Protein 4IRL (pdb70)

Nearest PDB structures (foldseek):
  4irl-assembly3_C  TM=1.002E+00  e=2.727E-83  Escherichia coli K-12
  3o3u-assembly1_N  TM=9.995E-01  e=7.050E-66  Escherichia coli
  4egc-assembly1_A  TM=9.463E-01  e=5.461E-66  Escherichia coli
  6gfj-assembly1_C  TM=8.872E-01  e=1.975E-67  Methanosarcina mazei
  8g3s-assembly1_A  TM=8.328E-01  e=1.369E-65  Serratia sp. FS14

B-factor: mean 21.64, std 10.5, range [7.1, 80.35]

InterPro domains:
  IPR001315 CARD domain [PF00619] (874-956)
  IPR001315 CARD domain [PS50209] (87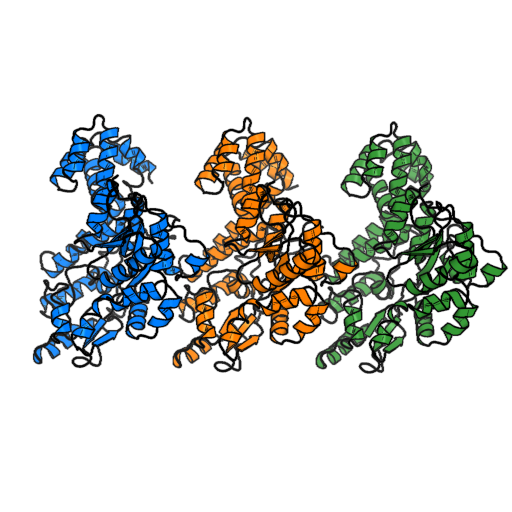4-958)
  IPR003191 Guanylate-binding protein/Atlastin, C-terminal [PF02841] (279-541)
  IPR011029 Death-like domain superfamily [G3DSA:1.10.533.10] (874-961)
  IPR011029 Death-like domain superfamily [SSF47986] (873-955)
  IPR015894 Guanylate-binding protein, N-terminal [PF02263] (21-276)
  IPR025307 FIIND domain [PF13553] (603-731)
  IPR025307 FIIND domain [PF23679] (735-853)
  IPR025307 FIIND domain [PS51830] (588-868)
  IPR027417 P-loop containing nucleoside triphosphate hydrolase [G3DSA:3.40.50.300] (1-278)
  IPR027417 P-loop containing nucleoside triphosphate hydrolase [SSF52540] (9-276)
  IPR030386 GB1/RHD3-type guanine nucleotide-binding (G) domain [PS51715] (36-273)
  IPR033516 CARD8/ASC/NALP1, CARD domain [cd08330] (874-955)
  IPR036543 Guanylate-binding protein, C-terminal domain superfamily [SSF48340] (279-536)
  IPR037684 Guanylate-binding protein, C-terminal [cd16269] (284-571)

CATH classification: 1.10.533.10

Foldseek 3Di:
DQEDPQAFEEEDAPLFLQVLLLVLQVVLCVVPVHHYHYDHDPPCLLVLLLALLVLHDGQKYKDFLLSQQLCVLLVWFDFDDDDPVLVVQFDPVQQVSQADPRTRFWAFWAKKWKWKKFFCVLPVDDAQAPVCQVVVQVVVVVVQAAAEAEALLFVLQLQLLLPQQPADQFDDDPNGTDLLHHRLQDPSNLVSLVSVLVCCVVPSYPLHGHHVNRLVCVLQVRYGIYMDIQSSVVSSVVSPGRMDTAFDHHYPPGGRAGAMTGTTMTGTSSDPHNVVVVCSVRPRCLDLSNVVSRCVSGNRAQTRRPVNSVVVVVPNNNVRRVVNNVSHHHRHNHLLSVLLRVLVSQLSSCCNVVVDPNNGSSVRSVVRSSLLSVQLVLCSVCVVVCLVDQQCLLVLLVVCVVVVLFDPVLSVLLVPDDHSSRSSVSVSSSDSSRTSVSSSSSSVVSCVPPVVVVVVSVVVVD/DQEDPQEFEEEDAPLFLQVLLLVLQVVLCVVPVHHYHYDYDPPVLLVLLLALLVLHDGQKYKDWLQSQQLCVLLVWFDFDDDDPVLVVQFDPVQQVSQADPRTRFWAFWAKKWKWKKFFCVLPVPAAQAPVCQVVVQVVVVVVQAAAEAEALQFVLQQQLLLPFQPADQFDDDDHDTDLLHGRLQDPSNLVSLVSVLVCCVVPNYPLPGHHVNRLVCVLQVRYGIYMDIQSSVVSSVVSPGPMDTAFHHHYPNGGRARAMTTTTMTGTSSDPCNVSVCCSVRPRCLDLSNVVSRCVSGNRAQTRRPVNSVVVVVDVNNVRRVVNNVSHHHRHNHLLVVLLRVLSSQLSSCCNVVVDPNNVSSVRSSVRSSLLSVQLVLCSVCVVVCLVDQQCLLVLLVVCVVVVLADPVLSVVLVPDDHSSSSSVSVSSSDSSRTSNSSSSSSVVSCVVPVPVVVVSCVVVVD/DAEDPQAFEEEDAPLFLQVLLLVLQVVLCVVPVHHYHYDHDPPVLLVLLQALLVLHDGQKYKDFLQSQQLLVLLVWFDFDDDDPVLVVQFDPVQQVSQAHPNTRFWAFWFKKWKWKKFFCVLPVPAAQAPVCQVVVQVVVVVVQAAAEAEALQFVLQQQLQLPFQPADQFDDDDNGTDLLHHRLQDPSNLVSLVSVLVCCVSPSYPLVGHHVNRLVCVLCPRYGIYMDMQSSVVSSVVSPGPMDTAADHHYPPGGRARAMTTITMTGTSSDPCNVSVCCSVRPRCLDLSNVVSRCVSGNRAQTRRVVNSVVVVVDVNSVRRVVNNVSHHHRHNHLLSVQLRVLVSQLSSCCNVVVDPNNVSSVRSRVRSSLLSVQLVLCSVCVVVCLVDQQCLLVLLVVCVVVVLADPVLSVVLVPDDHSSSSSVSVSSSVSSRTSVSSSSSSVVSCVPPVVVVVVSVVVVD

Secondary structure (DSSP, 8-state):
--S-TTEEEEE--TTS-HHHHHHHHHHHHHHHS-EEEEE--TTHHHHHHHHHTTT-S-SEEEEEGGGHHHHHHTT-BPPB---HHHHTTB-HHHHHHTEETTEE-SEEEEEE--EEEEETTT-SS--SBGGGHHHHHHHHHHTT-EEE----SSHHHHHHHHHHTT-EEEEEETTEEEEEEEESSSHHHHHHHHHHHHHHHTTSS-TT--HHHHHHHHHTTSEEEEEE-GGGHHHHHHHT--EEEEPPPBBTTBPP-PEEEEEEEEEBTT-TTHHHHHHHIIIIISSHHHHHHHHHHS--SEESBHHHHHHHTTSHHHHHHHHHHHHSEEPP-STTHHHHHHHHHHHHHHHHHTSS-HHHHHHHHHHHHHHHHHHHHHHHHTHHHHHHH-S-HHHHHHHHHHTT-S-HHHHHHHHH--SHHHHHHHHHHHHHHHHHHHHHHHHHHHHHH-HHHHHHHHHHH-/--S-TTEEEEE--TTS-HHHHHHHHHHHHHHHS-EEEEE--TTHHHHHHHHHTTT-S-SEEEEEGGGHHHHHHTT-BPPB---HHHHTTB-HHHHHHTEETTEE-SEEEEEE--EEEEETTT-SS--SBGGGHHHHHHHHHTTT-EEE----SSHHHHHHHHHHTT-EEEEEETTEEEEEEEESSSHHHHHHHHHHHHHHHTTSS-TT--HHHHHHHHHTTSEEEEEE-GGGHHHHHHHT--EEEEPPPEETTEE--PEEEEEEEEEBTT-S-HHHHHHHIIIIISSHHHHHHHHHHS---EESBHHHHHHHTTSHHHHHHHHHHHHSEEPP-STTHHHHHHHHHHHHHHHHHTSS-HHHHHHHHHHHHHHHHHHHHHHHHTHHHHHHH---HHHHHHHHHHTT-S-HHHHHHHHH-SSHHHHHHHHHHHHHHHHHHHHHHHHHHHHHH-HHHHHHHHHHHH-/--SPTTSEEEE--TTS-HHHHHHHHHHHHHHHS--EEEE--TTHHHHHHHHHTTT-S-SEEEEEGGGHHHHHHTT-BPPB---HHHHTTB-HHHHHHTEETTEE-SEEEEEE--EEEEETTT-SS--SBGGGHHHHHHHHHTTT-EEE----SSHHHHHHHHHHTT-EEEEEETTEEEEEEEESSSHHHHHHHHHHHHHHHTTSS-TT--HHHHHHHHHTTSEEEEEE-GGGHHHHHHHT--EEEEPPPEETTEE---EEEEEEEEEBTT-TTHHHHHHHIIIIISSHHHHHHHHHHS--SEESBHHHHHHHTTSHHHHHHHHHHHHSEEPP-STTHHHHHHHHHHHHHHHHHTSS-HHHHHHHHHHHHHHHHHHHHHHHHTHHHHHHH-S-HHHHHHHHHHTT-S-HHHHHHHHH-SSHHHHHHHHHHHHHHHHHHHHHHHHHHHHHH-HHHHHHHHHHT-

Solvent-accessible surface area: 56233 Å² total; per-residue (Å²): 222,145,12,114,127,37,37,0,32,0,27,3,38,36,47,25,0,62,91,3,2,27,113,8,0,115,92,1,59,155,71,54,64,28,105,5,37,26,74,79,33,112,141,0,29,48,76,0,8,90,46,9,6,45,18,46,23,1,1,0,0,2,57,17,0,13,39,0,0,18,4,26,53,4,55,4,22,12,59,2,94,16,61,26,59,11,56,97,104,2,46,29,60,0,3,65,8,0,91,30,114,68,80,19,10,0,1,0,3,0,2,10,1,0,2,1,0,21,10,78,106,54,13,89,125,25,8,134,43,3,80,78,2,40,73,28,2,154,105,5,97,94,137,66,62,14,0,3,33,2,9,3,40,83,6,37,14,1,4,4,2,0,3,6,51,32,3,59,2,9,77,92,44,106,48,120,58,41,29,159,41,11,1,0,46,49,84,7,0,66,26,0,0,55,36,0,7,59,3,24,149,95,166,29,12,92,31,106,5,47,64,71,77,4,36,51,7,0,25,154,13,87,0,0,0,5,4,10,0,1,17,5,4,25,65,4,88,121,35,92,22,72,33,8,17,30,24,3,0,36,3,118,65,83,42,2,52,0,13,6,1,0,4,0,0,0,0,0,40,42,3,60,11,60,117,66,0,45,78,0,0,32,69,38,2,3,38,55,122,4,0,70,24,5,26,160,42,49,19,6,0,5,1,0,5,19,55,18,12,68,129,22,50,156,40,101,56,8,56,7,0,44,75,1,11,123,82,9,88,63,8,3,16,28,16,6,0,17,7,0,35,95,13,1,93,75,2,2,36,24,3,8,56,63,156,60,95,16,81,45,1,1,44,40,4,33,64,85,1,32,144,15,0,26,6,0,66,7,0,15,53,12,58,40,28,0,36,111,87,3,71,22,0,46,52,0,0,62,39,0,50,97,66,216,63,12,64,100,123,13,53,42,85,0,93,168,19,110,71,65,94,154,23,0,123,25,0,2,59,2,0,1,13,29,17,5,45,10,4,16,21,0,38,105,9,0,56,110,62,27,62,187,20,0,104,71,0,55,79,129,76,130,214,145,12,116,126,39,34,0,30,0,17,2,40,37,50,24,0,60,94,2,2,36,107,8,0,128,97,0,49,153,73,58,63,28,114,14,35,27,72,78,29,58,127,0,30,54,84,0,7,103,38,8,5,59,21,42,23,0,0,0,0,2,55,18,0,12,40,0,0,18,4,24,56,8,54,4,23,12,71,2,95,18,57,41,68,14,59,78,112,1,47,33,70,0,4,68,7,0,91,28,116,69,82,17,10,0,1,0,2,0,3,12,1,1,2,1,0,21,10,81,108,54,15,86,125,27,10,134,39,4,80,85,1,41,76,24,2,159,101,2,93,93,121,66,64,16,0,1,39,2,10,3,26,81,5,40,16,1,6,5,2,1,3,6,35,32,2,61,1,8,98,99,60,87,35,148,54,59,28,160,48,9,1,1,44,45,86,4,0,62,24,0,0,57,36,0,4,62,3,20,140,94,158,32,17,74,29,28,9,16,65,44,34,4,35,28,6,0,23,87,14,64,0,0,0,5,5,9,1,0,19,5,4,27,67,5,89,123,37,92,23,73,34,11,17,30,21,4,1,35,9,117,64,67,51,2,49,0,12,6,1,0,4,0,0,0,0,1,40,42,3,60,11,59,116,68,0,45,77,0,0,32,71,32,2,3,38,55,123,4,0,74,23,4,27,166,42,50,18,5,0,4,2,0,4,28,60,16,14,69,96,21,55,154,42,105,60,6,57,8,0,50,67,1,13,141,80,12,87,68,8,4,16,25,17,7,1,14,6,0,37,89,13,0,93,76,2,3,35,29,3,11,49,56,102,59,92,17,81,44,1,1,44,40,5,35,66,81,1,29,148,18,0,36,4,0,55,7,0,16,53,13,56,41,31,0,36,108,84,3,72,23,0,51,49,0,0,62,38,0,53,97,74,156,54,12,87,109,136,13,51,49,83,0,88,167,18,117,68,62,95,152,23,0,122,25,0,2,61,3,0,1,18,27,16,8,40,13,4,14,23,0,36,106,9,0,55,111,63,26,64,190,21,0,104,68,0,53,67,118,72,94,186,222,142,12,100,128,38,57,0,24,0,18,3,39,41,52,25,0,60,89,2,1,36,102,7,0,128,120,1,46,150,82,58,63,29,122,14,39,27,71,79,39,68,143,0,29,52,82,0,8,93,32,8,6,54,22,40,24,1,1,0,0,3,56,18,1,14,38,0,0,17,4,24,52,8,52,4,22,11,88,2,97,14,69,78,73,9,65,98,99,2,58,92,89,0,8,82,7,0,95,29,122,68,114,14,11,0,1,0,2,0,2,12,1,1,2,0,0,24,10,90,109,49,15,90,125,26,8,133,43,4,78,78,3,42,73,28,2,160,107,2,94,95,120,64,62,16,0,2,40,2,9,2,42,81,5,37,16,1,6,5,2,1,2,6,33,34,3,60,3,10,98,127,49,104,64,136,55,55,30,159,47,11,1,1,45,47,86,4,0,63,25,0,0,57,35,0,5,57,4,23,149,95,169,33,18,90,30,27,7,19,63,36,31,4,36,35,5,0,24,98,15,76,0,0,0,5,4,9,0,0,18,5,4,23,64,5,85,124,35,94,23,74,34,9,19,28,26,5,1,37,8,111,69,69,50,2,54,1,11,6,1,0,5,0,0,0,0,1,39,41,2,61,11,59,117,69,0,47,79,0,0,32,71,47,2,3,36,57,130,4,0,79,24,5,25,167,43,48,19,5,0,5,2,0,6,67,59,19,14,105,97,26,54,151,38,105,59,7,57,8,0,47,76,1,12,146,82,8,87,64,8,4,17,28,18,10,0,14,6,0,35,90,14,1,94,71,2,2,27,26,4,10,51,54,87,56,94,22,84,44,1,1,40,39,4,31,67,74,1,27,132,16,0,34,3,1,53,7,0,20,53,15,61,40,38,0,35,110,82,3,74,22,0,47,54,0,0,60,37,0,50,98,75,172,61,12,76,97,121,12,52,44,92,0,87,168,20,113,67,63,94,154,22,0,124,25,0,2,59,4,0,1,17,29,16,6,38,13,4,14,21,0,33,102,11,0,55,114,65,26,63,185,19,0,101,63,0,58,78,138,77,131

Sequence (1387 aa):
MKIEEGKLVIWINGDKGYNGLAEVGKKKFEKDTGIKVTVEHPDKLEEKFPQVAATGDGPDIIFWAHDRFGGYAQSGLLAEITPAAAFQDKLYPFTWDAVRYNGKLIIAYPIAVEALSLIYNKDLLPNPPKTWEEIPALDKELKAKGKSALMFNLQEPYFTTWPLIAADGGYAFKYAAGKYDIKDVGVDNAGAKAGLTFLVDLIKNKHMNADTDYSSIIAEAAFNKGETAMTIINGPWAWSSNIDTSAVNYGVTVLPTFKGQPSKPFVGVLSAGINAASPNKELAKEFLENYLLTDEGLEAVNKDKKPLGAVALKSYEEELAKDPRIAATMENAQKGEIIMPNIPQMSAFWYAVRRTAVINAASGRQTVDDAALAAAQTNNAARAAAASEEFVDALLRGDLIQKKVSSVMAIADSLMSERMITDELYSEVHYADTNQRKMRLLFRALDSGGASSVKAEFYRLLMENEPRLVHELESRHSMKIEEGKKLVIWINGDKGYNGLAEVGKKFEKDTGIKVTVEHPDKLEEKFPQVAATGDGPDIIIFWAHDRFGGYAQSGLLAEITPAAAFQDKLYPFTWDAVRYNGKLIAYPIAVEALSLIYNKDLLPNPPKTWEEEIPALDKELKAKGKSALMFNLQEPYFTWPLIAADGGYAFKYAAGKYDIKDVGVDNAGAKAGLTFLVDLIKNKHMNADTDYSIAEAAFNKGETAMTINGPWAWSSNIDTSAVNYGVTVLPTFKGQQPSKPFVGVLSAGINAASPNKELAKEFLENYLLTDEGLEAVNKDKPLGAVALKSYEEELAKDPRIAATMENAQKGEIMPNIPQMSAFWYAVRTAVINAASGRQTVDDAALAAAQTNAARAAAASEFVDALLRGDLIQKVSSVMAIADSLMSERMITDELYSEVHYADTNQRKMRLLFRALDSGGASVKAEFYRLLMENEPRLVHELESRHSEMKIEEGKLVIWINGDKGYNGLAEVGKKKFEKDTGIKVTVEHPDKLEEKFPQVAATGDGPDIIFWAHDRFGGYAQSGLLAEITPAAAFQDKLYPFTWDAVRYNGKLIAYPIAVEALSLIYNKDLLPNPPKTWEEIPALDKELKAKGKSALMFNLQEPYFTWPLIAADGGYAFKYAAGKYDIKDVGVDNAGAKAGLTFLVDLIKNKHMNADDTDYSSIAEAAFNKGETAMTINGPWAWSSNIDTSAVNYGVTVLPTFKGQPSKPFVGVLSAGINAASPNKELAKEFLENYLLTDEGLEAVNKDKKPLGAVALKSYEEELAKDPRIAATMENAQKGEIMPNIPQMSAFWYAVRTAVINAASGRQTVDAALAAAQTNAARAAAASEFVDALRGDLIQKVSSVMAIADSLMSERMITDELYSEVHYADTNQRKMRLLFRALDSGGASVKAEFYRLLMENEPRRLVHELESRHS

Radius of gyration: 40.74 Å; Cα contacts (8 Å, |Δi|>4): 2891; chains: 3; bounding box: 67×131×57 Å

Organism: Danio rerio (NCBI:txid7955)

Structure (mmCIF, N/CA/C/O backbone):
data_4IRL
#
_entry.id   4IRL
#
_cell.length_a   65.749
_cell.length_b   124.750
_cell.length_c   178.044
_cell.angle_alpha   90.00
_cell.angle_beta   90.00
_cell.angle_gamma   90.00
#
_symmetry.space_group_name_H-M   'P 21 21 21'
#
loop_
_entity.id
_entity.type
_entity.pdbx_description
1 polymer 'Maltose-binding periplasmic protein, Novel protein similar to vertebrate guanylate bindi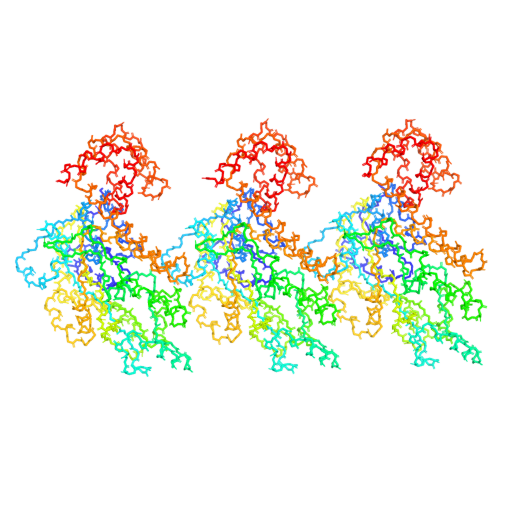ng protein family'
2 branched alpha-D-glucopyranose-(1-4)-alpha-D-glucopyranose-(1-4)-alpha-D-glucopyranose-(1-4)-alpha-D-glucopyranose
3 non-polymer 'MALONATE ION'
4 non-polymer 1,2-ETHANEDIOL
5 non-polymer 'ACETATE ION'
6 non-polymer 'SODIUM ION'
7 non-polymer DI(HYDROXYETHYL)ETHER
8 water water
#
loop_
_atom_site.group_PDB
_atom_site.id
_atom_site.type_symbol
_atom_site.label_atom_id
_atom_site.label_alt_id
_atom_site.label_comp_id
_atom_site.label_asym_id
_atom_site.label_entity_id
_atom_site.label_seq_id
_atom_site.pdbx_PDB_ins_code
_atom_site.Cartn_x
_atom_site.Cartn_y
_atom_site.Cartn_z
_atom_site.occupancy
_atom_site.B_iso_or_equiv
_atom_site.auth_seq_id
_atom_site.auth_comp_id
_atom_site.auth_asym_id
_atom_site.auth_atom_id
_atom_site.pdbx_PDB_model_num
ATOM 1 N N . MET A 1 1 ? -42.673 39.460 -10.233 1.00 39.26 1 MET A N 1
ATOM 2 C CA . MET A 1 1 ? -42.912 38.800 -8.952 1.00 36.15 1 MET A CA 1
ATOM 3 C C . MET A 1 1 ? -42.375 39.657 -7.807 1.00 38.20 1 MET A C 1
ATOM 4 O O . MET A 1 1 ? -41.427 40.423 -7.990 1.00 42.69 1 MET A O 1
ATOM 9 N N . LYS A 1 2 ? -42.978 39.528 -6.625 1.00 29.80 2 LYS A N 1
ATOM 10 C CA . LYS A 1 2 ? -42.593 40.348 -5.468 1.00 26.18 2 LYS A CA 1
ATOM 11 C C . LYS A 1 2 ? -41.133 40.184 -5.045 1.00 28.32 2 LYS A C 1
ATOM 12 O O . LYS A 1 2 ? -40.408 41.162 -4.858 1.00 34.43 2 LYS A O 1
ATOM 18 N N . ILE A 1 3 ? -40.702 38.945 -4.877 1.00 27.74 3 ILE A N 1
ATOM 19 C CA . ILE A 1 3 ? -39.315 38.687 -4.546 1.00 25.23 3 ILE A CA 1
ATOM 20 C C . ILE A 1 3 ? -38.640 38.057 -5.768 1.00 19.30 3 ILE A C 1
ATOM 21 O O . ILE A 1 3 ? -39.226 37.219 -6.431 1.00 25.49 3 ILE A O 1
ATOM 26 N N . GLU A 1 4 ? -37.402 38.460 -6.046 1.00 19.95 4 GLU A N 1
ATOM 27 C CA . GLU A 1 4 ? -36.744 38.020 -7.274 1.00 21.36 4 GLU A CA 1
ATOM 28 C C . GLU A 1 4 ? -36.246 36.591 -7.147 1.00 20.11 4 GLU A C 1
ATOM 29 O O . GLU A 1 4 ? -35.439 36.292 -6.250 1.00 21.45 4 GLU A O 1
ATOM 35 N N . GLU A 1 5 ? -36.692 35.720 -8.057 1.00 19.34 5 GLU A N 1
ATOM 36 C CA . GLU A 1 5 ? -36.185 34.353 -8.103 1.00 20.31 5 GLU A CA 1
ATOM 37 C C . GLU A 1 5 ? -34.782 34.335 -8.713 1.00 20.39 5 GLU A C 1
ATOM 38 O O . GLU A 1 5 ? -34.504 35.034 -9.695 1.00 24.55 5 GLU A O 1
ATOM 44 N N . GLY A 1 6 ? -33.905 33.522 -8.142 1.00 17.86 6 GLY A N 1
ATOM 45 C CA . GLY A 1 6 ? -32.594 33.338 -8.737 1.00 18.60 6 GLY A CA 1
ATOM 46 C C . GLY A 1 6 ? -31.491 34.141 -8.096 1.00 21.28 6 GLY A C 1
ATOM 47 O O . GLY A 1 6 ? -30.380 34.220 -8.624 1.00 21.45 6 GLY A O 1
ATOM 48 N N . LYS A 1 7 ? -31.801 34.775 -6.976 1.00 19.30 7 LYS A N 1
ATOM 49 C CA . LYS A 1 7 ? -30.770 35.380 -6.150 1.00 17.32 7 LYS A CA 1
ATOM 50 C C . LYS A 1 7 ? -31.237 35.374 -4.711 1.00 16.76 7 LYS A C 1
ATOM 51 O O . LYS A 1 7 ? -32.404 35.045 -4.435 1.00 20.78 7 LYS A O 1
ATOM 57 N N . LEU A 1 8 ? -30.339 35.750 -3.807 1.00 14.97 8 LEU A N 1
ATOM 58 C CA . LEU A 1 8 ? -30.657 35.848 -2.391 1.00 11.17 8 LEU A CA 1
ATOM 59 C C . LEU A 1 8 ? -30.364 37.248 -1.895 1.00 12.71 8 LEU A C 1
ATOM 60 O O . LEU A 1 8 ? -29.263 37.771 -2.072 1.00 16.58 8 LEU A O 1
ATOM 65 N N . VAL A 1 9 ? -31.353 37.848 -1.245 1.00 12.35 9 VAL A N 1
ATOM 66 C CA . VAL A 1 9 ? -31.141 39.110 -0.565 1.00 12.15 9 VAL A CA 1
ATOM 67 C C . VAL A 1 9 ? -31.171 38.795 0.925 1.00 11.16 9 VAL A C 1
ATOM 68 O O . VAL A 1 9 ? -32.105 38.141 1.406 1.00 13.52 9 VAL A O 1
ATOM 72 N N . ILE A 1 10 ? -30.160 39.275 1.655 1.00 11.99 10 ILE A N 1
ATOM 73 C CA . ILE A 1 10 ? -29.998 38.963 3.079 1.00 11.28 10 ILE A CA 1
ATOM 74 C C . ILE A 1 10 ? -30.001 40.254 3.880 1.00 10.33 10 ILE A C 1
ATOM 75 O O . ILE A 1 10 ? -29.303 41.201 3.497 1.00 12.62 10 ILE A O 1
ATOM 80 N N . TRP A 1 11 ? -30.787 40.322 4.966 1.00 10.53 11 TRP A N 1
ATOM 81 C CA . TRP A 1 11 ? -30.706 41.459 5.896 1.00 11.48 11 TRP A CA 1
ATOM 82 C C . TRP A 1 11 ? -30.086 41.048 7.216 1.00 9.85 11 TRP A C 1
ATOM 83 O O . TRP A 1 11 ? -30.442 40.010 7.785 1.00 10.83 11 TRP A O 1
ATOM 94 N N . ILE A 1 12 ? -29.152 41.863 7.705 1.00 11.21 12 ILE A N 1
ATOM 95 C CA . ILE A 1 12 ? -28.437 41.608 8.968 1.00 11.01 12 ILE A CA 1
ATOM 96 C C . ILE A 1 12 ? -28.111 42.953 9.604 1.00 9.91 12 ILE A C 1
ATOM 97 O O . ILE A 1 12 ? -27.956 43.942 8.906 1.00 12.00 12 ILE A O 1
ATOM 102 N N . ASN A 1 13 ? -28.068 43.002 10.938 1.00 11.33 13 ASN A N 1
ATOM 103 C CA . ASN A 1 13 ? -27.894 44.273 11.637 1.00 11.60 13 ASN A CA 1
ATOM 104 C C . ASN A 1 13 ? -26.510 44.851 11.386 1.00 11.20 13 ASN A C 1
ATOM 105 O O . ASN A 1 13 ? -25.514 44.111 11.233 1.00 11.42 13 ASN A O 1
ATOM 110 N N . GLY A 1 14 ? -26.442 46.175 11.372 1.00 11.95 14 GLY A N 1
ATOM 111 C CA . GLY A 1 14 ? -25.201 46.849 11.038 1.00 13.52 14 GLY A CA 1
ATOM 112 C C . GLY A 1 14 ? -24.119 46.685 12.090 1.00 14.48 14 GLY A C 1
ATOM 113 O O . GLY A 1 14 ? -22.994 47.093 11.839 1.00 16.79 14 GLY A O 1
ATOM 114 N N . ASP A 1 15 ? -24.438 46.109 13.256 1.00 13.84 15 ASP A N 1
ATOM 115 C CA . ASP A 1 15 ? -23.389 45.805 14.244 1.00 13.82 15 ASP A CA 1
ATOM 116 C C . ASP A 1 15 ? -22.725 44.432 14.073 1.00 13.16 15 ASP A C 1
ATOM 117 O O . ASP A 1 15 ? -21.758 44.123 14.776 1.00 16.28 15 ASP A O 1
ATOM 122 N N . LYS A 1 16 ? -23.164 43.661 13.089 1.00 12.00 16 LYS A N 1
ATOM 123 C CA . LYS A 1 16 ? -22.633 42.308 12.885 1.00 11.52 16 LYS A CA 1
ATOM 124 C C . LYS A 1 16 ? -21.656 42.312 11.719 1.00 11.12 16 LYS A C 1
ATOM 125 O O . LYS A 1 16 ? -21.516 43.324 11.019 1.00 12.01 16 LYS A O 1
ATOM 131 N N . GLY A 1 17 ? -21.016 41.175 11.479 1.00 12.94 17 GLY A N 1
ATOM 132 C CA . GLY A 1 17 ? -19.996 41.077 10.445 1.00 11.43 17 GLY A CA 1
ATOM 133 C C . GLY A 1 17 ? -20.546 40.945 9.036 1.00 9.95 17 GLY A C 1
ATOM 134 O O . GLY A 1 17 ? -20.373 39.914 8.391 1.00 11.75 17 GLY A O 1
ATOM 135 N N . TYR A 1 18 ? -21.196 41.990 8.542 1.00 9.99 18 TYR A N 1
ATOM 136 C CA . TYR A 1 18 ? -21.831 41.927 7.232 1.00 13.99 18 TYR A CA 1
ATOM 137 C C . TYR A 1 18 ? -20.849 41.877 6.057 1.00 11.79 18 TYR A C 1
ATOM 138 O O . TYR A 1 18 ? -21.189 41.323 4.999 1.00 12.77 18 TYR A O 1
ATOM 147 N N . ASN A 1 19 ? -19.664 42.460 6.193 1.00 12.22 19 ASN A N 1
ATOM 148 C CA . ASN A 1 19 ? -18.694 42.291 5.113 1.00 14.88 19 ASN A CA 1
ATOM 149 C C . ASN A 1 19 ? -18.178 40.861 5.018 1.00 11.97 19 ASN A C 1
ATOM 150 O O . ASN A 1 19 ? -17.980 40.334 3.925 1.00 11.68 19 ASN A O 1
ATOM 155 N N . GLY A 1 20 ? -18.026 40.201 6.160 1.00 10.54 20 GLY A N 1
ATOM 156 C CA . GLY A 1 20 ? -17.657 38.794 6.166 1.00 11.22 20 GLY A CA 1
ATOM 157 C C . GLY A 1 20 ? -18.729 37.932 5.572 1.00 10.77 20 GLY A C 1
ATOM 158 O O . GLY A 1 20 ? -18.452 37.021 4.803 1.00 11.99 20 GLY A O 1
ATOM 159 N N . LEU A 1 21 ? -19.986 38.246 5.883 1.00 10.77 21 LEU A N 1
ATOM 160 C CA . LEU A 1 21 ? -21.091 37.485 5.321 1.00 11.90 21 LEU A CA 1
ATOM 161 C C . LEU A 1 21 ? -21.141 37.648 3.803 1.00 11.44 21 LEU A C 1
ATOM 162 O O . LEU A 1 21 ? -21.422 36.662 3.098 1.00 10.55 21 LEU A O 1
ATOM 167 N N . ALA A 1 22 ? -20.903 38.868 3.310 1.00 11.93 22 ALA A N 1
ATOM 168 C CA . ALA A 1 22 ? -20.883 39.136 1.861 1.00 11.66 22 ALA A CA 1
ATOM 169 C C . ALA A 1 22 ? -19.776 38.300 1.209 1.00 12.65 22 ALA A C 1
ATOM 170 O O . ALA A 1 22 ? -19.934 37.780 0.086 1.00 13.80 22 ALA A O 1
ATOM 172 N N . GLU A 1 23 ? -18.662 38.114 1.911 1.00 12.51 23 GLU A N 1
ATOM 173 C CA . GLU A 1 23 ? -17.626 37.217 1.377 1.00 12.91 23 GLU A CA 1
ATOM 174 C C . GLU A 1 23 ? -18.116 35.775 1.223 1.00 16.16 23 GLU A C 1
ATOM 175 O O . GLU A 1 23 ? -17.779 35.116 0.229 1.00 16.79 23 GLU A O 1
ATOM 181 N N . VAL A 1 24 ? -18.883 35.280 2.196 1.00 11.20 24 VAL A N 1
ATOM 182 C CA . VAL A 1 24 ? -19.509 33.967 2.072 1.00 12.83 24 VAL A CA 1
ATOM 183 C C . VAL A 1 24 ? -20.462 33.950 0.884 1.00 15.62 24 VAL A C 1
ATOM 184 O O . VAL A 1 24 ? -20.518 32.953 0.132 1.00 12.72 24 VAL A O 1
ATOM 188 N N . GLY A 1 25 ? -21.204 35.041 0.711 1.00 12.95 25 GLY A N 1
ATOM 189 C CA . GLY A 1 25 ? -22.080 35.189 -0.445 1.00 9.71 25 GLY A CA 1
ATOM 190 C C . GLY A 1 25 ? -21.323 35.088 -1.767 1.00 12.47 25 GLY A C 1
ATOM 191 O O . GLY A 1 25 ? -21.828 34.482 -2.708 1.00 13.35 25 GLY A O 1
ATOM 192 N N . LYS A 1 26 ? -20.130 35.689 -1.870 1.00 13.89 26 LYS A N 1
ATOM 193 C CA . LYS A 1 26 ? -19.336 35.619 -3.105 1.00 14.23 26 LYS A CA 1
ATOM 194 C C . LYS A 1 26 ? -18.905 34.189 -3.377 1.00 12.87 26 LYS A C 1
ATOM 195 O O . LYS A 1 26 ? -18.813 33.777 -4.534 1.00 15.97 26 LYS A O 1
ATOM 201 N N . LYS A 1 27 ? -18.646 33.430 -2.314 1.00 14.08 27 LYS A N 1
ATOM 202 C CA A LYS A 1 27 ? -18.293 32.025 -2.480 0.56 15.42 27 LYS A CA 1
ATOM 203 C CA B LYS A 1 27 ? -18.294 32.015 -2.456 0.44 15.29 27 LYS A CA 1
ATOM 204 C C . LYS A 1 27 ? -19.484 31.228 -3.009 1.00 13.07 27 LYS A C 1
ATOM 205 O O . LYS A 1 27 ? -19.333 30.379 -3.897 1.00 15.71 27 LYS A O 1
ATOM 216 N N . PHE A 1 28 ? -20.673 31.502 -2.481 1.00 13.24 28 PHE A N 1
ATOM 217 C CA . PHE A 1 28 ? -21.875 30.836 -2.971 1.00 13.24 28 PHE A CA 1
ATOM 218 C C . PHE A 1 28 ? -22.068 31.174 -4.450 1.00 14.57 28 PHE A C 1
ATOM 219 O O . PHE A 1 28 ? -22.424 30.294 -5.256 1.00 13.24 28 PHE A O 1
ATOM 227 N N . GLU A 1 29 ? -21.821 32.434 -4.820 1.00 13.14 29 GLU A N 1
ATOM 228 C CA . GLU A 1 29 ? -22.085 32.867 -6.182 1.00 15.19 29 GLU A CA 1
ATOM 229 C C . GLU A 1 29 ? -21.117 32.176 -7.134 1.00 14.61 29 GLU A C 1
ATOM 230 O O . GLU A 1 29 ? -21.509 31.741 -8.232 1.00 18.76 29 GLU A O 1
ATOM 236 N N . LYS A 1 30 ? -19.856 32.027 -6.730 1.00 18.39 30 LYS A N 1
ATOM 237 C CA . LYS A 1 30 ? -18.877 31.386 -7.612 1.00 17.59 30 LYS A CA 1
ATOM 238 C C . LYS A 1 30 ? -19.193 29.893 -7.831 1.00 23.54 30 LYS A C 1
ATOM 239 O O . LYS A 1 30 ? -18.794 29.305 -8.838 1.00 24.55 30 LYS A O 1
ATOM 245 N N . ASP A 1 31 ? -19.941 29.294 -6.908 1.00 16.23 31 ASP A N 1
ATOM 246 C CA . ASP A 1 31 ? -20.208 27.870 -6.961 1.00 16.92 31 ASP A CA 1
ATOM 247 C C . ASP A 1 31 ? -21.547 27.558 -7.632 1.00 17.05 31 ASP A C 1
ATOM 248 O O . ASP A 1 31 ? -21.739 26.459 -8.145 1.00 18.22 31 ASP A O 1
ATOM 253 N N . THR A 1 32 ? -22.468 28.517 -7.612 1.00 16.15 32 THR A N 1
ATOM 254 C CA . THR A 1 32 ? -23.843 28.264 -8.010 1.00 18.88 32 THR A CA 1
ATOM 255 C C . THR A 1 32 ? -24.373 29.227 -9.059 1.00 21.61 32 THR A C 1
ATOM 256 O O . THR A 1 32 ? -25.412 28.945 -9.656 1.00 18.65 32 THR A O 1
ATOM 260 N N . GLY A 1 33 ? -23.687 30.349 -9.273 1.00 18.91 33 GLY A N 1
ATOM 261 C CA . GLY A 1 33 ? -24.166 31.382 -10.174 1.00 21.65 33 GLY A CA 1
ATOM 262 C C . GLY A 1 33 ? -25.280 32.233 -9.597 1.00 22.16 33 GLY A C 1
ATOM 263 O O . GLY A 1 33 ? -25.881 33.033 -10.316 1.00 25.65 33 GLY A O 1
ATOM 264 N N . ILE A 1 34 ? -25.563 32.055 -8.308 1.00 19.80 34 ILE A N 1
ATOM 265 C CA . ILE A 1 34 ? -26.638 32.760 -7.630 1.00 19.35 34 ILE A CA 1
ATOM 266 C C . ILE A 1 34 ? -26.034 33.929 -6.860 1.00 20.62 34 ILE A C 1
ATOM 267 O O . ILE A 1 34 ? -25.290 33.712 -5.906 1.00 17.93 34 ILE A O 1
ATOM 272 N N . LYS A 1 35 ? -26.354 35.157 -7.269 1.00 17.07 35 LYS A N 1
ATOM 273 C CA . LYS A 1 35 ? -25.852 36.347 -6.578 1.00 15.99 35 LYS A CA 1
ATOM 274 C C . LYS A 1 35 ? -26.428 36.482 -5.173 1.00 15.91 35 LYS A C 1
ATOM 275 O O . LYS A 1 35 ? -27.624 36.235 -4.942 1.00 17.88 35 LYS A O 1
ATOM 281 N N . VAL A 1 36 ? -25.572 36.827 -4.218 1.00 17.09 36 VAL A N 1
ATOM 282 C CA . VAL A 1 36 ? -26.008 37.054 -2.848 1.00 15.18 36 VAL A CA 1
ATOM 283 C C . VAL A 1 36 ? -25.716 38.507 -2.475 1.00 18.96 36 VAL A C 1
ATOM 284 O O . VAL A 1 36 ? -24.584 38.965 -2.570 1.00 25.02 36 VAL A O 1
ATOM 288 N N . THR A 1 37 ? -26.760 39.233 -2.086 1.00 14.66 37 THR A N 1
ATOM 289 C CA . THR A 1 37 ? -26.640 40.630 -1.705 1.00 12.95 37 THR A CA 1
ATOM 290 C C . THR A 1 37 ? -26.964 40.772 -0.216 1.00 15.51 37 THR A C 1
ATOM 291 O O . THR A 1 37 ? -28.051 40.378 0.234 1.00 17.45 37 THR A O 1
ATOM 295 N N . VAL A 1 38 ? -26.028 41.337 0.536 1.00 13.71 38 VAL A N 1
ATOM 296 C CA . VAL A 1 38 ? -26.174 41.518 1.993 1.00 13.11 38 VAL A CA 1
ATOM 297 C C . VAL A 1 38 ? -26.475 42.990 2.266 1.00 12.81 38 VAL A C 1
ATOM 298 O O . VAL A 1 38 ? -25.755 43.871 1.808 1.00 14.13 38 VAL A O 1
ATOM 302 N N . GLU A 1 39 ? -27.564 43.274 2.992 1.00 10.73 39 GLU A N 1
ATOM 303 C CA . GLU A 1 39 ? -27.914 44.658 3.308 1.00 13.60 39 GLU A CA 1
ATOM 304 C C . GLU A 1 39 ? -28.066 44.805 4.814 1.00 10.82 39 GLU A C 1
ATOM 305 O O . GLU A 1 39 ? -28.414 43.826 5.492 1.00 12.46 39 GLU A O 1
ATOM 311 N N . HIS A 1 40 ? -27.817 46.012 5.331 1.00 11.24 40 HIS A N 1
ATOM 312 C CA . HIS A 1 40 ? -28.014 46.297 6.765 1.00 12.02 40 HIS A CA 1
ATOM 313 C C . HIS A 1 40 ? -28.867 47.541 7.016 1.00 13.26 40 HIS A C 1
ATOM 314 O O . HIS A 1 40 ? -28.429 48.518 7.612 1.00 15.80 40 HIS A O 1
ATOM 321 N N . PRO A 1 41 ? -30.124 47.501 6.586 1.00 12.78 41 PRO A N 1
ATOM 322 C CA . PRO A 1 41 ? -30.948 48.699 6.793 1.00 14.64 41 PRO A CA 1
ATOM 323 C C . PRO A 1 41 ? -31.174 49.049 8.271 1.00 14.23 41 PRO A C 1
ATOM 324 O O . PRO A 1 41 ? -31.141 48.151 9.123 1.00 14.84 41 PRO A O 1
ATOM 328 N N . ASP A 1 42 ? -31.387 50.342 8.562 1.00 15.59 42 ASP A N 1
ATOM 329 C CA . ASP A 1 42 ? -31.738 50.767 9.912 1.00 18.42 42 ASP A CA 1
ATOM 330 C C . ASP A 1 42 ? -33.057 50.100 10.296 1.00 19.46 42 ASP A C 1
ATOM 331 O O . ASP A 1 42 ? -33.923 49.912 9.449 1.00 16.90 42 ASP A O 1
ATOM 336 N N . LYS A 1 43 ? -33.229 49.778 11.577 1.00 17.81 43 LYS A N 1
ATOM 337 C CA . LYS A 1 43 ? -34.513 49.267 12.084 1.00 17.96 43 LYS A CA 1
ATOM 338 C C . LYS A 1 43 ? -35.050 48.070 11.300 1.00 16.85 43 LYS A C 1
ATOM 339 O O . LYS A 1 43 ? -36.274 47.947 11.077 1.00 17.69 43 LYS A O 1
ATOM 345 N N . LEU A 1 44 ? -34.149 47.180 10.898 1.00 16.11 44 LEU A N 1
ATOM 346 C CA . LEU A 1 44 ? -34.566 46.050 10.055 1.00 13.92 44 LEU A CA 1
ATOM 347 C C . LEU A 1 44 ? -35.546 45.089 10.709 1.00 15.45 44 LEU A C 1
ATOM 348 O O . LEU A 1 44 ? -36.294 44.397 10.005 1.00 15.34 44 LEU A O 1
ATOM 353 N N . GLU A 1 45 ? -35.527 45.027 12.041 1.00 13.29 45 GLU A N 1
ATOM 354 C CA . GLU A 1 45 ? -36.337 44.058 12.754 1.00 13.79 45 GLU A CA 1
ATOM 355 C C . GLU A 1 45 ? -37.786 44.538 12.783 1.00 12.08 45 GLU A C 1
ATOM 356 O O . GLU A 1 45 ? -38.719 43.731 12.979 1.00 14.34 45 GLU A O 1
ATOM 362 N N . GLU A 1 46 ? -37.967 45.833 12.540 1.00 13.69 46 GLU A N 1
ATOM 363 C CA . GLU A 1 46 ? -39.290 46.423 12.405 1.00 14.10 46 GLU A CA 1
ATOM 364 C C . GLU A 1 46 ? -39.695 46.494 10.933 1.00 16.99 46 GLU A C 1
ATOM 365 O O . GLU A 1 46 ? -40.869 46.333 10.599 1.00 18.19 46 GLU A O 1
ATOM 371 N N . LYS A 1 47 ? -38.722 46.731 10.056 1.00 15.25 47 LYS A N 1
ATOM 372 C CA . LYS A 1 47 ? -38.995 46.790 8.623 1.00 17.14 47 LYS A CA 1
ATOM 373 C C . LYS A 1 47 ? -39.341 45.412 8.067 1.00 14.46 47 LYS A C 1
ATOM 374 O O . LYS A 1 47 ? -40.173 45.301 7.169 1.00 15.06 47 LYS A O 1
ATOM 380 N N . PHE A 1 48 ? -38.700 44.368 8.587 1.00 13.19 48 PHE A N 1
ATOM 381 C CA . PHE A 1 48 ? -38.924 43.022 8.046 1.00 12.48 48 PHE A CA 1
ATOM 382 C C . PHE A 1 48 ? -40.414 42.660 8.007 1.00 13.15 48 PHE A C 1
ATOM 383 O O . PHE A 1 48 ? -40.901 42.349 6.947 1.00 15.33 48 PHE A O 1
ATOM 391 N N . PRO A 1 49 ? -41.132 42.720 9.156 1.00 12.60 49 PRO A N 1
ATOM 392 C CA . PRO A 1 49 ? -42.541 42.332 9.068 1.00 17.44 49 PRO A CA 1
ATOM 393 C C . PRO A 1 49 ? -43.362 43.289 8.211 1.00 15.37 49 PRO A C 1
ATOM 394 O O . PRO A 1 49 ? -44.363 42.849 7.624 1.00 17.60 49 PRO A O 1
ATOM 398 N N . GLN A 1 50 ? -42.979 44.569 8.131 1.00 16.51 50 GLN A N 1
ATOM 399 C CA . GLN A 1 50 ? -43.691 45.532 7.285 1.00 16.71 50 GLN A CA 1
ATOM 400 C C . GLN A 1 50 ? -43.663 45.171 5.801 1.00 17.30 50 GLN A C 1
ATOM 401 O O . GLN A 1 50 ? -44.624 45.425 5.070 1.00 23.73 50 GLN A O 1
ATOM 407 N N . VAL A 1 51 ? -42.574 44.567 5.359 1.00 18.56 51 VAL A N 1
ATOM 408 C CA . VAL A 1 51 ? -42.512 44.094 3.980 1.00 24.32 51 VAL A CA 1
ATOM 409 C C . VAL A 1 51 ? -42.948 42.631 3.815 1.00 21.03 51 VAL A C 1
ATOM 410 O O . VAL A 1 51 ? -43.643 42.305 2.839 1.00 23.35 51 VAL A O 1
ATOM 414 N N . ALA A 1 52 ? -42.592 41.761 4.761 1.00 15.20 52 ALA A N 1
ATOM 415 C CA . ALA A 1 52 ? -42.910 40.348 4.621 1.00 15.84 52 ALA A CA 1
ATOM 416 C C . ALA A 1 52 ? -44.414 40.059 4.725 1.00 17.31 52 ALA A C 1
ATOM 417 O O . ALA A 1 52 ? -44.883 39.088 4.137 1.00 21.10 52 ALA A O 1
ATOM 419 N N . ALA A 1 53 ? -45.162 40.901 5.444 1.00 18.76 53 ALA A N 1
ATOM 420 C CA . ALA A 1 53 ? -46.610 40.689 5.593 1.00 18.19 53 ALA A CA 1
ATOM 421 C C . ALA A 1 53 ? -47.367 40.927 4.302 1.00 19.76 53 ALA A C 1
ATOM 422 O O . ALA A 1 53 ? -48.562 40.587 4.207 1.00 26.77 53 ALA A O 1
ATOM 424 N N . THR A 1 54 ? -46.702 41.562 3.336 1.00 19.11 54 THR A N 1
ATOM 425 C CA . THR A 1 54 ? -47.276 41.878 2.040 1.00 25.05 54 THR A CA 1
ATOM 426 C C . THR A 1 54 ? -46.650 41.004 0.966 1.00 26.77 54 THR A C 1
ATOM 427 O O . THR A 1 54 ? -46.933 41.167 -0.220 1.00 29.65 54 THR A O 1
ATOM 431 N N . GLY A 1 55 ? -45.784 40.088 1.391 1.00 22.55 55 GLY A N 1
ATOM 432 C CA . GLY A 1 55 ? -45.171 39.135 0.479 1.00 26.12 55 GLY A CA 1
ATOM 433 C C . GLY A 1 55 ? -43.869 39.589 -0.158 1.00 24.14 55 GLY A C 1
ATOM 434 O O . GLY A 1 55 ? -43.392 38.957 -1.110 1.00 25.42 55 GLY A O 1
ATOM 435 N N . ASP A 1 56 ? -43.303 40.681 0.354 1.00 19.75 56 ASP A N 1
ATOM 436 C CA . ASP A 1 56 ? -42.044 41.231 -0.153 1.00 23.93 56 ASP A CA 1
ATOM 437 C C . ASP A 1 56 ? -40.899 41.000 0.836 1.00 17.52 56 ASP A C 1
ATOM 438 O O . ASP A 1 56 ? -41.054 40.279 1.818 1.00 16.34 56 ASP A O 1
ATOM 443 N N . GLY A 1 57 ? -39.741 41.606 0.571 1.00 19.94 57 GLY A N 1
ATOM 444 C CA . GLY A 1 57 ? -38.670 41.642 1.545 1.00 16.35 57 GLY A CA 1
ATOM 445 C C . GLY A 1 57 ? -37.486 40.762 1.206 1.00 15.90 57 GLY A C 1
ATOM 446 O O . GLY A 1 57 ? -37.437 40.201 0.099 1.00 17.57 57 GLY A O 1
ATOM 447 N N . PRO A 1 58 ? -36.536 40.645 2.144 1.00 14.73 58 PRO A N 1
ATOM 448 C CA . PRO A 1 58 ? -35.364 39.801 1.900 1.00 14.54 58 PRO A CA 1
ATOM 449 C C . PRO A 1 58 ? -35.739 38.314 1.905 1.00 15.43 58 PRO A C 1
ATOM 450 O O . PRO A 1 58 ? -36.776 37.919 2.470 1.00 13.20 58 PRO A O 1
ATOM 454 N N . ASP A 1 59 ? -34.911 37.502 1.272 1.00 13.95 59 ASP A N 1
ATOM 455 C CA . ASP A 1 59 ? -35.047 36.054 1.370 1.00 13.44 59 ASP A CA 1
ATOM 456 C C . ASP A 1 59 ? -34.650 35.548 2.737 1.00 12.66 59 ASP A C 1
ATOM 457 O O . ASP A 1 59 ? -35.237 34.597 3.245 1.00 12.52 59 ASP A O 1
ATOM 462 N N . ILE A 1 60 ? -33.613 36.159 3.321 1.00 12.90 60 ILE A N 1
ATOM 463 C CA . ILE A 1 60 ? -33.087 35.712 4.611 1.00 12.06 60 ILE A CA 1
ATOM 464 C C . ILE A 1 60 ? -32.987 36.893 5.573 1.00 10.35 60 ILE A C 1
ATOM 465 O O . ILE A 1 60 ? -32.567 37.973 5.169 1.00 11.03 60 ILE A O 1
ATOM 470 N N . ILE A 1 61 ? -33.447 36.698 6.807 1.00 11.10 61 ILE A N 1
ATOM 471 C CA . ILE A 1 61 ? -33.432 37.742 7.841 1.00 11.35 61 ILE A CA 1
ATOM 472 C C . ILE A 1 61 ? -32.647 37.246 9.053 1.00 9.27 61 ILE A C 1
ATOM 473 O O . ILE A 1 61 ? -32.916 36.148 9.578 1.00 9.68 61 ILE A O 1
ATOM 478 N N . PHE A 1 62 ? -31.655 38.034 9.480 1.00 10.36 62 PHE A N 1
ATOM 479 C CA . PHE A 1 62 ? -30.881 37.734 10.704 1.00 8.60 62 PHE A CA 1
ATOM 480 C C . PHE A 1 62 ? -31.287 38.667 11.848 1.00 8.89 62 PHE A C 1
ATOM 481 O O . PHE A 1 62 ? -31.374 39.886 11.671 1.00 12.95 62 PHE A O 1
ATOM 489 N N . TRP A 1 63 ? -31.476 38.093 13.038 1.00 9.70 63 TRP A N 1
ATOM 490 C CA . TRP A 1 63 ? -31.698 38.850 14.275 1.00 8.44 63 TRP A CA 1
ATOM 491 C C . TRP A 1 63 ? -31.543 37.869 15.405 1.00 8.57 63 TRP A C 1
ATOM 492 O O . TRP A 1 63 ? -31.580 36.651 15.198 1.00 9.24 63 TRP A O 1
ATOM 503 N N . ALA A 1 64 ? -31.415 38.356 16.628 1.00 8.48 64 ALA A N 1
ATOM 504 C CA . ALA A 1 64 ? -31.527 37.415 17.756 1.00 8.45 64 ALA A CA 1
ATOM 505 C C . ALA A 1 64 ? -32.917 36.745 17.765 1.00 10.80 64 ALA A C 1
ATOM 506 O O . ALA A 1 64 ? -33.925 37.290 17.281 1.00 11.14 64 ALA A O 1
ATOM 508 N N . HIS A 1 65 ? -32.939 35.547 18.332 1.00 10.89 65 HIS A N 1
ATOM 509 C CA . HIS A 1 65 ? -34.111 34.686 18.246 1.00 12.35 65 HIS A CA 1
ATOM 510 C C . HIS A 1 65 ? -35.339 35.236 18.949 1.00 8.65 65 HIS A C 1
ATOM 511 O O . HIS A 1 65 ? -36.440 34.718 18.705 1.00 10.32 65 HIS A O 1
ATOM 518 N N . ASP A 1 66 ? -35.197 36.227 19.836 1.00 9.21 66 ASP A N 1
ATOM 519 C CA . ASP A 1 66 ? -36.384 36.755 20.546 1.00 9.97 66 ASP A CA 1
ATOM 520 C C . ASP A 1 66 ? -37.438 37.378 19.623 1.00 14.98 66 ASP A C 1
ATOM 521 O O . ASP A 1 66 ? -38.594 37.478 20.006 1.00 12.90 66 ASP A O 1
ATOM 526 N N . ARG A 1 67 ? -37.032 37.821 18.434 1.00 9.73 67 ARG A N 1
ATOM 527 C CA . ARG A 1 67 ? -37.979 38.360 17.461 1.00 10.02 67 ARG A CA 1
ATOM 528 C C . ARG A 1 67 ? -38.729 37.294 16.670 1.00 11.22 67 ARG A C 1
ATOM 529 O O . ARG A 1 67 ? -39.762 37.594 16.051 1.00 11.11 67 ARG A O 1
ATOM 537 N N . PHE A 1 68 ? -38.227 36.062 16.671 1.00 10.29 68 PHE A N 1
ATOM 538 C CA . PHE A 1 68 ? -38.673 35.104 15.671 1.00 10.75 68 PHE A CA 1
ATOM 539 C C . PHE A 1 68 ? -40.040 34.458 15.902 1.00 9.32 68 PHE A C 1
ATOM 540 O O . PHE A 1 68 ? -40.753 34.181 14.920 1.00 11.66 68 PHE A O 1
ATOM 548 N N . GLY A 1 69 ? -40.443 34.216 17.148 1.00 9.93 69 GLY A N 1
ATOM 549 C CA . GLY A 1 69 ? -41.801 33.717 17.387 1.00 11.94 69 GLY A CA 1
ATOM 550 C C . GLY A 1 69 ? -42.869 34.644 16.855 1.00 11.65 69 GLY A C 1
ATOM 551 O O . GLY A 1 69 ? -43.856 34.182 16.277 1.00 12.56 69 GLY A O 1
ATOM 552 N N . GLY A 1 70 ? -42.706 35.950 17.069 1.00 11.28 70 GLY A N 1
ATOM 553 C CA . GLY A 1 70 ? -43.588 36.940 16.495 1.00 14.15 70 GLY A CA 1
ATOM 554 C C . GLY A 1 70 ? -43.664 36.856 14.976 1.00 12.27 70 GLY A C 1
ATOM 555 O O . GLY A 1 70 ? -44.753 36.843 14.403 1.00 12.59 70 GLY A O 1
ATOM 556 N N . TYR A 1 71 ? -42.515 36.785 14.323 1.00 11.23 71 TYR A N 1
ATOM 557 C CA . TYR A 1 71 ? -42.482 36.602 12.867 1.00 12.77 71 TYR A CA 1
ATOM 558 C C . TYR A 1 71 ? -43.219 35.325 12.436 1.00 14.91 71 TYR A C 1
ATOM 559 O O . TYR A 1 71 ? -43.950 35.337 11.461 1.00 13.31 71 TYR A O 1
ATOM 568 N N . ALA A 1 72 ? -43.002 34.220 13.156 1.00 11.75 72 ALA A N 1
ATOM 569 C CA . ALA A 1 72 ? -43.578 32.925 12.791 1.00 11.65 72 ALA A CA 1
ATOM 570 C C . ALA A 1 72 ? -45.081 32.964 12.993 1.00 12.96 72 ALA A C 1
ATOM 571 O O . ALA A 1 72 ? -45.856 32.475 12.148 1.00 15.78 72 ALA A O 1
ATOM 573 N N . GLN A 1 73 ? -45.496 33.533 14.124 1.00 13.26 73 GLN A N 1
ATOM 574 C CA . GLN A 1 73 ? -46.914 33.630 14.436 1.00 14.69 73 GLN A CA 1
ATOM 575 C C . GLN A 1 73 ? -47.622 34.533 13.432 1.00 17.08 73 GLN A C 1
ATOM 576 O O . GLN A 1 73 ? -48.809 34.367 13.189 1.00 22.72 73 GLN A O 1
ATOM 582 N N . SER A 1 74 ? -46.884 35.468 12.833 1.00 14.21 74 SER A N 1
ATOM 583 C CA . SER A 1 74 ? -47.451 36.420 11.875 1.00 14.77 74 SER A CA 1
ATOM 584 C C . SER A 1 74 ? -47.384 35.903 10.442 1.00 15.73 74 SER A C 1
ATOM 585 O O . SER A 1 74 ? -47.681 36.637 9.501 1.00 19.21 74 SER A O 1
ATOM 588 N N . GLY A 1 75 ? -46.993 34.640 10.281 1.00 14.75 75 GLY A N 1
ATOM 589 C CA . GLY A 1 75 ? -47.007 33.985 8.981 1.00 17.90 75 GLY A CA 1
ATOM 590 C C . GLY A 1 75 ? -45.837 34.338 8.076 1.00 14.37 75 GLY A C 1
ATOM 591 O O . GLY A 1 75 ? -45.924 34.147 6.870 1.00 15.05 75 GLY A O 1
ATOM 592 N N . LEU A 1 76 ? -44.757 34.857 8.641 1.00 17.18 76 LEU A N 1
ATOM 593 C CA . LEU A 1 76 ? -43.696 35.439 7.832 1.00 14.37 76 LEU A CA 1
ATOM 594 C C . LEU A 1 76 ? -42.500 34.536 7.540 1.00 12.11 76 LEU A C 1
ATOM 595 O O . LEU A 1 76 ? -41.655 34.917 6.742 1.00 14.52 76 LEU A O 1
ATOM 600 N N . LEU A 1 77 ? -42.400 33.382 8.210 1.00 11.61 77 LEU A N 1
ATOM 601 C CA . LEU A 1 77 ? -41.224 32.512 8.100 1.00 11.69 77 LEU A CA 1
ATOM 602 C C . LEU A 1 77 ? -41.562 31.131 7.527 1.00 12.77 77 LEU A C 1
ATOM 603 O O . LEU A 1 77 ? -42.634 30.569 7.747 1.00 21.53 77 LEU A O 1
ATOM 608 N N . ALA A 1 78 ? -40.607 30.584 6.787 1.00 14.57 7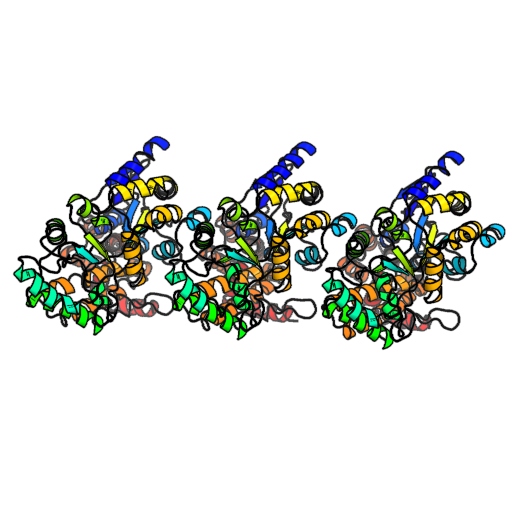8 ALA A N 1
ATOM 609 C CA . ALA A 1 78 ? -40.703 29.200 6.343 1.00 14.78 78 ALA A CA 1
ATOM 610 C C . ALA A 1 78 ? -40.269 28.237 7.460 1.00 12.27 78 ALA A C 1
ATOM 611 O O . ALA A 1 78 ? -39.277 28.491 8.169 1.00 15.40 78 ALA A O 1
ATOM 613 N N . GLU A 1 79 ? -40.960 27.102 7.601 1.00 13.38 79 GLU A N 1
ATOM 614 C CA . GLU A 1 79 ? -40.509 26.100 8.575 1.00 16.65 79 GLU A CA 1
ATOM 615 C C . GLU A 1 79 ? -39.158 25.541 8.123 1.00 12.98 79 GLU A C 1
ATOM 616 O O . GLU A 1 79 ? -38.932 25.282 6.934 1.00 19.39 79 GLU A O 1
ATOM 622 N N . ILE A 1 80 ? -38.254 25.375 9.079 1.00 14.60 80 ILE A N 1
ATOM 623 C CA . ILE A 1 80 ? -36.914 24.859 8.828 1.00 14.86 80 ILE A CA 1
ATOM 624 C C . ILE A 1 80 ? -36.908 23.376 9.225 1.00 21.92 80 ILE A C 1
ATOM 625 O O . ILE A 1 80 ? -37.427 23.026 10.289 1.00 20.21 80 ILE A O 1
ATOM 630 N N . THR A 1 81 ? -36.357 22.509 8.371 1.00 19.81 81 THR A N 1
ATOM 631 C CA . THR A 1 81 ? -36.374 21.072 8.620 1.00 19.94 81 THR A CA 1
ATOM 632 C C . THR A 1 81 ? -35.060 20.435 8.232 1.00 16.85 81 THR A C 1
ATOM 633 O O . THR A 1 81 ? -34.981 19.744 7.216 1.00 22.62 81 THR A O 1
ATOM 637 N N . PRO A 1 82 ? -34.014 20.649 9.049 1.00 14.65 82 PRO A N 1
ATOM 638 C CA . PRO A 1 82 ? -32.716 20.057 8.735 1.00 18.28 82 PRO A CA 1
ATOM 639 C C . PRO A 1 82 ? -32.735 18.548 8.886 1.00 18.81 82 PRO A C 1
ATOM 640 O O . PRO A 1 82 ? -33.400 18.004 9.763 1.00 17.32 82 PRO A O 1
ATOM 644 N N . ALA A 1 83 ? -31.976 17.856 8.051 1.00 18.04 83 ALA A N 1
ATOM 645 C CA . ALA A 1 83 ? -31.732 16.436 8.289 1.00 18.70 83 ALA A CA 1
ATOM 646 C C . ALA A 1 83 ? -30.981 16.250 9.604 1.00 18.33 83 ALA A C 1
ATOM 647 O O . ALA A 1 83 ? -30.298 17.155 10.075 1.00 16.89 83 ALA A O 1
ATOM 649 N N . ALA A 1 84 ? -31.124 15.078 10.200 1.00 19.88 84 ALA A N 1
ATOM 650 C CA . ALA A 1 84 ? -30.479 14.800 11.480 1.00 21.46 84 ALA A CA 1
ATOM 651 C C . ALA A 1 84 ? -28.979 15.034 11.448 1.00 21.30 84 ALA A C 1
ATOM 652 O O . ALA A 1 84 ? -28.424 15.600 12.387 1.00 22.67 84 ALA A O 1
ATOM 654 N N . ALA A 1 85 ? -28.326 14.642 10.364 1.00 20.15 85 ALA A N 1
ATOM 655 C CA . ALA A 1 85 ? -26.891 14.860 10.247 1.00 19.45 85 ALA A CA 1
ATOM 656 C C . ALA A 1 85 ? -26.492 16.342 10.369 1.00 17.50 85 ALA A C 1
ATOM 657 O O . ALA A 1 85 ? -25.438 16.673 10.942 1.00 24.72 85 ALA A O 1
ATOM 659 N N . PHE A 1 86 ? -27.320 17.236 9.833 1.00 16.52 86 PHE A N 1
ATOM 660 C CA . PHE A 1 86 ? -27.082 18.657 10.039 1.00 16.30 86 PHE A CA 1
ATOM 661 C C . PHE A 1 86 ? -27.472 19.118 11.444 1.00 14.47 86 PHE A C 1
ATOM 662 O O . PHE A 1 86 ? -26.753 19.886 12.059 1.00 13.39 86 PHE A O 1
ATOM 670 N N . GLN A 1 87 ? -28.645 18.707 11.920 1.00 14.59 87 GLN A N 1
ATOM 671 C CA . GLN A 1 87 ? -29.074 19.116 13.250 1.00 14.17 87 GLN A CA 1
ATOM 672 C C . GLN A 1 87 ? -27.988 18.758 14.283 1.00 15.50 87 GLN A C 1
ATOM 673 O O . GLN A 1 87 ? -27.680 19.582 15.175 1.00 15.52 87 GLN A O 1
ATOM 679 N N . ASP A 1 88 ? -27.373 17.590 14.136 1.00 15.89 88 ASP A N 1
ATOM 680 C CA . ASP A 1 88 ? -26.356 17.134 15.086 1.00 16.61 88 ASP A CA 1
ATOM 681 C C . ASP A 1 88 ? -25.080 17.987 15.042 1.00 15.77 88 ASP A C 1
ATOM 682 O O . ASP A 1 88 ? -24.203 17.820 15.873 1.00 17.14 88 ASP A O 1
ATOM 687 N N . LYS A 1 89 ? -24.954 18.865 14.061 1.00 14.71 89 LYS A N 1
ATOM 688 C CA . LYS A 1 89 ? -23.790 19.754 13.989 1.00 14.13 89 LYS A CA 1
ATOM 689 C C . LYS A 1 89 ? -23.849 20.956 14.927 1.00 14.37 89 LYS A C 1
ATOM 690 O O . LYS A 1 89 ? -22.817 21.601 15.158 1.00 15.33 89 LYS A O 1
ATOM 696 N N . LEU A 1 90 ? -25.038 21.278 15.436 1.00 12.85 90 LEU A N 1
ATOM 697 C CA . LEU A 1 90 ? -25.212 22.452 16.291 1.00 11.97 90 LEU A CA 1
ATOM 698 C C . LEU A 1 90 ? -25.568 22.026 17.718 1.00 12.71 90 LEU A C 1
ATOM 699 O O . LEU A 1 90 ? -26.114 20.947 17.940 1.00 13.72 90 LEU A O 1
ATOM 704 N N . TYR A 1 91 ? -25.267 22.876 18.693 1.00 12.59 91 TYR A N 1
ATOM 705 C CA . TYR A 1 91 ? -25.596 22.602 20.098 1.00 14.68 91 TYR A CA 1
ATOM 706 C C . TYR A 1 91 ? -27.115 22.478 20.290 1.00 13.47 91 TYR A C 1
ATOM 707 O O . TYR A 1 91 ? -27.870 23.272 19.735 1.00 12.71 91 TYR A O 1
ATOM 716 N N . PRO A 1 92 ? -27.563 21.477 21.067 1.00 14.79 92 PRO A N 1
ATOM 717 C CA . PRO A 1 92 ? -29.005 21.262 21.275 1.00 15.56 92 PRO A CA 1
ATOM 718 C C . PRO A 1 92 ? -29.750 22.513 21.751 1.00 14.44 92 PRO A C 1
ATOM 719 O O . PRO A 1 92 ? -30.841 22.834 21.232 1.00 13.91 92 PRO A O 1
ATOM 723 N N . PHE A 1 93 ? -29.167 23.253 22.690 1.00 14.55 93 PHE A N 1
ATOM 724 C CA . PHE A 1 93 ? -29.860 24.422 23.222 1.00 14.17 93 PHE A CA 1
ATOM 725 C C . PHE A 1 93 ? -30.052 25.511 22.172 1.00 14.10 93 PHE A C 1
ATOM 726 O O . PHE A 1 93 ? -30.943 26.340 22.298 1.00 15.30 93 PHE A O 1
ATOM 734 N N . THR A 1 94 ? -29.214 25.525 21.142 1.00 11.81 94 THR A N 1
ATOM 735 C CA . THR A 1 94 ? -29.397 26.537 20.102 1.00 11.97 94 THR A CA 1
ATOM 736 C C . THR A 1 94 ? -30.619 26.214 19.249 1.00 11.81 94 THR A C 1
ATOM 737 O O . THR A 1 94 ? -31.365 27.138 18.882 1.00 11.04 94 THR A O 1
ATOM 741 N N . TRP A 1 95 ? -30.844 24.928 18.947 1.00 10.92 95 TRP A N 1
ATOM 742 C CA . TRP A 1 95 ? -32.078 24.563 18.256 1.00 12.55 95 TRP A CA 1
ATOM 743 C C . TRP A 1 95 ? -33.285 24.879 19.141 1.00 13.57 95 TRP A C 1
ATOM 744 O O . TRP A 1 95 ? -34.315 25.336 18.642 1.00 13.82 95 TRP A O 1
ATOM 755 N N . ASP A 1 96 ? -33.154 24.665 20.451 1.00 13.06 96 ASP A N 1
ATOM 756 C CA . ASP A 1 96 ? -34.256 24.981 21.373 1.00 14.75 96 ASP A CA 1
ATOM 757 C C . ASP A 1 96 ? -34.689 26.443 21.258 1.00 15.36 96 ASP A C 1
ATOM 758 O O . ASP A 1 96 ? -35.893 26.748 21.326 1.00 13.41 96 ASP A O 1
ATOM 763 N N . ALA A 1 97 ? -33.729 27.338 21.054 1.00 11.28 97 ALA A N 1
ATOM 764 C CA . ALA A 1 97 ? -34.038 28.768 21.006 1.00 13.14 97 ALA A CA 1
ATOM 765 C C . ALA A 1 97 ? -34.879 29.145 19.791 1.00 12.76 97 ALA A C 1
ATOM 766 O O . ALA A 1 97 ? -35.562 30.164 19.824 1.00 13.46 97 ALA A O 1
ATOM 768 N N . VAL A 1 98 ? -34.805 28.348 18.724 1.00 10.79 98 VAL A N 1
ATOM 769 C CA . VAL A 1 98 ? -35.509 28.636 17.470 1.00 10.81 98 VAL A CA 1
ATOM 770 C C . VAL A 1 98 ? -36.661 27.660 17.231 1.00 12.45 98 VAL A C 1
ATOM 771 O O . VAL A 1 98 ? -37.166 27.536 16.107 1.00 13.96 98 VAL A O 1
ATOM 775 N N . ARG A 1 99 ? -37.068 26.959 18.285 1.00 11.18 99 ARG A N 1
ATOM 776 C CA . ARG A 1 99 ? -38.250 26.088 18.216 1.00 13.45 99 ARG A CA 1
ATOM 777 C C . ARG A 1 99 ? -39.516 26.818 18.722 1.00 17.53 99 ARG A C 1
ATOM 778 O O . ARG A 1 99 ? -39.532 27.365 19.832 1.00 16.80 99 ARG A O 1
ATOM 786 N N . TYR A 1 100 ? -40.576 26.832 17.910 1.00 13.30 100 TYR A N 1
ATOM 787 C CA . TYR A 1 100 ? -41.768 27.580 18.278 1.00 13.89 100 TYR A CA 1
ATOM 788 C C . TYR A 1 100 ? -42.952 26.721 17.917 1.00 16.69 100 TYR A C 1
ATOM 789 O O . TYR A 1 100 ? -43.129 26.357 16.745 1.00 17.47 100 TYR A O 1
ATOM 798 N N . ASN A 1 101 ? -43.737 26.394 18.935 1.00 16.90 101 ASN A N 1
ATOM 799 C CA . ASN A 1 101 ? -44.903 25.525 18.766 1.00 22.26 101 ASN A CA 1
ATOM 800 C C . ASN A 1 101 ? -44.592 24.235 18.016 1.00 25.72 101 ASN A C 1
ATOM 801 O O . ASN A 1 101 ? -45.327 23.817 17.116 1.00 22.58 101 ASN A O 1
ATOM 806 N N . GLY A 1 102 ? -43.494 23.602 18.403 1.00 18.97 102 GLY A N 1
ATOM 807 C CA . GLY A 1 102 ? -43.150 22.286 17.882 1.00 19.79 102 GLY A CA 1
ATOM 808 C C . GLY A 1 102 ? -42.253 22.292 16.647 1.00 25.92 102 GLY A C 1
ATOM 809 O O . GLY A 1 102 ? -41.633 21.274 16.327 1.00 28.71 102 GLY A O 1
ATOM 810 N N . LYS A 1 103 ? -42.166 23.431 15.958 1.00 19.39 103 LYS A N 1
ATOM 811 C CA . LYS A 1 103 ? -41.460 23.503 14.682 1.00 20.68 103 LYS A CA 1
ATOM 812 C C . LYS A 1 103 ? -40.218 24.372 14.801 1.00 14.34 103 LYS A C 1
ATOM 813 O O . LYS A 1 103 ? -40.207 25.344 15.554 1.00 16.09 103 LYS A O 1
ATOM 819 N N . LEU A 1 104 ? -39.171 24.064 14.039 1.00 13.83 104 LEU A N 1
ATOM 820 C CA . LEU A 1 104 ? -37.997 24.951 13.978 1.00 11.88 104 LEU A CA 1
ATOM 821 C C . LEU A 1 104 ? -38.265 26.076 12.989 1.00 13.07 104 LEU A C 1
ATOM 822 O O . LEU A 1 104 ? -38.752 25.825 11.875 1.00 15.07 104 LEU A O 1
ATOM 827 N N . ILE A 1 105 ? -37.943 27.309 13.364 1.00 12.01 105 ILE A N 1
ATOM 828 C CA A ILE A 1 105 ? -38.354 28.473 12.562 0.63 11.66 105 ILE A CA 1
ATOM 829 C CA B ILE A 1 105 ? -38.348 28.468 12.565 0.37 11.73 105 ILE A CA 1
ATOM 830 C C . ILE A 1 105 ? -37.164 29.303 12.095 1.00 9.32 105 ILE A C 1
ATOM 831 O O . ILE A 1 105 ? -37.339 30.337 11.443 1.00 13.26 105 ILE A O 1
ATOM 840 N N . ALA A 1 106 ? -35.957 28.862 12.419 1.00 12.49 106 ALA A N 1
ATOM 841 C CA . ALA A 1 106 ? -34.761 29.575 11.960 1.00 8.43 106 ALA A CA 1
ATOM 842 C C . ALA A 1 106 ? -33.543 28.673 12.136 1.00 11.01 106 ALA A C 1
ATOM 843 O O . ALA A 1 106 ? -33.620 27.643 12.811 1.00 11.48 106 ALA A O 1
ATOM 845 N N . TYR A 1 107 ? -32.419 29.062 11.541 1.00 12.59 107 TYR A N 1
ATOM 846 C CA . TYR A 1 107 ? -31.147 28.417 11.804 1.00 12.87 107 TYR A CA 1
ATOM 847 C C . TYR A 1 107 ? -30.393 29.236 12.847 1.00 11.99 107 TYR A C 1
ATOM 848 O O . TYR A 1 107 ? -30.219 30.431 12.681 1.00 11.64 107 TYR A O 1
ATOM 857 N N . PRO A 1 108 ? -29.974 28.610 13.953 1.00 11.94 108 PRO A N 1
ATOM 858 C CA . PRO A 1 108 ? -29.177 29.332 14.947 1.00 11.47 108 PRO A CA 1
ATOM 859 C C . PRO A 1 108 ? -27.743 29.494 14.449 1.00 11.46 108 PRO A C 1
ATOM 860 O O . PRO A 1 108 ? -27.182 28.580 13.804 1.00 12.21 108 PRO A O 1
ATOM 864 N N . ILE A 1 109 ? -27.151 30.638 14.775 1.00 11.03 109 ILE A N 1
ATOM 865 C CA . ILE A 1 109 ? -25.805 30.974 14.270 1.00 11.03 109 ILE A CA 1
ATOM 866 C C . ILE A 1 109 ? -24.814 31.121 15.412 1.00 10.84 109 ILE A C 1
ATOM 867 O O . ILE A 1 109 ? -23.712 30.544 15.375 1.00 11.12 109 ILE A O 1
ATOM 872 N N . ALA A 1 110 ? -25.161 31.925 16.407 1.00 10.46 110 ALA A N 1
ATOM 873 C CA . ALA A 1 110 ? -24.195 32.185 17.485 1.00 10.33 110 ALA A CA 1
ATOM 874 C C . ALA A 1 110 ? -24.864 32.666 18.744 1.00 10.14 110 ALA A C 1
ATOM 875 O O . ALA A 1 110 ? -25.989 33.181 18.692 1.00 11.37 110 ALA A O 1
ATOM 877 N N . VAL A 1 111 ? -24.208 32.441 19.871 1.00 10.86 111 VAL A N 1
ATOM 878 C CA . VAL A 1 111 ? -24.741 32.772 21.182 1.00 9.92 111 VAL A CA 1
ATOM 879 C C . VAL A 1 111 ? -24.061 34.027 21.707 1.00 10.89 111 VAL A C 1
ATOM 880 O O . VAL A 1 111 ? -22.819 34.117 21.769 1.00 12.75 111 VAL A O 1
ATOM 884 N N . GLU A 1 112 ? -24.881 35.000 22.067 1.00 13.12 112 GLU A N 1
ATOM 885 C CA . GLU A 1 112 ? -24.416 36.325 22.477 1.00 13.60 112 GLU A CA 1
ATOM 886 C C . GLU A 1 112 ? -24.818 36.571 23.913 1.00 14.25 112 GLU A C 1
ATOM 887 O O . GLU A 1 112 ? -25.967 36.440 24.282 1.00 15.28 112 GLU A O 1
ATOM 893 N N . ALA A 1 113 ? -23.864 36.963 24.727 1.00 10.13 113 ALA A N 1
ATOM 894 C CA . ALA A 1 113 ? -24.194 37.459 26.063 1.00 12.92 113 ALA A CA 1
ATOM 895 C C . ALA A 1 113 ? -23.342 38.680 26.336 1.00 9.29 113 ALA A C 1
ATOM 896 O O . ALA A 1 113 ? -22.189 38.765 25.866 1.00 11.85 113 ALA A O 1
ATOM 898 N N . LEU A 1 114 ? -23.894 39.629 27.079 1.00 8.94 114 LEU A N 1
ATOM 899 C CA . LEU A 1 114 ? -23.139 40.795 27.559 1.00 8.98 114 LEU A CA 1
ATOM 900 C C . LEU A 1 114 ? -22.089 40.399 28.609 1.00 9.30 114 LEU A C 1
ATOM 901 O O . LEU A 1 114 ? -22.294 39.487 29.418 1.00 9.83 114 LEU A O 1
ATOM 906 N N . SER A 1 115 ? -20.948 41.080 28.603 1.00 9.45 115 SER A N 1
ATOM 907 C CA . SER A 1 115 ? -19.968 40.864 29.649 1.00 9.83 115 SER A CA 1
ATOM 908 C C . SER A 1 115 ? -19.528 42.216 30.154 1.00 9.92 115 SER A C 1
ATOM 909 O O . SER A 1 115 ? -19.874 43.255 29.572 1.00 9.70 115 SER A O 1
ATOM 912 N N . LEU A 1 116 ? -18.728 42.187 31.222 1.00 10.58 116 LEU A N 1
ATOM 913 C CA . LEU A 1 116 ? -18.072 43.394 31.710 1.00 10.54 116 LEU A CA 1
ATOM 914 C C . LEU A 1 116 ? -16.738 43.491 30.982 1.00 10.75 116 LEU A C 1
ATOM 915 O O . LEU A 1 116 ? -15.933 42.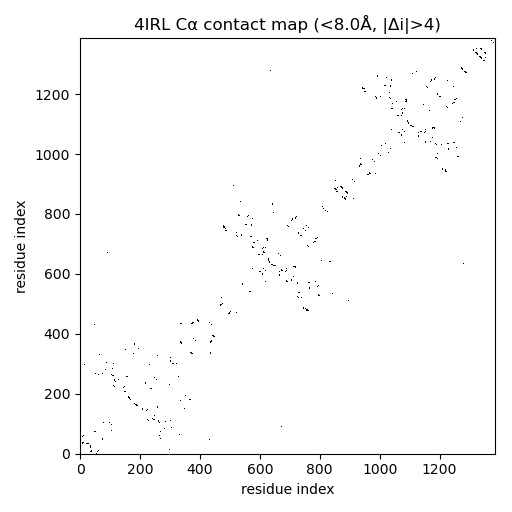566 30.998 1.00 13.64 116 LEU A O 1
ATOM 920 N N . ILE A 1 117 ? -16.536 44.628 30.322 1.00 11.14 117 ILE A N 1
ATOM 921 C CA . ILE A 1 117 ? -15.300 44.881 29.607 1.00 10.88 117 ILE A CA 1
ATOM 922 C C . ILE A 1 117 ? -14.577 45.989 30.375 1.00 11.28 117 ILE A C 1
ATOM 923 O O . ILE A 1 117 ? -15.207 47.011 30.711 1.00 13.17 117 ILE A O 1
ATOM 928 N N . TYR A 1 118 ? -13.291 45.783 30.694 1.00 11.78 118 TYR A N 1
ATOM 929 C CA . TYR A 1 118 ? -12.597 46.720 31.561 1.00 12.26 118 TYR A CA 1
ATOM 930 C C . TYR A 1 118 ? -11.219 47.040 31.039 1.00 12.68 118 TYR A C 1
ATOM 931 O O . TYR A 1 118 ? -10.624 46.250 30.309 1.00 12.71 118 TYR A O 1
ATOM 940 N N . ASN A 1 119 ? -10.715 48.195 31.439 1.00 13.06 119 ASN A N 1
ATOM 941 C CA . ASN A 1 119 ? -9.386 48.636 31.045 1.00 13.55 119 ASN A CA 1
ATOM 942 C C . ASN A 1 119 ? -8.430 48.139 32.113 1.00 14.21 119 ASN A C 1
ATOM 943 O O . ASN A 1 119 ? -8.505 48.589 33.252 1.00 14.54 119 ASN A O 1
ATOM 948 N N . LYS A 1 120 ? -7.503 47.247 31.745 1.00 14.49 120 LYS A N 1
ATOM 949 C CA . LYS A 1 120 ? -6.618 46.600 32.705 1.00 15.17 120 LYS A CA 1
ATOM 950 C C . LYS A 1 120 ? -5.534 47.548 33.185 1.00 15.92 120 LYS A C 1
ATOM 951 O O . LYS A 1 120 ? -4.891 47.297 34.209 1.00 17.26 120 LYS A O 1
ATOM 957 N N . ASP A 1 121 ? -5.285 48.615 32.440 1.00 15.88 121 ASP A N 1
ATOM 958 C CA . ASP A 1 121 ? -4.255 49.554 32.888 1.00 16.65 121 ASP A CA 1
ATOM 959 C C . ASP A 1 121 ? -4.812 50.495 33.964 1.00 25.88 121 ASP A C 1
ATOM 960 O O . ASP A 1 121 ? -4.128 50.810 34.947 1.00 20.88 121 ASP A O 1
ATOM 965 N N . LEU A 1 122 ? -6.059 50.916 33.794 1.00 18.05 122 LEU A N 1
ATOM 966 C CA . LEU A 1 122 ? -6.723 51.784 34.784 1.00 16.27 122 LEU A CA 1
ATOM 967 C C . LEU A 1 122 ? -7.215 50.976 35.960 1.00 16.57 122 LEU A C 1
ATOM 968 O O . LEU A 1 122 ? -7.264 51.479 37.092 1.00 18.41 122 LEU A O 1
ATOM 973 N N . LEU A 1 123 ? -7.565 49.721 35.698 1.00 16.48 123 LEU A N 1
ATOM 974 C CA . LEU A 1 123 ? -8.288 48.905 36.663 1.00 15.83 123 LEU A CA 1
ATOM 975 C C . LEU A 1 123 ? -7.889 47.434 36.550 1.00 17.83 123 LEU A C 1
ATOM 976 O O . LEU A 1 123 ? -8.596 46.625 35.940 1.00 18.23 123 LEU A O 1
ATOM 981 N N . PRO A 1 124 ? -6.730 47.078 37.121 1.00 18.87 124 PRO A N 1
ATOM 982 C CA . PRO A 1 124 ? -6.216 45.704 37.008 1.00 19.31 124 PRO A CA 1
ATOM 983 C C . PRO A 1 124 ? -7.114 44.686 37.701 1.00 22.13 124 PRO A C 1
ATOM 984 O O . PRO A 1 124 ? -7.172 43.526 37.278 1.00 25.91 124 PRO A O 1
ATOM 988 N N . ASN A 1 125 ? -7.781 45.111 38.767 1.00 24.08 125 ASN A N 1
ATOM 989 C CA . ASN A 1 125 ? -8.759 44.259 39.445 1.00 24.91 125 ASN A CA 1
ATOM 990 C C . ASN A 1 125 ? -10.156 44.848 39.409 1.00 23.83 125 ASN A C 1
ATOM 991 O O . ASN A 1 125 ? -10.541 45.607 40.307 1.00 27.88 125 ASN A O 1
ATOM 996 N N . PRO A 1 126 ? -10.934 44.471 38.392 1.00 22.83 126 PRO A N 1
ATOM 997 C CA . PRO A 1 126 ? -12.283 45.027 38.282 1.00 21.18 126 PRO A CA 1
ATOM 998 C C . PRO A 1 126 ? -13.168 44.584 39.435 1.00 18.94 126 PRO A C 1
ATOM 999 O O . PRO A 1 126 ? -12.928 43.534 40.047 1.00 16.64 126 PRO A O 1
ATOM 1003 N N . PRO A 1 127 ? -14.166 45.413 39.771 1.00 16.04 127 PRO A N 1
ATOM 1004 C CA . PRO A 1 127 ? -15.102 45.162 40.874 1.00 18.50 127 PRO A CA 1
ATOM 1005 C C . PRO A 1 127 ? -15.951 43.923 40.645 1.00 14.91 127 PRO A C 1
ATOM 1006 O O . PRO A 1 127 ? -16.393 43.656 39.537 1.00 15.68 127 PRO A O 1
ATOM 1010 N N . LYS A 1 128 ? -16.153 43.173 41.712 1.00 14.99 128 LYS A N 1
ATOM 1011 C CA . LYS A 1 128 ? -16.928 41.959 41.637 1.00 16.01 128 LYS A CA 1
ATOM 1012 C C . LYS A 1 128 ? -18.370 42.300 41.903 1.00 15.52 128 LYS A C 1
ATOM 1013 O O . LYS A 1 128 ? -19.254 41.503 41.580 1.00 15.92 128 LYS A O 1
ATOM 1019 N N . THR A 1 129 ? -18.618 43.483 42.474 1.00 14.50 129 THR A N 1
ATOM 1020 C CA . THR A 1 129 ? -19.995 43.920 42.784 1.00 15.01 129 THR A CA 1
ATOM 1021 C C . THR A 1 129 ? -20.357 45.274 42.191 1.00 15.29 129 THR A C 1
ATOM 1022 O O . THR A 1 129 ? -19.495 46.152 42.044 1.00 14.31 129 THR A O 1
ATOM 1026 N N . TRP A 1 130 ? -21.639 45.448 41.879 1.00 12.84 130 TRP A N 1
ATOM 1027 C CA . TRP A 1 130 ? -22.155 46.757 41.474 1.00 12.57 130 TRP A CA 1
ATOM 1028 C C . TRP A 1 130 ? -22.035 47.754 42.618 1.00 13.12 130 TRP A C 1
ATOM 1029 O O . TRP A 1 130 ? -21.773 48.945 42.391 1.00 13.68 130 TRP A O 1
ATOM 1040 N N . GLU A 1 131 ? -22.220 47.281 43.848 1.00 13.59 131 GLU A N 1
ATOM 1041 C CA . GLU A 1 131 ? -22.185 48.157 44.998 1.00 14.18 131 GLU A CA 1
ATOM 1042 C C . GLU A 1 131 ? -20.861 48.913 45.171 1.00 14.67 131 GLU A C 1
ATOM 1043 O O . GLU A 1 131 ? -20.854 50.003 45.738 1.00 15.19 131 GLU A O 1
ATOM 1049 N N . GLU A 1 132 ? -19.747 48.362 44.686 1.00 14.92 132 GLU A N 1
ATOM 1050 C CA . GLU A 1 132 ? -18.488 49.075 44.881 1.00 17.00 132 GLU A CA 1
ATOM 1051 C C . GLU A 1 132 ? -18.174 50.106 43.789 1.00 17.71 132 GLU A C 1
ATOM 1052 O O . GLU A 1 132 ? -17.144 50.790 43.858 1.00 18.16 132 GLU A O 1
ATOM 1058 N N . ILE A 1 133 ? -19.063 50.245 42.812 1.00 14.23 133 ILE A N 1
ATOM 1059 C CA . ILE A 1 133 ? -18.802 51.145 41.693 1.00 16.10 133 ILE A CA 1
ATOM 1060 C C . ILE A 1 133 ? -18.782 52.660 42.039 1.00 14.34 133 ILE A C 1
ATOM 1061 O O . ILE A 1 133 ? -17.896 53.364 41.565 1.00 15.50 133 ILE A O 1
ATOM 1066 N N . PRO A 1 134 ? -19.729 53.148 42.872 1.00 16.23 134 PRO A N 1
ATOM 1067 C CA . PRO A 1 134 ? -19.676 54.559 43.265 1.00 15.00 134 PRO A CA 1
ATOM 1068 C C . PRO A 1 134 ? -18.350 54.964 43.898 1.00 19.97 134 PRO A C 1
ATOM 1069 O O . PRO A 1 134 ? -17.798 56.003 43.505 1.00 18.34 134 PRO A O 1
ATOM 1073 N N . ALA A 1 135 ? -17.820 54.175 44.833 1.00 16.20 135 ALA A N 1
ATOM 1074 C CA . ALA A 1 135 ? -16.537 54.535 45.439 1.00 17.86 135 ALA A CA 1
ATOM 1075 C C . ALA A 1 135 ? -15.453 54.478 44.381 1.00 23.20 135 ALA A C 1
ATOM 1076 O O . ALA A 1 135 ? -14.526 55.303 44.361 1.00 20.11 135 ALA A O 1
ATOM 1078 N N . LEU A 1 136 ? -15.554 53.498 43.494 1.00 16.23 136 LEU A N 1
ATOM 1079 C CA . LEU A 1 136 ? -14.568 53.380 42.446 1.00 16.09 136 LEU A CA 1
ATOM 1080 C C . LEU A 1 136 ? -14.596 54.601 41.534 1.00 20.92 136 LEU A C 1
ATOM 1081 O O . LEU A 1 136 ? -13.551 55.104 41.139 1.00 19.09 136 LEU A O 1
ATOM 1086 N N . ASP A 1 137 ? -15.796 55.068 41.200 1.00 16.73 137 ASP A N 1
ATOM 1087 C CA . ASP A 1 137 ? -15.909 56.229 40.340 1.00 17.00 137 ASP A CA 1
ATOM 1088 C C . ASP A 1 137 ? -15.321 57.484 40.996 1.00 19.11 137 ASP A C 1
ATOM 1089 O O . ASP A 1 137 ? -14.661 58.284 40.327 1.00 18.48 137 ASP A O 1
ATOM 1094 N N . LYS A 1 138 ? -15.573 57.660 42.294 1.00 22.66 138 LYS A N 1
ATOM 1095 C CA . LYS A 1 138 ? -15.082 58.838 43.018 1.00 17.59 138 LYS A CA 1
ATOM 1096 C C . LYS A 1 138 ? -13.567 58.899 42.905 1.00 20.14 138 LYS A C 1
ATOM 1097 O O . LYS A 1 138 ? -12.972 59.957 42.651 1.00 23.38 138 LYS A O 1
ATOM 1103 N N . GLU A 1 139 ? -12.960 57.728 43.065 1.00 21.00 139 GLU A N 1
ATOM 1104 C CA . GLU A 1 139 ? -11.527 57.538 42.956 1.00 25.64 139 GLU A CA 1
ATOM 1105 C C . GLU A 1 139 ? -11.018 57.873 41.555 1.00 30.39 139 GLU A C 1
ATOM 1106 O O . GLU A 1 139 ? -10.007 58.588 41.405 1.00 23.99 139 GLU A O 1
ATOM 1112 N N . LEU A 1 140 ? -11.716 57.355 40.535 1.00 17.39 140 LEU A N 1
ATOM 1113 C CA . LEU A 1 140 ? -11.317 57.607 39.156 1.00 19.75 140 LEU A CA 1
ATOM 1114 C C . LEU A 1 140 ? -11.525 59.071 38.731 1.00 20.87 140 LEU A C 1
ATOM 1115 O O . LEU A 1 140 ? -10.709 59.628 37.968 1.00 22.74 140 LEU A O 1
ATOM 1120 N N . LYS A 1 141 ? -12.581 59.704 39.245 1.00 18.49 141 LYS A N 1
ATOM 1121 C CA . LYS A 1 141 ? -12.859 61.107 38.927 1.00 22.60 141 LYS A CA 1
ATOM 1122 C C . LYS A 1 141 ? -11.720 62.038 39.350 1.00 24.62 141 LYS A C 1
ATOM 1123 O O . LYS A 1 141 ? -11.438 63.012 38.669 1.00 23.00 141 LYS A O 1
ATOM 1129 N N . ALA A 1 142 ? -11.076 61.715 40.469 1.00 22.94 142 ALA A N 1
ATOM 1130 C CA . ALA A 1 142 ? -9.871 62.414 40.929 1.00 22.25 142 ALA A CA 1
ATOM 1131 C C . ALA A 1 142 ? -8.702 62.352 39.932 1.00 32.48 142 ALA A C 1
ATOM 1132 O O . ALA A 1 142 ? -7.873 63.273 39.883 1.00 31.80 142 ALA A O 1
ATOM 1134 N N . LYS A 1 143 ? -8.619 61.265 39.165 1.00 23.87 143 LYS A N 1
ATOM 1135 C CA . LYS A 1 143 ? -7.619 61.130 38.097 1.00 28.20 143 LYS A CA 1
ATOM 1136 C C . LYS A 1 143 ? -8.168 61.529 36.714 1.00 26.27 143 LYS A C 1
ATOM 1137 O O . LYS A 1 143 ? -7.559 61.216 35.687 1.00 32.44 143 LYS A O 1
ATOM 1143 N N . GLY A 1 144 ? -9.314 62.193 36.668 1.00 24.50 144 GLY A N 1
ATOM 1144 C CA . GLY A 1 144 ? -9.864 62.637 35.398 1.00 20.62 144 GLY A CA 1
ATOM 1145 C C . GLY A 1 144 ? -10.502 61.544 34.545 1.00 23.85 144 GLY A C 1
ATOM 1146 O O . GLY A 1 144 ? -10.639 61.688 33.325 1.00 26.77 144 GLY A O 1
ATOM 1147 N N . LYS A 1 145 ? -10.912 60.455 35.184 1.00 19.03 145 LYS A N 1
ATOM 1148 C CA . LYS A 1 145 ? -11.498 59.318 34.480 1.00 20.34 145 LYS A CA 1
ATOM 1149 C C . LYS A 1 145 ? -12.847 59.013 35.116 1.00 16.61 145 LYS A C 1
ATOM 1150 O O . LYS A 1 145 ? -13.233 59.673 36.080 1.00 21.23 145 LYS A O 1
ATOM 1156 N N . SER A 1 146 ? -13.582 58.031 34.601 1.00 15.94 146 SER A N 1
ATOM 1157 C CA . SER A 1 146 ? -14.787 57.558 35.278 1.00 15.95 146 SER A CA 1
ATOM 1158 C C . SER A 1 146 ? -14.773 56.046 35.377 1.00 15.10 146 SER A C 1
ATOM 1159 O O . SER A 1 146 ? -14.023 55.377 34.673 1.00 15.44 146 SER A O 1
ATOM 1162 N N . ALA A 1 147 ? -15.636 55.490 36.220 1.00 14.31 147 ALA A N 1
ATOM 1163 C CA . ALA A 1 147 ? -15.645 54.051 36.421 1.00 13.55 147 ALA A CA 1
ATOM 1164 C C . ALA A 1 147 ? -16.340 53.289 35.312 1.00 14.99 147 ALA A C 1
ATOM 1165 O O . ALA A 1 147 ? -15.812 52.292 34.833 1.00 14.91 147 ALA A O 1
ATOM 1167 N N . LEU A 1 148 ? -17.516 53.755 34.905 1.00 12.49 148 LEU A N 1
ATOM 1168 C CA . LEU A 1 148 ? -18.404 52.929 34.061 1.00 11.91 148 LEU A CA 1
ATOM 1169 C C . LEU A 1 148 ? -19.285 53.728 33.123 1.00 12.46 148 LEU A C 1
ATOM 1170 O O . LEU A 1 148 ? -19.997 54.654 33.536 1.00 14.87 148 LEU A O 1
ATOM 1175 N N . MET A 1 149 ? -19.239 53.375 31.837 1.00 11.67 149 MET A N 1
ATOM 1176 C CA . MET A 1 149 ? -20.193 53.924 30.873 1.00 11.02 149 MET A CA 1
ATOM 1177 C C . MET A 1 149 ? -20.708 52.840 29.944 1.00 11.11 149 MET A C 1
ATOM 1178 O O . MET A 1 149 ? -19.918 52.079 29.374 1.00 14.43 149 MET A O 1
ATOM 1183 N N . PHE A 1 150 ? -22.025 52.760 29.830 1.00 13.33 150 PHE A N 1
ATOM 1184 C CA . PHE A 1 150 ? -22.666 51.805 28.925 1.00 12.63 150 PHE A CA 1
ATOM 1185 C C . PHE A 1 150 ? -23.976 52.381 28.407 1.00 13.41 150 PHE A C 1
ATOM 1186 O O . PHE A 1 150 ? -24.482 53.375 28.932 1.00 11.74 150 PHE A O 1
ATOM 1194 N N . ASN A 1 151 ? -24.508 51.760 27.359 1.00 14.01 151 ASN A N 1
ATOM 1195 C CA . ASN A 1 151 ? -25.705 52.245 26.686 1.00 11.81 151 ASN A CA 1
ATOM 1196 C C . ASN A 1 151 ? -26.908 52.198 27.601 1.00 13.83 151 ASN A C 1
ATOM 1197 O O . ASN A 1 151 ? -27.313 51.116 28.029 1.00 14.47 151 ASN A O 1
ATOM 1202 N N . LEU A 1 152 ? -27.485 53.367 27.896 1.00 13.46 152 LEU A N 1
ATOM 1203 C CA . LEU A 1 152 ? -28.646 53.426 28.775 1.00 12.70 152 LEU A CA 1
ATOM 1204 C C . LEU A 1 152 ? -29.927 53.647 27.958 1.00 16.29 152 LEU A C 1
ATOM 1205 O O . LEU A 1 152 ? -31.005 53.838 28.529 1.00 18.81 152 LEU A O 1
ATOM 1210 N N . GLN A 1 153 ? -29.839 53.598 26.628 1.00 11.54 153 GLN A N 1
ATOM 1211 C CA . GLN A 1 153 ? -30.999 53.864 25.780 1.00 13.80 153 GLN A CA 1
ATOM 1212 C C . GLN A 1 153 ? -31.716 52.597 25.323 1.00 16.33 153 GLN A C 1
ATOM 1213 O O . GLN A 1 153 ? -32.862 52.659 24.842 1.00 21.38 153 GLN A O 1
ATOM 1219 N N . GLU A 1 154 ? -31.030 51.473 25.423 1.00 13.07 154 GLU A N 1
ATOM 1220 C CA . GLU A 1 154 ? -31.579 50.187 25.010 1.00 11.74 154 GLU A CA 1
ATOM 1221 C C . GLU A 1 154 ? -31.676 49.272 26.217 1.00 9.76 154 GLU A C 1
ATOM 1222 O O . GLU A 1 154 ? -30.683 48.973 26.863 1.00 10.83 154 GLU A O 1
ATOM 1228 N N . PRO A 1 155 ? -32.894 48.781 26.525 1.00 9.76 155 PRO A N 1
ATOM 1229 C CA . PRO A 1 155 ? -33.070 47.996 27.757 1.00 9.48 155 PRO A CA 1
ATOM 1230 C C . PRO A 1 155 ? -32.208 46.704 27.829 1.00 11.28 155 PRO A C 1
ATOM 1231 O O . PRO A 1 155 ? -31.945 46.172 28.922 1.00 11.56 155 PRO A O 1
ATOM 1235 N N . TYR A 1 156 ? -31.775 46.185 26.683 1.00 8.54 156 TYR A N 1
ATOM 1236 C CA . TYR A 1 156 ? -30.907 45.023 26.666 1.00 9.25 156 TYR A CA 1
ATOM 1237 C C . TYR A 1 156 ? -29.694 45.172 27.582 1.00 10.96 156 TYR A C 1
ATOM 1238 O O . TYR A 1 156 ? -29.304 44.238 28.247 1.00 10.01 156 TYR A O 1
ATOM 1247 N N . PHE A 1 157 ? -29.146 46.387 27.653 1.00 10.18 157 PHE A N 1
ATOM 1248 C CA . PHE A 1 157 ? -27.939 46.649 28.432 1.00 9.27 157 PHE A CA 1
ATOM 1249 C C . PHE A 1 157 ? -28.185 46.851 29.924 1.00 12.39 157 PHE A C 1
ATOM 1250 O O . PHE A 1 157 ? -27.316 46.585 30.715 1.00 10.07 157 PHE A O 1
ATOM 1258 N N . THR A 1 158 ? -29.384 47.275 30.304 1.00 11.56 158 THR A N 1
ATOM 1259 C CA A THR A 1 158 ? -29.700 47.484 31.715 0.60 14.70 158 THR A CA 1
ATOM 1260 C CA B THR A 1 158 ? -29.700 47.459 31.725 0.40 14.41 158 THR A CA 1
ATOM 1261 C C . THR A 1 158 ? -30.387 46.253 32.332 1.00 14.94 158 THR A C 1
ATOM 1262 O O . THR A 1 158 ? -30.336 46.026 33.560 1.00 13.91 158 THR A O 1
ATOM 1269 N N . TRP A 1 159 ? -31.002 45.444 31.479 1.00 11.55 159 TRP A N 1
ATOM 1270 C CA . TRP A 1 159 ? -31.702 44.250 31.944 1.00 13.83 159 TRP A CA 1
ATOM 1271 C C . TRP A 1 159 ? -30.891 43.378 32.903 1.00 11.19 159 TRP A C 1
ATOM 1272 O O . TRP A 1 159 ? -31.433 42.847 33.873 1.00 10.96 159 TRP A O 1
ATOM 1283 N N . PRO A 1 160 ? -29.575 43.208 32.667 1.00 10.58 160 PRO A N 1
ATOM 1284 C CA . PRO A 1 160 ? -28.936 42.249 33.571 1.00 12.31 160 PRO A CA 1
ATOM 1285 C C . PRO A 1 160 ? -28.974 42.689 35.046 1.00 9.81 160 PRO A C 1
ATOM 1286 O O . PRO A 1 160 ? -29.012 41.818 35.925 1.00 12.87 160 PRO A O 1
ATOM 1290 N N . LEU A 1 161 ? -28.998 44.004 35.278 1.00 11.07 161 LEU A N 1
ATOM 1291 C CA . LEU A 1 161 ? -29.046 44.560 36.632 1.00 10.42 161 LEU A CA 1
ATOM 1292 C C . LEU A 1 161 ? -30.480 44.489 37.155 1.00 14.77 161 LEU A C 1
ATOM 1293 O O . LEU A 1 161 ? -30.721 44.181 38.324 1.00 15.73 161 LEU A O 1
ATOM 1298 N N . ILE A 1 162 ? -31.441 44.740 36.283 1.00 12.26 162 ILE A N 1
ATOM 1299 C CA . ILE A 1 162 ? -32.841 44.646 36.688 1.00 12.15 162 ILE A CA 1
ATOM 1300 C C . ILE A 1 162 ? -33.231 43.206 37.053 1.00 13.52 162 ILE A C 1
ATOM 1301 O O . ILE A 1 162 ? -34.040 42.952 37.986 1.00 12.45 162 ILE A O 1
ATOM 1306 N N . ALA A 1 163 ? -32.643 42.257 36.331 1.00 11.95 163 ALA A N 1
ATOM 1307 C CA . ALA A 1 163 ? -32.922 40.846 36.540 1.00 12.07 163 ALA A CA 1
ATOM 1308 C C . ALA A 1 163 ? -32.207 40.229 37.728 1.00 11.72 163 ALA A C 1
ATOM 1309 O O . ALA A 1 163 ? -32.663 39.212 38.274 1.00 16.00 163 ALA A O 1
ATOM 1311 N N . ALA A 1 164 ? -31.075 40.821 38.114 1.00 11.78 164 ALA A N 1
ATOM 1312 C CA . ALA A 1 164 ? -30.173 40.200 39.083 1.00 13.58 164 ALA A CA 1
ATOM 1313 C C . ALA A 1 164 ? -30.908 39.767 40.343 1.00 14.66 164 ALA A C 1
ATOM 1314 O O . ALA A 1 164 ? -30.802 38.600 40.763 1.00 15.77 164 ALA A O 1
ATOM 1316 N N . ASP A 1 165 ? -31.679 40.674 40.931 1.00 12.36 165 ASP A N 1
ATOM 1317 C CA . ASP A 1 165 ? -32.350 40.324 42.185 1.00 13.53 165 ASP A CA 1
ATOM 1318 C C . ASP A 1 165 ? -33.840 40.059 42.052 1.00 14.90 165 ASP A C 1
ATOM 1319 O O . ASP A 1 165 ? -34.583 40.153 43.038 1.00 15.17 165 ASP A O 1
ATOM 1324 N N . GLY A 1 166 ? -34.290 39.723 40.850 1.00 16.81 166 GLY A N 1
ATOM 1325 C CA . GLY A 1 166 ? -35.629 39.190 40.728 1.00 15.91 166 GLY A CA 1
ATOM 1326 C C . GLY A 1 166 ? -36.480 39.632 39.563 1.00 17.24 166 GLY A C 1
ATOM 1327 O O . GLY A 1 166 ? -37.564 39.064 39.370 1.00 15.92 166 GLY A O 1
ATOM 1328 N N . GLY A 1 167 ? -36.042 40.615 38.782 1.00 15.28 167 GLY A N 1
ATOM 1329 C CA . GLY A 1 167 ? -36.832 40.984 37.622 1.00 12.87 167 GLY A CA 1
ATOM 1330 C C . GLY A 1 167 ? -36.897 39.843 36.620 1.00 13.29 167 GLY A C 1
ATOM 1331 O O . GLY A 1 167 ? -35.954 39.065 36.508 1.00 16.84 167 GLY A O 1
ATOM 1332 N N . TYR A 1 168 ? -38.000 39.740 35.880 1.00 13.65 168 TYR A N 1
ATOM 1333 C CA . TYR A 1 168 ? -38.091 38.759 34.803 1.00 14.10 168 TYR A CA 1
ATOM 1334 C C . TYR A 1 168 ? -39.124 39.225 33.789 1.00 11.83 168 TYR A C 1
ATOM 1335 O O . TYR A 1 168 ? -39.957 40.069 34.113 1.00 15.48 168 TYR A O 1
ATOM 1344 N N . ALA A 1 169 ? -39.082 38.671 32.574 1.00 11.12 169 ALA A N 1
ATOM 1345 C CA . ALA A 1 169 ? -40.058 39.052 31.544 1.00 14.46 169 ALA A CA 1
ATOM 1346 C C . ALA A 1 169 ? -41.363 38.262 31.747 1.00 12.53 169 ALA A C 1
ATOM 1347 O O . ALA A 1 169 ? -42.385 38.812 32.189 1.00 13.68 169 ALA A O 1
ATOM 1349 N N . PHE A 1 170 ? -41.301 36.969 31.448 1.00 13.03 170 PHE A N 1
ATOM 1350 C CA . PHE A 1 170 ? -42.411 36.043 31.639 1.00 15.17 170 PHE A CA 1
ATOM 1351 C C . PHE A 1 170 ? -41.928 34.825 32.398 1.00 12.46 170 PHE A C 1
ATOM 1352 O O . PHE A 1 170 ? -40.876 34.248 32.070 1.00 18.30 170 PHE A O 1
ATOM 1360 N N . LYS A 1 171 ? -42.696 34.420 33.399 1.00 14.60 171 LYS A N 1
ATOM 1361 C CA . LYS A 1 171 ? -42.307 33.289 34.233 1.00 19.53 171 LYS A CA 1
ATOM 1362 C C . LYS A 1 171 ? -42.377 31.995 33.433 1.00 18.25 171 LYS A C 1
ATOM 1363 O O . LYS A 1 171 ? -43.377 31.759 32.750 1.00 17.22 171 LYS A O 1
ATOM 1369 N N . TYR A 1 172 ? -41.346 31.147 33.511 1.00 19.33 172 TYR A N 1
ATOM 1370 C CA . TYR A 1 172 ? -41.464 29.798 32.951 1.00 18.81 172 TYR A CA 1
ATOM 1371 C C . TYR A 1 172 ? -42.085 28.850 33.976 1.00 18.22 172 TYR A C 1
ATOM 1372 O O . TYR A 1 172 ? -41.581 28.711 35.092 1.00 24.80 172 TYR A O 1
ATOM 1381 N N . ALA A 1 173 ? -43.193 28.231 33.592 1.00 19.56 173 ALA A N 1
ATOM 1382 C CA . ALA A 1 173 ? -43.948 27.373 34.497 1.00 28.36 173 ALA A CA 1
ATOM 1383 C C . ALA A 1 173 ? -44.840 26.401 33.733 1.00 27.37 173 ALA A C 1
ATOM 1384 O O . ALA A 1 173 ? -45.431 26.766 32.716 1.00 25.45 173 ALA A O 1
ATOM 1386 N N . ALA A 1 174 ? -44.942 25.170 34.244 1.00 31.00 174 ALA A N 1
ATOM 1387 C CA . ALA A 1 174 ? -45.750 24.118 33.614 1.00 33.91 174 ALA A CA 1
ATOM 1388 C C . ALA A 1 174 ? -45.359 23.918 32.148 1.00 32.66 174 ALA A C 1
ATOM 1389 O O . ALA A 1 174 ? -46.220 23.767 31.278 1.00 29.39 174 ALA A O 1
ATOM 1391 N N . GLY A 1 175 ? -44.054 23.939 31.884 1.00 29.15 175 GLY A N 1
ATOM 1392 C CA . GLY A 1 175 ? -43.532 23.667 30.555 1.00 27.59 175 GLY A CA 1
ATOM 1393 C C . GLY A 1 175 ? -43.746 24.752 29.513 1.00 27.65 175 GLY A C 1
ATOM 1394 O O . GLY A 1 175 ? -43.680 24.470 28.311 1.00 28.73 175 GLY A O 1
ATOM 1395 N N . LYS A 1 176 ? -43.990 25.986 29.953 1.00 23.75 176 LYS A N 1
ATOM 1396 C CA . LYS A 1 176 ? -44.122 27.110 29.013 1.00 18.49 176 LYS A CA 1
ATOM 1397 C C . LYS A 1 176 ? -43.951 28.464 29.695 1.00 14.83 176 LYS A C 1
ATOM 1398 O O . LYS A 1 176 ? -43.956 28.561 30.933 1.00 18.91 176 LYS A O 1
ATOM 1404 N N . TYR A 1 177 ? -43.808 29.520 28.889 1.00 15.51 177 TYR A N 1
ATOM 1405 C CA . TYR A 1 177 ? -43.803 30.881 29.428 1.00 19.07 177 TYR A CA 1
ATOM 1406 C C . TYR A 1 177 ? -45.233 31.323 29.699 1.00 19.52 177 TYR A C 1
ATOM 1407 O O . TYR A 1 177 ? -46.119 31.208 28.832 1.00 20.74 177 TYR A O 1
ATOM 1416 N N . ASP A 1 178 ? -45.464 31.784 30.921 1.00 17.33 178 ASP A N 1
ATOM 1417 C CA . ASP A 1 178 ? -46.782 32.232 31.349 1.00 15.49 178 ASP A CA 1
ATOM 1418 C C . ASP A 1 178 ? -46.880 33.727 31.048 1.00 18.70 178 ASP A C 1
ATOM 1419 O O . ASP A 1 178 ? -46.228 34.540 31.721 1.00 16.59 178 ASP A O 1
ATOM 1424 N N . ILE A 1 179 ? -47.693 34.096 30.052 1.00 16.59 179 ILE A N 1
ATOM 1425 C CA . ILE A 1 179 ? -47.771 35.502 29.652 1.00 15.24 179 ILE A CA 1
ATOM 1426 C C . ILE A 1 179 ? -48.614 36.312 30.611 1.00 15.62 179 ILE A C 1
ATOM 1427 O O . ILE A 1 179 ? -48.649 37.546 30.503 1.00 16.97 179 ILE A O 1
ATOM 1432 N N . LYS A 1 180 ? -49.304 35.629 31.536 1.00 13.51 180 LYS A N 1
ATOM 1433 C CA . LYS A 1 180 ? -50.010 36.321 32.601 1.00 15.75 180 LYS A CA 1
ATOM 1434 C C . LYS A 1 180 ? -49.115 36.633 33.810 1.00 15.39 180 LYS A C 1
ATOM 1435 O O . LYS A 1 180 ? -49.553 37.319 34.752 1.00 21.84 180 LYS A O 1
ATOM 1441 N N . ASP A 1 181 ? -47.871 36.146 33.796 1.00 14.71 181 ASP A N 1
ATOM 1442 C CA . ASP A 1 181 ? -46.959 36.337 34.933 1.00 16.21 181 ASP A CA 1
ATOM 1443 C C . ASP A 1 181 ? -45.723 37.108 34.469 1.00 11.84 181 ASP A C 1
ATOM 1444 O O . ASP A 1 181 ? -44.713 36.507 34.026 1.00 14.33 181 ASP A O 1
ATOM 1449 N N . VAL A 1 182 ? -45.791 38.435 34.613 1.00 16.43 182 VAL A N 1
ATOM 1450 C CA . VAL A 1 182 ? -44.740 39.357 34.169 1.00 11.18 182 VAL A CA 1
ATOM 1451 C C . VAL A 1 182 ? -44.011 39.918 35.367 1.00 14.34 182 VAL A C 1
ATOM 1452 O O . VAL A 1 182 ? -44.639 40.243 36.383 1.00 16.84 182 VAL A O 1
ATOM 1456 N N . GLY A 1 183 ? -42.681 40.016 35.274 1.00 11.00 183 GLY A N 1
ATOM 1457 C CA . GLY A 1 183 ? -41.907 40.363 36.456 1.00 13.61 183 GLY A CA 1
ATOM 1458 C C . GLY A 1 183 ? -41.106 41.660 36.360 1.00 12.66 183 GLY A C 1
ATOM 1459 O O . GLY A 1 183 ? -39.966 41.752 36.815 1.00 14.15 183 GLY A O 1
ATOM 1460 N N . VAL A 1 184 ? -41.753 42.676 35.816 1.00 12.28 184 VAL A N 1
ATOM 1461 C CA . VAL A 1 184 ? -41.142 43.961 35.543 1.00 12.38 184 VAL A CA 1
ATOM 1462 C C . VAL A 1 184 ? -41.265 44.925 36.736 1.00 15.34 184 VAL A C 1
ATOM 1463 O O . VAL A 1 184 ? -40.427 45.817 36.889 1.00 13.23 184 VAL A O 1
ATOM 1467 N N . ASP A 1 185 ? -42.287 44.752 37.596 1.00 10.97 185 ASP A N 1
ATOM 1468 C CA . ASP A 1 185 ? -42.428 45.671 38.728 1.00 14.20 185 ASP A CA 1
ATOM 1469 C C . ASP A 1 185 ? -42.306 45.049 40.130 1.00 11.74 185 ASP A C 1
ATOM 1470 O O . ASP A 1 185 ? -42.750 45.658 41.110 1.00 15.33 185 ASP A O 1
ATOM 1475 N N . ASN A 1 186 ? -41.686 43.876 40.253 1.00 11.75 186 ASN A N 1
ATOM 1476 C CA . ASN A 1 186 ? -41.452 43.289 41.569 1.00 11.80 186 ASN A CA 1
ATOM 1477 C C . ASN A 1 186 ? -40.282 44.000 42.270 1.00 14.04 186 ASN A C 1
ATOM 1478 O O . ASN A 1 186 ? -39.668 44.883 41.693 1.00 11.59 186 ASN A O 1
ATOM 1483 N N . ALA A 1 187 ? -40.004 43.628 43.500 1.00 12.21 187 ALA A N 1
ATOM 1484 C CA . ALA A 1 187 ? -39.039 44.353 44.311 1.00 12.39 187 ALA A CA 1
ATOM 1485 C C . ALA A 1 187 ? -37.637 44.248 43.707 1.00 16.82 187 ALA A C 1
ATOM 1486 O O . ALA A 1 187 ? -36.834 45.182 43.816 1.00 16.58 187 ALA A O 1
ATOM 1488 N N . GLY A 1 188 ? -37.347 43.123 43.061 1.00 15.17 188 GLY A N 1
ATOM 1489 C CA . GLY A 1 188 ? -36.031 42.899 42.492 1.00 13.30 188 GLY A CA 1
ATOM 1490 C C . GLY A 1 188 ? -35.762 43.835 41.322 1.00 13.91 188 GLY A C 1
ATOM 1491 O O . GLY A 1 188 ? -34.680 44.438 41.211 1.00 14.18 188 GLY A O 1
ATOM 1492 N N . ALA A 1 189 ? -36.750 43.957 40.441 1.00 12.78 189 ALA A N 1
ATOM 1493 C CA . ALA A 1 189 ? -36.618 44.868 39.304 1.00 12.74 189 ALA A CA 1
ATOM 1494 C C . ALA A 1 189 ? -36.449 46.310 39.777 1.00 15.39 189 ALA A C 1
ATOM 1495 O O . ALA A 1 189 ? -35.644 47.060 39.234 1.00 14.20 189 ALA A O 1
ATOM 1497 N N . LYS A 1 190 ? -37.233 46.694 40.774 1.00 11.91 190 LYS A N 1
ATOM 1498 C CA . LYS A 1 190 ? -37.207 48.048 41.317 1.00 12.37 190 LYS A CA 1
ATOM 1499 C C . LYS A 1 190 ? -35.853 48.313 41.956 1.00 14.74 190 LYS A C 1
ATOM 1500 O O . LYS A 1 190 ? -35.254 49.376 41.776 1.00 13.29 190 LYS A O 1
ATOM 1506 N N . ALA A 1 191 ? -35.342 47.338 42.692 1.00 13.86 191 ALA A N 1
ATOM 1507 C CA . ALA A 1 191 ? -34.040 47.523 43.324 1.00 13.66 191 ALA A CA 1
ATOM 1508 C C . ALA A 1 191 ? -32.957 47.736 42.260 1.00 16.87 191 ALA A C 1
ATOM 1509 O O . ALA A 1 191 ? -32.129 48.639 42.395 1.00 14.01 191 ALA A O 1
ATOM 1511 N N . GLY A 1 192 ? -32.962 46.931 41.200 1.00 11.33 192 GLY A N 1
ATOM 1512 C CA . GLY A 1 192 ? -31.912 47.100 40.196 1.00 12.57 192 GLY A CA 1
ATOM 1513 C C . GLY A 1 192 ? -32.033 48.445 39.483 1.00 17.18 192 GLY A C 1
ATOM 1514 O O . GLY A 1 192 ? -31.030 49.149 39.272 1.00 12.37 192 GLY A O 1
ATOM 1515 N N . LEU A 1 193 ? -33.242 48.807 39.061 1.00 10.67 193 LEU A N 1
ATOM 1516 C CA . LEU A 1 193 ? -33.373 50.078 38.357 1.00 11.28 193 LEU A CA 1
ATOM 1517 C C . LEU A 1 193 ? -33.066 51.248 39.276 1.00 13.85 193 LEU A C 1
ATOM 1518 O O . LEU A 1 193 ? -32.466 52.253 38.836 1.00 11.51 193 LEU A O 1
ATOM 1523 N N . THR A 1 194 ? -33.457 51.146 40.551 1.00 12.76 194 THR A N 1
ATOM 1524 C CA . THR A 1 194 ? -33.123 52.214 41.504 1.00 11.92 194 THR A CA 1
ATOM 1525 C C . THR A 1 194 ? -31.609 52.340 41.632 1.00 13.66 194 THR A C 1
ATOM 1526 O O . THR A 1 194 ? -31.099 53.449 41.722 1.00 13.14 194 THR A O 1
ATOM 1530 N N . PHE A 1 195 ? -30.897 51.220 41.626 1.00 14.03 195 PHE A N 1
ATOM 1531 C CA . PHE A 1 195 ? -29.453 51.313 41.716 1.00 12.45 195 PHE A CA 1
ATOM 1532 C C . PHE A 1 195 ? -28.917 52.123 40.525 1.00 15.49 195 PHE A C 1
ATOM 1533 O O . PHE A 1 195 ? -28.064 52.999 40.695 1.00 13.12 195 PHE A O 1
ATOM 1541 N N . LEU A 1 196 ? -29.439 51.834 39.335 1.00 11.30 196 LEU A N 1
ATOM 1542 C CA . LEU A 1 196 ? -28.997 52.539 38.122 1.00 14.51 196 LEU A CA 1
ATOM 1543 C C . LEU A 1 196 ? -29.295 54.033 38.193 1.00 17.84 196 LEU A C 1
ATOM 1544 O O . LEU A 1 196 ? -28.467 54.885 37.860 1.00 12.23 196 LEU A O 1
ATOM 1549 N N . VAL A 1 197 ? -30.506 54.366 38.608 1.00 12.76 197 VAL A N 1
ATOM 1550 C CA . VAL A 1 197 ? -30.904 55.761 38.681 1.00 12.80 197 VAL A CA 1
ATOM 1551 C C . VAL A 1 197 ? -30.061 56.494 39.740 1.00 15.98 197 VAL A C 1
ATOM 1552 O O . VAL A 1 197 ? -29.674 57.641 39.530 1.00 14.75 197 VAL A O 1
ATOM 1556 N N . ASP A 1 198 ? -29.753 55.827 40.848 1.00 14.00 198 ASP A N 1
ATOM 1557 C CA . ASP A 1 198 ? -28.905 56.445 41.859 1.00 15.00 198 ASP A CA 1
ATOM 1558 C C . ASP A 1 198 ? -27.499 56.758 41.316 1.00 14.59 198 ASP A C 1
ATOM 1559 O O . ASP A 1 198 ? -26.931 57.769 41.698 1.00 14.66 198 ASP A O 1
ATOM 1564 N N . LEU A 1 199 ? -26.975 55.919 40.420 1.00 13.92 199 LEU A N 1
ATOM 1565 C CA . LEU A 1 199 ? -25.661 56.197 39.813 1.00 12.87 199 LEU A CA 1
ATOM 1566 C C . LEU A 1 199 ? -25.735 57.510 39.044 1.00 13.72 199 LEU A C 1
ATOM 1567 O O . LEU A 1 199 ? -24.809 58.314 39.066 1.00 15.97 199 LEU A O 1
ATOM 1572 N N . ILE A 1 200 ? -26.853 57.726 38.354 1.00 12.78 200 ILE A N 1
ATOM 1573 C CA . ILE A 1 200 ? -27.077 58.950 37.569 1.00 16.50 200 ILE A CA 1
ATOM 1574 C C . ILE A 1 200 ? -27.286 60.192 38.452 1.00 17.94 200 ILE A C 1
ATOM 1575 O O . ILE A 1 200 ? -26.680 61.254 38.214 1.00 15.50 200 ILE A O 1
ATOM 1580 N N . LYS A 1 201 ? -28.144 60.080 39.464 1.00 16.16 201 LYS A N 1
ATOM 1581 C CA . LYS A 1 201 ? -28.357 61.180 40.401 1.00 14.93 201 LYS A CA 1
ATOM 1582 C C . LYS A 1 201 ? -27.057 61.590 41.054 1.00 16.93 201 LYS A C 1
ATOM 1583 O O . LYS A 1 201 ? -26.851 62.774 41.323 1.00 21.06 201 LYS A O 1
ATOM 1589 N N . ASN A 1 202 ? -26.180 60.621 41.315 1.00 14.83 202 ASN A N 1
ATOM 1590 C CA . ASN A 1 202 ? -24.942 60.928 42.029 1.00 19.80 202 ASN A CA 1
ATOM 1591 C C . ASN A 1 202 ? -23.794 61.272 41.087 1.00 16.45 202 ASN A C 1
ATOM 1592 O O . ASN A 1 202 ? -22.644 61.366 41.508 1.00 19.82 202 ASN A O 1
ATOM 1597 N N . LYS A 1 203 ? -24.140 61.424 39.805 1.00 16.13 203 LYS A N 1
ATOM 1598 C CA . LYS A 1 203 ? -23.206 61.835 38.732 1.00 19.22 203 LYS A CA 1
ATOM 1599 C C . LYS A 1 203 ? -22.088 60.830 38.437 1.00 22.54 203 LYS A C 1
ATOM 1600 O O . LYS A 1 203 ? -20.998 61.200 37.993 1.00 17.94 203 LYS A O 1
ATOM 1606 N N . HIS A 1 204 ? -22.373 59.553 38.673 1.00 15.47 204 HIS A N 1
ATOM 1607 C CA . HIS A 1 204 ? -21.462 58.480 38.268 1.00 13.84 204 HIS A CA 1
ATOM 1608 C C . HIS A 1 204 ? -21.752 58.029 36.844 1.00 16.46 204 HIS A C 1
ATOM 1609 O O . HIS A 1 204 ? -20.930 57.356 36.217 1.00 16.75 204 HIS A O 1
ATOM 1616 N N . MET A 1 205 ? -22.942 58.367 36.353 1.00 13.80 205 MET A N 1
ATOM 1617 C CA . MET A 1 205 ? -23.323 58.119 34.953 1.00 14.67 205 MET A CA 1
ATOM 1618 C C . MET A 1 205 ? -24.225 59.278 34.495 1.00 16.05 205 MET A C 1
ATOM 1619 O O . MET A 1 205 ? -24.664 60.076 35.329 1.00 15.83 205 MET A O 1
ATOM 1624 N N . ASN A 1 206 ? -24.456 59.405 33.185 1.00 16.06 206 ASN A N 1
ATOM 1625 C CA . ASN A 1 206 ? -25.331 60.433 32.616 1.00 19.41 206 ASN A CA 1
ATOM 1626 C C . ASN A 1 206 ? -26.448 59.744 31.880 1.00 18.47 206 ASN A C 1
ATOM 1627 O O . ASN A 1 206 ? -26.181 58.793 31.141 1.00 14.26 206 ASN A O 1
ATOM 1632 N N . ALA A 1 207 ? -27.668 60.264 32.020 1.00 16.83 207 ALA A N 1
ATOM 1633 C CA . ALA A 1 207 ? -28.870 59.584 31.524 1.00 15.01 207 ALA A CA 1
ATOM 1634 C C . ALA A 1 207 ? -28.847 59.442 30.001 1.00 18.68 207 ALA A C 1
ATOM 1635 O O . ALA A 1 207 ? -29.511 58.549 29.437 1.00 18.71 207 ALA A O 1
ATOM 1637 N N . ASP A 1 208 ? -28.086 60.307 29.331 1.00 13.62 208 ASP A N 1
ATOM 1638 C CA . ASP A 1 208 ? -28.142 60.315 27.866 1.00 13.17 208 ASP A CA 1
ATOM 1639 C C . ASP A 1 208 ? -27.057 59.518 27.183 1.00 17.49 208 ASP A C 1
ATOM 1640 O O . ASP A 1 208 ? -26.941 59.531 25.954 1.00 15.90 208 ASP A O 1
ATOM 1645 N N . THR A 1 209 ? -26.260 58.806 27.976 1.00 11.54 209 THR A N 1
ATOM 1646 C CA . THR A 1 209 ? -25.256 57.913 27.407 1.00 11.87 209 THR A CA 1
ATOM 1647 C C . THR A 1 209 ? -25.904 56.834 26.567 1.00 10.77 209 THR A C 1
ATOM 1648 O O . THR A 1 209 ? -26.817 56.131 27.032 1.00 15.05 209 THR A O 1
ATOM 1652 N N . ASP A 1 210 ? -25.432 56.731 25.324 1.00 13.38 210 ASP A N 1
ATOM 1653 C CA . ASP A 1 210 ? -25.949 55.756 24.379 1.00 14.84 210 ASP A CA 1
ATOM 1654 C C . ASP A 1 210 ? -24.829 54.851 23.913 1.00 15.07 210 ASP A C 1
ATOM 1655 O O . ASP A 1 210 ? -23.748 54.866 24.490 1.00 13.13 210 ASP A O 1
ATOM 1660 N N . TYR A 1 211 ? -25.077 54.068 22.873 1.00 11.26 211 TYR A N 1
ATOM 1661 C CA . TYR A 1 211 ? -24.079 53.114 22.429 1.00 10.43 211 TYR A CA 1
ATOM 1662 C C . TYR A 1 211 ? -22.774 53.815 21.972 1.00 11.10 211 TYR A C 1
ATOM 1663 O O . TYR A 1 211 ? -21.654 53.432 22.388 1.00 12.03 211 TYR A O 1
ATOM 1672 N N . SER A 1 212 ? -22.908 54.814 21.111 1.00 10.43 212 SER A N 1
ATOM 1673 C CA A SER A 1 212 ? -21.718 55.434 20.537 0.54 11.51 212 SER A CA 1
ATOM 1674 C CA B SER A 1 212 ? -21.761 55.510 20.521 0.46 13.92 212 SER A CA 1
ATOM 1675 C C . SER A 1 212 ? -20.934 56.234 21.583 1.00 11.44 212 SER A C 1
ATOM 1676 O O . SER A 1 212 ? -19.682 56.220 21.562 1.00 15.19 212 SER A O 1
ATOM 1681 N N . ILE A 1 213 ? -21.639 56.889 22.507 1.00 11.16 213 ILE A N 1
ATOM 1682 C CA A ILE A 1 213 ? -20.971 57.631 23.568 0.73 13.85 213 ILE A CA 1
ATOM 1683 C CA B ILE A 1 213 ? -20.985 57.627 23.584 0.27 13.44 213 ILE A CA 1
ATOM 1684 C C . ILE A 1 213 ? -20.150 56.681 24.459 1.00 12.37 213 ILE A C 1
ATOM 1685 O O . ILE A 1 213 ? -18.964 56.933 24.701 1.00 12.46 213 ILE A O 1
ATOM 1694 N N . ALA A 1 214 ? -20.772 55.594 24.923 1.00 11.25 214 ALA A N 1
ATOM 1695 C CA . ALA A 1 214 ? -20.071 54.646 25.803 1.00 11.64 214 ALA A CA 1
ATOM 1696 C C . ALA A 1 214 ? -18.889 53.953 25.084 1.00 10.68 214 ALA A C 1
ATOM 1697 O O . ALA A 1 214 ? -17.768 53.787 25.645 1.00 11.39 214 ALA A O 1
ATOM 1699 N N . GLU A 1 215 ? -19.111 53.546 23.833 1.00 10.50 215 GLU A N 1
ATOM 1700 C CA . GLU A 1 215 ? -18.030 52.963 23.036 1.00 16.25 215 GLU A CA 1
ATOM 1701 C C . GLU A 1 215 ? -16.869 53.926 22.860 1.00 11.72 215 GLU A C 1
ATOM 1702 O O . GLU A 1 215 ? -15.714 53.542 23.064 1.00 12.21 215 GLU A O 1
ATOM 1708 N N . ALA A 1 216 ? -17.159 55.177 22.516 1.00 12.61 216 ALA A N 1
ATOM 1709 C CA . ALA A 1 216 ? -16.101 56.173 22.312 1.00 11.85 216 ALA A CA 1
ATOM 1710 C C . ALA A 1 216 ? -15.282 56.406 23.590 1.00 14.64 216 ALA A C 1
ATOM 1711 O O . ALA A 1 216 ? -14.048 56.440 23.555 1.00 15.59 216 ALA A O 1
ATOM 1713 N N . ALA A 1 217 ? -15.959 56.517 24.728 1.00 14.70 217 ALA A N 1
ATOM 1714 C CA . ALA A 1 217 ? -15.263 56.808 25.974 1.00 12.39 217 ALA A CA 1
ATOM 1715 C C . ALA A 1 217 ? -14.396 55.625 26.378 1.00 16.06 217 ALA A C 1
ATOM 1716 O O . ALA A 1 217 ? -13.266 55.802 26.853 1.00 15.46 217 ALA A O 1
ATOM 1718 N N . PHE A 1 218 ? -14.932 54.413 26.226 1.00 12.97 218 PHE A N 1
ATOM 1719 C CA . PHE A 1 218 ? -14.120 53.265 26.622 1.00 11.79 218 PHE A CA 1
ATOM 1720 C C . PHE A 1 218 ? -12.925 53.123 25.693 1.00 15.36 218 PHE A C 1
ATOM 1721 O O . PHE A 1 218 ? -11.808 52.909 26.142 1.00 12.39 218 PHE A O 1
ATOM 1729 N N . ASN A 1 219 ? -13.164 53.235 24.390 1.00 12.38 219 ASN A N 1
ATOM 1730 C CA . ASN A 1 219 ? -12.090 52.992 23.432 1.00 13.17 219 ASN A CA 1
ATOM 1731 C C . ASN A 1 219 ? -11.050 54.126 23.390 1.00 12.82 219 ASN A C 1
ATOM 1732 O O . ASN A 1 219 ? -9.938 53.954 22.879 1.00 18.33 219 ASN A O 1
ATOM 1737 N N . LYS A 1 220 ? -11.394 55.271 23.970 1.00 15.59 220 LYS A N 1
ATOM 1738 C CA . LYS A 1 220 ? -10.422 56.372 24.115 1.00 14.55 220 LYS A CA 1
ATOM 1739 C C . LYS A 1 220 ? -9.702 56.374 25.471 1.00 15.86 220 LYS A C 1
ATOM 1740 O O . LYS A 1 220 ? -8.913 57.273 25.757 1.00 19.24 220 LYS A O 1
ATOM 1746 N N . GLY A 1 221 ? -10.001 55.396 26.327 1.00 15.39 221 GLY A N 1
ATOM 1747 C CA . GLY A 1 221 ? -9.372 55.317 27.634 1.00 13.38 221 GLY A CA 1
ATOM 1748 C C . GLY A 1 221 ? -9.924 56.269 28.682 1.00 14.17 221 GLY A C 1
ATOM 1749 O O . GLY A 1 221 ? -9.258 56.502 29.693 1.00 16.67 221 GLY A O 1
ATOM 1750 N N . GLU A 1 222 ? -11.134 56.789 28.472 1.00 15.11 222 GLU A N 1
ATOM 1751 C CA . GLU A 1 222 ? -11.692 57.786 29.384 1.00 15.72 222 GLU A CA 1
ATOM 1752 C C . GLU A 1 222 ? -12.465 57.172 30.534 1.00 16.75 222 GLU A C 1
ATOM 1753 O O . GLU A 1 222 ? -12.562 57.784 31.605 1.00 15.40 222 GLU A O 1
ATOM 1759 N N . THR A 1 223 ? -13.049 55.993 30.298 1.00 15.80 223 THR A N 1
ATOM 1760 C CA . THR A 1 223 ? -13.829 55.277 31.329 1.00 15.03 223 THR A CA 1
ATOM 1761 C C . THR A 1 223 ? -13.215 53.887 31.544 1.00 13.12 223 THR A C 1
ATOM 1762 O O . THR A 1 223 ? -12.718 53.262 30.588 1.00 14.82 223 THR A O 1
ATOM 1766 N N . ALA A 1 224 ? -13.229 53.396 32.782 1.00 12.58 224 ALA A N 1
ATOM 1767 C CA . ALA A 1 224 ? -12.547 52.132 33.089 1.00 11.77 224 ALA A CA 1
ATOM 1768 C C . ALA A 1 224 ? -13.315 50.874 32.702 1.00 12.04 224 ALA A C 1
ATOM 1769 O O . ALA A 1 224 ? -12.740 49.792 32.588 1.00 13.18 224 ALA A O 1
ATOM 1771 N N . MET A 1 225 ? -14.609 51.011 32.496 1.00 10.23 225 MET A N 1
ATOM 1772 C CA . MET A 1 225 ? -15.441 49.845 32.236 1.00 12.52 225 MET A CA 1
ATOM 1773 C C . MET A 1 225 ? -16.566 50.170 31.281 1.00 11.78 225 MET A C 1
ATOM 1774 O O . MET A 1 225 ? -17.079 51.312 31.229 1.00 11.07 225 MET A O 1
ATOM 1779 N N . THR A 1 226 ? -16.973 49.150 30.539 1.00 9.38 226 THR A N 1
ATOM 1780 C CA . THR A 1 226 ? -18.210 49.252 29.778 1.00 9.59 226 THR A CA 1
ATOM 1781 C C . THR A 1 226 ? -18.907 47.902 29.815 1.00 8.98 226 THR A C 1
ATOM 1782 O O . THR A 1 226 ? -18.379 46.930 30.374 1.00 12.47 226 THR A O 1
ATOM 1786 N N . ILE A 1 227 ? -20.144 47.866 29.313 1.00 8.87 227 ILE A N 1
ATOM 1787 C CA A ILE A 1 227 ? -20.849 46.600 29.213 0.75 8.70 227 ILE A CA 1
ATOM 1788 C CA B ILE A 1 227 ? -20.902 46.625 29.215 0.25 10.89 227 ILE A CA 1
ATOM 1789 C C . ILE A 1 227 ? -21.243 46.422 27.749 1.00 10.90 227 ILE A C 1
ATOM 1790 O O . ILE A 1 227 ? -21.916 47.267 27.155 1.00 12.37 227 ILE A O 1
ATOM 1799 N N . ASN A 1 228 ? -20.769 45.332 27.151 1.00 8.31 228 ASN A N 1
ATOM 1800 C CA . ASN A 1 228 ? -21.052 45.127 25.729 1.00 12.34 228 ASN A CA 1
ATOM 1801 C C . ASN A 1 228 ? -20.946 43.665 25.328 1.00 8.01 228 ASN A C 1
ATOM 1802 O O . ASN A 1 228 ? -20.601 42.820 26.141 1.00 9.84 228 ASN A O 1
ATOM 1807 N N . GLY A 1 229 ? -21.234 43.383 24.061 1.00 8.91 229 GLY A N 1
ATOM 1808 C CA . GLY A 1 229 ? -21.188 42.022 23.544 1.00 10.55 229 GLY A CA 1
ATOM 1809 C C . GLY A 1 229 ? -20.006 41.810 22.632 1.00 12.34 229 GLY A C 1
ATOM 1810 O O . GLY A 1 229 ? -19.256 42.746 22.406 1.00 10.05 229 GLY A O 1
ATOM 1811 N N . PRO A 1 230 ? -19.864 40.587 22.090 1.00 10.97 230 PRO A N 1
ATOM 1812 C CA . PRO A 1 230 ? -18.676 40.207 21.316 1.00 12.31 230 PRO A CA 1
ATOM 1813 C C . PRO A 1 230 ? -18.464 41.076 20.072 1.00 11.91 230 PRO A C 1
ATOM 1814 O O . PRO A 1 230 ? -17.337 41.292 19.646 1.00 11.60 230 PRO A O 1
ATOM 1818 N N . TRP A 1 231 ? -19.551 41.569 19.498 1.00 10.06 231 TRP A N 1
ATOM 1819 C CA . TRP A 1 231 ? -19.474 42.346 18.265 1.00 10.66 231 TRP A CA 1
ATOM 1820 C C . TRP A 1 231 ? -18.684 43.609 18.483 1.00 12.06 231 TRP A C 1
ATOM 1821 O O . TRP A 1 231 ? -18.205 44.186 17.519 1.00 14.45 231 TRP A O 1
ATOM 1832 N N . ALA A 1 232 ? -18.596 44.074 19.734 1.00 9.91 232 ALA A N 1
ATOM 1833 C CA . ALA A 1 232 ? -17.851 45.297 20.045 1.00 9.81 232 ALA A CA 1
ATOM 1834 C C . ALA A 1 232 ? -16.339 45.135 20.108 1.00 11.47 232 ALA A C 1
ATOM 1835 O O . ALA A 1 232 ? -15.591 46.137 20.087 1.00 9.78 232 ALA A O 1
ATOM 1837 N N . TRP A 1 233 ? -15.883 43.888 20.211 1.00 10.42 233 TRP A N 1
ATOM 1838 C CA . TRP A 1 233 ? -14.471 43.654 20.480 1.00 9.37 233 TRP A CA 1
ATOM 1839 C C . TRP A 1 233 ? -13.589 44.123 19.337 1.00 12.06 233 TRP A C 1
ATOM 1840 O O . TRP A 1 233 ? -12.415 44.491 19.560 1.00 12.46 233 TRP A O 1
ATOM 1851 N N . SER A 1 234 ? -14.105 44.061 18.111 1.00 10.70 234 SER A N 1
ATOM 1852 C CA A SER A 1 234 ? -13.338 44.505 16.947 0.31 13.89 234 SER A CA 1
ATOM 1853 C CA B SER A 1 234 ? -13.314 44.495 16.954 0.69 12.22 234 SER A CA 1
ATOM 1854 C C . SER A 1 234 ? -12.838 45.944 17.091 1.00 14.97 234 SER A C 1
ATOM 1855 O O . SER A 1 234 ? -11.641 46.235 16.886 1.00 11.28 234 SER A O 1
ATOM 1860 N N . ASN A 1 235 ? -13.739 46.860 17.420 1.00 12.90 235 ASN A N 1
ATOM 1861 C CA . ASN A 1 235 ? -13.341 48.252 17.589 1.00 13.25 235 ASN A CA 1
ATOM 1862 C C . ASN A 1 235 ? -12.392 48.445 18.777 1.00 12.92 235 ASN A C 1
ATOM 1863 O O . ASN A 1 235 ? -11.517 49.318 18.746 1.00 12.56 235 ASN A O 1
ATOM 1868 N N . ILE A 1 236 ? -12.555 47.628 19.820 1.00 9.81 236 ILE A N 1
ATOM 1869 C CA . ILE A 1 236 ? -11.671 47.779 20.967 1.00 10.00 236 ILE A CA 1
ATOM 1870 C C . ILE A 1 236 ? -10.241 47.318 20.607 1.00 10.46 236 ILE A C 1
ATOM 1871 O O . ILE A 1 236 ? -9.274 47.962 21.010 1.00 11.19 236 ILE A O 1
ATOM 1876 N N . ASP A 1 237 ? -10.119 46.253 19.806 1.00 10.45 237 ASP A N 1
ATOM 1877 C CA . ASP A 1 237 ? -8.808 45.817 19.314 1.00 12.36 237 ASP A CA 1
ATOM 1878 C C . ASP A 1 237 ? -8.134 46.990 18.598 1.00 12.79 237 ASP A C 1
ATOM 1879 O O . ASP A 1 237 ? -7.019 47.353 18.914 1.00 14.84 237 ASP A O 1
ATOM 1884 N N . THR A 1 238 ? -8.836 47.619 17.672 1.00 13.06 238 THR A N 1
ATOM 1885 C CA . THR A 1 238 ? -8.237 48.756 16.942 1.00 13.08 238 THR A CA 1
ATOM 1886 C C . THR A 1 238 ? -7.800 49.920 17.851 1.00 16.30 238 THR A C 1
ATOM 1887 O O . THR A 1 238 ? -6.817 50.604 17.597 1.00 17.85 238 THR A O 1
ATOM 1891 N N . SER A 1 239 ? -8.524 50.120 18.942 1.00 12.69 239 SER A N 1
ATOM 1892 C CA . SER A 1 239 ? -8.322 51.276 19.827 1.00 12.37 239 SER A CA 1
ATOM 1893 C C . SER A 1 239 ? -7.061 51.236 20.658 1.00 15.42 239 SER A C 1
ATOM 1894 O O . SER A 1 239 ? -6.688 52.233 21.275 1.00 16.29 239 SER A O 1
ATOM 1897 N N . ALA A 1 240 ? -6.421 50.067 20.686 1.00 13.54 240 ALA A N 1
ATOM 1898 C CA . ALA A 1 240 ? -5.205 49.838 21.459 1.00 13.39 240 ALA A CA 1
ATOM 1899 C C . ALA A 1 240 ? -5.377 49.843 22.983 1.00 14.41 240 ALA A C 1
ATOM 1900 O O . ALA A 1 240 ? -4.395 49.762 23.694 1.00 16.27 240 ALA A O 1
ATOM 1902 N N . VAL A 1 241 ? -6.607 49.882 23.481 1.00 14.19 241 VAL A N 1
ATOM 1903 C CA . VAL A 1 241 ? -6.839 49.717 24.922 1.00 14.07 241 VAL A CA 1
ATOM 1904 C C . VAL A 1 241 ? -6.494 48.292 25.374 1.00 12.56 241 VAL A C 1
ATOM 1905 O O . VAL A 1 241 ? -6.848 47.320 24.703 1.00 11.60 241 VAL A O 1
ATOM 1909 N N . ASN A 1 242 ? -5.765 48.178 26.492 1.00 13.94 242 ASN A N 1
ATOM 1910 C CA . ASN A 1 242 ? -5.409 46.883 27.093 1.00 12.24 242 ASN A CA 1
ATOM 1911 C C . ASN A 1 242 ? -6.628 46.419 27.882 1.00 12.08 242 ASN A C 1
ATOM 1912 O O . ASN A 1 242 ? -6.746 46.681 29.085 1.00 13.51 242 ASN A O 1
ATOM 1917 N N . TYR A 1 243 ? -7.529 45.736 27.194 1.00 12.01 243 TYR A N 1
ATOM 1918 C CA . TYR A 1 243 ? -8.806 45.414 27.800 1.00 10.79 243 TYR A CA 1
ATOM 1919 C C . TYR A 1 243 ? -8.959 43.960 28.191 1.00 10.81 243 TYR A C 1
ATOM 1920 O O . TYR A 1 243 ? -8.323 43.077 27.621 1.00 12.03 243 TYR A O 1
ATOM 1929 N N . GLY A 1 244 ? -9.928 43.709 29.084 1.00 10.56 244 GLY A N 1
ATOM 1930 C CA . GLY A 1 244 ? -10.220 42.352 29.518 1.00 10.64 244 GLY A CA 1
ATOM 1931 C C . GLY A 1 244 ? -11.734 42.191 29.437 1.00 10.15 244 GLY A C 1
ATOM 1932 O O . GLY A 1 244 ? -12.473 43.184 29.466 1.00 12.59 244 GLY A O 1
ATOM 1933 N N . VAL A 1 245 ? -12.193 40.944 29.332 1.00 11.33 245 VAL A N 1
ATOM 1934 C CA . VAL A 1 245 ? -13.642 40.654 29.274 1.00 9.87 245 VAL A CA 1
ATOM 1935 C C . VAL A 1 245 ? -13.914 39.671 30.408 1.00 10.55 245 VAL A C 1
ATOM 1936 O O . VAL A 1 245 ? -13.262 38.626 30.538 1.00 12.80 245 VAL A O 1
ATOM 1940 N N . THR A 1 246 ? -14.827 40.039 31.296 1.00 11.69 246 THR A N 1
ATOM 1941 C CA . THR A 1 246 ? -15.000 39.263 32.522 1.00 14.84 246 THR A CA 1
ATOM 1942 C C . THR A 1 246 ? -16.455 39.137 32.979 1.00 13.99 246 THR A C 1
ATOM 1943 O O . THR A 1 246 ? -17.378 39.688 32.365 1.00 12.35 246 THR A O 1
ATOM 1947 N N . VAL A 1 247 ? -16.655 38.391 34.057 1.00 12.29 247 VAL A N 1
ATOM 1948 C CA . VAL A 1 247 ? -17.990 38.250 34.631 1.00 13.63 247 VAL A CA 1
ATOM 1949 C C . VAL A 1 247 ? -18.556 39.614 35.050 1.00 12.71 247 VAL A C 1
ATOM 1950 O O . VAL A 1 247 ? -17.833 40.479 35.578 1.00 13.12 247 VAL A O 1
ATOM 1954 N N . LEU A 1 248 ? -19.847 39.811 34.785 1.00 11.41 248 LEU A N 1
ATOM 1955 C CA . LEU A 1 248 ? -20.559 41.011 35.212 1.00 12.46 248 LEU A CA 1
ATOM 1956 C C . LEU A 1 248 ? -20.581 41.101 36.746 1.00 11.36 248 LEU A C 1
ATOM 1957 O O . LEU A 1 248 ? -20.499 40.074 37.439 1.00 12.56 248 LEU A O 1
ATOM 1962 N N . PRO A 1 249 ? -20.699 42.327 37.287 1.00 10.91 249 PRO A N 1
ATOM 1963 C CA . PRO A 1 249 ? -20.724 42.490 38.748 1.00 12.44 249 PRO A CA 1
ATOM 1964 C C . PRO A 1 249 ? -21.978 41.857 39.327 1.00 14.26 249 PRO A C 1
ATOM 1965 O O . PRO A 1 249 ? -22.991 41.802 38.650 1.00 11.81 249 PRO A O 1
ATOM 1969 N N . THR A 1 250 ? -21.897 41.368 40.554 1.00 14.57 250 THR A N 1
ATOM 1970 C CA . THR A 1 250 ? -23.091 40.930 41.245 1.00 12.84 250 THR A CA 1
ATOM 1971 C C . THR A 1 250 ? -23.880 42.110 41.811 1.00 14.34 250 THR A C 1
ATOM 1972 O O . THR A 1 250 ? -23.343 43.214 42.003 1.00 13.35 250 THR A O 1
ATOM 1976 N N . PHE A 1 251 ? -25.160 41.871 42.087 1.00 13.36 251 PHE A N 1
ATOM 1977 C CA . PHE A 1 251 ? -25.998 42.856 42.769 1.00 13.72 251 PHE A CA 1
ATOM 1978 C C . PHE A 1 251 ? -26.736 42.148 43.893 1.00 14.56 251 PHE A C 1
ATOM 1979 O O . PHE A 1 251 ? -27.385 41.109 43.644 1.00 14.76 251 PHE A O 1
ATOM 1987 N N . LYS A 1 252 ? -26.631 42.698 45.104 1.00 15.43 252 LYS A N 1
ATOM 1988 C CA . LYS A 1 252 ? -27.171 42.034 46.295 1.00 16.03 252 LYS A CA 1
ATOM 1989 C C . LYS A 1 252 ? -26.682 40.569 46.353 1.00 20.00 252 LYS A C 1
ATOM 1990 O O . LYS A 1 252 ? -27.404 39.655 46.789 1.00 17.71 252 LYS A O 1
ATOM 1996 N N . GLY A 1 253 ? -25.450 40.352 45.894 1.00 16.80 253 GLY A N 1
ATOM 1997 C CA . GLY A 1 253 ? -24.840 39.029 45.934 1.00 18.21 253 GLY A CA 1
ATOM 1998 C C . GLY A 1 253 ? -25.243 38.067 44.824 1.00 19.10 253 GLY A C 1
ATOM 1999 O O . GLY A 1 253 ? -24.637 37.003 44.674 1.00 21.24 253 GLY A O 1
ATOM 2000 N N . GLN A 1 254 ? -26.267 38.428 44.050 1.00 15.36 254 GLN A N 1
ATOM 2001 C CA . GLN A 1 254 ? -26.714 37.611 42.937 1.00 15.06 254 GLN A CA 1
ATOM 2002 C C . GLN A 1 254 ? -25.971 37.968 41.666 1.00 14.64 254 GLN A C 1
ATOM 2003 O O . GLN A 1 254 ? -25.637 39.135 41.441 1.00 17.11 254 GLN A O 1
ATOM 2009 N N . PRO A 1 255 ? -25.761 36.984 40.790 1.00 15.04 255 PRO A N 1
ATOM 2010 C CA . PRO A 1 255 ? -25.142 37.358 39.527 1.00 14.30 255 PRO A CA 1
ATOM 2011 C C . PRO A 1 255 ? -26.024 38.305 38.711 1.00 15.27 255 PRO A C 1
ATOM 2012 O O . PRO A 1 255 ? -27.253 38.199 38.748 1.00 14.74 255 PRO A O 1
ATOM 2016 N N . SER A 1 256 ? -25.409 39.216 37.962 1.00 13.38 256 SER A N 1
ATOM 2017 C CA . SER A 1 256 ? -26.156 39.874 36.898 1.00 11.53 256 SER A CA 1
ATOM 2018 C C . SER A 1 256 ? -26.638 38.811 35.926 1.00 14.94 256 SER A C 1
ATOM 2019 O O . SER A 1 256 ? -25.931 37.825 35.659 1.00 13.79 256 SER A O 1
ATOM 2022 N N . LYS A 1 257 ? -27.845 39.008 35.401 1.00 12.21 257 LYS A N 1
ATOM 2023 C CA . LYS A 1 257 ? -28.470 37.985 34.566 1.00 14.27 257 LYS A CA 1
ATOM 2024 C C . LYS A 1 257 ? -28.819 38.538 33.207 1.00 13.70 257 LYS A C 1
ATOM 2025 O O . LYS A 1 257 ? -29.961 38.925 32.964 1.00 14.15 257 LYS A O 1
ATOM 2031 N N . PRO A 1 258 ? -27.842 38.555 32.296 1.00 12.01 258 PRO A N 1
ATOM 2032 C CA . PRO A 1 258 ? -28.153 39.068 30.954 1.00 12.86 258 PRO A CA 1
ATOM 2033 C C . PRO A 1 258 ? -29.145 38.185 30.232 1.00 13.98 258 PRO A C 1
ATOM 2034 O O . PRO A 1 258 ? -29.162 36.960 30.433 1.00 12.77 258 PRO A O 1
ATOM 2038 N N . PHE A 1 259 ? -30.007 38.808 29.432 1.00 10.85 259 PHE A N 1
ATOM 2039 C CA . PHE A 1 259 ? -30.850 38.036 28.511 1.00 9.89 259 PHE A CA 1
ATOM 2040 C C . PHE A 1 259 ? -29.984 37.581 27.335 1.00 17.23 259 PHE A C 1
ATOM 2041 O O . PHE A 1 259 ? -29.347 38.411 26.657 1.00 20.31 259 PHE A O 1
ATOM 2049 N N . VAL A 1 260 ? -29.930 36.266 27.103 1.00 10.76 260 VAL A N 1
ATOM 2050 C CA . VAL A 1 260 ? -28.988 35.694 26.158 1.00 11.83 260 VAL A CA 1
ATOM 2051 C C . VAL A 1 260 ? -29.696 35.598 24.831 1.00 12.65 260 VAL A C 1
ATOM 2052 O O . VAL A 1 260 ? -30.823 35.102 24.757 1.00 11.91 260 VAL A O 1
ATOM 2056 N N . GLY A 1 261 ? -29.039 36.094 23.793 1.00 9.38 261 GLY A N 1
ATOM 2057 C CA . GLY A 1 261 ? -29.580 36.054 22.435 1.00 10.51 261 GLY A CA 1
ATOM 2058 C C . GLY A 1 261 ? -28.828 35.045 21.574 1.00 9.70 261 GLY A C 1
ATOM 2059 O O . GLY A 1 261 ? -27.621 34.827 21.715 1.00 14.65 261 GLY A O 1
ATOM 2060 N N . VAL A 1 262 ? -29.579 34.364 20.712 1.00 9.76 262 VAL A N 1
ATOM 2061 C CA . VAL A 1 262 ? -28.997 33.487 19.715 1.00 10.87 262 VAL A CA 1
ATOM 2062 C C . VAL A 1 262 ? -29.293 34.145 18.377 1.00 8.27 262 VAL A C 1
ATOM 2063 O O . VAL A 1 262 ? -30.465 34.234 17.945 1.00 9.36 262 VAL A O 1
ATOM 2067 N N . LEU A 1 263 ? -28.252 34.698 17.761 1.00 12.01 263 LEU A N 1
ATOM 2068 C CA . LEU A 1 263 ? -28.321 35.253 16.427 1.00 9.97 263 LEU A CA 1
ATOM 2069 C C . LEU A 1 263 ? -28.817 34.114 15.539 1.00 8.23 263 LEU A C 1
ATOM 2070 O O . LEU A 1 263 ? -28.264 33.030 15.554 1.00 9.03 263 LEU A O 1
ATOM 2075 N N . SER A 1 264 ? -29.877 34.380 14.793 1.00 8.10 264 SER A N 1
ATOM 2076 C CA . SER A 1 264 ? -30.573 33.338 14.034 1.00 8.30 264 SER A CA 1
ATOM 2077 C C . SER A 1 264 ? -30.897 33.844 12.641 1.00 8.27 264 SER A C 1
ATOM 2078 O O . SER A 1 264 ? -31.092 35.038 12.435 1.00 9.05 264 SER A O 1
ATOM 2081 N N . ALA A 1 265 ? -30.970 32.920 11.686 1.00 8.41 265 ALA A N 1
ATOM 2082 C CA . ALA A 1 265 ? -31.306 33.241 10.305 1.00 9.32 265 ALA A CA 1
ATOM 2083 C C . ALA A 1 265 ? -32.629 32.583 9.898 1.00 12.05 265 ALA A C 1
ATOM 2084 O O . ALA A 1 265 ? -32.722 31.347 9.861 1.00 10.88 265 ALA A O 1
ATOM 2086 N N . GLY A 1 266 ? -33.640 33.401 9.591 1.00 8.86 266 GLY A N 1
ATOM 2087 C CA . GLY A 1 266 ? -34.927 32.913 9.113 1.00 10.23 266 GLY A CA 1
ATOM 2088 C C . GLY A 1 266 ? -35.056 33.083 7.604 1.00 11.42 266 GLY A C 1
ATOM 2089 O O . GLY A 1 266 ? -34.385 33.925 7.002 1.00 11.55 266 GLY A O 1
ATOM 2090 N N . ILE A 1 267 ? -35.928 32.277 6.998 1.00 9.63 267 ILE A N 1
ATOM 2091 C CA . ILE A 1 267 ? -36.224 32.334 5.576 1.00 10.64 267 ILE A CA 1
ATOM 2092 C C . ILE A 1 267 ? -37.642 32.865 5.399 1.00 10.21 267 ILE A C 1
ATOM 2093 O O . ILE A 1 267 ? -38.569 32.379 6.030 1.00 11.59 267 ILE A O 1
ATOM 2098 N N . ASN A 1 268 ? -37.781 33.913 4.586 1.00 10.34 268 ASN A N 1
ATOM 2099 C CA . ASN A 1 268 ? -39.065 34.543 4.318 1.00 11.69 268 ASN A CA 1
ATOM 2100 C C . ASN A 1 268 ? -40.052 33.531 3.736 1.00 11.19 268 ASN A C 1
ATOM 2101 O O . ASN A 1 268 ? -39.745 32.858 2.753 1.00 14.52 268 ASN A O 1
ATOM 2106 N N . ALA A 1 269 ? -41.228 33.409 4.362 1.00 12.18 269 ALA A N 1
ATOM 2107 C CA . ALA A 1 269 ? -42.301 32.541 3.851 1.00 12.54 269 ALA A CA 1
ATOM 2108 C C . ALA A 1 269 ? -42.631 32.836 2.384 1.00 12.38 269 ALA A C 1
ATOM 2109 O O . ALA A 1 269 ? -43.044 31.951 1.648 1.00 16.37 269 ALA A O 1
ATOM 2111 N N . ALA A 1 270 ? -42.418 34.072 1.947 1.00 12.86 270 ALA A N 1
ATOM 2112 C CA . ALA A 1 270 ? -42.737 34.447 0.564 1.00 18.67 270 ALA A CA 1
ATOM 2113 C C . ALA A 1 270 ? -41.609 34.220 -0.436 1.00 17.86 270 ALA A C 1
ATOM 2114 O O . ALA A 1 270 ? -41.793 34.442 -1.638 1.00 20.47 270 ALA A O 1
ATOM 2116 N N . SER A 1 271 ? -40.441 33.785 0.035 1.00 15.35 271 SER A N 1
ATOM 2117 C CA . SER A 1 271 ? -39.292 33.647 -0.858 1.00 13.57 271 SER A CA 1
ATOM 2118 C C . SER A 1 271 ? -39.449 32.499 -1.855 1.00 12.05 271 SER A C 1
ATOM 2119 O O . SER A 1 271 ? -39.827 31.379 -1.486 1.00 16.51 271 SER A O 1
ATOM 2122 N N . PRO A 1 272 ? -39.178 32.779 -3.137 1.00 12.33 272 PRO A N 1
ATOM 2123 C CA . PRO A 1 272 ? -39.177 31.711 -4.145 1.00 12.57 272 PRO A CA 1
ATOM 2124 C C . PRO A 1 272 ? -37.824 31.015 -4.217 1.00 17.16 272 PRO A C 1
ATOM 2125 O O . PRO A 1 272 ? -37.593 30.187 -5.099 1.00 19.92 272 PRO A O 1
ATOM 2129 N N . ASN A 1 273 ? -36.954 31.330 -3.268 1.00 14.07 273 ASN A N 1
ATOM 2130 C CA . ASN A 1 273 ? -35.590 30.805 -3.267 1.00 11.53 273 ASN A CA 1
ATOM 2131 C C . ASN A 1 273 ? -35.267 30.009 -2.007 1.00 12.30 273 ASN A C 1
ATOM 2132 O O . ASN A 1 273 ? -34.136 30.023 -1.537 1.00 12.31 273 ASN A O 1
ATOM 2137 N N . LYS A 1 274 ? -36.255 29.327 -1.445 1.00 16.01 274 LYS A N 1
ATOM 2138 C CA . LYS A 1 274 ? -36.048 28.716 -0.143 1.00 13.54 274 LYS A CA 1
ATOM 2139 C C . LYS A 1 274 ? -35.012 27.597 -0.167 1.00 12.32 274 LYS A C 1
ATOM 2140 O O . LYS A 1 274 ? -34.273 27.429 0.803 1.00 14.24 274 LYS A O 1
ATOM 2146 N N . GLU A 1 275 ? -34.955 26.811 -1.240 1.00 12.97 275 GLU A N 1
ATOM 2147 C CA . GLU A 1 275 ? -34.043 25.665 -1.260 1.00 12.43 275 GLU A CA 1
ATOM 2148 C C . GLU A 1 275 ? -32.609 26.123 -1.349 1.00 13.35 275 GLU A C 1
ATOM 2149 O O . GLU A 1 275 ? -31.738 25.577 -0.672 1.00 13.31 275 GLU A O 1
ATOM 2155 N N . LEU A 1 276 ? -32.355 27.145 -2.150 1.00 13.24 276 LEU A N 1
ATOM 2156 C CA . LEU A 1 276 ? -30.991 27.657 -2.221 1.00 13.31 276 LEU A CA 1
ATOM 2157 C C . LEU A 1 276 ? -30.635 28.480 -0.983 1.00 12.61 276 LEU A C 1
ATOM 2158 O O . LEU A 1 276 ? -29.462 28.499 -0.595 1.00 12.16 276 LEU A O 1
ATOM 2163 N N . ALA A 1 277 ? -31.632 29.114 -0.327 1.00 12.25 277 ALA A N 1
ATOM 2164 C CA . ALA A 1 277 ? -31.380 29.753 0.968 1.00 10.59 277 ALA A CA 1
ATOM 2165 C C . ALA A 1 277 ? -30.913 28.710 1.985 1.00 10.86 277 ALA A C 1
ATOM 2166 O O . ALA A 1 277 ? -29.949 28.936 2.732 1.00 12.31 277 ALA A O 1
ATOM 2168 N N . LYS A 1 278 ? -31.589 27.559 2.020 1.00 11.12 278 LYS A N 1
ATOM 2169 C CA . LYS A 1 278 ? -31.177 26.435 2.871 1.00 11.59 278 LYS A CA 1
ATOM 2170 C C . LYS A 1 278 ? -29.751 25.963 2.540 1.00 14.41 278 LYS A C 1
ATOM 2171 O O . LYS A 1 278 ? -28.935 25.713 3.448 1.00 12.44 278 LYS A O 1
ATOM 2177 N N . GLU A 1 279 ? -29.421 25.840 1.254 1.00 11.08 279 GLU A N 1
ATOM 2178 C CA . GLU A 1 279 ? -28.047 25.469 0.890 1.00 11.07 279 GLU A CA 1
ATOM 2179 C C . GLU A 1 279 ? -27.040 26.502 1.367 1.00 15.98 279 GLU A C 1
ATOM 2180 O O . GLU A 1 279 ? -25.972 26.145 1.882 1.00 11.21 279 GLU A O 1
ATOM 2186 N N . PHE A 1 280 ? -27.359 27.775 1.172 1.00 11.17 280 PHE A N 1
ATOM 2187 C CA . PHE A 1 280 ? -26.447 28.825 1.615 1.00 10.22 280 PHE A CA 1
ATOM 2188 C C . PHE A 1 280 ? -26.199 28.761 3.129 1.00 10.77 280 PHE A C 1
ATOM 2189 O O . PHE A 1 280 ? -25.048 28.779 3.575 1.00 10.00 280 PHE A O 1
ATOM 2197 N N . LEU A 1 281 ? -27.268 28.687 3.903 1.00 11.52 281 LEU A N 1
ATOM 2198 C CA . LEU A 1 281 ? -27.148 28.666 5.367 1.00 9.58 281 LEU A CA 1
ATOM 2199 C C . LEU A 1 281 ? -26.488 27.387 5.908 1.00 10.26 281 LEU A C 1
ATOM 2200 O O . LEU A 1 281 ? -25.582 27.482 6.745 1.00 10.99 281 LEU A O 1
ATOM 2205 N N . GLU A 1 282 ? -26.903 26.217 5.445 1.00 10.24 282 GLU A N 1
ATOM 2206 C CA . GLU A 1 282 ? -26.371 24.961 5.979 1.00 10.67 282 GLU A CA 1
ATOM 2207 C C . GLU A 1 282 ? -24.964 24.685 5.486 1.00 12.76 282 GLU A C 1
ATOM 2208 O O . GLU A 1 282 ? -24.108 24.271 6.251 1.00 15.20 282 GLU A O 1
ATOM 2214 N N . ASN A 1 283 ? -24.729 24.899 4.193 1.00 12.12 283 ASN A N 1
ATOM 2215 C CA . ASN A 1 283 ? -23.516 24.405 3.561 1.00 11.60 283 ASN A CA 1
ATOM 2216 C C . ASN A 1 283 ? -22.476 25.455 3.174 1.00 11.50 283 ASN A C 1
ATOM 2217 O O . ASN A 1 283 ? -21.388 25.092 2.710 1.00 14.64 283 ASN A O 1
ATOM 2222 N N . TYR A 1 284 ? -22.793 26.740 3.377 1.00 12.27 284 TYR A N 1
ATOM 2223 C CA . TYR A 1 284 ? -21.787 27.811 3.204 1.00 10.29 284 TYR A CA 1
ATOM 2224 C C . TYR A 1 284 ? -21.576 28.590 4.487 1.00 10.18 284 TYR A C 1
ATOM 2225 O O . TYR A 1 284 ? -20.422 28.765 4.932 1.00 13.93 284 TYR A O 1
ATOM 2234 N N . LEU A 1 285 ? -22.659 29.067 5.104 1.00 9.71 285 LEU A N 1
ATOM 2235 C CA . LEU A 1 285 ? -22.472 29.867 6.309 1.00 8.54 285 LEU A CA 1
ATOM 2236 C C . LEU A 1 285 ? -22.148 28.992 7.506 1.00 12.63 285 LEU A C 1
ATOM 2237 O O . LEU A 1 285 ? -21.159 29.254 8.192 1.00 9.48 285 LEU A O 1
ATOM 2242 N N . LEU A 1 286 ? -22.986 27.991 7.786 1.00 8.43 286 LEU A N 1
ATOM 2243 C CA . LEU A 1 286 ? -22.767 27.160 8.976 1.00 9.20 286 LEU A CA 1
ATOM 2244 C C . LEU A 1 286 ? -21.708 26.066 8.738 1.00 11.61 286 LEU A C 1
ATOM 2245 O O . LEU A 1 286 ? -21.970 24.875 8.917 1.00 12.18 286 LEU A O 1
ATOM 2250 N N . THR A 1 287 ? -20.502 26.485 8.333 1.00 12.05 287 THR A N 1
ATOM 2251 C CA . THR A 1 287 ? -19.329 25.625 8.177 1.00 13.19 287 THR A CA 1
ATOM 2252 C C . THR A 1 287 ? -18.197 26.326 8.895 1.00 10.81 287 THR A C 1
ATOM 2253 O O . THR A 1 287 ? -18.317 27.519 9.206 1.00 11.21 287 THR A O 1
ATOM 2257 N N . ASP A 1 288 ? -17.094 25.609 9.136 1.00 13.32 288 ASP A N 1
ATOM 2258 C CA . ASP A 1 288 ? -15.964 26.250 9.811 1.00 13.17 288 ASP A CA 1
ATOM 2259 C C . ASP A 1 288 ? -15.488 27.486 9.031 1.00 13.46 288 ASP A C 1
ATOM 2260 O O . ASP A 1 288 ? -15.234 28.535 9.614 1.00 14.41 288 ASP A O 1
ATOM 2265 N N . GLU A 1 289 ? -15.401 27.362 7.711 1.00 16.16 289 GLU A N 1
ATOM 2266 C CA . GLU A 1 289 ? -14.876 28.436 6.864 1.00 12.80 289 GLU A CA 1
ATOM 2267 C C . GLU A 1 289 ? -15.845 29.628 6.756 1.00 11.62 289 GLU A C 1
ATOM 2268 O O . GLU A 1 289 ? -15.419 30.782 6.681 1.00 14.51 289 GLU A O 1
ATOM 2274 N N . GLY A 1 290 ? -17.142 29.334 6.732 1.00 11.47 290 GLY A N 1
ATOM 2275 C CA . GLY A 1 290 ? -18.156 30.371 6.692 1.00 11.92 290 GLY A CA 1
ATOM 2276 C C . GLY A 1 290 ? -18.223 31.244 7.932 1.00 10.01 290 GLY A C 1
ATOM 2277 O O . GLY A 1 290 ? -18.183 32.476 7.859 1.00 12.45 290 GLY A O 1
ATOM 2278 N N . LEU A 1 291 ? -18.297 30.596 9.091 1.00 10.14 291 LEU A N 1
ATOM 2279 C CA . LEU A 1 291 ? -18.343 31.344 10.344 1.00 9.38 291 LEU A CA 1
ATOM 2280 C C . LEU A 1 291 ? -17.020 32.078 10.596 1.00 12.90 291 LEU A C 1
ATOM 2281 O O . LEU A 1 291 ? -17.029 33.181 11.159 1.00 14.05 291 LEU A O 1
ATOM 2286 N N . GLU A 1 292 ? -15.911 31.498 10.147 1.00 13.62 292 GLU A N 1
ATOM 2287 C CA . GLU A 1 292 ? -14.590 32.137 10.318 1.00 14.58 292 GLU A CA 1
ATOM 2288 C C . GLU A 1 292 ? -14.581 33.472 9.574 1.00 15.48 292 GLU A C 1
ATOM 2289 O O . GLU A 1 292 ? -14.057 34.478 10.078 1.00 15.67 292 GLU A O 1
ATOM 2295 N N . ALA A 1 293 ? -15.184 33.497 8.379 1.00 13.82 293 ALA A N 1
ATOM 2296 C CA . ALA A 1 293 ? -15.185 34.725 7.574 1.00 12.72 293 ALA A CA 1
ATOM 2297 C C . ALA A 1 293 ? -16.012 35.807 8.262 1.00 11.46 293 ALA A C 1
ATOM 2298 O O . ALA A 1 293 ? -15.618 36.975 8.303 1.00 13.65 293 ALA A O 1
ATOM 2300 N N . VAL A 1 294 ? -17.160 35.428 8.821 1.00 11.87 294 VAL A N 1
ATOM 2301 C CA . VAL A 1 294 ? -17.999 36.400 9.481 1.00 10.48 294 VAL A CA 1
ATOM 2302 C C . VAL A 1 294 ? -17.357 36.845 10.784 1.00 10.35 294 VAL A C 1
ATOM 2303 O O . VAL A 1 294 ? -17.312 38.051 11.100 1.00 10.82 294 VAL A O 1
ATOM 2307 N N . ASN A 1 295 ? -16.881 35.865 11.548 1.00 9.77 295 ASN A N 1
ATOM 2308 C CA . ASN A 1 295 ? -16.260 36.121 12.850 1.00 10.38 295 ASN A CA 1
ATOM 2309 C C . ASN A 1 295 ? -15.029 37.028 12.776 1.00 11.02 295 ASN A C 1
ATOM 2310 O O . ASN A 1 295 ? -14.812 37.838 13.675 1.00 14.71 295 ASN A O 1
ATOM 2315 N N . LYS A 1 296 ? -14.248 36.912 11.704 1.00 11.60 296 LYS A N 1
ATOM 2316 C CA . LYS A 1 296 ? -13.063 37.756 11.520 1.00 12.73 296 LYS A CA 1
ATOM 2317 C C . LYS A 1 296 ? -13.430 39.211 11.273 1.00 13.79 296 LYS A C 1
ATOM 2318 O O . LYS A 1 296 ? -12.625 40.119 11.517 1.00 19.30 296 LYS A O 1
ATOM 2324 N N . ASP A 1 297 ? -14.645 39.425 10.766 1.00 13.15 297 ASP A N 1
ATOM 2325 C CA . ASP A 1 297 ? -15.129 40.780 10.503 1.00 14.75 297 ASP A CA 1
ATOM 2326 C C . ASP A 1 297 ? -15.581 41.409 11.829 1.00 12.64 297 ASP A C 1
ATOM 2327 O O . ASP A 1 297 ? -15.048 42.437 12.264 1.00 14.76 297 ASP A O 1
ATOM 2332 N N . LYS A 1 298 ? -16.568 40.782 12.474 1.00 12.38 298 LYS A N 1
ATOM 2333 C CA A LYS A 1 298 ? -16.999 41.166 13.822 0.41 13.73 298 LYS A CA 1
ATOM 2334 C CA B LYS A 1 298 ? -16.994 41.170 13.825 0.59 11.75 298 LYS A CA 1
ATOM 2335 C C . LYS A 1 298 ? -17.251 39.876 14.601 1.00 11.81 298 LYS A C 1
ATOM 2336 O O . LYS A 1 298 ? -17.988 39.002 14.128 1.00 11.99 298 LYS A O 1
ATOM 2347 N N . PRO A 1 299 ? -16.633 39.733 15.797 1.00 11.28 299 PRO A N 1
ATOM 2348 C CA . PRO A 1 299 ? -16.821 38.473 16.530 1.00 10.82 299 PRO A CA 1
ATOM 2349 C C . PRO A 1 299 ? -18.303 38.149 16.774 1.00 12.92 299 PRO A C 1
ATOM 2350 O O . PRO A 1 299 ? -19.101 39.013 17.189 1.00 12.10 299 PRO A O 1
ATOM 2354 N N . LEU A 1 300 ? -18.649 36.887 16.534 1.00 11.51 300 LEU A N 1
ATOM 2355 C CA . LEU A 1 300 ? -20.000 36.383 16.710 1.00 10.33 300 LEU A CA 1
ATOM 2356 C C . LEU A 1 300 ? -20.374 36.023 18.141 1.00 11.26 300 LEU A C 1
ATOM 2357 O O . LEU A 1 300 ? -21.564 35.924 18.450 1.00 14.15 300 LEU A O 1
ATOM 2362 N N . GLY A 1 301 ? -19.382 35.841 19.007 1.00 10.81 301 GLY A N 1
ATOM 2363 C CA . GLY A 1 301 ? -19.582 35.164 20.281 1.00 15.17 301 GLY A CA 1
ATOM 2364 C C . GLY A 1 301 ? -19.335 33.660 20.182 1.00 15.02 301 GLY A C 1
ATOM 2365 O O . GLY A 1 301 ? -18.499 33.203 19.393 1.00 13.65 301 GLY A O 1
ATOM 2366 N N . ALA A 1 302 ? -20.060 32.875 20.983 1.00 12.87 302 ALA A N 1
ATOM 2367 C CA . ALA A 1 302 ? -19.912 31.407 20.952 1.00 10.95 302 ALA A CA 1
ATOM 2368 C C . ALA A 1 302 ? -20.802 30.814 19.878 1.00 14.79 302 ALA A C 1
ATOM 2369 O O . ALA A 1 302 ? -22.035 30.817 20.010 1.00 14.92 302 ALA A O 1
ATOM 2371 N N . VAL A 1 303 ? -20.208 30.293 18.823 1.00 10.67 303 VAL A N 1
ATOM 2372 C CA . VAL A 1 303 ? -21.002 29.850 17.687 1.00 9.42 303 VAL A CA 1
ATOM 2373 C C . VAL A 1 303 ? -21.788 28.580 17.935 1.00 12.55 303 VAL A C 1
ATOM 2374 O O . VAL A 1 303 ? -21.415 27.749 18.778 1.00 13.58 303 VAL A O 1
ATOM 2378 N N . ALA A 1 304 ? -22.897 28.460 17.207 1.00 10.94 304 ALA A N 1
ATOM 2379 C CA . ALA A 1 304 ? -23.815 27.324 17.326 1.00 9.71 304 ALA A CA 1
ATOM 2380 C C . ALA A 1 304 ? -23.163 26.074 16.747 1.00 12.54 304 ALA A C 1
ATOM 2381 O O . ALA A 1 304 ? -23.513 24.966 17.134 1.00 11.39 304 ALA A O 1
ATOM 2383 N N . LEU A 1 305 ? -22.233 26.241 15.808 1.00 10.09 305 LEU A N 1
ATOM 2384 C CA . LEU A 1 305 ? -21.559 25.115 15.146 1.00 12.31 305 LEU A CA 1
ATOM 2385 C C . LEU A 1 305 ? -20.446 24.540 16.022 1.00 11.51 305 LEU A C 1
ATOM 2386 O O . LEU A 1 305 ? -19.444 25.212 16.281 1.00 12.13 305 LEU A O 1
ATOM 2391 N N . LYS A 1 306 ? -20.645 23.319 16.499 1.00 12.51 306 LYS A N 1
ATOM 2392 C CA . LYS A 1 306 ? -19.752 22.716 17.473 1.00 13.85 306 LYS A CA 1
ATOM 2393 C C . LYS A 1 306 ? -18.307 22.644 16.985 1.00 14.54 306 LYS A C 1
ATOM 2394 O O . LYS A 1 306 ? -17.399 22.954 17.750 1.00 15.71 306 LYS A O 1
ATOM 2400 N N . SER A 1 307 ? -18.097 22.270 15.722 1.00 14.54 307 SER A N 1
ATOM 2401 C CA . SER A 1 307 ? -16.732 22.121 15.214 1.00 15.54 307 SER A CA 1
ATOM 2402 C C . SER A 1 307 ? -15.996 23.454 15.248 1.00 14.94 307 SER A C 1
ATOM 2403 O O . SER A 1 307 ? -14.827 23.491 15.629 1.00 19.08 307 SER A O 1
ATOM 2406 N N . TYR A 1 308 ? -16.668 24.545 14.889 1.00 13.41 308 TYR A N 1
ATOM 2407 C CA . TYR A 1 308 ? -15.965 25.824 14.880 1.00 15.05 308 TYR A CA 1
ATOM 2408 C C . TYR A 1 308 ? -15.811 26.384 16.292 1.00 16.33 308 TYR A C 1
ATOM 2409 O O . TYR A 1 308 ? -14.811 27.054 16.598 1.00 15.39 308 TYR A O 1
ATOM 2418 N N . GLU A 1 309 ? -16.782 26.109 17.165 1.00 13.70 309 GLU A N 1
ATOM 2419 C CA . GLU A 1 309 ? -16.642 26.574 18.549 1.00 16.12 309 GLU A CA 1
ATOM 2420 C C . GLU A 1 309 ? -15.371 26.064 19.208 1.00 17.54 309 GLU A C 1
ATOM 2421 O O . GLU A 1 309 ? -14.817 26.737 20.078 1.00 15.89 309 GLU A O 1
ATOM 2427 N N . GLU A 1 310 ? -14.904 24.888 18.794 1.00 16.07 310 GLU A N 1
ATOM 2428 C CA . GLU A 1 310 ? -13.644 24.334 19.309 1.00 18.01 310 GLU A CA 1
ATOM 2429 C C . GLU A 1 310 ? -12.478 25.288 19.085 1.00 18.30 310 GLU A C 1
ATOM 2430 O O . GLU A 1 310 ? -11.566 25.356 19.904 1.00 25.39 310 GLU A O 1
ATOM 2436 N N . GLU A 1 311 ? -12.494 25.998 17.960 1.00 17.20 311 GLU A N 1
ATOM 2437 C CA . GLU A 1 311 ? -11.451 26.980 17.660 1.00 17.52 311 GLU A CA 1
ATOM 2438 C C . GLU A 1 311 ? -11.561 28.213 18.575 1.00 17.27 311 GLU A C 1
ATOM 2439 O O . GLU A 1 311 ? -10.562 28.854 18.894 1.00 28.42 311 GLU A O 1
ATOM 2445 N N . LEU A 1 312 ? -12.785 28.541 18.997 1.00 15.63 312 LEU A N 1
ATOM 2446 C CA . LEU A 1 312 ? -13.050 29.791 19.731 1.00 16.24 312 LEU A CA 1
ATOM 2447 C C . LEU A 1 312 ? -13.047 29.625 21.253 1.00 17.11 312 LEU A C 1
ATOM 2448 O O . LEU A 1 312 ? -12.787 30.585 22.001 1.00 16.94 312 LEU A O 1
ATOM 2453 N N . ALA A 1 313 ? -13.315 28.407 21.717 1.00 23.30 313 ALA A N 1
ATOM 2454 C CA . ALA A 1 313 ? -13.539 28.168 23.152 1.00 22.29 313 ALA A CA 1
ATOM 2455 C C . ALA A 1 313 ? -12.377 28.503 24.073 1.00 19.14 313 ALA A C 1
ATOM 2456 O O . ALA A 1 313 ? -12.598 28.768 25.259 1.00 24.83 313 ALA A O 1
ATOM 2458 N N . LYS A 1 314 ? -11.140 28.465 23.585 1.00 24.13 314 LYS A N 1
ATOM 2459 C CA . LYS A 1 314 ? -10.041 28.770 24.494 1.00 25.89 314 LYS A CA 1
ATOM 2460 C C . LYS A 1 314 ? -9.707 30.251 24.603 1.00 21.43 314 LYS A C 1
ATOM 2461 O O . LYS A 1 314 ? -8.887 30.643 25.429 1.00 23.29 314 LYS A O 1
ATOM 2467 N N . ASP A 1 315 ? -10.386 31.070 23.808 1.00 19.62 315 ASP A N 1
ATOM 2468 C CA . ASP A 1 315 ? -10.260 32.516 23.948 1.00 19.26 315 ASP A CA 1
ATOM 2469 C C . ASP A 1 315 ? -10.921 32.901 25.264 1.00 19.39 315 ASP A C 1
ATOM 2470 O O . ASP A 1 315 ? -12.114 32.634 25.457 1.00 18.46 315 ASP A O 1
ATOM 2475 N N . PRO A 1 316 ? -10.171 33.526 26.174 1.00 14.43 316 PRO A N 1
ATOM 2476 C CA . PRO A 1 316 ? -10.769 33.925 27.458 1.00 19.68 316 PRO A CA 1
ATOM 2477 C C . PRO A 1 316 ? -11.988 34.847 27.334 1.00 15.41 316 PRO A C 1
ATOM 2478 O O . PRO A 1 316 ? -12.827 34.867 28.243 1.00 14.69 316 PRO A O 1
ATOM 2482 N N . ARG A 1 317 ? -12.092 35.588 26.228 1.00 15.23 317 ARG A N 1
ATOM 2483 C CA . ARG A 1 317 ? -13.248 36.453 26.034 1.00 11.79 317 ARG A CA 1
ATOM 2484 C C . ARG A 1 317 ? -14.490 35.612 25.764 1.00 13.49 317 ARG A C 1
ATOM 2485 O O . ARG A 1 317 ? -15.584 35.979 26.174 1.00 12.47 317 ARG A O 1
ATOM 2493 N N . ILE A 1 318 ? -14.314 34.486 25.076 1.00 11.83 318 ILE A N 1
ATOM 2494 C CA . ILE A 1 318 ? -15.439 33.597 24.801 1.00 12.81 318 ILE A CA 1
ATOM 2495 C C . ILE A 1 318 ? -15.851 32.841 26.073 1.00 12.03 318 ILE A C 1
ATOM 2496 O O . ILE A 1 318 ? -17.058 32.679 26.368 1.00 13.72 318 ILE A O 1
ATOM 2501 N N . ALA A 1 319 ? -14.852 32.411 26.842 1.00 13.26 319 ALA A N 1
ATOM 2502 C CA . ALA A 1 319 ? -15.112 31.785 28.135 1.00 15.24 319 ALA A CA 1
ATOM 2503 C C . ALA A 1 319 ? -15.922 32.725 29.029 1.00 18.80 319 ALA A C 1
ATOM 2504 O O . ALA A 1 319 ? -16.896 32.292 29.654 1.00 14.94 319 ALA A O 1
ATOM 2506 N N . ALA A 1 320 ? -15.558 34.011 29.066 1.00 13.72 320 ALA A N 1
ATOM 2507 C CA . ALA A 1 320 ? -16.330 34.978 29.838 1.00 15.96 320 ALA A CA 1
ATOM 2508 C C . ALA A 1 320 ? -17.766 35.159 29.318 1.00 12.68 320 ALA A C 1
ATOM 2509 O O . ALA A 1 320 ? -18.716 35.286 30.107 1.00 11.60 320 ALA A O 1
ATOM 2511 N N . THR A 1 321 ? -17.914 35.184 27.999 1.00 10.56 321 THR A N 1
ATOM 2512 C CA . THR A 1 321 ? -19.212 35.303 27.369 1.00 10.96 321 THR A CA 1
ATOM 2513 C C . THR A 1 321 ? -20.075 34.141 27.824 1.00 11.54 321 THR A C 1
ATOM 2514 O O . THR A 1 321 ? -21.225 34.342 28.229 1.00 12.02 321 THR A O 1
ATOM 2518 N N . MET A 1 322 ? -19.538 32.920 27.778 1.00 10.90 322 MET A N 1
ATOM 2519 C CA . MET A 1 322 ? -20.327 31.779 28.216 1.00 12.54 322 MET A CA 1
ATOM 2520 C C . MET A 1 322 ? -20.590 31.759 29.736 1.00 14.41 322 MET A C 1
ATOM 2521 O O . MET A 1 322 ? -21.662 31.337 30.168 1.00 13.83 322 MET A O 1
ATOM 2526 N N . GLU A 1 323 ? -19.668 32.287 30.537 1.00 11.84 323 GLU A N 1
ATOM 2527 C CA . GLU A 1 323 ? -19.888 32.376 31.989 1.00 12.86 323 GLU A CA 1
ATOM 2528 C C . GLU A 1 323 ? -21.076 33.283 32.284 1.00 11.83 323 GLU A C 1
ATOM 2529 O O . GLU A 1 323 ? -21.952 32.940 33.078 1.00 14.43 323 GLU A O 1
ATOM 2535 N N . ASN A 1 324 ? -21.104 34.437 31.627 1.00 11.54 324 ASN A N 1
ATOM 2536 C CA . ASN A 1 324 ? -22.233 35.352 31.743 1.00 10.68 324 ASN A CA 1
ATOM 2537 C C . ASN A 1 324 ? -23.546 34.786 31.182 1.00 12.31 324 ASN A C 1
ATOM 2538 O O . ASN A 1 324 ? -24.593 34.949 31.794 1.00 15.17 324 ASN A O 1
ATOM 2543 N N . ALA A 1 325 ? -23.477 34.107 30.042 1.00 11.27 325 ALA A N 1
ATOM 2544 C CA . ALA A 1 325 ? -24.660 33.449 29.477 1.00 12.65 325 ALA A CA 1
ATOM 2545 C C . ALA A 1 325 ? -25.243 32.423 30.452 1.00 16.60 325 ALA A C 1
ATOM 2546 O O . ALA A 1 325 ? -26.471 32.359 30.600 1.00 15.35 325 ALA A O 1
ATOM 2548 N N . GLN A 1 326 ? -24.390 31.631 31.117 1.00 13.38 326 GLN A N 1
ATOM 2549 C CA . GLN A 1 326 ? -24.899 30.581 32.003 1.00 16.93 326 GLN A CA 1
ATOM 2550 C C . GLN A 1 326 ? -25.508 31.149 33.283 1.00 14.83 326 GLN A C 1
ATOM 2551 O O . GLN A 1 326 ? -26.405 30.545 33.893 1.00 18.88 326 GLN A O 1
ATOM 2557 N N . LYS A 1 327 ? -25.047 32.330 33.670 1.00 12.35 327 LYS A N 1
ATOM 2558 C CA . LYS A 1 327 ? -25.660 33.056 34.785 1.00 14.63 327 LYS A CA 1
ATOM 2559 C C . LYS A 1 327 ? -26.946 33.799 34.392 1.00 18.51 327 LYS A C 1
ATOM 2560 O O . LYS A 1 327 ? -27.732 34.174 35.265 1.00 20.08 327 LYS A O 1
ATOM 2566 N N . GLY A 1 328 ? -27.160 34.002 33.089 1.00 14.65 328 GLY A N 1
ATOM 2567 C CA . GLY A 1 328 ? -28.338 34.683 32.589 1.00 12.68 328 GLY A CA 1
ATOM 2568 C C . GLY A 1 328 ? -29.401 33.702 32.147 1.00 16.61 328 GLY A C 1
ATOM 2569 O O . GLY A 1 328 ? -29.429 32.557 32.603 1.00 19.27 328 GLY A O 1
ATOM 2570 N N . GLU A 1 329 ? -30.285 34.145 31.263 1.00 15.89 329 GLU A N 1
ATOM 2571 C CA . GLU A 1 329 ? -31.367 33.282 30.795 1.00 15.21 329 GLU A CA 1
ATOM 2572 C C . GLU A 1 329 ? -31.474 33.467 29.309 1.00 9.62 329 GLU A C 1
ATOM 2573 O O . GLU A 1 329 ? -31.350 34.590 28.813 1.00 12.71 329 GLU A O 1
ATOM 2579 N N . ILE A 1 330 ? -31.692 32.378 28.585 1.00 18.24 330 ILE A N 1
ATOM 2580 C CA A ILE A 1 330 ? -32.051 32.459 27.171 0.45 17.86 330 ILE A CA 1
ATOM 2581 C CA B ILE A 1 330 ? -32.047 32.465 27.169 0.55 17.45 330 ILE A CA 1
ATOM 2582 C C . ILE A 1 330 ? -33.374 33.225 27.045 1.00 11.90 330 ILE A C 1
ATOM 2583 O O . ILE A 1 330 ? -34.332 32.955 27.784 1.00 16.00 330 ILE A O 1
ATOM 2592 N N . MET A 1 331 ? -33.430 34.207 26.144 1.00 11.13 331 MET A N 1
ATOM 2593 C CA . MET A 1 331 ? -34.685 34.929 25.917 1.00 10.59 331 MET A CA 1
ATOM 2594 C C . MET A 1 331 ? -35.774 33.986 25.451 1.00 10.30 331 MET A C 1
ATOM 2595 O O . MET A 1 331 ? -35.531 33.031 24.690 1.00 9.96 331 MET A O 1
ATOM 2600 N N . PRO A 1 332 ? -37.009 34.231 25.901 1.00 11.58 332 PRO A N 1
ATOM 2601 C CA . PRO A 1 332 ? -38.147 33.593 25.225 1.00 11.85 332 PRO A CA 1
ATOM 2602 C C . PRO A 1 332 ? -38.150 34.030 23.755 1.00 12.80 332 PRO A C 1
ATOM 2603 O O . PRO A 1 332 ? -37.622 35.095 23.399 1.00 10.53 332 PRO A O 1
ATOM 2607 N N . ASN A 1 333 ? -38.738 33.202 22.901 1.00 10.93 333 ASN A N 1
ATOM 2608 C CA . ASN A 1 333 ? -38.921 33.597 21.497 1.00 11.12 333 ASN A CA 1
ATOM 2609 C C . ASN A 1 333 ? -40.378 33.967 21.205 1.00 12.04 333 ASN A C 1
ATOM 2610 O O . ASN A 1 333 ? -40.744 34.188 20.061 1.00 12.00 333 ASN A O 1
ATOM 2615 N N . ILE A 1 334 ? -41.212 33.995 22.239 1.00 11.55 334 ILE A N 1
ATOM 2616 C CA . ILE A 1 334 ? -42.649 34.156 22.049 1.00 13.37 334 ILE A CA 1
ATOM 2617 C C . ILE A 1 334 ? -42.995 35.515 21.415 1.00 11.92 334 ILE A C 1
ATOM 2618 O O . ILE A 1 334 ? -42.206 36.459 21.526 1.00 11.98 334 ILE A O 1
ATOM 2623 N N . PRO A 1 335 ? -44.146 35.611 20.714 1.00 12.65 335 PRO A N 1
ATOM 2624 C CA . PRO A 1 335 ? -44.464 36.873 20.024 1.00 15.91 335 PRO A CA 1
ATOM 2625 C C . PRO A 1 335 ? -44.578 38.080 20.940 1.00 12.64 335 PRO A C 1
ATOM 2626 O O . PRO A 1 335 ? -44.465 39.220 20.474 1.00 16.97 335 PRO A O 1
ATOM 2630 N N . GLN A 1 336 ? -44.777 37.848 22.232 1.00 11.85 336 GLN A N 1
ATOM 2631 C CA . GLN A 1 336 ? -45.031 38.935 23.160 1.00 12.38 336 GLN A CA 1
ATOM 2632 C C . GLN A 1 336 ? -43.726 39.633 23.545 1.00 12.89 336 GLN A C 1
ATOM 2633 O O . GLN A 1 336 ? -43.748 40.685 24.197 1.00 16.37 336 GLN A O 1
ATOM 2639 N N . MET A 1 337 ? -42.598 39.090 23.097 1.00 12.00 337 MET A N 1
ATOM 2640 C CA . MET A 1 337 ? -41.292 39.665 23.487 1.00 9.70 337 MET A CA 1
ATOM 2641 C C . MET A 1 337 ? -41.120 41.116 23.064 1.00 10.92 337 MET A C 1
ATOM 2642 O O . MET A 1 337 ? -40.580 41.913 23.845 1.00 11.39 337 MET A O 1
ATOM 2647 N N . SER A 1 338 ? -41.581 41.468 21.862 1.00 13.48 338 SER A N 1
ATOM 2648 C CA . SER A 1 338 ? -41.422 42.854 21.385 1.00 14.97 338 SER A CA 1
ATOM 2649 C C . SER A 1 338 ? -42.175 43.832 22.284 1.00 14.08 338 SER A C 1
ATOM 2650 O O . SER A 1 338 ? -41.669 44.911 22.603 1.00 16.46 338 SER A O 1
ATOM 2653 N N . ALA A 1 339 ? -43.368 43.446 22.728 1.00 12.44 339 ALA A N 1
ATOM 2654 C CA . ALA A 1 339 ? -44.131 44.279 23.656 1.00 15.62 339 ALA A CA 1
ATOM 2655 C C . ALA A 1 339 ? -43.441 44.447 25.018 1.00 15.10 339 ALA A C 1
ATOM 2656 O O . ALA A 1 339 ? -43.447 45.534 25.607 1.00 19.08 339 ALA A O 1
ATOM 2658 N N . PHE A 1 340 ? -42.839 43.383 25.531 1.00 12.22 340 PHE A N 1
ATOM 2659 C CA . PHE A 1 340 ? -42.067 43.473 26.740 1.00 10.56 340 PHE A CA 1
ATOM 2660 C C . PHE A 1 340 ? -40.915 44.481 26.565 1.00 8.95 340 PHE A C 1
ATOM 2661 O O . PHE A 1 340 ? -40.704 45.361 27.400 1.00 12.62 340 PHE A O 1
ATOM 2669 N N . TRP A 1 341 ? -40.186 44.372 25.468 1.00 10.55 341 TRP A N 1
ATOM 2670 C CA . TRP A 1 341 ? -39.024 45.234 25.287 1.00 8.91 341 TRP A CA 1
ATOM 2671 C C . TRP A 1 341 ? -39.399 46.710 25.112 1.00 11.97 341 TRP A C 1
ATOM 2672 O O . TRP A 1 341 ? -38.716 47.591 25.666 1.00 10.89 341 TRP A O 1
ATOM 2683 N N . TYR A 1 342 ? -40.486 46.996 24.395 1.00 10.56 342 TYR A N 1
ATOM 2684 C CA . TYR A 1 342 ? -40.898 48.379 24.208 1.00 11.81 342 TYR A CA 1
ATOM 2685 C C . TYR A 1 342 ? -41.273 48.990 25.561 1.00 13.71 342 TYR A C 1
ATOM 2686 O O . TYR A 1 342 ? -40.951 50.151 25.848 1.00 12.05 342 TYR A O 1
ATOM 2695 N N . ALA A 1 343 ? -41.949 48.198 26.389 1.00 12.43 343 ALA A N 1
ATOM 2696 C CA . ALA A 1 343 ? -42.393 48.686 27.701 1.00 10.34 343 ALA A CA 1
ATOM 2697 C C . ALA A 1 343 ? -41.211 48.978 28.594 1.00 10.04 343 ALA A C 1
ATOM 2698 O O . ALA A 1 343 ? -41.180 50.035 29.274 1.00 13.65 343 ALA A O 1
ATOM 2700 N N . VAL A 1 344 ? -40.233 48.077 28.611 1.00 12.58 344 VAL A N 1
ATOM 2701 C CA . VAL A 1 344 ? -39.107 48.223 29.512 1.00 12.21 344 VAL A CA 1
ATOM 2702 C C . VAL A 1 344 ? -38.228 49.391 29.003 1.00 10.53 344 VAL A C 1
ATOM 2703 O O . VAL A 1 344 ? -37.715 50.162 29.812 1.00 11.77 344 VAL A O 1
ATOM 2707 N N . ARG A 1 345 ? -38.083 49.559 27.687 1.00 11.81 345 ARG A N 1
ATOM 2708 C CA A ARG A 1 345 ? -37.312 50.697 27.135 0.62 9.75 345 ARG A CA 1
ATOM 2709 C CA B ARG A 1 345 ? -37.314 50.687 27.135 0.38 11.19 345 ARG A CA 1
ATOM 2710 C C . ARG A 1 345 ? -37.821 52.023 27.680 1.00 12.23 345 ARG A C 1
ATOM 2711 O O . ARG A 1 345 ? -37.048 52.859 28.160 1.00 14.39 345 ARG A O 1
ATOM 2726 N N . THR A 1 346 ? -39.120 52.217 27.596 1.00 12.03 346 THR A N 1
ATOM 2727 C CA . THR A 1 346 ? -39.731 53.444 28.073 1.00 16.15 346 THR A CA 1
ATOM 2728 C C . THR A 1 346 ? -39.452 53.632 29.564 1.00 13.88 346 THR A C 1
ATOM 2729 O O . THR A 1 346 ? -39.140 54.741 29.997 1.00 13.78 346 THR A O 1
ATOM 2733 N N . ALA A 1 347 ? -39.590 52.563 30.339 1.00 12.52 347 ALA A N 1
ATOM 2734 C CA . ALA A 1 347 ? -39.434 52.650 31.782 1.00 13.36 347 ALA A CA 1
ATOM 2735 C C . ALA A 1 347 ? -38.039 53.080 32.139 1.00 12.29 347 ALA A C 1
ATOM 2736 O O . ALA A 1 347 ? -37.862 53.968 32.973 1.00 11.27 347 ALA A O 1
ATOM 2738 N N . VAL A 1 348 ? -37.043 52.433 31.553 1.00 12.06 348 VAL A N 1
ATOM 2739 C CA . VAL A 1 348 ? -35.663 52.792 31.866 1.00 14.01 348 VAL A CA 1
ATOM 2740 C C . VAL A 1 348 ? -35.364 54.225 31.456 1.00 14.53 348 VAL A C 1
ATOM 2741 O O . VAL A 1 348 ? -34.758 54.996 32.222 1.00 15.80 348 VAL A O 1
ATOM 2745 N N . ILE A 1 349 ? -35.785 54.623 30.260 1.00 11.66 349 ILE A N 1
ATOM 2746 C CA . ILE A 1 349 ? -35.471 55.977 29.813 1.00 14.15 349 ILE A CA 1
ATOM 2747 C C . ILE A 1 349 ? -36.155 57.039 30.690 1.00 13.97 349 ILE A C 1
ATOM 2748 O O . ILE A 1 349 ? -35.557 58.078 31.032 1.00 14.09 3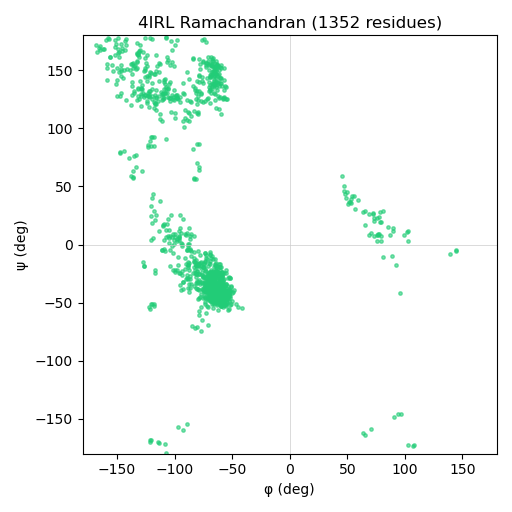49 ILE A O 1
ATOM 2753 N N . ASN A 1 350 ? -37.410 56.791 31.067 1.00 13.60 350 ASN A N 1
ATOM 2754 C CA . ASN A 1 350 ? -38.167 57.724 31.887 1.00 18.16 350 ASN A CA 1
ATOM 2755 C C . ASN A 1 350 ? -37.619 57.819 33.292 1.00 13.95 350 ASN A C 1
ATOM 2756 O O . ASN A 1 350 ? -37.611 58.898 33.872 1.00 15.30 350 ASN A O 1
ATOM 2761 N N . ALA A 1 351 ? -37.206 56.686 33.851 1.00 12.98 351 ALA A N 1
ATOM 2762 C CA . ALA A 1 351 ? -36.684 56.710 35.216 1.00 13.09 351 ALA A CA 1
ATOM 2763 C C . ALA A 1 351 ? -35.304 57.385 35.212 1.00 13.33 351 ALA A C 1
ATOM 2764 O O . ALA A 1 351 ? -35.008 58.204 36.079 1.00 16.48 351 ALA A O 1
ATOM 2766 N N . ALA A 1 352 ? -34.479 57.077 34.216 1.00 12.89 352 ALA A N 1
ATOM 2767 C CA . ALA A 1 352 ? -33.121 57.627 34.142 1.00 13.47 352 ALA A CA 1
ATOM 2768 C C . ALA A 1 352 ? -33.119 59.152 33.911 1.00 15.53 352 ALA A C 1
ATOM 2769 O O . ALA A 1 352 ? -32.239 59.891 34.397 1.00 18.78 352 ALA A O 1
ATOM 2771 N N . SER A 1 353 ? -34.115 59.629 33.173 1.00 17.04 353 SER A N 1
ATOM 2772 C CA . SER A 1 353 ? -34.238 61.054 32.847 1.00 18.78 353 SER A CA 1
ATOM 2773 C C . SER A 1 353 ? -34.851 61.879 33.969 1.00 21.19 353 SER A C 1
ATOM 2774 O O . SER A 1 353 ? -34.715 63.106 33.989 1.00 22.64 353 SER A O 1
ATOM 2777 N N . GLY A 1 354 ? -35.530 61.209 34.902 1.00 18.22 354 GLY A N 1
ATOM 2778 C CA . GLY A 1 354 ? -36.284 61.890 35.941 1.00 18.04 354 GLY A CA 1
ATOM 2779 C C . GLY A 1 354 ? -37.714 62.256 35.557 1.00 18.82 354 GLY A C 1
ATOM 2780 O O . GLY A 1 354 ? -38.395 62.961 36.293 1.00 20.99 354 GLY A O 1
ATOM 2781 N N . ARG A 1 355 ? -38.164 61.776 34.401 1.00 19.12 355 ARG A N 1
ATOM 2782 C CA . ARG A 1 355 ? -39.543 62.043 33.964 1.00 19.06 355 ARG A CA 1
ATOM 2783 C C . ARG A 1 355 ? -40.531 61.279 34.841 1.00 24.42 355 ARG A C 1
ATOM 2784 O O . ARG A 1 355 ? -41.626 61.757 35.118 1.00 22.77 355 ARG A O 1
ATOM 2792 N N . GLN A 1 356 ? -40.132 60.096 35.299 1.00 19.55 356 GLN A N 1
ATOM 2793 C CA . GLN A 1 356 ? -40.971 59.302 36.208 1.00 21.98 356 GLN A CA 1
ATOM 2794 C C . GLN A 1 356 ? -40.108 58.727 37.322 1.00 20.80 356 GLN A C 1
ATOM 2795 O O . GLN A 1 356 ? -38.919 58.555 37.136 1.00 15.23 356 GLN A O 1
ATOM 2801 N N . THR A 1 357 ? -40.702 58.422 38.476 1.00 18.29 357 THR A N 1
ATOM 2802 C CA . THR A 1 357 ? -39.952 57.690 39.492 1.00 15.39 357 THR A CA 1
ATOM 2803 C C . THR A 1 357 ? -39.762 56.252 39.002 1.00 15.72 357 THR A C 1
ATOM 2804 O O . THR A 1 357 ? -40.509 55.769 38.110 1.00 17.43 357 THR A O 1
ATOM 2808 N N . VAL A 1 358 ? -38.803 55.553 39.599 1.00 16.14 358 VAL A N 1
ATOM 2809 C CA . VAL A 1 358 ? -38.611 54.134 39.315 1.00 12.16 358 VAL A CA 1
ATOM 2810 C C . VAL A 1 358 ? -39.887 53.337 39.542 1.00 12.72 358 VAL A C 1
ATOM 2811 O O . VAL A 1 358 ? -40.267 52.517 38.697 1.00 15.11 358 VAL A O 1
ATOM 2815 N N . ASP A 1 359 ? -40.550 53.573 40.670 1.00 15.18 359 ASP A N 1
ATOM 2816 C CA A ASP A 1 359 ? -41.771 52.842 40.981 0.56 16.05 359 ASP A CA 1
ATOM 2817 C CA B ASP A 1 359 ? -41.776 52.846 40.985 0.44 15.83 359 ASP A CA 1
ATOM 2818 C C . ASP A 1 359 ? -42.864 53.079 39.933 1.00 14.48 359 ASP A C 1
ATOM 2819 O O . ASP A 1 359 ? -43.506 52.129 39.482 1.00 16.16 359 ASP A O 1
ATOM 2828 N N . ALA A 1 360 ? -43.045 54.343 39.539 1.00 13.93 360 ALA A N 1
ATOM 2829 C CA . ALA A 1 360 ? -44.096 54.741 38.597 1.00 16.63 360 ALA A CA 1
ATOM 2830 C C . ALA A 1 360 ? -43.812 54.192 37.205 1.00 14.50 360 ALA A C 1
ATOM 2831 O O . ALA A 1 360 ? -44.712 53.687 36.513 1.00 18.52 360 ALA A O 1
ATOM 2833 N N . ALA A 1 361 ? -42.547 54.287 36.820 1.00 13.42 361 ALA A N 1
ATOM 2834 C CA . ALA A 1 361 ? -42.098 53.813 35.511 1.00 15.30 361 ALA A CA 1
ATOM 2835 C C . ALA A 1 361 ? -42.299 52.309 35.370 1.00 14.26 361 ALA A C 1
ATOM 2836 O O . ALA A 1 361 ? -42.855 51.831 34.356 1.00 12.22 361 ALA A O 1
ATOM 2838 N N . LEU A 1 362 ? -41.804 51.545 36.345 1.00 13.28 362 LEU A N 1
ATOM 2839 C CA . LEU A 1 362 ? -41.950 50.098 36.284 1.00 10.77 362 LEU A CA 1
ATOM 2840 C C . LEU A 1 362 ? -43.394 49.623 36.460 1.00 11.91 362 LEU A C 1
ATOM 2841 O O . LEU A 1 362 ? -43.803 48.630 35.853 1.00 14.51 362 LEU A O 1
ATOM 2846 N N . ALA A 1 363 ? -44.156 50.327 37.286 1.00 14.63 363 ALA A N 1
ATOM 2847 C CA . ALA A 1 363 ? -45.564 50.002 37.432 1.00 14.23 363 ALA A CA 1
ATOM 2848 C C . ALA A 1 363 ? -46.254 50.139 36.081 1.00 14.60 363 ALA A C 1
ATOM 2849 O O . ALA A 1 363 ? -47.133 49.307 35.715 1.00 16.82 363 ALA A O 1
ATOM 2851 N N . ALA A 1 364 ? -45.887 51.183 35.334 1.00 16.03 364 ALA A N 1
ATOM 2852 C CA . ALA A 1 364 ? -46.543 51.420 34.050 1.00 16.13 364 ALA A CA 1
ATOM 2853 C C . ALA A 1 364 ? -46.103 50.370 33.023 1.00 13.46 364 ALA A C 1
ATOM 2854 O O . ALA A 1 364 ? -46.916 49.873 32.232 1.00 14.63 364 ALA A O 1
ATOM 2856 N N . ALA A 1 365 ? -44.821 50.026 33.032 1.00 13.88 365 ALA A N 1
ATOM 2857 C CA . ALA A 1 365 ? -44.298 49.006 32.117 1.00 12.49 365 ALA A CA 1
ATOM 2858 C C . ALA A 1 365 ? -44.940 47.635 32.359 1.00 12.67 365 ALA A C 1
ATOM 2859 O O . ALA A 1 365 ? -45.286 46.919 31.412 1.00 12.83 365 ALA A O 1
ATOM 2861 N N . GLN A 1 366 ? -45.073 47.269 33.631 1.00 11.91 366 GLN A N 1
ATOM 2862 C CA . GLN A 1 366 ? -45.739 46.034 34.020 1.00 13.49 366 GLN A CA 1
ATOM 2863 C C . GLN A 1 366 ? -47.169 46.001 33.483 1.00 12.04 366 GLN A C 1
ATOM 2864 O O . GLN A 1 366 ? -47.574 45.025 32.830 1.00 13.71 366 GLN A O 1
ATOM 2870 N N . THR A 1 367 ? -47.937 47.054 33.750 1.00 17.02 367 THR A N 1
ATOM 2871 C CA . THR A 1 367 ? -49.320 47.086 33.288 1.00 16.26 367 THR A CA 1
ATOM 2872 C C . THR A 1 367 ? -49.413 46.985 31.758 1.00 19.21 367 THR A C 1
ATOM 2873 O O . THR A 1 367 ? -50.237 46.217 31.206 1.00 17.32 367 THR A O 1
ATOM 2877 N N . ASN A 1 368 ? -48.579 47.757 31.073 1.00 14.24 368 ASN A N 1
ATOM 2878 C CA A ASN A 1 368 ? -48.617 47.790 29.619 0.70 17.65 368 ASN A CA 1
ATOM 2879 C CA B ASN A 1 368 ? -48.616 47.794 29.616 0.30 17.05 368 ASN A CA 1
ATOM 2880 C C . ASN A 1 368 ? -48.146 46.489 28.997 1.00 12.91 368 ASN A C 1
ATOM 2881 O O . ASN A 1 368 ? -48.767 45.976 28.061 1.00 15.65 368 ASN A O 1
ATOM 2890 N N . ALA A 1 369 ? -47.060 45.921 29.530 1.00 10.86 369 ALA A N 1
ATOM 2891 C CA . ALA A 1 369 ? -46.585 44.656 28.995 1.00 11.12 369 ALA A CA 1
ATOM 2892 C C . ALA A 1 369 ? -47.603 43.531 29.203 1.00 12.56 369 ALA A C 1
ATOM 2893 O O . ALA A 1 369 ? -47.854 42.738 28.283 1.00 12.79 369 ALA A O 1
ATOM 2895 N N . ALA A 1 370 ? -48.163 43.441 30.413 1.00 10.31 370 ALA A N 1
ATOM 2896 C CA . ALA A 1 370 ? -49.143 42.403 30.716 1.00 14.15 370 ALA A CA 1
ATOM 2897 C C . ALA A 1 370 ? -50.361 42.552 29.833 1.00 14.55 370 ALA A C 1
ATOM 2898 O O . ALA A 1 370 ? -50.852 41.557 29.294 1.00 13.03 370 ALA A O 1
ATOM 2900 N N . ARG A 1 371 ? -50.844 43.789 29.677 1.00 12.87 371 ARG A N 1
ATOM 2901 C CA . ARG A 1 371 ? -52.046 44.045 28.882 1.00 12.29 371 ARG A CA 1
ATOM 2902 C C . ARG A 1 371 ? -51.769 43.681 27.429 1.00 12.03 371 ARG A C 1
ATOM 2903 O O . ARG A 1 371 ? -52.547 42.938 26.802 1.00 13.98 371 ARG A O 1
ATOM 2911 N N . ALA A 1 372 ? -50.646 44.153 26.890 1.00 13.68 372 ALA A N 1
ATOM 2912 C CA . ALA A 1 372 ? -50.322 43.823 25.496 1.00 12.91 372 ALA A CA 1
ATOM 2913 C C . ALA A 1 372 ? -50.120 42.315 25.287 1.00 10.41 372 ALA A C 1
ATOM 2914 O O . ALA A 1 372 ? -50.462 41.778 24.211 1.00 13.78 372 ALA A O 1
ATOM 2916 N N . ALA A 1 373 ? -49.569 41.621 26.283 1.00 10.05 373 ALA A N 1
ATOM 2917 C CA . ALA A 1 373 ? -49.223 40.224 26.111 1.00 13.85 373 ALA A CA 1
ATOM 2918 C C . ALA A 1 373 ? -50.513 39.438 25.994 1.00 11.96 373 ALA A C 1
ATOM 2919 O O . ALA A 1 373 ? -50.648 38.598 25.111 1.00 13.04 373 ALA A O 1
ATOM 2921 N N . ALA A 1 374 ? -51.466 39.741 26.876 1.00 12.15 374 ALA A N 1
ATOM 2922 C CA . ALA A 1 374 ? -52.718 38.995 26.883 1.00 14.81 374 ALA A CA 1
ATOM 2923 C C . ALA A 1 374 ? -53.510 39.321 25.641 1.00 11.98 374 ALA A C 1
ATOM 2924 O O . ALA A 1 374 ? -54.056 38.418 25.014 1.00 13.90 374 ALA A O 1
ATOM 2926 N N . ALA A 1 375 ? -53.559 40.603 25.280 1.00 11.12 375 ALA A N 1
ATOM 2927 C CA . ALA A 1 375 ? -54.376 41.057 24.161 1.00 13.41 375 ALA A CA 1
ATOM 2928 C C . ALA A 1 375 ? -53.859 40.470 22.849 1.00 13.40 375 ALA A C 1
ATOM 2929 O O . ALA A 1 375 ? -54.648 39.992 22.015 1.00 13.31 375 ALA A O 1
ATOM 2931 N N . SER A 1 376 ? -52.548 40.533 22.644 1.00 13.18 376 SER A N 1
ATOM 2932 C CA . SER A 1 376 ? -51.980 39.980 21.412 1.00 16.61 376 SER A CA 1
ATOM 2933 C C . SER A 1 376 ? -52.170 38.462 21.280 1.00 11.81 376 SER A C 1
ATOM 2934 O O . SER A 1 376 ? -52.413 37.953 20.189 1.00 13.25 376 SER A O 1
ATOM 2937 N N . GLU A 1 377 ? -52.133 37.744 22.400 1.00 12.58 377 GLU A N 1
ATOM 2938 C CA A GLU A 1 377 ? -52.354 36.305 22.394 0.37 14.58 377 GLU A CA 1
ATOM 2939 C CA B GLU A 1 377 ? -52.346 36.300 22.363 0.63 13.22 377 GLU A CA 1
ATOM 2940 C C . GLU A 1 377 ? -53.773 35.986 21.935 1.00 14.80 377 GLU A C 1
ATOM 2941 O O . GLU A 1 377 ? -53.992 35.082 21.149 1.00 14.30 377 GLU A O 1
ATOM 2952 N N . PHE A 1 378 ? -54.729 36.753 22.449 1.00 13.82 378 PHE A N 1
ATOM 2953 C CA . PHE A 1 378 ? -56.124 36.639 22.085 1.00 14.55 378 PHE A CA 1
ATOM 2954 C C . PHE A 1 378 ? -56.270 36.833 20.584 1.00 13.37 378 PHE A C 1
ATOM 2955 O O . PHE A 1 378 ? -56.911 36.031 19.906 1.00 14.72 378 PHE A O 1
ATOM 2963 N N . VAL A 1 379 ? -55.673 37.912 20.077 1.00 11.99 379 VAL A N 1
ATOM 2964 C CA . VAL A 1 379 ? -55.853 38.287 18.686 1.00 15.78 379 VAL A CA 1
ATOM 2965 C C . VAL A 1 379 ? -55.349 37.198 17.761 1.00 13.25 379 VAL A C 1
ATOM 2966 O O . VAL A 1 379 ? -56.037 36.870 16.778 1.00 13.39 379 VAL A O 1
ATOM 2970 N N . ASP A 1 380 ? -54.171 36.651 18.077 1.00 14.52 380 ASP A N 1
ATOM 2971 C CA . ASP A 1 380 ? -53.558 35.588 17.282 1.00 18.07 380 ASP A CA 1
ATOM 2972 C C . ASP A 1 380 ? -54.364 34.308 17.403 1.00 18.22 380 ASP A C 1
ATOM 2973 O O . ASP A 1 380 ? -54.577 33.614 16.411 1.00 19.36 380 ASP A O 1
ATOM 2978 N N . ALA A 1 381 ? -54.851 34.016 18.607 1.00 16.98 381 ALA A N 1
ATOM 2979 C CA . ALA A 1 381 ? -55.644 32.805 18.837 1.00 16.81 381 ALA A CA 1
ATOM 2980 C C . ALA A 1 381 ? -56.969 32.789 18.136 1.00 18.59 381 ALA A C 1
ATOM 2981 O O . ALA A 1 381 ? -57.403 31.724 17.713 1.00 20.49 381 ALA A O 1
ATOM 2983 N N . LEU A 1 382 ? -57.614 33.950 18.014 1.00 14.92 382 LEU A N 1
ATOM 2984 C CA A LEU A 1 382 ? -58.978 34.018 17.504 0.61 14.06 382 LEU A CA 1
ATOM 2985 C CA B LEU A 1 382 ? -58.977 33.998 17.504 0.39 17.23 382 LEU A CA 1
ATOM 2986 C C . LEU A 1 382 ? -59.075 34.658 16.122 1.00 15.59 382 LEU A C 1
ATOM 2987 O O . LEU A 1 382 ? -60.138 35.126 15.713 1.00 14.20 382 LEU A O 1
ATOM 2996 N N . ARG A 1 383 ? -57.957 34.679 15.415 1.00 14.17 383 ARG A N 1
ATOM 2997 C CA . ARG A 1 383 ? -57.853 35.254 14.072 1.00 13.31 383 ARG A CA 1
ATOM 2998 C C . ARG A 1 383 ? -59.033 34.947 13.134 1.00 13.20 383 ARG A C 1
ATOM 2999 O O . ARG A 1 383 ? -59.633 35.886 12.605 1.00 12.51 383 ARG A O 1
ATOM 3007 N N . GLY A 1 384 ? -59.352 33.667 12.954 1.00 15.99 384 GLY A N 1
ATOM 3008 C CA . GLY A 1 384 ? -60.399 33.237 12.040 1.00 18.11 384 GLY A CA 1
ATOM 3009 C C . GLY A 1 384 ? -61.753 33.762 12.480 1.00 18.16 384 GLY A C 1
ATOM 3010 O O . GLY A 1 384 ? -62.543 34.243 11.663 1.00 15.23 384 GLY A O 1
ATOM 3011 N N . ASP A 1 385 ? -62.023 33.689 13.782 1.00 14.38 385 ASP A N 1
ATOM 3012 C CA . ASP A 1 385 ? -63.282 34.204 14.303 1.00 13.29 385 ASP A CA 1
ATOM 3013 C C . ASP A 1 385 ? -63.413 35.725 14.164 1.00 14.28 385 ASP A C 1
ATOM 3014 O O . ASP A 1 385 ? -64.486 36.234 13.842 1.00 16.64 385 ASP A O 1
ATOM 3019 N N . LEU A 1 386 ? -62.328 36.453 14.436 1.00 13.01 386 LEU A N 1
ATOM 3020 C CA . LEU A 1 386 ? -62.304 37.902 14.303 1.00 14.70 386 LEU A CA 1
ATOM 3021 C C . LEU A 1 386 ? -62.592 38.332 12.854 1.00 15.28 386 LEU A C 1
ATOM 3022 O O . LEU A 1 386 ? -63.428 39.239 12.611 1.00 13.67 386 LEU A O 1
ATOM 3027 N N . ILE A 1 387 ? -61.966 37.655 11.897 1.00 13.01 387 ILE A N 1
ATOM 3028 C CA . ILE A 1 387 ? -62.170 37.995 10.488 1.00 11.98 387 ILE A CA 1
ATOM 3029 C C . ILE A 1 387 ? -63.632 37.752 10.132 1.00 15.10 387 ILE A C 1
ATOM 3030 O O . ILE A 1 387 ? -64.248 38.555 9.424 1.00 14.90 387 ILE A O 1
ATOM 3035 N N . GLN A 1 388 ? -64.211 36.682 10.659 1.00 15.13 388 GLN A N 1
ATOM 3036 C CA . GLN A 1 388 ? -65.600 36.372 10.304 1.00 14.18 388 GLN A CA 1
ATOM 3037 C C . GLN A 1 388 ? -66.661 37.257 10.987 1.00 13.77 388 GLN A C 1
ATOM 3038 O O . GLN A 1 388 ? -67.748 37.436 10.435 1.00 14.87 388 GLN A O 1
ATOM 3044 N N . LYS A 1 389 ? -66.345 37.812 12.156 1.00 14.32 389 LYS A N 1
ATOM 3045 C CA A LYS A 1 389 ? -67.355 38.402 13.039 0.41 14.01 389 LYS A CA 1
ATOM 3046 C CA B LYS A 1 389 ? -67.360 38.405 13.024 0.59 13.29 389 LYS A CA 1
ATOM 3047 C C . LYS A 1 389 ? -67.255 39.908 13.316 1.00 17.04 389 LYS A C 1
ATOM 3048 O O . LYS A 1 389 ? -68.261 40.545 13.623 1.00 20.70 389 LYS A O 1
ATOM 3059 N N . VAL A 1 390 ? -66.052 40.481 13.252 1.00 13.22 390 VAL A N 1
ATOM 3060 C CA . VAL A 1 390 ? -65.878 41.895 13.602 1.00 15.66 390 VAL A CA 1
ATOM 3061 C C . VAL A 1 390 ? -66.605 42.832 12.641 1.00 13.28 390 VAL A C 1
ATOM 3062 O O . VAL A 1 390 ? -66.410 42.760 11.421 1.00 15.72 390 VAL A O 1
ATOM 3066 N N . SER A 1 391 ? -67.472 43.690 13.192 1.00 17.91 391 SER A N 1
ATOM 3067 C CA . SER A 1 391 ? -68.276 44.591 12.387 1.00 13.69 391 SER A CA 1
ATOM 3068 C C . SER A 1 391 ? -67.748 46.018 12.306 1.00 15.79 391 SER A C 1
ATOM 3069 O O . SER A 1 391 ? -68.062 46.742 11.362 1.00 21.78 391 SER A O 1
ATOM 3072 N N . SER A 1 392 ? -66.961 46.424 13.298 1.00 16.01 392 SER A N 1
ATOM 3073 C CA . SER A 1 392 ? -66.468 47.801 13.403 1.00 17.28 392 SER A CA 1
ATOM 3074 C C . SER A 1 392 ? -65.109 48.019 12.752 1.00 16.05 392 SER A C 1
ATOM 3075 O O . SER A 1 392 ? -64.399 48.976 13.103 1.00 16.07 392 SER A O 1
ATOM 3078 N N . VAL A 1 393 ? -64.768 47.137 11.820 1.00 17.74 393 VAL A N 1
ATOM 3079 C CA . VAL A 1 393 ? -63.449 47.122 11.183 1.00 13.33 393 VAL A CA 1
ATOM 3080 C C . VAL A 1 393 ? -63.007 48.464 10.575 1.00 13.74 393 VAL A C 1
ATOM 3081 O O . VAL A 1 393 ? -61.851 48.855 10.746 1.00 17.39 393 VAL A O 1
ATOM 3085 N N . MET A 1 394 ? -63.903 49.200 9.911 1.00 19.28 394 MET A N 1
ATOM 3086 C CA . MET A 1 394 ? -63.479 50.474 9.343 1.00 21.05 394 MET A CA 1
ATOM 3087 C C . MET A 1 394 ? -63.170 51.516 10.422 1.00 22.08 394 MET A C 1
ATOM 3088 O O . MET A 1 394 ? -62.214 52.272 10.291 1.00 23.12 394 MET A O 1
ATOM 3093 N N . ALA A 1 395 ? -63.949 51.528 11.507 1.00 20.47 395 ALA A N 1
ATOM 3094 C CA . ALA A 1 395 ? -63.653 52.407 12.640 1.00 20.33 395 ALA A CA 1
ATOM 3095 C C . ALA A 1 395 ? -62.306 52.060 13.282 1.00 17.49 395 ALA A C 1
ATOM 3096 O O . ALA A 1 395 ? -61.547 52.950 13.683 1.00 18.48 395 ALA A O 1
ATOM 3098 N N . ILE A 1 396 ? -62.032 50.762 13.405 1.00 18.26 396 ILE A N 1
ATOM 3099 C CA . ILE A 1 396 ? -60.780 50.322 13.987 1.00 18.25 396 ILE A CA 1
ATOM 3100 C C . ILE A 1 396 ? -59.643 50.758 13.066 1.00 16.22 396 ILE A C 1
ATOM 3101 O O . ILE A 1 396 ? -58.661 51.322 13.534 1.00 17.95 396 ILE A O 1
ATOM 3106 N N . ALA A 1 397 ? -59.788 50.532 11.763 1.00 18.58 397 ALA A N 1
ATOM 3107 C CA . ALA A 1 397 ? -58.749 50.942 10.812 1.00 19.04 397 ALA A CA 1
ATOM 3108 C C . ALA A 1 397 ? -58.509 52.450 10.857 1.00 21.76 397 ALA A C 1
ATOM 3109 O O . ALA A 1 397 ? -57.364 52.908 10.832 1.00 18.71 397 ALA A O 1
ATOM 3111 N N . ASP A 1 398 ? -59.587 53.230 10.949 1.00 20.78 398 ASP A N 1
ATOM 3112 C CA . ASP A 1 398 ? -59.455 54.672 11.040 1.00 21.76 398 ASP A CA 1
ATOM 3113 C C . ASP A 1 398 ? -58.652 55.063 12.281 1.00 22.02 398 ASP A C 1
ATOM 3114 O O . ASP A 1 398 ? -57.796 55.927 12.218 1.00 26.16 398 ASP A O 1
ATOM 3119 N N . SER A 1 399 ? -58.931 54.408 13.407 1.00 23.28 399 SER A N 1
ATOM 3120 C CA . SER A 1 399 ? -58.201 54.664 14.640 1.00 23.95 399 SER A CA 1
ATOM 3121 C C . SER A 1 399 ? -56.719 54.283 14.497 1.00 27.30 399 SER A C 1
ATOM 3122 O O . SER A 1 399 ? -55.849 55.046 14.902 1.00 26.99 399 SER A O 1
ATOM 3125 N N . LEU A 1 400 ? -56.430 53.112 13.921 1.00 25.13 400 LEU A N 1
ATOM 3126 C CA . LEU A 1 400 ? -55.028 52.702 13.732 1.00 26.34 400 LEU A CA 1
ATOM 3127 C C . LEU A 1 400 ? -54.276 53.653 12.805 1.00 21.99 400 LEU A C 1
ATOM 3128 O O . LEU A 1 400 ? -53.130 53.990 13.070 1.00 23.67 400 LEU A O 1
ATOM 3133 N N . MET A 1 401 ? -54.927 54.094 11.734 1.00 24.23 401 MET A N 1
ATOM 3134 C CA . MET A 1 401 ? -54.354 55.113 10.847 1.00 28.32 401 MET A CA 1
ATOM 3135 C C . MET A 1 401 ? -53.971 56.407 11.571 1.00 31.21 401 MET A C 1
ATOM 3136 O O . MET A 1 401 ? -52.905 56.969 11.322 1.00 30.68 401 MET A O 1
ATOM 3141 N N . SER A 1 402 ? -54.842 56.877 12.461 1.00 28.53 402 SER A N 1
ATOM 3142 C CA . SER A 1 402 ? -54.555 58.066 13.257 1.00 37.12 402 SER A CA 1
ATOM 3143 C C . SER A 1 402 ? -53.322 57.902 14.137 1.00 42.05 402 SER A C 1
ATOM 3144 O O . SER A 1 402 ? -52.517 58.827 14.247 1.00 45.13 402 SER A O 1
ATOM 3147 N N . GLU A 1 403 ? -53.171 56.738 14.770 1.00 33.35 403 GLU A N 1
ATOM 3148 C CA . GLU A 1 403 ? -52.016 56.522 15.646 1.00 36.06 403 GLU A CA 1
ATOM 3149 C C . GLU A 1 403 ? -50.804 55.988 14.884 1.00 38.48 403 GLU A C 1
ATOM 3150 O O . GLU A 1 403 ? -49.833 55.524 15.492 1.00 37.31 403 GLU A O 1
ATOM 3156 N N . ARG A 1 404 ? -50.870 56.078 13.556 1.00 35.63 404 ARG A N 1
ATOM 3157 C CA . ARG A 1 404 ? -49.757 55.717 12.681 1.00 36.28 404 ARG A CA 1
ATOM 3158 C C . ARG A 1 404 ? -49.284 54.279 12.915 1.00 40.43 404 ARG A C 1
ATOM 3159 O O . ARG A 1 404 ? -48.083 54.002 12.952 1.00 47.00 404 ARG A O 1
ATOM 3167 N N . MET A 1 405 ? -50.237 53.370 13.083 1.00 31.48 405 MET A N 1
ATOM 3168 C CA . MET A 1 405 ? -49.908 51.971 13.319 1.00 25.11 405 MET A CA 1
ATOM 3169 C C . MET A 1 405 ? -50.213 51.127 12.099 1.00 23.46 405 MET A C 1
ATOM 3170 O O . MET A 1 405 ? -50.134 49.900 12.141 1.00 30.62 405 MET A O 1
ATOM 3175 N N . ILE A 1 406 ? -50.575 51.797 11.013 1.00 23.63 406 ILE A N 1
ATOM 3176 C CA . ILE A 1 406 ? -50.867 51.121 9.754 1.00 23.06 406 ILE A CA 1
ATOM 3177 C C . ILE A 1 406 ? -50.395 52.018 8.626 1.00 27.08 406 ILE A C 1
ATOM 3178 O O . ILE A 1 406 ? -50.487 53.247 8.728 1.00 33.07 406 ILE A O 1
ATOM 3183 N N . THR A 1 407 ? -49.871 51.426 7.558 1.00 30.65 407 THR A N 1
ATOM 3184 C CA . THR A 1 407 ? -49.380 52.228 6.442 1.00 27.11 407 THR A CA 1
ATOM 3185 C C . THR A 1 407 ? -50.516 52.789 5.592 1.00 31.07 407 THR A C 1
ATOM 3186 O O . THR A 1 407 ? -51.622 52.256 5.586 1.00 36.10 407 THR A O 1
ATOM 3190 N N . ASP A 1 408 ? -50.229 53.867 4.873 1.00 31.06 408 ASP A N 1
ATOM 3191 C CA . ASP A 1 408 ? -51.167 54.418 3.908 1.00 32.29 408 ASP A CA 1
ATOM 3192 C C . ASP A 1 408 ? -51.616 53.348 2.913 1.00 33.69 408 ASP A C 1
ATOM 3193 O O . ASP A 1 408 ? -52.786 53.308 2.519 1.00 30.81 408 ASP A O 1
ATOM 3198 N N . GLU A 1 409 ? -50.679 52.490 2.512 1.00 30.10 409 GLU A N 1
ATOM 3199 C CA . GLU A 1 409 ? -50.948 51.470 1.502 1.00 37.10 409 GLU A CA 1
ATOM 3200 C C . GLU A 1 409 ? -52.015 50.494 1.983 1.00 34.30 409 GLU A C 1
ATOM 3201 O O . GLU A 1 409 ? -53.039 50.297 1.328 1.00 30.34 409 GLU A O 1
ATOM 3207 N N . LEU A 1 410 ? -51.763 49.886 3.136 1.00 28.43 410 LEU A N 1
ATOM 3208 C CA . LEU A 1 410 ? -52.695 48.915 3.701 1.00 27.48 410 LEU A CA 1
ATOM 3209 C C . LEU A 1 410 ? -54.018 49.562 4.140 1.00 29.42 410 LEU A C 1
ATOM 3210 O O . LEU A 1 410 ? -55.089 48.976 3.943 1.00 23.63 410 LEU A O 1
ATOM 3215 N N . TYR A 1 411 ? -53.957 50.768 4.706 1.00 26.68 411 TYR A N 1
ATOM 3216 C CA . TYR A 1 411 ? -55.182 51.497 5.039 1.00 24.62 411 TYR A CA 1
ATOM 3217 C C . TYR A 1 411 ? -56.027 51.691 3.794 1.00 23.78 411 TYR A C 1
ATOM 3218 O O . TYR A 1 411 ? -57.249 51.545 3.836 1.00 22.62 411 TYR A O 1
ATOM 3227 N N . SER A 1 412 ? -55.366 52.015 2.690 1.00 23.40 412 SER A N 1
ATOM 3228 C CA . SER A 1 412 ? -56.042 52.242 1.425 1.00 24.62 412 SER A CA 1
ATOM 3229 C C . SER A 1 412 ? -56.814 50.988 1.008 1.00 32.01 412 SER A C 1
ATOM 3230 O O . SER A 1 412 ? -57.985 51.060 0.623 1.00 23.78 412 SER A O 1
ATOM 3233 N N . GLU A 1 413 ? -56.163 49.836 1.108 1.00 24.38 413 GLU A N 1
ATOM 3234 C CA . GLU A 1 413 ? -56.801 48.596 0.705 1.00 22.73 413 GLU A CA 1
ATOM 3235 C C . GLU A 1 413 ? -58.003 48.269 1.578 1.00 24.91 413 GLU A C 1
ATOM 3236 O O . GLU A 1 413 ? -59.017 47.805 1.063 1.00 24.15 413 GLU A O 1
ATOM 3242 N N . VAL A 1 414 ? -57.891 48.522 2.882 1.00 22.07 414 VAL A N 1
ATOM 3243 C CA . VAL A 1 414 ? -59.006 48.292 3.810 1.00 20.02 414 VAL A CA 1
ATOM 3244 C C . VAL A 1 414 ? -60.153 49.241 3.456 1.00 19.66 414 VAL A C 1
ATOM 3245 O O . VAL A 1 414 ? -61.320 48.843 3.399 1.00 22.04 414 VAL A O 1
ATOM 3249 N N . HIS A 1 415 ? -59.814 50.503 3.213 1.00 19.88 415 HIS A N 1
ATOM 3250 C CA . HIS A 1 415 ? -60.810 51.491 2.813 1.00 21.13 415 HIS A CA 1
ATOM 3251 C C . HIS A 1 415 ? -61.637 51.079 1.579 1.00 22.30 415 HIS A C 1
ATOM 3252 O O . HIS A 1 415 ? -62.871 51.149 1.610 1.00 22.60 415 HIS A O 1
ATOM 3259 N N . TYR A 1 416 ? -60.965 50.653 0.513 1.00 23.30 416 TYR A N 1
ATOM 3260 C CA . TYR A 1 416 ? -61.658 50.280 -0.721 1.00 24.93 416 TYR A CA 1
ATOM 3261 C C . TYR A 1 416 ? -62.337 48.913 -0.702 1.00 25.68 416 TYR A C 1
ATOM 3262 O O . TYR A 1 416 ? -63.173 48.636 -1.563 1.00 29.23 416 TYR A O 1
ATOM 3271 N N . ALA A 1 417 ? -62.001 48.069 0.269 1.00 22.20 417 ALA A N 1
ATOM 3272 C CA . ALA A 1 417 ? -62.621 46.745 0.326 1.00 21.75 417 ALA A CA 1
ATOM 3273 C C . ALA A 1 417 ? -64.105 46.844 0.645 1.00 21.86 417 ALA A C 1
ATOM 3274 O O . ALA A 1 417 ? -64.556 47.765 1.331 1.00 24.10 417 ALA A O 1
ATOM 3276 N N . ASP A 1 418 ? -64.836 45.838 0.192 1.00 23.36 418 ASP A N 1
ATOM 3277 C CA . ASP A 1 418 ? -66.286 45.838 0.172 1.00 30.23 418 ASP A CA 1
ATOM 3278 C C . ASP A 1 418 ? -67.015 45.585 1.493 1.00 36.12 418 ASP A C 1
ATOM 3279 O O . ASP A 1 418 ? -67.532 46.507 2.132 1.00 40.39 418 ASP A O 1
ATOM 3284 N N . THR A 1 419 ? -67.003 44.339 1.931 1.00 21.37 419 THR A N 1
ATOM 3285 C CA . THR A 1 419 ? -67.753 43.893 3.097 1.00 20.30 419 THR A CA 1
ATOM 3286 C C . THR A 1 419 ? -66.834 43.749 4.294 1.00 19.91 419 THR A C 1
ATOM 3287 O O . THR A 1 419 ? -65.604 43.761 4.145 1.00 18.06 419 THR A O 1
ATOM 3291 N N . ASN A 1 420 ? -67.426 43.609 5.475 1.00 15.48 420 ASN A N 1
ATOM 3292 C CA . ASN A 1 420 ? -66.633 43.554 6.706 1.00 14.91 420 ASN A CA 1
ATOM 3293 C C . ASN A 1 420 ? -65.582 42.461 6.740 1.00 15.07 420 ASN A C 1
ATOM 3294 O O . ASN A 1 420 ? -64.460 42.694 7.191 1.00 13.78 420 ASN A O 1
ATOM 3299 N N . GLN A 1 421 ? -65.919 41.269 6.261 1.00 13.78 421 GLN A N 1
ATOM 3300 C CA . GLN A 1 421 ? -64.996 40.144 6.320 1.00 14.74 421 GLN A CA 1
ATOM 3301 C C . GLN A 1 421 ? -63.809 40.412 5.403 1.00 14.54 421 GLN A C 1
ATOM 3302 O O . GLN A 1 421 ? -62.657 40.021 5.681 1.00 13.74 421 GLN A O 1
ATOM 3308 N N . ARG A 1 422 ? -64.078 41.088 4.290 1.00 14.06 422 ARG A N 1
ATOM 3309 C CA . ARG A 1 422 ? -63.004 41.355 3.335 1.00 14.34 422 ARG A CA 1
ATOM 3310 C C . ARG A 1 422 ? -62.098 42.454 3.867 1.00 14.38 422 ARG A C 1
ATOM 3311 O O . ARG A 1 422 ? -60.871 42.360 3.761 1.00 13.61 422 ARG A O 1
ATOM 3319 N N . LYS A 1 423 ? -62.687 43.473 4.482 1.00 13.65 423 LYS A N 1
ATOM 3320 C CA . LYS A 1 423 ? -61.909 44.503 5.162 1.00 13.47 423 LYS A CA 1
ATOM 3321 C C . LYS A 1 423 ? -61.051 43.878 6.262 1.00 14.60 423 LYS A C 1
ATOM 3322 O O . LYS A 1 423 ? -59.872 44.238 6.417 1.00 12.53 423 LYS A O 1
ATOM 3328 N N . MET A 1 424 ? -61.628 42.954 7.035 1.00 13.39 424 MET A N 1
ATOM 3329 C CA . MET A 1 424 ? -60.873 42.279 8.101 1.00 11.18 424 MET A CA 1
ATOM 3330 C C . MET A 1 424 ? -59.722 41.433 7.602 1.00 12.82 424 MET A C 1
ATOM 3331 O O . MET A 1 424 ? -58.662 41.388 8.242 1.00 14.65 424 MET A O 1
ATOM 3336 N N . ARG A 1 425 ? -59.930 40.727 6.485 1.00 14.26 425 ARG A N 1
ATOM 3337 C CA . ARG A 1 425 ? -58.874 39.895 5.904 1.00 12.47 425 ARG A CA 1
ATOM 3338 C C . ARG A 1 425 ? -57.685 40.802 5.601 1.00 12.49 425 ARG A C 1
ATOM 3339 O O . ARG A 1 425 ? -56.530 40.488 5.949 1.00 13.75 425 ARG A O 1
ATOM 3347 N N . LEU A 1 426 ? -57.951 41.940 4.963 1.00 14.69 426 LEU A N 1
ATOM 3348 C CA . LEU A 1 426 ? -56.912 42.939 4.695 1.00 13.11 426 LEU A CA 1
ATOM 3349 C C . LEU A 1 426 ? -56.345 43.576 5.946 1.00 14.05 426 LEU A C 1
ATOM 3350 O O . LEU A 1 426 ? -55.128 43.728 6.052 1.00 16.49 426 LEU A O 1
ATOM 3355 N N . LEU A 1 427 ? -57.196 43.930 6.909 1.00 12.75 427 LEU A N 1
ATOM 3356 C CA . LEU A 1 427 ? -56.690 44.546 8.134 1.00 14.93 427 LEU A CA 1
ATOM 3357 C C . LEU A 1 427 ? -55.723 43.628 8.868 1.00 18.24 427 LEU A C 1
ATOM 3358 O O . LEU A 1 427 ? -54.731 44.120 9.428 1.00 16.04 427 LEU A O 1
ATOM 3363 N N . PHE A 1 428 ? -55.962 42.309 8.838 1.00 12.87 428 PHE A N 1
ATOM 3364 C CA . PHE A 1 428 ? -55.025 41.392 9.488 1.00 14.30 428 PHE A CA 1
ATOM 3365 C C . PHE A 1 428 ? -53.619 41.409 8.865 1.00 14.35 428 PHE A C 1
ATOM 3366 O O . PHE A 1 428 ? -52.658 41.069 9.542 1.00 15.61 428 PHE A O 1
ATOM 3374 N N . ARG A 1 429 ? -53.495 41.804 7.596 1.00 14.42 429 ARG A N 1
ATOM 3375 C CA . ARG A 1 429 ? -52.152 42.027 7.024 1.00 13.62 429 ARG A CA 1
ATOM 3376 C C . ARG A 1 429 ? -51.426 43.147 7.760 1.00 15.87 429 ARG A C 1
ATOM 3377 O O . ARG A 1 429 ? -50.191 43.081 7.994 1.00 17.07 429 ARG A O 1
ATOM 3385 N N . ALA A 1 430 ? -52.162 44.195 8.123 1.00 13.25 430 ALA A N 1
ATOM 3386 C CA . ALA A 1 430 ? -51.572 45.279 8.892 1.00 17.43 430 ALA A CA 1
ATOM 3387 C C . ALA A 1 430 ? -51.257 44.820 10.308 1.00 13.52 430 ALA A C 1
ATOM 3388 O O . ALA A 1 430 ? -50.304 45.282 10.903 1.00 15.45 430 ALA A O 1
ATOM 3390 N N . LEU A 1 431 ? -52.076 43.941 10.878 1.00 12.90 431 LEU A N 1
ATOM 3391 C CA . LEU A 1 431 ? -51.761 43.442 12.217 1.00 12.65 431 LEU A CA 1
ATOM 3392 C C . LEU A 1 431 ? -50.505 42.593 12.203 1.00 15.09 431 LEU A C 1
ATOM 3393 O O . LEU A 1 431 ? -49.663 42.693 13.104 1.00 16.72 431 LEU A O 1
ATOM 3398 N N . ASP A 1 432 ? -50.362 41.783 11.160 1.00 14.11 432 ASP A N 1
ATOM 3399 C CA . ASP A 1 432 ? -49.203 40.922 11.023 1.00 14.85 432 ASP A CA 1
ATOM 3400 C C . ASP A 1 432 ? -47.954 41.761 10.713 1.00 17.66 432 ASP A C 1
ATOM 3401 O O . ASP A 1 432 ? -46.850 41.368 11.044 1.00 24.93 432 ASP A O 1
ATOM 3406 N N . SER A 1 433 ? -48.152 42.935 10.113 1.00 15.50 433 SER A N 1
ATOM 3407 C CA . SER A 1 433 ? -47.056 43.873 9.839 1.00 16.64 433 SER A CA 1
ATOM 3408 C C . SER A 1 433 ? -46.523 44.558 11.086 1.00 19.81 433 SER A C 1
ATOM 3409 O O . SER A 1 433 ? -45.355 44.958 11.123 1.00 20.30 433 SER A O 1
ATOM 3412 N N . GLY A 1 434 ? -47.382 44.719 12.092 1.00 18.90 434 GLY A N 1
ATOM 3413 C CA . GLY A 1 434 ? -47.074 45.523 13.267 1.00 16.37 434 GLY A CA 1
ATOM 3414 C C . GLY A 1 434 ? -46.888 44.741 14.553 1.00 23.37 434 GLY A C 1
ATOM 3415 O O . GLY A 1 434 ? -46.559 45.302 15.598 1.00 23.73 434 GLY A O 1
ATOM 3416 N N . GLY A 1 435 ? -47.123 43.440 14.491 1.00 18.10 435 GLY A N 1
ATOM 3417 C CA . GLY A 1 435 ? -46.733 42.563 15.581 1.00 20.49 435 GLY A CA 1
ATOM 3418 C C . GLY A 1 435 ? -47.567 42.739 16.829 1.00 16.49 435 GLY A C 1
ATOM 3419 O O . GLY A 1 435 ? -48.672 43.266 16.764 1.00 16.58 435 GLY A O 1
ATOM 3420 N N . ALA A 1 436 ? -47.017 42.316 17.955 1.00 17.61 436 ALA A N 1
ATOM 3421 C CA . ALA A 1 436 ? -47.756 42.240 19.209 1.00 17.56 436 ALA A CA 1
ATOM 3422 C C . ALA A 1 436 ? -48.363 43.589 19.626 1.00 20.07 436 ALA A C 1
ATOM 3423 O O . ALA A 1 436 ? -49.492 43.628 20.132 1.00 16.18 436 ALA A O 1
ATOM 3425 N N . SER A 1 437 ? -47.636 44.687 19.422 1.00 17.27 437 SER A N 1
ATOM 3426 C CA A SER A 1 437 ? -48.108 45.997 19.872 0.23 19.85 437 SER A CA 1
ATOM 3427 C CA B SER A 1 437 ? -48.098 46.009 19.862 0.77 19.94 437 SER A CA 1
ATOM 3428 C C . SER A 1 437 ? -49.318 46.476 19.074 1.00 18.23 437 SER A C 1
ATOM 3429 O O . SER A 1 437 ? -50.287 46.988 19.640 1.00 17.93 437 SER A O 1
ATOM 3434 N N . VAL A 1 438 ? -49.277 46.312 17.762 1.00 16.34 438 VAL A N 1
ATOM 3435 C CA . VAL A 1 438 ? -50.430 46.699 16.939 1.00 14.31 438 VAL A CA 1
ATOM 3436 C C . VAL A 1 438 ? -51.610 45.756 17.182 1.00 16.47 438 VAL A C 1
ATOM 3437 O O . VAL A 1 438 ? -52.766 46.197 17.243 1.00 12.84 438 VAL A O 1
ATOM 3441 N N . LYS A 1 439 ? -51.337 44.471 17.355 1.00 15.02 439 LYS A N 1
ATOM 3442 C CA . LYS A 1 439 ? -52.394 43.532 17.732 1.00 15.09 439 LYS A CA 1
ATOM 3443 C C . LYS A 1 439 ? -53.024 43.932 19.070 1.00 14.95 439 LYS A C 1
ATOM 3444 O O . LYS A 1 439 ? -54.261 43.810 19.242 1.00 12.82 439 LYS A O 1
ATOM 3450 N N . ALA A 1 440 ? -52.222 44.407 20.021 1.00 14.17 440 ALA A N 1
ATOM 3451 C CA . ALA A 1 440 ? -52.745 44.824 21.333 1.00 14.70 440 ALA A CA 1
ATOM 3452 C C . ALA A 1 440 ? -53.641 46.042 21.199 1.00 15.89 440 ALA A C 1
ATOM 3453 O O . ALA A 1 440 ? -54.673 46.160 21.862 1.00 14.31 440 ALA A O 1
ATOM 3455 N N . GLU A 1 441 ? -53.253 46.942 20.316 1.00 15.04 441 GLU A N 1
ATOM 3456 C CA . GLU A 1 441 ? -54.039 48.136 20.106 1.00 15.81 441 GLU A CA 1
ATOM 3457 C C . GLU A 1 441 ? -55.330 47.824 19.351 1.00 14.52 441 GLU A C 1
ATOM 3458 O O . GLU A 1 441 ? -56.393 48.397 19.650 1.00 13.37 441 GLU A O 1
ATOM 3464 N N . PHE A 1 442 ? -55.251 46.900 18.396 1.00 13.75 442 PHE A N 1
ATOM 3465 C CA . PHE A 1 442 ? -56.460 46.403 17.752 1.00 11.75 442 PHE A CA 1
ATOM 3466 C C . PHE A 1 442 ? -57.427 45.874 18.815 1.00 15.52 442 PHE A C 1
ATOM 3467 O O . PHE A 1 442 ? -58.621 46.173 18.774 1.00 13.17 442 PHE A O 1
ATOM 3475 N N . TYR A 1 443 ? -56.925 45.073 19.751 1.00 12.31 443 TYR A N 1
ATOM 3476 C CA . TYR A 1 443 ? -57.803 44.508 20.788 1.00 13.70 443 TYR A CA 1
ATOM 3477 C C . TYR A 1 443 ? -58.466 45.631 21.599 1.00 13.34 443 TYR A C 1
ATOM 3478 O O . TYR A 1 443 ? -59.673 45.571 21.913 1.00 13.58 443 TYR A O 1
ATOM 3487 N N . ARG A 1 444 ? -57.688 46.648 21.967 1.00 13.82 444 ARG A N 1
ATOM 3488 C CA . ARG A 1 444 ? -58.223 47.727 22.801 1.00 14.72 444 ARG A CA 1
ATOM 3489 C C . ARG A 1 444 ? -59.352 48.447 22.087 1.00 14.99 444 ARG A C 1
ATOM 3490 O O . ARG A 1 444 ? -60.408 48.744 22.681 1.00 15.28 444 ARG A O 1
ATOM 3498 N N . LEU A 1 445 ? -59.141 48.705 20.801 1.00 13.91 445 LEU A N 1
ATOM 3499 C CA . LEU A 1 445 ? -60.147 49.368 19.985 1.00 16.55 445 LEU A CA 1
ATOM 3500 C C . LEU A 1 445 ? -61.378 48.504 19.817 1.00 15.59 445 LEU A C 1
ATOM 3501 O O . LEU A 1 445 ? -62.506 49.016 19.848 1.00 15.76 445 LEU A O 1
ATOM 3506 N N . LEU A 1 446 ? -61.171 47.211 19.598 1.00 12.80 446 LEU A N 1
ATOM 3507 C CA . LEU A 1 446 ? -62.289 46.283 19.456 1.00 14.96 446 LEU A CA 1
ATOM 3508 C C . LEU A 1 446 ? -63.147 46.233 20.733 1.00 13.65 446 LEU A C 1
ATOM 3509 O O . LEU A 1 446 ? -64.374 46.168 20.659 1.00 15.56 446 LEU A O 1
ATOM 3514 N N . MET A 1 447 ? -62.504 46.258 21.893 1.00 14.20 447 MET A N 1
ATOM 3515 C CA . MET A 1 447 ? -63.223 46.160 23.164 1.00 15.39 447 MET A CA 1
ATOM 3516 C C . MET A 1 447 ? -64.082 47.404 23.366 1.00 16.22 447 MET A C 1
ATOM 3517 O O . MET A 1 447 ? -65.158 47.327 23.962 1.00 18.66 447 MET A O 1
ATOM 3522 N N . GLU A 1 448 ? -63.582 48.535 22.876 1.00 16.13 448 GLU A N 1
ATOM 3523 C CA . GLU A 1 448 ? -64.365 49.766 22.894 1.00 17.25 448 GLU A CA 1
ATOM 3524 C C . GLU A 1 448 ? -65.570 49.618 21.979 1.00 18.99 448 GLU A C 1
ATOM 3525 O O . GLU A 1 448 ? -66.689 49.984 22.364 1.00 19.04 448 GLU A O 1
ATOM 3531 N N . ASN A 1 449 ? -65.382 49.069 20.781 1.00 15.99 449 ASN A N 1
ATOM 3532 C CA . ASN A 1 449 ? -66.494 49.068 19.815 1.00 18.67 449 ASN A CA 1
ATOM 3533 C C . ASN A 1 449 ? -67.497 47.910 19.913 1.00 16.22 449 ASN A C 1
ATOM 3534 O O . ASN A 1 449 ? -68.678 48.062 19.597 1.00 17.85 449 ASN A O 1
ATOM 3539 N N . GLU A 1 450 ? -66.995 46.734 20.288 1.00 15.57 450 GLU A N 1
ATOM 3540 C CA . GLU A 1 450 ? -67.805 45.512 20.272 1.00 15.79 450 GLU A CA 1
ATOM 3541 C C . GLU A 1 450 ? -67.563 44.662 21.521 1.00 16.35 450 GLU A C 1
ATOM 3542 O O . GLU A 1 450 ? -67.130 43.503 21.435 1.00 16.06 450 GLU A O 1
ATOM 3548 N N . PRO A 1 451 ? -67.820 45.253 22.694 1.00 17.45 451 PRO A N 1
ATOM 3549 C CA . PRO A 1 451 ? -67.588 44.520 23.940 1.00 18.35 451 PRO A CA 1
ATOM 3550 C C . PRO A 1 451 ? -68.326 43.178 24.023 1.00 19.20 451 PRO A C 1
ATOM 3551 O O . PRO A 1 451 ? -67.773 42.242 24.616 1.00 19.70 451 PRO A O 1
ATOM 3555 N N . ARG A 1 452 ? -69.523 43.061 23.451 1.00 19.68 452 ARG A N 1
ATOM 3556 C CA . ARG A 1 452 ? -70.227 41.790 23.552 1.00 20.85 452 ARG A CA 1
ATOM 3557 C C . ARG A 1 452 ? -69.465 40.697 22.796 1.00 20.02 452 ARG A C 1
ATOM 3558 O O . ARG A 1 452 ? -69.265 39.597 23.324 1.00 21.09 452 ARG A O 1
ATOM 3566 N N . LEU A 1 453 ? -69.021 41.015 21.588 1.00 18.42 453 LEU A N 1
ATOM 3567 C CA . LEU A 1 453 ? -68.212 40.079 20.803 1.00 17.78 453 LEU A CA 1
ATOM 3568 C C . LEU A 1 453 ? -66.955 39.653 21.539 1.00 18.99 453 LEU A C 1
ATOM 3569 O O . LEU A 1 453 ? -66.669 38.449 21.629 1.00 18.58 453 LEU A O 1
ATOM 3574 N N . VAL A 1 454 ? -66.194 40.617 22.061 1.00 17.05 454 VAL A N 1
ATOM 3575 C CA . VAL A 1 454 ? -64.974 40.275 22.785 1.00 18.07 454 VAL A CA 1
ATOM 3576 C C . VAL A 1 454 ? -65.243 39.337 23.963 1.00 19.28 454 VAL A C 1
ATOM 3577 O O . VAL A 1 454 ? -64.548 38.331 24.142 1.00 21.76 454 VAL A O 1
ATOM 3581 N N . HIS A 1 455 ? -66.257 39.633 24.763 1.00 20.45 455 HIS A N 1
ATOM 3582 C CA . HIS A 1 455 ? -66.568 38.762 25.891 1.00 22.73 455 HIS A CA 1
ATOM 3583 C C . HIS A 1 455 ? -67.030 37.369 25.454 1.00 23.95 455 HIS A C 1
ATOM 3584 O O . HIS A 1 455 ? -66.693 36.369 26.105 1.00 29.50 455 HIS A O 1
ATOM 3591 N N . GLU A 1 456 ? -67.775 37.289 24.354 1.00 23.24 456 GLU A N 1
ATOM 3592 C CA . GLU A 1 456 ? -68.188 35.979 23.852 1.00 30.17 456 GLU A CA 1
ATOM 3593 C C . GLU A 1 456 ? -66.980 35.127 23.448 1.00 28.66 456 GLU A C 1
ATOM 3594 O O . GLU A 1 456 ? -66.881 33.943 23.801 1.00 28.91 456 GLU A O 1
ATOM 3600 N N . LEU A 1 457 ? -66.056 35.751 22.727 1.00 22.47 457 LEU A N 1
ATOM 3601 C CA . LEU A 1 457 ? -64.895 35.046 22.203 1.00 22.13 457 LEU A CA 1
ATOM 3602 C C . LEU A 1 457 ? -63.926 34.687 23.315 1.00 30.31 457 LEU A C 1
ATOM 3603 O O . LEU A 1 457 ? -63.303 33.618 23.287 1.00 32.35 457 LEU A O 1
ATOM 3608 N N . GLU A 1 458 ? -63.806 35.568 24.306 1.00 23.26 458 GLU A N 1
ATOM 3609 C CA . GLU A 1 458 ? -62.950 35.284 25.465 1.00 25.12 458 GLU A CA 1
ATOM 3610 C C . GLU A 1 458 ? -63.420 34.093 26.275 1.00 30.19 458 GLU A C 1
ATOM 3611 O O . GLU A 1 458 ? -62.613 33.400 26.904 1.00 35.40 458 GLU A O 1
ATOM 3617 N N . SER A 1 459 ? -64.728 33.858 26.289 1.00 31.13 459 SER A N 1
ATOM 3618 C CA . SER A 1 459 ? -65.255 32.688 26.980 1.00 41.76 459 SER A CA 1
ATOM 3619 C C . SER A 1 459 ? -64.755 31.418 26.283 1.00 48.81 459 SER A C 1
ATOM 3620 O O . SER A 1 459 ? -64.292 30.477 26.936 1.00 54.09 459 SER A O 1
ATOM 3623 N N . ARG A 1 460 ? -64.845 31.414 24.954 1.00 49.17 460 ARG A N 1
ATOM 3624 C CA . ARG A 1 460 ? -64.392 30.297 24.130 1.00 52.09 460 ARG A CA 1
ATOM 3625 C C . ARG A 1 460 ? -62.890 30.075 24.271 1.00 56.43 460 ARG A C 1
ATOM 3626 O O . ARG A 1 460 ? -62.434 28.940 24.446 1.00 59.71 460 ARG A O 1
ATOM 3634 N N . HIS A 1 461 ? -62.130 31.167 24.175 1.00 52.61 461 HIS A N 1
ATOM 3635 C CA . HIS A 1 461 ? -60.675 31.126 24.295 1.00 48.60 461 HIS A CA 1
ATOM 3636 C C . HIS A 1 461 ? -60.239 30.425 25.586 1.00 57.27 461 HIS A C 1
ATOM 3637 O O . HIS A 1 461 ? -59.477 29.454 25.551 1.00 61.95 461 HIS A O 1
ATOM 3644 N N . SER A 1 462 ? -60.731 30.912 26.722 1.00 51.23 462 SER A N 1
ATOM 3645 C CA . SER A 1 462 ? -60.415 30.296 28.006 1.00 55.29 462 SER A CA 1
ATOM 3646 C C . SER A 1 462 ? -61.357 29.133 28.314 1.00 53.62 462 SER A C 1
ATOM 3647 O O . SER A 1 462 ? -61.111 28.353 29.234 1.00 58.77 462 SER A O 1
ATOM 3650 N N . MET B 1 1 ? -41.555 -2.565 -10.703 1.00 36.90 1 MET B N 1
ATOM 3651 C CA . MET B 1 1 ? -41.637 -3.176 -9.379 1.00 32.09 1 MET B CA 1
ATOM 3652 C C . MET B 1 1 ? -41.102 -2.224 -8.308 1.00 36.17 1 MET B C 1
ATOM 3653 O O . MET B 1 1 ? -40.179 -1.451 -8.565 1.00 41.96 1 MET B O 1
ATOM 3658 N N . LYS B 1 2 ? -41.679 -2.287 -7.109 1.00 33.48 2 LYS B N 1
ATOM 3659 C CA . LYS B 1 2 ? -41.307 -1.393 -6.013 1.00 32.84 2 LYS B CA 1
ATOM 3660 C C . LYS B 1 2 ? -39.849 -1.514 -5.561 1.00 33.04 2 LYS B C 1
ATOM 3661 O O . LYS B 1 2 ? -39.141 -0.510 -5.423 1.00 34.62 2 LYS B O 1
ATOM 3667 N N . ILE B 1 3 ? -39.407 -2.740 -5.297 1.00 30.72 3 ILE B N 1
ATOM 3668 C CA . ILE B 1 3 ? -38.009 -2.989 -4.979 1.00 23.53 3 ILE B CA 1
ATOM 3669 C C . ILE B 1 3 ? -37.395 -3.689 -6.177 1.00 19.71 3 ILE B C 1
ATOM 3670 O O . ILE B 1 3 ? -37.995 -4.617 -6.731 1.00 25.33 3 ILE B O 1
ATOM 3675 N N . GLU B 1 4 ? -36.198 -3.250 -6.568 1.00 24.08 4 GLU B N 1
ATOM 3676 C CA . GLU B 1 4 ? -35.561 -3.757 -7.790 1.00 25.09 4 GLU B CA 1
ATOM 3677 C C . GLU B 1 4 ? -35.066 -5.192 -7.602 1.00 18.05 4 GLU B C 1
ATOM 3678 O O . GLU B 1 4 ? -34.316 -5.482 -6.667 1.00 16.70 4 GLU B O 1
ATOM 3684 N N . GLU B 1 5 ? -35.505 -6.091 -8.480 1.00 19.40 5 GLU B N 1
ATOM 3685 C CA . GLU B 1 5 ? -35.000 -7.454 -8.427 1.00 19.53 5 GLU B CA 1
ATOM 3686 C C . GLU B 1 5 ? -33.622 -7.485 -9.067 1.00 21.34 5 GLU B C 1
ATOM 3687 O O . GLU B 1 5 ? -33.387 -6.812 -10.078 1.00 23.84 5 GLU B O 1
ATOM 3693 N N . GLY B 1 6 ? -32.718 -8.242 -8.461 1.00 16.66 6 GLY B N 1
ATOM 3694 C CA . GLY B 1 6 ? -31.415 -8.491 -9.041 1.00 19.09 6 GLY B CA 1
ATOM 3695 C C . GLY B 1 6 ? -30.287 -7.673 -8.452 1.00 18.92 6 GLY B C 1
ATOM 3696 O O . GLY B 1 6 ? -29.189 -7.650 -9.009 1.00 19.52 6 GLY B O 1
ATOM 3697 N N . LYS B 1 7 ? -30.557 -6.994 -7.342 1.00 16.84 7 LYS B N 1
ATOM 3698 C CA A LYS B 1 7 ? -29.529 -6.271 -6.606 0.46 17.73 7 LYS B CA 1
ATOM 3699 C CA B LYS B 1 7 ? -29.526 -6.276 -6.604 0.54 17.79 7 LYS B CA 1
ATOM 3700 C C . LYS B 1 7 ? -29.900 -6.305 -5.138 1.00 16.03 7 LYS B C 1
ATOM 3701 O O . LYS B 1 7 ? -31.003 -6.723 -4.796 1.00 17.77 7 LYS B O 1
ATOM 3712 N N . LEU B 1 8 ? -28.970 -5.909 -4.273 1.00 12.49 8 LEU B N 1
ATOM 3713 C CA . LEU B 1 8 ? -29.310 -5.762 -2.862 1.00 16.17 8 LEU B CA 1
ATOM 3714 C C . LEU B 1 8 ? -29.034 -4.334 -2.396 1.00 14.72 8 LEU B C 1
ATOM 3715 O O . LEU B 1 8 ? -27.929 -3.770 -2.650 1.00 15.75 8 LEU B O 1
ATOM 3720 N N . VAL B 1 9 ? -30.044 -3.755 -1.747 1.00 11.24 9 VAL B N 1
ATOM 3721 C CA . VAL B 1 9 ? -29.947 -2.450 -1.098 1.00 10.11 9 VAL B CA 1
ATOM 3722 C C . VAL B 1 9 ? -29.995 -2.717 0.402 1.00 11.22 9 VAL B C 1
ATOM 3723 O O . VAL B 1 9 ? -30.896 -3.393 0.905 1.00 12.59 9 VAL B O 1
ATOM 3727 N N . ILE B 1 10 ? -28.973 -2.219 1.103 1.00 10.81 10 ILE B N 1
ATOM 3728 C CA . ILE B 1 10 ? -28.802 -2.462 2.525 1.00 10.24 10 ILE B CA 1
ATOM 3729 C C . ILE B 1 10 ? -28.758 -1.136 3.264 1.00 11.88 10 ILE B C 1
ATOM 3730 O O . ILE B 1 10 ? -28.034 -0.227 2.858 1.00 12.62 10 ILE B O 1
ATOM 3735 N N . TRP B 1 11 ? -29.529 -1.032 4.354 1.00 11.31 11 TRP B N 1
ATOM 3736 C CA . TRP B 1 11 ? -29.455 0.112 5.253 1.00 13.04 11 TRP B CA 1
ATOM 3737 C C . TRP B 1 11 ? -28.795 -0.239 6.582 1.00 12.46 11 TRP B C 1
ATOM 3738 O O . TRP B 1 11 ? -29.114 -1.253 7.209 1.00 11.42 11 TRP B O 1
ATOM 3749 N N . ILE B 1 12 ? -27.884 0.618 7.014 1.00 12.37 12 ILE B N 1
ATOM 3750 C CA . ILE B 1 12 ? -27.198 0.416 8.299 1.00 14.65 12 ILE B CA 1
ATOM 3751 C C . ILE B 1 12 ? -26.919 1.793 8.890 1.00 12.45 12 ILE B C 1
ATOM 3752 O O . ILE B 1 12 ? -26.779 2.759 8.144 1.00 11.35 12 ILE B O 1
ATOM 3757 N N . ASN B 1 13 ? -26.896 1.905 10.219 1.00 11.75 13 ASN B N 1
ATOM 3758 C CA . ASN B 1 13 ? -26.700 3.193 10.864 1.00 11.70 13 ASN B CA 1
ATOM 3759 C C . ASN B 1 13 ? -25.315 3.777 10.598 1.00 15.98 13 ASN B C 1
ATOM 3760 O O . ASN B 1 13 ? -24.356 3.042 10.448 1.00 16.57 13 ASN B O 1
ATOM 3765 N N . GLY B 1 14 ? -25.235 5.109 10.556 1.00 14.02 14 GLY B N 1
ATOM 3766 C CA . GLY B 1 14 ? -24.013 5.804 10.177 1.00 20.19 14 GLY B CA 1
ATOM 3767 C C . GLY B 1 14 ? -22.870 5.698 11.165 1.00 19.55 14 GLY B C 1
ATOM 3768 O O . GLY B 1 14 ? -21.752 6.121 10.864 1.00 21.50 14 GLY B O 1
ATOM 3769 N N . ASP B 1 15 ? -23.139 5.158 12.349 1.00 14.97 15 ASP B N 1
ATOM 3770 C CA . ASP B 1 15 ? -22.091 4.981 13.334 1.00 15.56 15 ASP B CA 1
ATOM 3771 C C . ASP B 1 15 ? -21.449 3.594 13.261 1.00 15.17 15 ASP B C 1
ATOM 3772 O O . ASP B 1 15 ? -20.515 3.318 14.018 1.00 18.62 15 ASP B O 1
ATOM 3777 N N . LYS B 1 16 ? -21.934 2.735 12.353 1.00 14.53 16 LYS B N 1
ATOM 3778 C CA . LYS B 1 16 ? -21.350 1.400 12.179 1.00 14.79 16 LYS B CA 1
ATOM 3779 C C . LYS B 1 16 ? -20.371 1.357 11.004 1.00 16.88 16 LYS B C 1
ATOM 3780 O O . LYS B 1 16 ? -20.238 2.352 10.280 1.00 15.83 16 LYS B O 1
ATOM 3786 N N . GLY B 1 17 ? -19.717 0.204 10.805 1.00 13.56 17 GLY B N 1
ATOM 3787 C CA . GLY B 1 17 ? -18.673 0.061 9.804 1.00 14.87 17 GLY B CA 1
ATOM 3788 C C . GLY B 1 17 ? -19.234 -0.150 8.398 1.00 15.55 17 GLY B C 1
ATOM 3789 O O . GLY B 1 17 ? -19.113 -1.259 7.826 1.00 14.41 17 GLY B O 1
ATOM 3790 N N . TYR B 1 18 ? -19.835 0.900 7.832 1.00 14.37 18 TYR B N 1
ATOM 3791 C CA . TYR B 1 18 ? -20.603 0.757 6.580 1.00 11.51 18 TYR B CA 1
ATOM 3792 C C . TYR B 1 18 ? -19.686 0.698 5.381 1.00 14.11 18 TYR B C 1
ATOM 3793 O O . TYR B 1 18 ? -20.051 0.110 4.358 1.00 14.87 18 TYR B O 1
ATOM 3802 N N . ASN B 1 19 ? -18.490 1.284 5.499 1.00 15.35 19 ASN B N 1
ATOM 3803 C CA . ASN B 1 19 ? -17.521 1.128 4.430 1.00 16.00 19 ASN B CA 1
ATOM 3804 C C . ASN B 1 19 ? -17.005 -0.319 4.389 1.00 16.76 19 ASN B C 1
ATOM 3805 O O . ASN B 1 19 ? -16.866 -0.907 3.305 1.00 15.47 19 ASN B O 1
ATOM 3810 N N . GLY B 1 20 ? -16.767 -0.908 5.563 1.00 14.78 20 GLY B N 1
ATOM 3811 C CA . GLY B 1 20 ? -16.356 -2.298 5.653 1.00 15.63 20 GLY B CA 1
ATOM 3812 C C . GLY B 1 20 ? -17.409 -3.210 5.039 1.00 15.68 20 GLY B C 1
ATOM 3813 O O . GLY B 1 20 ? -17.082 -4.141 4.277 1.00 14.98 20 GLY B O 1
ATOM 3814 N N . LEU B 1 21 ? -18.672 -2.949 5.373 1.00 14.12 21 LEU B N 1
ATOM 3815 C CA . LEU B 1 21 ? -19.809 -3.712 4.851 1.00 17.24 21 LEU B CA 1
ATOM 3816 C C . LEU B 1 21 ? -19.886 -3.594 3.323 1.00 19.20 21 LEU B C 1
ATOM 3817 O O . LEU B 1 21 ? -20.138 -4.592 2.634 1.00 13.76 21 LEU B O 1
ATOM 3822 N N . ALA B 1 22 ? -19.654 -2.390 2.796 1.00 16.30 22 ALA B N 1
ATOM 3823 C CA . ALA B 1 22 ? -19.614 -2.213 1.345 1.00 14.56 22 ALA B CA 1
ATOM 3824 C C . ALA B 1 22 ? -18.522 -3.065 0.682 1.00 16.30 22 ALA B C 1
ATOM 3825 O O . ALA B 1 22 ? -18.698 -3.534 -0.458 1.00 14.97 22 ALA B O 1
ATOM 3827 N N . GLU B 1 23 ? -17.396 -3.279 1.366 1.00 14.27 23 GLU B N 1
ATOM 3828 C CA . GLU B 1 23 ? -16.361 -4.186 0.842 1.00 12.30 23 GLU B CA 1
ATOM 3829 C C . GLU B 1 23 ? -16.884 -5.611 0.754 1.00 14.45 23 GLU B C 1
ATOM 3830 O O . GLU B 1 23 ? -16.558 -6.346 -0.198 1.00 15.60 23 GLU B O 1
ATOM 3836 N N . VAL B 1 24 ? -17.704 -6.015 1.730 1.00 12.11 24 VAL B N 1
ATOM 3837 C CA . VAL B 1 24 ? -18.223 -7.377 1.721 1.00 10.77 24 VAL B CA 1
ATOM 3838 C C . VAL B 1 24 ? -19.194 -7.458 0.547 1.00 13.09 24 VAL B C 1
ATOM 3839 O O . VAL B 1 24 ? -19.242 -8.468 -0.185 1.00 13.29 24 VAL B O 1
ATOM 3843 N N . GLY B 1 25 ? -19.936 -6.374 0.332 1.00 12.19 25 GLY B N 1
ATOM 3844 C CA . GLY B 1 25 ? -20.802 -6.290 -0.831 1.00 12.76 25 GLY B CA 1
ATOM 3845 C C . GLY B 1 25 ? -20.081 -6.394 -2.165 1.00 12.81 25 GLY B C 1
ATOM 3846 O O . GLY B 1 25 ? -20.603 -7.037 -3.087 1.00 15.03 25 GLY B O 1
ATOM 3847 N N . LYS B 1 26 ? -18.908 -5.777 -2.292 1.00 15.11 26 LYS B N 1
ATOM 3848 C CA . LYS B 1 26 ? -18.065 -5.907 -3.512 1.00 15.02 26 LYS B CA 1
ATOM 3849 C C . LYS B 1 26 ? -17.609 -7.347 -3.748 1.00 12.65 26 LYS B C 1
ATOM 3850 O O . LYS B 1 26 ? -17.528 -7.809 -4.884 1.00 13.20 26 LYS B O 1
ATOM 3856 N N . LYS B 1 27 ? -17.323 -8.069 -2.676 1.00 12.99 27 LYS B N 1
ATOM 3857 C CA . LYS B 1 27 ? -16.949 -9.470 -2.827 1.00 18.70 27 LYS B CA 1
ATOM 3858 C C . LYS B 1 27 ? -18.155 -10.285 -3.326 1.00 15.40 27 LYS B C 1
ATOM 3859 O O . LYS B 1 27 ? -18.016 -11.150 -4.199 1.00 16.43 27 LYS B O 1
ATOM 3865 N N . PHE B 1 28 ? -19.343 -9.989 -2.809 1.00 14.42 28 PHE B N 1
ATOM 3866 C CA . PHE B 1 28 ? -20.560 -10.685 -3.235 1.00 12.57 28 PHE B CA 1
ATOM 3867 C C . PHE B 1 28 ? -20.843 -10.427 -4.705 1.00 12.69 28 PHE B C 1
ATOM 3868 O O . PHE B 1 28 ? -21.075 -11.359 -5.497 1.00 13.32 28 PHE B O 1
ATOM 3876 N N . GLU B 1 29 ? -20.800 -9.164 -5.104 1.00 14.68 29 GLU B N 1
ATOM 3877 C CA . GLU B 1 29 ? -20.976 -8.823 -6.518 1.00 16.54 29 GLU B CA 1
ATOM 3878 C C . GLU B 1 29 ? -19.990 -9.539 -7.464 1.00 19.03 29 GLU B C 1
ATOM 3879 O O . GLU B 1 29 ? -20.374 -10.017 -8.548 1.00 18.23 29 GLU B O 1
ATOM 3885 N N . LYS B 1 30 ? -18.718 -9.614 -7.064 1.00 17.05 30 LYS B N 1
ATOM 3886 C CA . LYS B 1 30 ? -17.686 -10.299 -7.844 1.00 18.68 30 LYS B CA 1
ATOM 3887 C C . LYS B 1 30 ? -18.076 -11.770 -8.074 1.00 17.50 30 LYS B C 1
ATOM 3888 O O . LYS B 1 30 ? -17.988 -12.301 -9.193 1.00 19.50 30 LYS B O 1
ATOM 3894 N N . ASP B 1 31 ? -18.573 -12.413 -7.025 1.00 15.40 31 ASP B N 1
ATOM 3895 C CA . ASP B 1 31 ? -18.891 -13.837 -7.073 1.00 15.67 31 ASP B CA 1
ATOM 3896 C C . ASP B 1 31 ? -20.221 -14.157 -7.732 1.00 16.66 31 ASP B C 1
ATOM 3897 O O . ASP B 1 31 ? -20.428 -15.290 -8.184 1.00 15.87 31 ASP B O 1
ATOM 3902 N N . THR B 1 32 ? -21.119 -13.181 -7.754 1.00 16.23 32 THR B N 1
ATOM 3903 C CA . THR B 1 32 ? -22.495 -13.448 -8.144 1.00 17.80 32 THR B CA 1
ATOM 3904 C C . THR B 1 32 ? -23.020 -12.560 -9.262 1.00 17.48 32 THR B C 1
ATOM 3905 O O . THR B 1 32 ? -24.026 -12.908 -9.863 1.00 18.20 32 THR B O 1
ATOM 3909 N N . GLY B 1 33 ? -22.371 -11.420 -9.529 1.00 16.82 33 GLY B N 1
ATOM 3910 C CA . GLY B 1 33 ? -22.919 -10.465 -10.484 1.00 20.40 33 GLY B CA 1
ATOM 3911 C C . GLY B 1 33 ? -24.086 -9.650 -9.922 1.00 18.69 33 GLY B C 1
ATOM 3912 O O . GLY B 1 33 ? -24.752 -8.895 -10.651 1.00 22.73 33 GLY B O 1
ATOM 3913 N N . ILE B 1 34 ? -24.319 -9.792 -8.628 1.00 14.57 34 ILE B N 1
ATOM 3914 C CA . ILE B 1 34 ? -25.374 -9.073 -7.933 1.00 18.94 34 ILE B CA 1
ATOM 3915 C C . ILE B 1 34 ? -24.770 -7.873 -7.193 1.00 15.54 34 ILE B C 1
ATOM 3916 O O . ILE B 1 34 ? -24.047 -8.036 -6.213 1.00 18.41 34 ILE B O 1
ATOM 3921 N N . LYS B 1 35 ? -25.059 -6.667 -7.697 1.00 15.99 35 LYS B N 1
ATOM 3922 C CA . LYS B 1 35 ? -24.573 -5.436 -7.086 1.00 17.48 35 LYS B CA 1
ATOM 3923 C C . LYS B 1 35 ? -25.146 -5.231 -5.680 1.00 19.87 35 LYS B C 1
ATOM 3924 O O . LYS B 1 35 ? -26.330 -5.464 -5.437 1.00 15.71 35 LYS B O 1
ATOM 3930 N N . VAL B 1 36 ? -24.293 -4.838 -4.743 1.00 14.46 36 VAL B N 1
ATOM 3931 C CA . VAL B 1 36 ? -24.744 -4.563 -3.387 1.00 17.14 36 VAL B CA 1
ATOM 3932 C C . VAL B 1 36 ? -24.524 -3.094 -3.071 1.00 17.60 36 VAL B C 1
ATOM 3933 O O . VAL B 1 36 ? -23.423 -2.558 -3.251 1.00 22.45 36 VAL B O 1
ATOM 3937 N N . THR B 1 37 ? -25.582 -2.410 -2.645 1.00 13.44 37 THR B N 1
ATOM 3938 C CA . THR B 1 37 ? -25.458 -0.979 -2.355 1.00 15.49 37 THR B CA 1
ATOM 3939 C C . THR B 1 37 ? -25.733 -0.748 -0.874 1.00 16.70 37 THR B C 1
ATOM 3940 O O . THR B 1 37 ? -26.812 -1.109 -0.390 1.00 15.60 37 THR B O 1
ATOM 3944 N N . VAL B 1 38 ? -24.755 -0.184 -0.161 1.00 10.13 38 VAL B N 1
ATOM 3945 C CA . VAL B 1 38 ? -24.886 0.090 1.276 1.00 11.35 38 VAL B CA 1
ATOM 3946 C C . VAL B 1 38 ? -25.189 1.574 1.471 1.00 13.37 38 VAL B C 1
ATOM 3947 O O . VAL B 1 38 ? -24.462 2.445 0.960 1.00 16.40 38 VAL B O 1
ATOM 3951 N N . GLU B 1 39 ? -26.286 1.858 2.173 1.00 13.41 39 GLU B N 1
ATOM 3952 C CA . GLU B 1 39 ? -26.728 3.227 2.493 1.00 14.49 39 GLU B CA 1
ATOM 3953 C C . GLU B 1 39 ? -26.884 3.392 4.000 1.00 13.69 39 GLU B C 1
ATOM 3954 O O . GLU B 1 39 ? -27.119 2.409 4.721 1.00 12.94 39 GLU B O 1
ATOM 3960 N N . HIS B 1 40 ? -26.740 4.634 4.469 1.00 13.47 40 HIS B N 1
ATOM 3961 C CA . HIS B 1 40 ? -26.943 4.950 5.889 1.00 16.39 40 HIS B CA 1
ATOM 3962 C C . HIS B 1 40 ? -27.822 6.200 6.080 1.00 14.26 40 HIS B C 1
ATOM 3963 O O . HIS B 1 40 ? -27.367 7.233 6.581 1.00 15.18 40 HIS B O 1
ATOM 3970 N N . PRO B 1 41 ? -29.110 6.122 5.702 1.00 14.04 41 PRO B N 1
ATOM 3971 C CA . PRO B 1 41 ? -29.942 7.323 5.802 1.00 14.68 41 PRO B CA 1
ATOM 3972 C C . PRO B 1 41 ? -30.191 7.737 7.253 1.00 14.37 41 PRO B C 1
ATOM 3973 O O . PRO B 1 41 ? -30.021 6.917 8.175 1.00 16.56 41 PRO B O 1
ATOM 3977 N N . ASP B 1 42 ? -30.558 8.992 7.445 1.00 16.59 42 ASP B N 1
ATOM 3978 C CA . ASP B 1 42 ? -30.844 9.490 8.779 1.00 15.75 42 ASP B CA 1
ATOM 3979 C C . ASP B 1 42 ? -32.132 8.859 9.273 1.00 18.62 42 ASP B C 1
ATOM 3980 O O . ASP B 1 42 ? -33.010 8.542 8.473 1.00 17.78 42 ASP B O 1
ATOM 3985 N N . LYS B 1 43 ? -32.229 8.694 10.591 1.00 16.19 43 LYS B N 1
ATOM 3986 C CA . LYS B 1 43 ? -33.402 8.126 11.245 1.00 16.67 43 LYS B CA 1
ATOM 3987 C C . LYS B 1 43 ? -33.858 6.836 10.578 1.00 15.78 43 LYS B C 1
ATOM 3988 O O . LYS B 1 43 ? -35.071 6.622 10.423 1.00 16.48 43 LYS B O 1
ATOM 3994 N N . LEU B 1 44 ? -32.915 5.982 10.177 1.00 14.26 44 LEU B N 1
ATOM 3995 C CA . LEU B 1 44 ? -33.302 4.857 9.312 1.00 14.85 44 LEU B CA 1
ATOM 3996 C C . LEU B 1 44 ? -34.275 3.908 10.040 1.00 14.45 44 LEU B C 1
ATOM 3997 O O . LEU B 1 44 ? -35.066 3.203 9.400 1.00 15.40 44 LEU B O 1
ATOM 4002 N N . GLU B 1 45 ? -34.226 3.905 11.365 1.00 14.80 45 GLU B N 1
ATOM 4003 C CA . GLU B 1 45 ? -35.059 3.004 12.162 1.00 14.28 45 GLU B CA 1
ATOM 4004 C C . GLU B 1 45 ? -36.526 3.454 12.161 1.00 13.76 45 GLU B C 1
ATOM 4005 O O . GLU B 1 45 ? -37.440 2.650 12.383 1.00 14.10 45 GLU B O 1
ATOM 4011 N N . GLU B 1 46 ? -36.758 4.729 11.899 1.00 14.59 46 GLU B N 1
ATOM 4012 C CA . GLU B 1 46 ? -38.109 5.224 11.671 1.00 13.56 46 GLU B CA 1
ATOM 4013 C C . GLU B 1 46 ? -38.472 5.214 10.183 1.00 14.75 46 GLU B C 1
ATOM 4014 O O . GLU B 1 46 ? -39.633 5.027 9.814 1.00 13.80 46 GLU B O 1
ATOM 4020 N N . LYS B 1 47 ? -37.471 5.423 9.327 1.00 12.76 47 LYS B N 1
ATOM 4021 C CA . LYS B 1 47 ? -37.678 5.428 7.884 1.00 12.78 47 LYS B CA 1
ATOM 4022 C C . LYS B 1 47 ? -38.051 4.043 7.358 1.00 13.95 47 LYS B C 1
ATOM 4023 O O . LYS B 1 47 ? -38.907 3.941 6.464 1.00 14.93 47 LYS B O 1
ATOM 4029 N N . PHE B 1 48 ? -37.449 2.998 7.914 1.00 14.75 48 PHE B N 1
ATOM 4030 C CA . PHE B 1 48 ? -37.692 1.640 7.401 1.00 11.20 48 PHE B CA 1
ATOM 4031 C C . PHE B 1 48 ? -39.188 1.272 7.394 1.00 12.30 48 PHE B C 1
ATOM 4032 O O . PHE B 1 48 ? -39.711 0.874 6.361 1.00 13.18 48 PHE B O 1
ATOM 4040 N N . PRO B 1 49 ? -39.887 1.432 8.530 1.00 12.62 49 PRO B N 1
ATOM 4041 C CA . PRO B 1 49 ? -41.298 1.051 8.470 1.00 13.08 49 PRO B CA 1
ATOM 4042 C C . PRO B 1 49 ? -42.130 1.974 7.582 1.00 17.37 49 PRO B C 1
ATOM 4043 O O . PRO B 1 49 ? -43.121 1.540 6.986 1.00 15.59 49 PRO B O 1
ATOM 4047 N N . GLN B 1 50 ? -41.708 3.224 7.443 1.00 16.02 50 GLN B N 1
ATOM 4048 C CA . GLN B 1 50 ? -42.413 4.151 6.571 1.00 12.46 50 GLN B CA 1
ATOM 4049 C C . GLN B 1 50 ? -42.418 3.715 5.116 1.00 15.47 50 GLN B C 1
ATOM 4050 O O . GLN B 1 50 ? -43.388 3.952 4.386 1.00 19.83 50 GLN B O 1
ATOM 4056 N N . VAL B 1 51 ? -41.339 3.089 4.678 1.00 17.21 51 VAL B N 1
ATOM 4057 C CA . VAL B 1 51 ? -41.266 2.610 3.297 1.00 18.91 51 VAL B CA 1
ATOM 4058 C C . VAL B 1 51 ? -41.680 1.147 3.152 1.00 12.80 51 VAL B C 1
ATOM 4059 O O . VAL B 1 51 ? -42.388 0.786 2.202 1.00 14.03 51 VAL B O 1
ATOM 4063 N N . ALA B 1 52 ? -41.295 0.302 4.104 1.00 13.37 52 ALA B N 1
ATOM 4064 C CA . ALA B 1 52 ? -41.625 -1.122 4.028 1.00 15.96 52 ALA B CA 1
ATOM 4065 C C . ALA B 1 52 ? -43.121 -1.346 4.160 1.00 12.55 52 ALA B C 1
ATOM 4066 O O . ALA B 1 52 ? -43.644 -2.309 3.600 1.00 16.97 52 ALA B O 1
ATOM 4068 N N . ALA B 1 53 ? -43.812 -0.479 4.894 1.00 12.45 53 ALA B N 1
ATOM 4069 C CA . ALA B 1 53 ? -45.277 -0.670 5.056 1.00 12.80 53 ALA B CA 1
ATOM 4070 C C . ALA B 1 53 ? -46.044 -0.434 3.760 1.00 14.64 53 ALA B C 1
ATOM 4071 O O . ALA B 1 53 ? -47.239 -0.746 3.664 1.00 15.15 53 ALA B O 1
ATOM 4073 N N . THR B 1 54 ? -45.377 0.128 2.762 1.00 14.44 54 THR B N 1
ATOM 4074 C CA . THR B 1 54 ? -46.002 0.381 1.473 1.00 17.93 54 THR B CA 1
ATOM 4075 C C . THR B 1 54 ? -45.360 -0.496 0.420 1.00 18.43 54 THR B C 1
ATOM 4076 O O . THR B 1 54 ? -45.580 -0.293 -0.775 1.00 19.70 54 THR B O 1
ATOM 4080 N N . GLY B 1 55 ? -44.565 -1.471 0.859 1.00 16.08 55 GLY B N 1
ATOM 4081 C CA . GLY B 1 55 ? -43.998 -2.442 -0.054 1.00 18.82 55 GLY B CA 1
ATOM 4082 C C . GLY B 1 55 ? -42.708 -1.982 -0.696 1.00 17.47 55 GLY B C 1
ATOM 4083 O O . GLY B 1 55 ? -42.269 -2.580 -1.683 1.00 20.80 55 GLY B O 1
ATOM 4084 N N . ASP B 1 56 ? -42.105 -0.933 -0.142 1.00 16.05 56 ASP B N 1
ATOM 4085 C CA . ASP B 1 56 ? -40.868 -0.355 -0.673 1.00 13.85 56 ASP B CA 1
ATOM 4086 C C . ASP B 1 56 ? -39.676 -0.523 0.307 1.00 13.77 56 ASP B C 1
ATOM 4087 O O . ASP B 1 56 ? -39.774 -1.261 1.283 1.00 14.33 56 ASP B O 1
ATOM 4092 N N . GLY B 1 57 ? -38.551 0.138 0.041 1.00 17.08 57 GLY B N 1
ATOM 4093 C CA . GLY B 1 57 ? -37.433 0.127 0.971 1.00 16.29 57 GLY B CA 1
ATOM 4094 C C . GLY B 1 57 ? -36.255 -0.780 0.633 1.00 16.87 57 GLY B C 1
ATOM 4095 O O . GLY B 1 57 ? -36.199 -1.367 -0.465 1.00 15.81 57 GLY B O 1
ATOM 4096 N N . PRO B 1 58 ? -35.300 -0.907 1.580 1.00 14.05 58 PRO B N 1
ATOM 4097 C CA . PRO B 1 58 ? -34.111 -1.743 1.355 1.00 13.51 58 PRO B CA 1
ATOM 4098 C C . PRO B 1 58 ? -34.427 -3.240 1.405 1.00 12.62 58 PRO B C 1
ATOM 4099 O O . PRO B 1 58 ? -35.472 -3.628 1.957 1.00 12.89 58 PRO B O 1
ATOM 4103 N N . ASP B 1 59 ? -33.595 -4.051 0.768 1.00 11.41 59 ASP B N 1
ATOM 4104 C CA . ASP B 1 59 ? -33.695 -5.494 0.948 1.00 11.45 59 ASP B CA 1
ATOM 4105 C C . ASP B 1 59 ? -33.363 -5.927 2.362 1.00 11.27 59 ASP B C 1
ATOM 4106 O O . ASP B 1 59 ? -33.996 -6.821 2.896 1.00 13.38 59 ASP B O 1
ATOM 4111 N N . ILE B 1 60 ? -32.329 -5.316 2.936 1.00 12.94 60 ILE B N 1
ATOM 4112 C CA . ILE B 1 60 ? -31.821 -5.716 4.231 1.00 11.60 60 ILE B CA 1
ATOM 4113 C C . ILE B 1 60 ? -31.751 -4.469 5.113 1.00 10.86 60 ILE B C 1
ATOM 4114 O O . ILE B 1 60 ? -31.303 -3.406 4.669 1.00 10.93 60 ILE B O 1
ATOM 4119 N N . ILE B 1 61 ? -32.173 -4.607 6.370 1.00 11.38 61 ILE B N 1
ATOM 4120 C CA A ILE B 1 61 ? -32.160 -3.524 7.346 0.51 10.62 61 ILE B CA 1
ATOM 4121 C CA B ILE B 1 61 ? -32.115 -3.501 7.330 0.49 10.62 61 ILE B CA 1
ATOM 4122 C C . ILE B 1 61 ? -31.371 -3.926 8.604 1.00 11.15 61 ILE B C 1
ATOM 4123 O O . ILE B 1 61 ? -31.599 -5.010 9.159 1.00 12.13 61 ILE B O 1
ATOM 4132 N N . PHE B 1 62 ? -30.432 -3.079 9.037 1.00 13.07 62 PHE B N 1
ATOM 4133 C CA . PHE B 1 62 ? -29.629 -3.336 10.247 1.00 12.42 62 PHE B CA 1
ATOM 4134 C C . PHE B 1 62 ? -30.030 -2.373 11.355 1.00 12.90 62 PHE B C 1
ATOM 4135 O O . PHE B 1 62 ? -30.099 -1.153 11.118 1.00 13.49 62 PHE B O 1
ATOM 4143 N N . TRP B 1 63 ? -30.283 -2.911 12.550 1.00 12.03 63 TRP B N 1
ATOM 4144 C CA . TRP B 1 63 ? -30.501 -2.099 13.766 1.00 10.27 63 TRP B CA 1
ATOM 4145 C C . TRP B 1 63 ? -30.313 -3.035 14.935 1.00 10.32 63 TRP B C 1
ATOM 4146 O O . TRP B 1 63 ? -30.251 -4.237 14.768 1.00 10.45 63 TRP B O 1
ATOM 4157 N N . ALA B 1 64 ? -30.225 -2.492 16.144 1.00 10.48 64 ALA B N 1
ATOM 4158 C CA . ALA B 1 64 ? -30.268 -3.349 17.325 1.00 10.58 64 ALA B CA 1
ATOM 4159 C C . ALA B 1 64 ? -31.613 -4.062 17.362 1.00 11.30 64 ALA B C 1
ATOM 4160 O O . ALA B 1 64 ? -32.602 -3.557 16.819 1.00 12.26 64 ALA B O 1
ATOM 4162 N N . HIS B 1 65 ? -31.621 -5.224 18.005 1.00 11.61 65 HIS B N 1
ATOM 4163 C CA . HIS B 1 65 ? -32.747 -6.137 17.954 1.00 10.79 65 HIS B CA 1
ATOM 4164 C C . HIS B 1 65 ? -34.008 -5.545 18.603 1.00 10.85 65 HIS B C 1
ATOM 4165 O O . HIS B 1 65 ? -35.113 -6.058 18.370 1.00 14.70 65 HIS B O 1
ATOM 4172 N N . ASP B 1 66 ? -33.865 -4.494 19.423 1.00 11.53 66 ASP B N 1
ATOM 4173 C CA . ASP B 1 66 ? -35.032 -3.937 20.103 1.00 11.57 66 ASP B CA 1
ATOM 4174 C C . ASP B 1 66 ? -36.127 -3.393 19.175 1.00 13.38 66 ASP B C 1
ATOM 4175 O O . ASP B 1 66 ? -37.284 -3.373 19.569 1.00 16.04 66 ASP B O 1
ATOM 4180 N N . ARG B 1 67 ? -35.754 -2.967 17.964 1.00 10.85 67 ARG B N 1
ATOM 4181 C CA . ARG B 1 67 ? -36.731 -2.460 16.994 1.00 10.87 67 ARG B CA 1
ATOM 4182 C C . ARG B 1 67 ? -37.436 -3.574 16.230 1.00 13.60 67 ARG B C 1
ATOM 4183 O O . ARG B 1 67 ? -38.463 -3.313 15.583 1.00 13.71 67 ARG B O 1
ATOM 4191 N N . PHE B 1 68 ? -36.903 -4.797 16.287 1.00 13.61 68 PHE B N 1
ATOM 4192 C CA . PHE B 1 68 ? -37.327 -5.824 15.324 1.00 11.34 68 PHE B CA 1
ATOM 4193 C C . PHE B 1 68 ? -38.686 -6.474 15.571 1.00 13.70 68 PHE B C 1
ATOM 4194 O O . PHE B 1 68 ? -39.383 -6.819 14.611 1.00 13.18 68 PHE B O 1
ATOM 4202 N N . GLY B 1 69 ? -39.090 -6.632 16.826 1.00 12.11 69 GLY B N 1
ATOM 4203 C CA . GLY B 1 69 ? -40.434 -7.140 17.075 1.00 12.24 69 GLY B CA 1
ATOM 4204 C C . GLY B 1 69 ? -41.526 -6.234 16.513 1.00 15.57 69 GLY B C 1
ATOM 4205 O O . GLY B 1 69 ? -42.523 -6.721 15.983 1.00 14.15 69 GLY B O 1
ATOM 4206 N N . GLY B 1 70 ? -41.340 -4.920 16.619 1.00 13.68 70 GLY B N 1
ATOM 4207 C CA . GLY B 1 70 ? -42.273 -3.976 16.025 1.00 12.89 70 GLY B CA 1
ATOM 4208 C C . GLY B 1 70 ? -42.333 -4.175 14.523 1.00 11.84 70 GLY B C 1
ATOM 4209 O O . GLY B 1 70 ? -43.436 -4.192 13.928 1.00 13.07 70 GLY B O 1
ATOM 4210 N N . TYR B 1 71 ? -41.170 -4.356 13.908 1.00 14.90 71 TYR B N 1
ATOM 4211 C CA . TYR B 1 71 ? -41.168 -4.556 12.464 1.00 14.20 71 TYR B CA 1
ATOM 4212 C C . TYR B 1 71 ? -41.903 -5.847 12.113 1.00 15.45 71 TYR B C 1
ATOM 4213 O O . TYR B 1 71 ? -42.734 -5.870 11.191 1.00 13.22 71 TYR B O 1
ATOM 4222 N N . ALA B 1 72 ? -41.646 -6.903 12.877 1.00 11.78 72 ALA B N 1
ATOM 4223 C CA . ALA B 1 72 ? -42.239 -8.210 12.617 1.00 13.47 72 ALA B CA 1
ATOM 4224 C C . ALA B 1 72 ? -43.749 -8.162 12.774 1.00 12.83 72 ALA B C 1
ATOM 4225 O O . ALA B 1 72 ? -44.472 -8.646 11.904 1.00 13.81 72 ALA B O 1
ATOM 4227 N N . GLN B 1 73 ? -44.214 -7.593 13.884 1.00 12.48 73 GLN B N 1
ATOM 4228 C CA . GLN B 1 73 ? -45.653 -7.469 14.149 1.00 12.83 73 GLN B CA 1
ATOM 4229 C C . GLN B 1 73 ? -46.365 -6.617 13.092 1.00 17.35 73 GLN B C 1
ATOM 4230 O O . GLN B 1 73 ? -47.540 -6.843 12.787 1.00 20.15 73 GLN B O 1
ATOM 4236 N N . SER B 1 74 ? -45.644 -5.665 12.503 1.00 13.40 74 SER B N 1
ATOM 4237 C CA . SER B 1 74 ? -46.207 -4.804 11.459 1.00 16.66 74 SER B CA 1
ATOM 4238 C C . SER B 1 74 ? -46.105 -5.414 10.054 1.00 13.39 74 SER B C 1
ATOM 4239 O O . SER B 1 74 ? -46.471 -4.766 9.074 1.00 19.37 74 SER B O 1
ATOM 4242 N N . GLY B 1 75 ? -45.631 -6.648 9.967 1.00 13.24 75 GLY B N 1
ATOM 4243 C CA . GLY B 1 75 ? -45.634 -7.403 8.720 1.00 14.27 75 GLY B CA 1
ATOM 4244 C C . GLY B 1 75 ? -44.525 -7.013 7.762 1.00 17.50 75 GLY B C 1
ATOM 4245 O O . GLY B 1 75 ? -44.660 -7.169 6.542 1.00 18.11 75 GLY B O 1
ATOM 4246 N N . LEU B 1 76 ? -43.410 -6.532 8.299 1.00 13.70 76 LEU B N 1
ATOM 4247 C CA . LEU B 1 76 ? -42.401 -5.902 7.465 1.00 13.02 76 LEU B CA 1
ATOM 4248 C C . LEU B 1 76 ? -41.216 -6.792 7.225 1.00 11.73 76 LEU B C 1
ATOM 4249 O O . LEU B 1 76 ? -40.333 -6.438 6.444 1.00 12.95 76 LEU B O 1
ATOM 4254 N N . LEU B 1 77 ? -41.195 -7.961 7.865 1.00 13.24 77 LEU B N 1
ATOM 4255 C CA . LEU B 1 77 ? -39.991 -8.820 7.848 1.00 13.28 77 LEU B CA 1
ATOM 4256 C C . LEU B 1 77 ? -40.204 -10.248 7.336 1.00 15.32 77 LEU B C 1
ATOM 4257 O O . LEU B 1 77 ? -41.207 -10.884 7.644 1.00 20.52 77 LEU B O 1
ATOM 4262 N N . ALA B 1 78 ? -39.243 -10.758 6.574 1.00 14.15 78 ALA B N 1
ATOM 4263 C CA . ALA B 1 78 ? -39.252 -12.179 6.180 1.00 16.29 78 ALA B CA 1
ATOM 4264 C C . ALA B 1 78 ? -38.809 -13.065 7.346 1.00 16.03 78 ALA B C 1
ATOM 4265 O O . ALA B 1 78 ? -37.866 -12.729 8.080 1.00 15.28 78 ALA B O 1
ATOM 4267 N N . GLU B 1 79 ? -39.451 -14.217 7.510 1.00 15.13 79 GLU B N 1
ATOM 4268 C CA . GLU B 1 79 ? -38.960 -15.204 8.488 1.00 15.57 79 GLU B CA 1
ATOM 4269 C C . GLU B 1 79 ? -37.616 -15.790 8.093 1.00 19.73 79 GLU B C 1
ATOM 4270 O O . GLU B 1 79 ? -37.356 -16.116 6.936 1.00 20.06 79 GLU B O 1
ATOM 4276 N N . ILE B 1 80 ? -36.776 -15.943 9.096 1.00 16.43 80 ILE B N 1
ATOM 4277 C CA . ILE B 1 80 ? -35.442 -16.475 8.928 1.00 15.90 80 ILE B CA 1
ATOM 4278 C C . ILE B 1 80 ? -35.438 -17.940 9.380 1.00 20.47 80 ILE B C 1
ATOM 4279 O O . ILE B 1 80 ? -35.943 -18.267 10.464 1.00 21.56 80 ILE B O 1
ATOM 4284 N N . THR B 1 81 ? -34.919 -18.820 8.526 1.00 19.03 81 THR B N 1
ATOM 4285 C CA . THR B 1 81 ? -34.882 -20.262 8.793 1.00 24.99 81 THR B CA 1
ATOM 4286 C C . THR B 1 81 ? -33.522 -20.890 8.457 1.00 23.95 81 THR B C 1
ATOM 4287 O O . THR B 1 81 ? -33.363 -21.570 7.432 1.00 25.72 81 THR B O 1
ATOM 4291 N N . PRO B 1 82 ? -32.536 -20.675 9.326 1.00 20.94 82 PRO B N 1
ATOM 4292 C CA . PRO B 1 82 ? -31.204 -21.245 9.106 1.00 22.42 82 PRO B CA 1
ATOM 4293 C C . PRO B 1 82 ? -31.204 -22.775 9.200 1.00 27.56 82 PRO B C 1
ATOM 4294 O O . PRO B 1 82 ? -31.961 -23.340 9.995 1.00 24.06 82 PRO B O 1
ATOM 4298 N N . ALA B 1 83 ? -30.357 -23.429 8.408 1.00 24.94 83 ALA B N 1
ATOM 4299 C CA . ALA B 1 83 ? -30.109 -24.859 8.585 1.00 26.59 83 ALA B CA 1
ATOM 4300 C C . ALA B 1 83 ? -29.405 -25.056 9.914 1.00 21.47 83 ALA B C 1
ATOM 4301 O O . ALA B 1 83 ? -28.793 -24.126 10.433 1.00 19.08 83 ALA B O 1
ATOM 4303 N N . ALA B 1 84 ? -29.485 -26.264 10.473 1.00 23.67 84 ALA B N 1
ATOM 4304 C CA . ALA B 1 84 ? -28.843 -26.535 11.747 1.00 21.50 84 ALA B CA 1
ATOM 4305 C C . ALA B 1 84 ? -27.362 -26.146 11.709 1.00 22.60 84 ALA B C 1
ATOM 4306 O O . ALA B 1 84 ? -26.866 -25.521 12.645 1.00 25.05 84 ALA B O 1
ATOM 4308 N N . ALA B 1 85 ? -26.677 -26.477 10.612 1.00 21.36 85 ALA B N 1
ATOM 4309 C CA . ALA B 1 85 ? -25.245 -26.191 10.492 1.00 25.09 85 ALA B CA 1
ATOM 4310 C C . ALA B 1 85 ? -24.931 -24.701 10.624 1.00 21.43 85 ALA B C 1
ATOM 4311 O O . ALA B 1 85 ? -23.938 -24.330 11.271 1.00 21.09 85 ALA B O 1
ATOM 4313 N N . PHE B 1 86 ? -25.753 -23.853 10.007 1.00 23.54 86 PHE B N 1
ATOM 4314 C CA . PHE B 1 86 ? -25.556 -22.420 10.168 1.00 19.56 86 PHE B CA 1
ATOM 4315 C C . PHE B 1 86 ? -25.974 -21.928 11.546 1.00 19.35 86 PHE B C 1
ATOM 4316 O O . PHE B 1 86 ? -25.260 -21.143 12.167 1.00 16.47 86 PHE B O 1
ATOM 4324 N N . GLN B 1 87 ? -27.148 -22.352 12.010 1.00 17.60 87 GLN B N 1
ATOM 4325 C CA . GLN B 1 87 ? -27.584 -21.947 13.340 1.00 17.87 87 GLN B CA 1
ATOM 4326 C C . GLN B 1 87 ? -26.510 -22.228 14.394 1.00 19.74 87 GLN B C 1
ATOM 4327 O O . GLN B 1 87 ? -26.280 -21.413 15.291 1.00 21.59 87 GLN B O 1
ATOM 4333 N N . ASP B 1 88 ? -25.836 -23.370 14.276 1.00 19.43 88 ASP B N 1
ATOM 4334 C CA . ASP B 1 88 ? -24.781 -23.755 15.209 1.00 19.22 88 ASP B CA 1
ATOM 4335 C C . ASP B 1 88 ? -23.567 -22.835 15.181 1.00 19.65 88 ASP B C 1
ATOM 4336 O O . ASP B 1 88 ? -22.710 -22.937 16.036 1.00 21.38 88 ASP B O 1
ATOM 4341 N N . LYS B 1 89 ? -23.461 -21.971 14.177 1.00 20.58 89 LYS B N 1
ATOM 4342 C CA . LYS B 1 89 ? -22.292 -21.096 14.061 1.00 17.65 89 LYS B CA 1
ATOM 4343 C C . LYS B 1 89 ? -22.378 -19.857 14.943 1.00 16.16 89 LYS B C 1
ATOM 4344 O O . LYS B 1 89 ? -21.352 -19.195 15.190 1.00 16.94 89 LYS B O 1
ATOM 4350 N N . LEU B 1 90 ? -23.585 -19.531 15.408 1.00 18.28 90 LEU B N 1
ATOM 4351 C CA . LEU B 1 90 ? -23.784 -18.340 16.231 1.00 16.04 90 LEU B CA 1
ATOM 4352 C C . LEU B 1 90 ? -24.182 -18.743 17.651 1.00 17.80 90 LEU B C 1
ATOM 4353 O O . LEU B 1 90 ? -24.736 -19.818 17.853 1.00 20.65 90 LEU B O 1
ATOM 4358 N N . TYR B 1 91 ? -23.932 -17.873 18.631 1.00 21.82 91 TYR B N 1
ATOM 4359 C CA . TYR B 1 91 ? -24.323 -18.172 20.016 1.00 19.32 91 TYR B CA 1
ATOM 4360 C C . TYR B 1 91 ? -25.834 -18.262 20.202 1.00 17.41 91 TYR B C 1
ATOM 4361 O O . TYR B 1 91 ? -26.594 -17.439 19.664 1.00 17.86 91 TYR B O 1
ATOM 4370 N N . PRO B 1 92 ? -26.284 -19.245 20.986 1.00 17.49 92 PRO B N 1
ATOM 4371 C CA . PRO B 1 92 ? -27.719 -19.387 21.235 1.00 19.79 92 PRO B CA 1
ATOM 4372 C C . PRO B 1 92 ? -28.407 -18.137 21.780 1.00 23.75 92 PRO B C 1
ATOM 4373 O O . PRO B 1 92 ? -29.513 -17.847 21.311 1.00 20.57 92 PRO B O 1
ATOM 4377 N N . PHE B 1 93 ? -27.781 -17.390 22.690 1.00 22.69 93 PHE B N 1
ATOM 4378 C CA . PHE B 1 93 ? -28.453 -16.207 23.235 1.00 18.40 93 PHE B CA 1
ATOM 4379 C C . PHE B 1 93 ? -28.672 -15.132 22.157 1.00 19.63 93 PHE B C 1
ATOM 4380 O O . PHE B 1 93 ? -29.615 -14.357 22.259 1.00 20.05 93 PHE B O 1
ATOM 4388 N N . THR B 1 94 ? -27.827 -15.102 21.122 1.00 16.96 94 THR B N 1
ATOM 4389 C CA . THR B 1 94 ? -28.022 -14.127 20.045 1.00 17.01 94 THR B CA 1
ATOM 4390 C C . THR B 1 94 ? -29.245 -14.454 19.166 1.00 14.58 94 THR B C 1
ATOM 4391 O O . THR B 1 94 ? -29.986 -13.539 18.770 1.00 16.32 94 THR B O 1
ATOM 4395 N N . TRP B 1 95 ? -29.466 -15.736 18.882 1.00 15.91 95 TRP B N 1
ATOM 4396 C CA . TRP B 1 95 ? -30.688 -16.166 18.214 1.00 16.05 95 TRP B CA 1
ATOM 4397 C C . TRP B 1 95 ? -31.906 -15.861 19.088 1.00 15.26 95 TRP B C 1
ATOM 4398 O O . TRP B 1 95 ? -32.948 -15.415 18.591 1.00 18.04 95 TRP B O 1
ATOM 4409 N N . ASP B 1 96 ? -31.783 -16.058 20.402 1.00 17.05 96 ASP B N 1
ATOM 4410 C CA . ASP B 1 96 ? -32.851 -15.661 21.318 1.00 18.03 96 ASP B CA 1
ATOM 4411 C C . ASP B 1 96 ? -33.255 -14.174 21.164 1.00 15.37 96 ASP B C 1
ATOM 4412 O O . ASP B 1 96 ? -34.433 -13.837 21.229 1.00 18.88 96 ASP B O 1
ATOM 4417 N N . ALA B 1 97 ? -32.282 -13.295 20.925 1.00 17.18 97 ALA B N 1
ATOM 4418 C CA . ALA B 1 97 ? -32.534 -11.850 20.809 1.00 16.10 97 ALA B CA 1
ATOM 4419 C C . ALA B 1 97 ? -33.418 -11.506 19.588 1.00 12.06 97 ALA B C 1
ATOM 4420 O O . ALA B 1 97 ? -34.190 -10.511 19.603 1.00 16.77 97 ALA B O 1
ATOM 4422 N N . VAL B 1 98 ? -33.341 -12.362 18.564 1.00 13.50 98 VAL B N 1
ATOM 4423 C CA . VAL B 1 98 ? -34.050 -12.135 17.313 1.00 16.52 98 VAL B CA 1
ATOM 4424 C C . VAL B 1 98 ? -35.207 -13.109 17.147 1.00 13.67 98 VAL B C 1
ATOM 4425 O O . VAL B 1 98 ? -35.689 -13.319 16.026 1.00 16.97 98 VAL B O 1
ATOM 4429 N N . ARG B 1 99 ? -35.616 -13.730 18.252 1.00 15.39 99 ARG B N 1
ATOM 4430 C CA . ARG B 1 99 ? -36.779 -14.615 18.226 1.00 15.27 99 ARG B CA 1
ATOM 4431 C C . ARG B 1 99 ? -38.038 -13.889 18.710 1.00 20.35 99 ARG B C 1
ATOM 4432 O O . ARG B 1 99 ? -38.046 -13.250 19.762 1.00 20.19 99 ARG B O 1
ATOM 4440 N N . TYR B 1 100 ? -39.100 -13.970 17.926 1.00 17.92 100 TYR B N 1
ATOM 4441 C CA . TYR B 1 100 ? -40.299 -13.211 18.255 1.00 17.69 100 TYR B CA 1
ATOM 4442 C C . TYR B 1 100 ? -41.475 -14.084 17.910 1.00 16.02 100 TYR B C 1
ATOM 4443 O O . TYR B 1 100 ? -41.572 -14.573 16.784 1.00 19.45 100 TYR B O 1
ATOM 4452 N N . ASN B 1 101 ? -42.336 -14.314 18.897 1.00 20.73 101 ASN B N 1
ATOM 4453 C CA . ASN B 1 101 ? -43.498 -15.182 18.713 1.00 24.65 101 ASN B CA 1
ATOM 4454 C C . ASN B 1 101 ? -43.161 -16.525 18.043 1.00 22.94 101 ASN B C 1
ATOM 4455 O O . ASN B 1 101 ? -43.889 -16.984 17.153 1.00 25.83 101 ASN B O 1
ATOM 4460 N N . GLY B 1 102 ? -42.065 -17.141 18.478 1.00 22.85 102 GLY B N 1
ATOM 4461 C CA . GLY B 1 102 ? -41.699 -18.473 18.023 1.00 22.21 102 GLY B CA 1
ATOM 4462 C C . GLY B 1 102 ? -40.846 -18.532 16.767 1.00 26.21 102 GLY B C 1
ATOM 4463 O O . GLY B 1 102 ? -40.349 -19.607 16.408 1.00 29.57 102 GLY B O 1
ATOM 4464 N N . LYS B 1 103 ? -40.694 -17.393 16.090 1.00 23.24 103 LYS B N 1
ATOM 4465 C CA . LYS B 1 103 ? -39.983 -17.354 14.811 1.00 20.20 103 LYS B CA 1
ATOM 4466 C C . LYS B 1 103 ? -38.723 -16.487 14.869 1.00 19.02 103 LYS B C 1
ATOM 4467 O O . LYS B 1 103 ? -38.689 -15.479 15.572 1.00 18.84 103 LYS B O 1
ATOM 4473 N N . LEU B 1 104 ? -37.698 -16.862 14.118 1.00 19.39 104 LEU B N 1
ATOM 4474 C CA . LEU B 1 104 ? -36.541 -15.983 13.951 1.00 15.27 104 LEU B CA 1
ATOM 4475 C C . LEU B 1 104 ? -36.894 -14.915 12.926 1.00 13.86 104 LEU B C 1
ATOM 4476 O O . LEU B 1 104 ? -37.383 -15.220 11.839 1.00 19.05 104 LEU B O 1
ATOM 4481 N N . ILE B 1 105 ? -36.597 -13.665 13.262 1.00 12.49 105 ILE B N 1
ATOM 4482 C CA . ILE B 1 105 ? -36.973 -12.537 12.411 1.00 15.94 105 ILE B CA 1
ATOM 4483 C C . ILE B 1 105 ? -35.798 -11.687 11.917 1.00 13.60 105 ILE B C 1
ATOM 4484 O O . ILE B 1 105 ? -36.020 -10.665 11.242 1.00 14.88 105 ILE B O 1
ATOM 4489 N N . ALA B 1 106 ? -34.575 -12.108 12.244 1.00 13.43 106 ALA B N 1
ATOM 4490 C CA . ALA B 1 106 ? -33.347 -11.477 11.744 1.00 12.17 106 ALA B CA 1
ATOM 4491 C C . ALA B 1 106 ? -32.170 -12.386 11.978 1.00 11.59 106 ALA B C 1
ATOM 4492 O O . ALA B 1 106 ? -32.270 -13.402 12.666 1.00 13.58 106 ALA B O 1
ATOM 4494 N N . TYR B 1 107 ? -31.044 -11.997 11.399 1.00 13.49 107 TYR B N 1
ATOM 4495 C CA . TYR B 1 107 ? -29.784 -12.635 11.678 1.00 12.33 107 TYR B CA 1
ATOM 4496 C C . TYR B 1 107 ? -29.066 -11.775 12.717 1.00 11.77 107 TYR B C 1
ATOM 4497 O O . TYR B 1 107 ? -28.873 -10.583 12.497 1.00 15.04 107 TYR B O 1
ATOM 4506 N N . PRO B 1 108 ? -28.648 -12.368 13.840 1.00 14.38 108 PRO B N 1
ATOM 4507 C CA . PRO B 1 108 ? -27.873 -11.555 14.789 1.00 15.13 108 PRO B CA 1
ATOM 4508 C C . PRO B 1 108 ? -26.420 -11.402 14.331 1.00 14.98 108 PRO B C 1
ATOM 4509 O O . PRO B 1 108 ? -25.869 -12.314 13.712 1.00 17.65 108 PRO B O 1
ATOM 4513 N N . ILE B 1 109 ? -25.819 -10.244 14.597 1.00 12.52 109 ILE B N 1
ATOM 4514 C CA . ILE B 1 109 ? -24.473 -9.926 14.085 1.00 14.05 109 ILE B CA 1
ATOM 4515 C C . ILE B 1 109 ? -23.437 -9.709 15.210 1.00 14.77 109 ILE B C 1
ATOM 4516 O O . ILE B 1 109 ? -22.364 -10.326 15.202 1.00 14.47 109 ILE B O 1
ATOM 4521 N N . ALA B 1 110 ? -23.756 -8.826 16.153 1.00 17.04 110 ALA B N 1
ATOM 4522 C CA . ALA B 1 110 ? -22.809 -8.498 17.224 1.00 15.56 110 ALA B CA 1
ATOM 4523 C C . ALA B 1 110 ? -23.516 -8.015 18.474 1.00 15.76 110 ALA B C 1
ATOM 4524 O O . ALA B 1 110 ? -24.646 -7.483 18.418 1.00 16.22 110 ALA B O 1
ATOM 4526 N N . VAL B 1 111 ? -22.842 -8.197 19.607 1.00 12.94 111 VAL B N 1
ATOM 4527 C CA . VAL B 1 111 ? -23.389 -7.830 20.912 1.00 16.81 111 VAL B CA 1
ATOM 4528 C C . VAL B 1 111 ? -22.730 -6.542 21.398 1.00 15.69 111 VAL B C 1
ATOM 4529 O O . VAL B 1 111 ? -21.494 -6.474 21.479 1.00 16.05 111 VAL B O 1
ATOM 4533 N N . GLU B 1 112 ? -23.550 -5.529 21.694 1.00 16.99 112 GLU B N 1
ATOM 4534 C CA . GLU B 1 112 ? -23.047 -4.222 22.087 1.00 12.54 112 GLU B CA 1
ATOM 4535 C C . GLU B 1 112 ? -23.477 -3.932 23.522 1.00 15.03 112 GLU B C 1
ATOM 4536 O O . GLU B 1 112 ? -24.656 -4.086 23.874 1.00 16.54 112 GLU B O 1
ATOM 4542 N N . ALA B 1 113 ? -22.531 -3.478 24.337 1.00 13.76 113 ALA B N 1
ATOM 4543 C CA . ALA B 1 113 ? -22.859 -2.909 25.637 1.00 13.53 113 ALA B CA 1
ATOM 4544 C C . ALA B 1 113 ? -21.978 -1.690 25.843 1.00 12.35 113 ALA B C 1
ATOM 4545 O O . ALA B 1 113 ? -20.840 -1.642 25.356 1.00 13.94 113 ALA B O 1
ATOM 4547 N N . LEU B 1 114 ? -22.496 -0.733 26.592 1.00 12.45 114 LEU B N 1
ATOM 4548 C CA . LEU B 1 114 ? -21.745 0.441 27.045 1.00 11.25 114 LEU B CA 1
ATOM 4549 C C . LEU B 1 114 ? -20.752 0.035 28.108 1.00 13.04 114 LEU B C 1
ATOM 4550 O O . LEU B 1 114 ? -21.027 -0.833 28.953 1.00 13.38 114 LEU B O 1
ATOM 4555 N N . SER B 1 115 ? -19.589 0.682 28.059 1.00 11.60 115 SER B N 1
ATOM 4556 C CA . SER B 1 115 ? -18.616 0.582 29.129 1.00 11.88 115 SER B CA 1
ATOM 4557 C C . SER B 1 115 ? -18.140 1.959 29.576 1.00 12.92 115 SER B C 1
ATOM 4558 O O . SER B 1 115 ? -18.393 2.975 28.929 1.00 12.14 115 SER B O 1
ATOM 4561 N N . LEU B 1 116 ? -17.376 1.967 30.663 1.00 14.29 116 LEU B N 1
ATOM 4562 C CA . LEU B 1 116 ? -16.686 3.164 31.093 1.00 12.30 116 LEU B CA 1
ATOM 4563 C C . LEU B 1 116 ? -15.338 3.252 30.368 1.00 13.22 116 LEU B C 1
ATOM 4564 O O . LEU B 1 116 ? -14.521 2.326 30.413 1.00 15.02 116 LEU B O 1
ATOM 4569 N N . ILE B 1 117 ? -15.116 4.359 29.666 1.00 12.34 117 ILE B N 1
ATOM 4570 C CA . ILE B 1 117 ? -13.857 4.595 28.957 1.00 12.50 117 ILE B CA 1
ATOM 4571 C C . ILE B 1 117 ? -13.136 5.714 29.706 1.00 12.72 117 ILE B C 1
ATOM 4572 O O . ILE B 1 117 ? -13.744 6.745 30.063 1.00 13.50 117 ILE B O 1
ATOM 4577 N N . TYR B 1 118 ? -11.869 5.496 30.036 1.00 14.92 118 TYR B N 1
ATOM 4578 C CA . TYR B 1 118 ? -11.165 6.446 30.898 1.00 13.32 118 TYR B CA 1
ATOM 4579 C C . TYR B 1 118 ? -9.778 6.756 30.354 1.00 13.61 118 TYR B C 1
ATOM 4580 O O . TYR B 1 118 ? -9.199 5.967 29.611 1.00 14.32 118 TYR B O 1
ATOM 4589 N N . ASN B 1 119 ? -9.277 7.935 30.709 1.00 13.79 119 ASN B N 1
ATOM 4590 C CA . ASN B 1 119 ? -7.929 8.369 30.315 1.00 14.15 119 ASN B CA 1
ATOM 4591 C C . ASN B 1 119 ? -6.972 7.885 31.379 1.00 14.56 119 ASN B C 1
ATOM 4592 O O . ASN B 1 119 ? -7.042 8.322 32.533 1.00 14.68 119 ASN B O 1
ATOM 4597 N N . LYS B 1 120 ? -6.077 6.964 30.998 1.00 14.82 120 LYS B N 1
ATOM 4598 C CA . LYS B 1 120 ? -5.179 6.324 31.949 1.00 15.26 120 LYS B CA 1
ATOM 4599 C C . LYS B 1 120 ? -4.081 7.282 32.407 1.00 15.69 120 LYS B C 1
ATOM 4600 O O . LYS B 1 120 ? -3.459 7.050 33.436 1.00 21.46 120 LYS B O 1
ATOM 4606 N N . ASP B 1 121 ? -3.823 8.330 31.621 1.00 15.67 121 ASP B N 1
ATOM 4607 C CA . ASP B 1 121 ? -2.835 9.328 32.002 1.00 17.15 121 ASP B CA 1
ATOM 4608 C C . ASP B 1 121 ? -3.401 10.297 33.028 1.00 20.02 121 ASP B C 1
ATOM 4609 O O . ASP B 1 121 ? -2.707 10.704 33.943 1.00 21.19 121 ASP B O 1
ATOM 4614 N N . LEU B 1 122 ? -4.658 10.682 32.867 1.00 16.88 122 LEU B N 1
ATOM 4615 C CA . LEU B 1 122 ? -5.283 11.571 33.852 1.00 16.77 122 LEU B CA 1
ATOM 4616 C C . LEU B 1 122 ? -5.751 10.803 35.072 1.00 21.22 122 LEU B C 1
ATOM 4617 O O . LEU B 1 122 ? -5.717 11.307 36.194 1.00 22.11 122 LEU B O 1
ATOM 4622 N N . LEU B 1 123 ? -6.181 9.568 34.849 1.00 18.52 123 LEU B N 1
ATOM 4623 C CA . LEU B 1 123 ? -6.839 8.800 35.889 1.00 15.24 123 LEU B CA 1
ATOM 4624 C C . LEU B 1 123 ? -6.460 7.311 35.811 1.00 15.85 123 LEU B C 1
ATOM 4625 O O . LEU B 1 123 ? -7.199 6.512 35.258 1.00 19.64 123 LEU B O 1
ATOM 4630 N N . PRO B 1 124 ? -5.286 6.930 36.343 1.00 19.81 124 PRO B N 1
ATOM 4631 C CA . PRO B 1 124 ? -4.853 5.525 36.243 1.00 22.46 124 PRO B CA 1
ATOM 4632 C C . PRO B 1 124 ? -5.761 4.548 37.001 1.00 18.44 124 PRO B C 1
ATOM 4633 O O . PRO B 1 124 ? -5.874 3.386 36.609 1.00 22.24 124 PRO B O 1
ATOM 4637 N N . ASN B 1 125 ? -6.411 5.027 38.051 1.00 24.07 125 ASN B N 1
ATOM 4638 C CA . ASN B 1 125 ? -7.302 4.196 38.845 1.00 24.81 125 ASN B CA 1
ATOM 4639 C C . ASN B 1 125 ? -8.683 4.807 38.833 1.00 22.75 125 ASN B C 1
ATOM 4640 O O . ASN B 1 125 ? -9.011 5.624 39.704 1.00 26.72 125 ASN B O 1
ATOM 4645 N N . PRO B 1 126 ? -9.508 4.431 37.841 1.00 19.23 126 PRO B N 1
ATOM 4646 C CA . PRO B 1 126 ? -10.829 5.044 37.695 1.00 18.35 126 PRO B CA 1
ATOM 4647 C C . PRO B 1 126 ? -11.767 4.611 38.811 1.00 15.35 126 PRO B C 1
ATOM 4648 O O . PRO B 1 126 ? -11.579 3.540 39.412 1.00 18.47 126 PRO B O 1
ATOM 4652 N N . PRO B 1 127 ? -12.766 5.443 39.102 1.00 18.84 127 PRO B N 1
ATOM 4653 C CA . PRO B 1 127 ? -13.679 5.208 40.223 1.00 17.00 127 PRO B CA 1
ATOM 4654 C C . PRO B 1 127 ? -14.534 3.970 40.039 1.00 15.18 127 PRO B C 1
ATOM 4655 O O . PRO B 1 127 ? -15.002 3.711 38.928 1.00 17.91 127 PRO B O 1
ATOM 4659 N N . LYS B 1 128 ? -14.743 3.239 41.137 1.00 14.73 128 LYS B N 1
ATOM 4660 C CA . LYS B 1 128 ? -15.547 2.030 41.100 1.00 15.81 128 LYS B CA 1
ATOM 4661 C C . LYS B 1 128 ? -17.001 2.382 41.341 1.00 14.52 128 LYS B C 1
ATOM 4662 O O . LYS B 1 128 ? -17.896 1.578 41.030 1.00 16.34 128 LYS B O 1
ATOM 4668 N N . THR B 1 129 ? -17.250 3.574 41.881 1.00 15.51 129 THR B N 1
ATOM 4669 C CA . THR B 1 129 ? -18.623 3.978 42.221 1.00 15.61 129 THR B CA 1
ATOM 4670 C C . THR B 1 129 ? -18.998 5.319 41.607 1.00 15.82 129 THR B C 1
ATOM 4671 O O . THR B 1 129 ? -18.134 6.191 41.429 1.00 16.56 129 THR B O 1
ATOM 4675 N N . TRP B 1 130 ? -20.281 5.495 41.299 1.00 11.69 130 TRP B N 1
ATOM 4676 C CA . TRP B 1 130 ? -20.790 6.784 40.833 1.00 12.55 130 TRP B CA 1
ATOM 4677 C C . TRP B 1 130 ? -20.625 7.845 41.929 1.00 12.63 130 TRP B C 1
ATOM 4678 O O . TRP B 1 130 ? -20.392 9.021 41.655 1.00 12.20 130 TRP B O 1
ATOM 4689 N N . GLU B 1 131 ? -20.786 7.419 43.170 1.00 13.15 131 GLU B N 1
ATOM 4690 C CA . GLU B 1 131 ? -20.731 8.315 44.322 1.00 14.52 131 GLU B CA 1
ATOM 4691 C C . GLU B 1 131 ? -19.416 9.069 44.471 1.00 16.22 131 GLU B C 1
ATOM 4692 O O . GLU B 1 131 ? -19.379 10.153 45.055 1.00 16.68 131 GLU B O 1
ATOM 4698 N N . GLU B 1 132 ? -18.330 8.500 43.956 1.00 15.14 132 GLU B N 1
ATOM 4699 C CA A GLU B 1 132 ? -16.987 9.075 44.010 0.48 18.52 132 GLU B CA 1
ATOM 4700 C CA B GLU B 1 132 ? -17.072 9.207 44.137 0.52 16.12 132 GLU B CA 1
ATOM 4701 C C . GLU B 1 132 ? -16.777 10.193 43.006 1.00 15.01 132 GLU B C 1
ATOM 4702 O O . GLU B 1 132 ? -15.799 10.942 43.086 1.00 18.16 132 GLU B O 1
ATOM 4713 N N . ILE B 1 133 ? -17.648 10.251 42.005 1.00 13.43 133 ILE B N 1
ATOM 4714 C CA . ILE B 1 133 ? -17.450 11.174 40.888 1.00 15.62 133 ILE B CA 1
ATOM 4715 C C . ILE B 1 133 ? -17.405 12.678 41.277 1.00 13.29 133 ILE B C 1
ATOM 4716 O O . ILE B 1 133 ? -16.495 13.396 40.823 1.00 15.25 133 ILE B O 1
ATOM 4721 N N . PRO B 1 134 ? -18.342 13.163 42.133 1.00 13.84 134 PRO B N 1
ATOM 4722 C CA . PRO B 1 134 ? -18.277 14.567 42.543 1.00 14.97 134 PRO B CA 1
ATOM 4723 C C . PRO B 1 134 ? -16.927 14.981 43.122 1.00 17.28 134 PRO B C 1
ATOM 4724 O O . PRO B 1 134 ? -16.422 16.011 42.678 1.00 16.45 134 PRO B O 1
ATOM 4728 N N . ALA B 1 135 ? -16.340 14.204 44.038 1.00 17.31 135 ALA B N 1
ATOM 4729 C CA . ALA B 1 135 ? -15.044 14.551 44.614 1.00 19.00 135 ALA B CA 1
ATOM 4730 C C . ALA B 1 135 ? -13.936 14.527 43.568 1.00 18.51 135 ALA B C 1
ATOM 4731 O O . ALA B 1 135 ? -13.041 15.381 43.571 1.00 19.54 135 ALA B O 1
ATOM 4733 N N . LEU B 1 136 ? -13.986 13.534 42.689 1.00 17.59 136 LEU B N 1
ATOM 4734 C CA . LEU B 1 136 ? -13.006 13.428 41.606 1.00 16.90 136 LEU B CA 1
ATOM 4735 C C . LEU B 1 136 ? -13.110 14.636 40.680 1.00 16.63 136 LEU B C 1
ATOM 4736 O O . LEU B 1 136 ? -12.095 15.220 40.275 1.00 18.10 136 LEU B O 1
ATOM 4741 N N . ASP B 1 137 ? -14.333 15.043 40.361 1.00 15.11 137 ASP B N 1
ATOM 4742 C CA . ASP B 1 137 ? -14.490 16.204 39.493 1.00 14.79 137 ASP B CA 1
ATOM 4743 C C . ASP B 1 137 ? -13.903 17.477 40.096 1.00 16.26 137 ASP B C 1
ATOM 4744 O O . ASP B 1 137 ? -13.280 18.281 39.389 1.00 18.62 137 ASP B O 1
ATOM 4749 N N . LYS B 1 138 ? -14.096 17.665 41.403 1.00 17.94 138 LYS B N 1
ATOM 4750 C CA . LYS B 1 138 ? -13.582 18.855 42.061 1.00 19.08 138 LYS B CA 1
ATOM 4751 C C . LYS B 1 138 ? -12.067 18.888 41.950 1.00 20.16 138 LYS B C 1
ATOM 4752 O O . LYS B 1 138 ? -11.452 19.937 41.727 1.00 21.10 138 LYS B O 1
ATOM 4758 N N . GLU B 1 139 ? -11.468 17.715 42.097 1.00 22.78 139 GLU B N 1
ATOM 4759 C CA . GLU B 1 139 ? -10.036 17.561 41.976 1.00 22.33 139 GLU B CA 1
ATOM 4760 C C . GLU B 1 139 ? -9.566 17.929 40.571 1.00 20.81 139 GLU B C 1
ATOM 4761 O O . GLU B 1 139 ? -8.604 18.695 40.398 1.00 22.63 139 GLU B O 1
ATOM 4767 N N . LEU B 1 140 ? -10.246 17.377 39.576 1.00 20.19 140 LEU B N 1
ATOM 4768 C CA . LEU B 1 140 ? -9.865 17.584 38.188 1.00 23.59 140 LEU B CA 1
ATOM 4769 C C . LEU B 1 140 ? -10.138 19.014 37.736 1.00 25.56 140 LEU B C 1
ATOM 4770 O O . LEU B 1 140 ? -9.362 19.563 36.959 1.00 20.09 140 LEU B O 1
ATOM 4775 N N . LYS B 1 141 ? -11.217 19.619 38.239 1.00 24.95 141 LYS B N 1
ATOM 4776 C CA . LYS B 1 141 ? -11.546 21.022 37.943 1.00 24.19 141 LYS B CA 1
ATOM 4777 C C . LYS B 1 141 ? -10.412 21.951 38.333 1.00 23.75 141 LYS B C 1
ATOM 4778 O O . LYS B 1 141 ? -10.133 22.919 37.628 1.00 27.71 141 LYS B O 1
ATOM 4784 N N . ALA B 1 142 ? -9.771 21.670 39.468 1.00 23.84 142 ALA B N 1
ATOM 4785 C CA . ALA B 1 142 ? -8.608 22.443 39.911 1.00 24.80 142 ALA B CA 1
ATOM 4786 C C . ALA B 1 142 ? -7.467 22.425 38.896 1.00 25.98 142 ALA B C 1
ATOM 4787 O O . ALA B 1 142 ? -6.653 23.353 38.861 1.00 29.13 142 ALA B O 1
ATOM 4789 N N . LYS B 1 143 ? -7.399 21.368 38.086 1.00 27.72 143 LYS B N 1
ATOM 4790 C CA . LYS B 1 143 ? -6.339 21.252 37.079 1.00 30.07 143 LYS B CA 1
ATOM 4791 C C . LYS B 1 143 ? -6.890 21.625 35.711 1.00 25.26 143 LYS B C 1
ATOM 4792 O O . LYS B 1 143 ? -6.235 21.389 34.689 1.00 30.34 143 LYS B O 1
ATOM 4798 N N . GLY B 1 144 ? -8.112 22.155 35.683 1.00 25.72 144 GLY B N 1
ATOM 4799 C CA . GLY B 1 144 ? -8.719 22.592 34.436 1.00 25.93 144 GLY B CA 1
ATOM 4800 C C . GLY B 1 144 ? -9.266 21.458 33.583 1.00 29.03 144 GLY B C 1
ATOM 4801 O O . GLY B 1 144 ? -9.413 21.606 32.364 1.00 27.98 144 GLY B O 1
ATOM 4802 N N . LYS B 1 145 ? -9.573 20.327 34.221 1.00 21.66 145 LYS B N 1
ATOM 4803 C CA . LYS B 1 145 ? -10.133 19.178 33.532 1.00 17.31 145 LYS B CA 1
ATOM 4804 C C . LYS B 1 145 ? -11.461 18.891 34.203 1.00 21.11 145 LYS B C 1
ATOM 4805 O O . LYS B 1 145 ? -11.835 19.593 35.140 1.00 21.91 145 LYS B O 1
ATOM 4811 N N . SER B 1 146 ? -12.192 17.901 33.714 1.00 19.86 146 SER B N 1
ATOM 4812 C CA . SER B 1 146 ? -13.412 17.459 34.387 1.00 17.47 146 SER B CA 1
ATOM 4813 C C . SER B 1 146 ? -13.367 15.950 34.485 1.00 15.63 146 SER B C 1
ATOM 4814 O O . SER B 1 146 ? -12.588 15.298 33.783 1.00 15.12 146 SER B O 1
ATOM 4817 N N . ALA B 1 147 ? -14.202 15.399 35.354 1.00 12.93 147 ALA B N 1
ATOM 4818 C CA . ALA B 1 147 ? -14.247 13.957 35.556 1.00 12.27 147 ALA B CA 1
ATOM 4819 C C . ALA B 1 147 ? -14.898 13.146 34.458 1.00 12.14 147 ALA B C 1
ATOM 4820 O O . ALA B 1 147 ? -14.348 12.132 34.030 1.00 13.48 147 ALA B O 1
ATOM 4822 N N . LEU B 1 148 ? -16.109 13.541 34.071 1.00 12.83 148 LEU B N 1
ATOM 4823 C CA . LEU B 1 148 ? -16.942 12.696 33.226 1.00 11.73 148 LEU B CA 1
ATOM 4824 C C . LEU B 1 148 ? -17.792 13.522 32.275 1.00 15.06 148 LEU B C 1
ATOM 4825 O O . LEU B 1 148 ? -18.507 14.454 32.702 1.00 15.71 148 LEU B O 1
ATOM 4830 N N . MET B 1 149 ? -17.750 13.146 30.994 1.00 12.37 149 MET B N 1
ATOM 4831 C CA . MET B 1 149 ? -18.734 13.666 30.040 1.00 11.32 149 MET B CA 1
ATOM 4832 C C . MET B 1 149 ? -19.244 12.527 29.168 1.00 10.80 149 MET B C 1
ATOM 4833 O O . MET B 1 149 ? -18.461 11.735 28.640 1.00 13.08 149 MET B O 1
ATOM 4838 N N . PHE B 1 150 ? -20.572 12.436 29.061 1.00 11.10 150 PHE B N 1
ATOM 4839 C CA . PHE B 1 150 ? -21.198 11.466 28.157 1.00 12.28 150 PHE B CA 1
ATOM 4840 C C . PHE B 1 150 ? -22.523 12.019 27.642 1.00 10.28 150 PHE B C 1
ATOM 4841 O O . PHE B 1 150 ? -23.031 12.979 28.182 1.00 12.78 150 PHE B O 1
ATOM 4849 N N . ASN B 1 151 ? -23.036 11.399 26.585 1.00 11.39 151 ASN B N 1
ATOM 4850 C CA . ASN B 1 151 ? -24.273 11.829 25.923 1.00 14.15 151 ASN B CA 1
ATOM 4851 C C . ASN B 1 151 ? -25.485 11.811 26.859 1.00 13.26 151 ASN B C 1
ATOM 4852 O O . ASN B 1 151 ? -25.932 10.737 27.288 1.00 15.89 151 ASN B O 1
ATOM 4857 N N . LEU B 1 152 ? -26.010 12.991 27.179 1.00 13.44 152 LEU B N 1
ATOM 4858 C CA . LEU B 1 152 ? -27.180 13.094 28.041 1.00 13.63 152 LEU B CA 1
ATOM 4859 C C . LEU B 1 152 ? -28.478 13.255 27.277 1.00 15.59 152 LEU B C 1
ATOM 4860 O O . LEU B 1 152 ? -29.521 13.467 27.890 1.00 19.79 152 LEU B O 1
ATOM 4865 N N . GLN B 1 153 ? -28.435 13.227 25.943 1.00 14.81 153 GLN B N 1
ATOM 4866 C CA . GLN B 1 153 ? -29.623 13.480 25.139 1.00 18.15 153 GLN B CA 1
ATOM 4867 C C . GLN B 1 153 ? -30.368 12.212 24.750 1.00 16.88 153 GLN B C 1
ATOM 4868 O O . GLN B 1 153 ? -31.524 12.276 24.392 1.00 21.54 153 GLN B O 1
ATOM 4874 N N . GLU B 1 154 ? -29.667 11.077 24.751 1.00 15.43 154 GLU B N 1
ATOM 4875 C CA . GLU B 1 154 ? -30.271 9.797 24.359 1.00 15.73 154 GLU B CA 1
ATOM 4876 C C . GLU B 1 154 ? -30.333 8.858 25.540 1.00 14.20 154 GLU B C 1
ATOM 4877 O O . GLU B 1 154 ? -29.317 8.603 26.194 1.00 14.19 154 GLU B O 1
ATOM 4883 N N . PRO B 1 155 ? -31.534 8.312 25.802 1.00 14.75 155 PRO B N 1
ATOM 4884 C CA . PRO B 1 155 ? -31.731 7.509 27.008 1.00 13.61 155 PRO B CA 1
ATOM 4885 C C . PRO B 1 155 ? -30.909 6.220 27.077 1.00 12.58 155 PRO B C 1
ATOM 4886 O O . PRO B 1 155 ? -30.641 5.724 28.173 1.00 14.23 155 PRO B O 1
ATOM 4890 N N . TYR B 1 156 ? -30.470 5.688 25.945 1.00 13.15 156 TYR B N 1
ATOM 4891 C CA . TYR B 1 156 ? -29.533 4.566 25.990 1.00 12.44 156 TYR B CA 1
ATOM 4892 C C . TYR B 1 156 ? -28.317 4.814 26.888 1.00 11.07 156 TYR B C 1
ATOM 4893 O O . TYR B 1 156 ? -27.837 3.911 27.545 1.00 12.68 156 TYR B O 1
ATOM 4902 N N . PHE B 1 157 ? -27.827 6.051 26.928 1.00 11.42 157 PHE B N 1
ATOM 4903 C CA . PHE B 1 157 ? -26.612 6.333 27.720 1.00 10.80 157 PHE B CA 1
ATOM 4904 C C . PHE B 1 157 ? -26.861 6.588 29.196 1.00 10.94 157 PHE B C 1
ATOM 4905 O O . PHE B 1 157 ? -25.985 6.354 30.019 1.00 12.58 157 PHE B O 1
ATOM 4913 N N . THR B 1 158 ? -28.079 7.021 29.528 1.00 13.53 158 THR B N 1
ATOM 4914 C CA . THR B 1 158 ? -28.396 7.359 30.910 1.00 14.17 158 THR B CA 1
ATOM 4915 C C . THR B 1 158 ? -29.113 6.197 31.601 1.00 13.06 158 THR B C 1
ATOM 4916 O O . THR B 1 158 ? -29.082 6.079 32.828 1.00 16.19 158 THR B O 1
ATOM 4920 N N . TRP B 1 159 ? -29.724 5.321 30.813 1.00 13.29 159 TRP B N 1
ATOM 4921 C CA . TRP B 1 159 ? -30.412 4.147 31.366 1.00 16.28 159 TRP B CA 1
ATOM 4922 C C . TRP B 1 159 ? -29.568 3.275 32.322 1.00 12.85 159 TRP B C 1
ATOM 4923 O O . TRP B 1 159 ? -30.106 2.784 33.312 1.00 14.35 159 TRP B O 1
ATOM 4934 N N . PRO B 1 160 ? -28.263 3.066 32.043 1.00 10.92 160 PRO B N 1
ATOM 4935 C CA . PRO B 1 160 ? -27.579 2.153 32.970 1.00 15.15 160 PRO B CA 1
ATOM 4936 C C . PRO B 1 160 ? -27.617 2.598 34.443 1.00 13.85 160 PRO B C 1
ATOM 4937 O O . PRO B 1 160 ? -27.701 1.747 35.341 1.00 14.51 160 PRO B O 1
ATOM 4941 N N . LEU B 1 161 ? -27.578 3.905 34.683 1.00 13.47 161 LEU B N 1
ATOM 4942 C CA . LEU B 1 161 ? -27.638 4.473 36.036 1.00 11.68 161 LEU B CA 1
ATOM 4943 C C . LEU B 1 161 ? -29.036 4.396 36.576 1.00 13.94 161 LEU B C 1
ATOM 4944 O O . LEU B 1 161 ? -29.246 4.109 37.754 1.00 16.79 161 LEU B O 1
ATOM 4949 N N . ILE B 1 162 ? -30.003 4.654 35.702 1.00 14.50 162 ILE B N 1
ATOM 4950 C CA . ILE B 1 162 ? -31.416 4.607 36.085 1.00 13.61 162 ILE B CA 1
ATOM 4951 C C . ILE B 1 162 ? -31.834 3.180 36.447 1.00 13.11 162 ILE B C 1
ATOM 4952 O O . ILE B 1 162 ? -32.638 2.971 37.365 1.00 13.51 162 ILE B O 1
ATOM 4957 N N . ALA B 1 163 ? -31.268 2.190 35.767 1.00 15.25 163 ALA B N 1
ATOM 4958 C CA . ALA B 1 163 ? -31.625 0.800 36.029 1.00 16.71 163 ALA B CA 1
ATOM 4959 C C . ALA B 1 163 ? -30.925 0.193 37.235 1.00 17.43 163 ALA B C 1
ATOM 4960 O O . ALA B 1 163 ? -31.413 -0.791 37.797 1.00 17.54 163 ALA B O 1
ATOM 4962 N N . ALA B 1 164 ? -29.781 0.765 37.627 1.00 13.24 164 ALA B N 1
ATOM 4963 C CA . ALA B 1 164 ? -28.904 0.165 38.655 1.00 16.41 164 ALA B CA 1
ATOM 4964 C C . ALA B 1 164 ? -29.601 -0.234 39.937 1.00 13.81 164 ALA B C 1
ATOM 4965 O O . ALA B 1 164 ? -29.387 -1.341 40.434 1.00 16.93 164 ALA B O 1
ATOM 4967 N N . ASP B 1 165 ? -30.391 0.684 40.481 1.00 17.95 165 ASP B N 1
ATOM 4968 C CA . ASP B 1 165 ? -31.089 0.457 41.763 1.00 18.85 165 ASP B CA 1
ATOM 4969 C C . ASP B 1 165 ? -32.526 -0.019 41.579 1.00 20.10 165 ASP B C 1
ATOM 4970 O O . ASP B 1 165 ? -33.257 -0.128 42.560 1.00 21.74 165 ASP B O 1
ATOM 4975 N N . GLY B 1 166 ? -32.955 -0.287 40.344 1.00 17.23 166 GLY B N 1
ATOM 4976 C CA . GLY B 1 166 ? -34.268 -0.896 40.151 1.00 17.11 166 GLY B CA 1
ATOM 4977 C C . GLY B 1 166 ? -35.152 -0.533 38.963 1.00 22.58 166 GLY B C 1
ATOM 4978 O O . GLY B 1 166 ? -36.230 -1.122 38.790 1.00 16.93 166 GLY B O 1
ATOM 4979 N N . GLY B 1 167 ? -34.740 0.425 38.141 1.00 16.48 167 GLY B N 1
ATOM 4980 C CA . GLY B 1 167 ? -35.525 0.735 36.961 1.00 17.27 167 GLY B CA 1
ATOM 4981 C C . GLY B 1 167 ? -35.528 -0.433 35.984 1.00 17.49 167 GLY B C 1
ATOM 4982 O O . GLY B 1 167 ? -34.548 -1.170 35.878 1.00 22.66 167 GLY B O 1
ATOM 4983 N N . TYR B 1 168 ? -36.645 -0.618 35.285 1.00 15.86 168 TYR B N 1
ATOM 4984 C CA . TYR B 1 168 ? -36.714 -1.581 34.190 1.00 16.73 168 TYR B CA 1
ATOM 4985 C C . TYR B 1 168 ? -37.707 -1.096 33.146 1.00 13.89 168 TYR B C 1
ATOM 4986 O O . TYR B 1 168 ? -38.452 -0.158 33.413 1.00 16.41 168 TYR B O 1
ATOM 4995 N N . ALA B 1 169 ? -37.733 -1.722 31.970 1.00 14.51 169 ALA B N 1
ATOM 4996 C CA . ALA B 1 169 ? -38.710 -1.347 30.942 1.00 15.77 169 ALA B CA 1
ATOM 4997 C C . ALA B 1 169 ? -40.040 -2.079 31.171 1.00 17.34 169 ALA B C 1
ATOM 4998 O O . ALA B 1 169 ? -41.046 -1.473 31.560 1.00 15.67 169 ALA B O 1
ATOM 5000 N N . PHE B 1 170 ? -40.025 -3.381 30.929 1.00 18.71 170 PHE B N 1
ATOM 5001 C CA . PHE B 1 170 ? -41.185 -4.248 31.147 1.00 16.15 170 PHE B CA 1
ATOM 5002 C C . PHE B 1 170 ? -40.735 -5.432 31.986 1.00 22.11 170 PHE B C 1
ATOM 5003 O O . PHE B 1 170 ? -39.668 -6.014 31.729 1.00 23.65 170 PHE B O 1
ATOM 5011 N N . LYS B 1 171 ? -41.522 -5.768 33.001 1.00 20.78 171 LYS B N 1
ATOM 5012 C CA . LYS B 1 171 ? -41.150 -6.845 33.910 1.00 22.02 171 LYS B CA 1
ATOM 5013 C C . LYS B 1 171 ? -41.115 -8.163 33.162 1.00 26.45 171 LYS B C 1
ATOM 5014 O O . LYS B 1 171 ? -42.068 -8.506 32.475 1.00 21.63 171 LYS B O 1
ATOM 5020 N N . TYR B 1 172 ? -40.023 -8.913 33.288 1.00 29.17 172 TYR B N 1
ATOM 5021 C CA . TYR B 1 172 ? -39.968 -10.256 32.717 1.00 32.96 172 TYR B CA 1
ATOM 5022 C C . TYR B 1 172 ? -40.242 -11.299 33.794 1.00 35.59 172 TYR B C 1
ATOM 5023 O O . TYR B 1 172 ? -39.604 -11.298 34.843 1.00 40.15 172 TYR B O 1
ATOM 5032 N N . ALA B 1 173 ? -41.187 -12.190 33.521 1.00 36.03 173 ALA B N 1
ATOM 5033 C CA . ALA B 1 173 ? -41.519 -13.268 34.442 1.00 37.57 173 ALA B CA 1
ATOM 5034 C C . ALA B 1 173 ? -42.035 -14.460 33.660 1.00 47.47 173 ALA B C 1
ATOM 5035 O O . ALA B 1 173 ? -42.819 -14.289 32.727 1.00 49.72 173 ALA B O 1
ATOM 5037 N N . ALA B 1 174 ? -41.600 -15.660 34.049 1.00 51.18 174 ALA B N 1
ATOM 5038 C CA . ALA B 1 174 ? -42.150 -16.916 33.528 1.00 49.77 174 ALA B CA 1
ATOM 5039 C C . ALA B 1 174 ? -42.323 -16.915 32.014 1.00 47.18 174 ALA B C 1
ATOM 5040 O O . ALA B 1 174 ? -43.444 -17.059 31.512 1.00 51.37 174 ALA B O 1
ATOM 5042 N N . GLY B 1 175 ? -41.224 -16.715 31.295 1.00 44.02 175 GLY B N 1
ATOM 5043 C CA . GLY B 1 175 ? -41.258 -16.754 29.848 1.00 49.33 175 GLY B CA 1
ATOM 5044 C C . GLY B 1 175 ? -41.407 -15.415 29.149 1.00 53.29 175 GLY B C 1
ATOM 5045 O O . GLY B 1 175 ? -40.731 -15.170 28.146 1.00 54.91 175 GLY B O 1
ATOM 5046 N N . LYS B 1 176 ? -42.269 -14.537 29.657 1.00 51.06 176 LYS B N 1
ATOM 5047 C CA . LYS B 1 176 ? -42.614 -13.349 28.875 1.00 45.50 176 LYS B CA 1
ATOM 5048 C C . LYS B 1 176 ? -42.584 -11.990 29.575 1.00 32.27 176 LYS B C 1
ATOM 5049 O O . LYS B 1 176 ? -42.574 -11.878 30.802 1.00 30.82 176 LYS B O 1
ATOM 5055 N N . TYR B 1 177 ? -42.574 -10.950 28.754 1.00 27.22 177 TYR B N 1
ATOM 5056 C CA . TYR B 1 177 ? -42.659 -9.597 29.238 1.00 22.12 177 TYR B CA 1
ATOM 5057 C C . TYR B 1 177 ? -44.114 -9.198 29.515 1.00 24.18 177 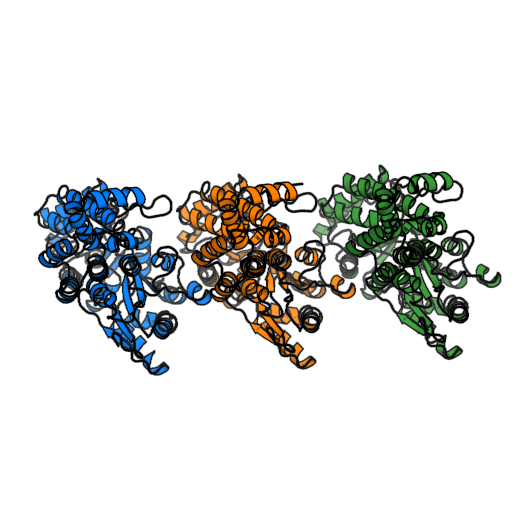TYR B C 1
ATOM 5058 O O . TYR B 1 177 ? -45.002 -9.458 28.706 1.00 26.47 177 TYR B O 1
ATOM 5067 N N . ASP B 1 178 ? -44.346 -8.602 30.681 1.00 20.68 178 ASP B N 1
ATOM 5068 C CA . ASP B 1 178 ? -45.652 -8.055 31.035 1.00 20.49 178 ASP B CA 1
ATOM 5069 C C . ASP B 1 178 ? -45.698 -6.586 30.638 1.00 21.18 178 ASP B C 1
ATOM 5070 O O . ASP B 1 178 ? -45.096 -5.748 31.302 1.00 19.39 178 ASP B O 1
ATOM 5075 N N . ILE B 1 179 ? -46.433 -6.263 29.574 1.00 21.35 179 ILE B N 1
ATOM 5076 C CA . ILE B 1 179 ? -46.492 -4.874 29.120 1.00 20.65 179 ILE B CA 1
ATOM 5077 C C . ILE B 1 179 ? -47.306 -3.962 30.030 1.00 22.17 179 ILE B C 1
ATOM 5078 O O . ILE B 1 179 ? -47.272 -2.743 29.866 1.00 20.48 179 ILE B O 1
ATOM 5083 N N . LYS B 1 180 ? -48.054 -4.542 30.972 1.00 19.14 180 LYS B N 1
ATOM 5084 C CA . LYS B 1 180 ? -48.745 -3.746 31.978 1.00 21.79 180 LYS B CA 1
ATOM 5085 C C . LYS B 1 180 ? -47.861 -3.350 33.173 1.00 19.62 180 LYS B C 1
ATOM 5086 O O . LYS B 1 180 ? -48.275 -2.556 34.027 1.00 22.98 180 LYS B O 1
ATOM 5092 N N . ASP B 1 181 ? -46.637 -3.877 33.224 1.00 17.51 181 ASP B N 1
ATOM 5093 C CA . ASP B 1 181 ? -45.757 -3.677 34.375 1.00 16.46 181 ASP B CA 1
ATOM 5094 C C . ASP B 1 181 ? -44.467 -2.982 33.894 1.00 16.79 181 ASP B C 1
ATOM 5095 O O . ASP B 1 181 ? -43.514 -3.621 33.445 1.00 18.65 181 ASP B O 1
ATOM 5100 N N . VAL B 1 182 ? -44.495 -1.654 33.973 1.00 19.23 182 VAL B N 1
ATOM 5101 C CA . VAL B 1 182 ? -43.439 -0.781 33.480 1.00 17.86 182 VAL B CA 1
ATOM 5102 C C . VAL B 1 182 ? -42.671 -0.276 34.701 1.00 14.81 182 VAL B C 1
ATOM 5103 O O . VAL B 1 182 ? -43.290 0.049 35.720 1.00 22.09 182 VAL B O 1
ATOM 5107 N N . GLY B 1 183 ? -41.341 -0.224 34.609 1.00 16.07 183 GLY B N 1
ATOM 5108 C CA . GLY B 1 183 ? -40.499 0.023 35.770 1.00 14.28 183 GLY B CA 1
ATOM 5109 C C . GLY B 1 183 ? -39.803 1.361 35.671 1.00 17.97 183 GLY B C 1
ATOM 5110 O O . GLY B 1 183 ? -38.658 1.516 36.101 1.00 17.55 183 GLY B O 1
ATOM 5111 N N . VAL B 1 184 ? -40.521 2.335 35.134 1.00 15.72 184 VAL B N 1
ATOM 5112 C CA . VAL B 1 184 ? -39.952 3.632 34.832 1.00 16.27 184 VAL B CA 1
ATOM 5113 C C . VAL B 1 184 ? -39.986 4.590 36.027 1.00 21.36 184 VAL B C 1
ATOM 5114 O O . VAL B 1 184 ? -39.101 5.443 36.172 1.00 17.53 184 VAL B O 1
ATOM 5118 N N . ASP B 1 185 ? -40.973 4.436 36.910 1.00 16.86 185 ASP B N 1
ATOM 5119 C CA . ASP B 1 185 ? -41.080 5.349 38.051 1.00 23.67 185 ASP B CA 1
ATOM 5120 C C . ASP B 1 185 ? -40.998 4.694 39.439 1.00 19.67 185 ASP B C 1
ATOM 5121 O O . ASP B 1 185 ? -41.490 5.261 40.424 1.00 22.29 185 ASP B O 1
ATOM 5126 N N . ASN B 1 186 ? -40.370 3.534 39.549 1.00 16.85 186 ASN B N 1
ATOM 5127 C CA . ASN B 1 186 ? -40.152 2.977 40.879 1.00 15.82 186 ASN B CA 1
ATOM 5128 C C . ASN B 1 186 ? -39.046 3.712 41.638 1.00 17.02 186 ASN B C 1
ATOM 5129 O O . ASN B 1 186 ? -38.427 4.621 41.098 1.00 18.59 186 ASN B O 1
ATOM 5134 N N . ALA B 1 187 ? -38.826 3.299 42.883 1.00 20.30 187 ALA B N 1
ATOM 5135 C CA . ALA B 1 187 ? -37.867 3.932 43.777 1.00 22.05 187 ALA B CA 1
ATOM 5136 C C . ALA B 1 187 ? -36.453 3.941 43.188 1.00 18.56 187 ALA B C 1
ATOM 5137 O O . ALA B 1 187 ? -35.683 4.915 43.367 1.00 19.38 187 ALA B O 1
ATOM 5139 N N . GLY B 1 188 ? -36.112 2.853 42.493 1.00 16.94 188 GLY B N 1
ATOM 5140 C CA . GLY B 1 188 ? -34.778 2.659 41.950 1.00 14.87 188 GLY B CA 1
ATOM 5141 C C . GLY B 1 188 ? -34.522 3.622 40.810 1.00 17.24 188 GLY B C 1
ATOM 5142 O O . GLY B 1 188 ? -33.460 4.253 40.761 1.00 14.93 188 GLY B O 1
ATOM 5143 N N . ALA B 1 189 ? -35.487 3.746 39.910 1.00 13.94 189 ALA B N 1
ATOM 5144 C CA . ALA B 1 189 ? -35.362 4.623 38.748 1.00 12.17 189 ALA B CA 1
ATOM 5145 C C . ALA B 1 189 ? -35.236 6.048 39.253 1.00 15.74 189 ALA B C 1
ATOM 5146 O O . ALA B 1 189 ? -34.367 6.812 38.795 1.00 15.30 189 ALA B O 1
ATOM 5148 N N . LYS B 1 190 ? -36.121 6.406 40.191 1.00 15.56 190 LYS B N 1
ATOM 5149 C CA . LYS B 1 190 ? -36.095 7.726 40.808 1.00 13.39 190 LYS B CA 1
ATOM 5150 C C . LYS B 1 190 ? -34.744 8.031 41.433 1.00 15.78 190 LYS B C 1
ATOM 5151 O O . LYS B 1 190 ? -34.174 9.113 41.220 1.00 15.53 190 LYS B O 1
ATOM 5157 N N . ALA B 1 191 ? -34.208 7.080 42.186 1.00 14.22 191 ALA B N 1
ATOM 5158 C CA . ALA B 1 191 ? -32.883 7.267 42.787 1.00 13.86 191 ALA B CA 1
ATOM 5159 C C . ALA B 1 191 ? -31.802 7.517 41.756 1.00 18.97 191 ALA B C 1
ATOM 5160 O O . ALA B 1 191 ? -30.979 8.418 41.934 1.00 14.53 191 ALA B O 1
ATOM 5162 N N . GLY B 1 192 ? -31.794 6.729 40.681 1.00 16.58 192 GLY B N 1
ATOM 5163 C CA . GLY B 1 192 ? -30.749 6.884 39.688 1.00 15.97 192 GLY B CA 1
ATOM 5164 C C . GLY B 1 192 ? -30.839 8.212 38.979 1.00 14.50 192 GLY B C 1
ATOM 5165 O O . GLY B 1 192 ? -29.821 8.904 38.802 1.00 13.04 192 GLY B O 1
ATOM 5166 N N . LEU B 1 193 ? -32.031 8.553 38.498 1.00 11.57 193 LEU B N 1
ATOM 5167 C CA . LEU B 1 193 ? -32.184 9.823 37.800 1.00 11.85 193 LEU B CA 1
ATOM 5168 C C . LEU B 1 193 ? -31.882 11.007 38.723 1.00 13.65 193 LEU B C 1
ATOM 5169 O O . LEU B 1 193 ? -31.310 12.035 38.301 1.00 13.93 193 LEU B O 1
ATOM 5174 N N . THR B 1 194 ? -32.223 10.872 39.996 1.00 12.48 194 THR B N 1
ATOM 5175 C CA . THR B 1 194 ? -31.927 11.954 40.934 1.00 14.70 194 THR B CA 1
ATOM 5176 C C . THR B 1 194 ? -30.415 12.130 41.052 1.00 13.42 194 THR B C 1
ATOM 5177 O O . THR B 1 194 ? -29.923 13.264 41.089 1.00 13.91 194 THR B O 1
ATOM 5181 N N . PHE B 1 195 ? -29.661 11.036 41.047 1.00 13.02 195 PHE B N 1
ATOM 5182 C CA . PHE B 1 195 ? -28.220 11.180 41.145 1.00 13.12 195 PHE B CA 1
ATOM 5183 C C . PHE B 1 195 ? -27.684 11.916 39.922 1.00 12.46 195 PHE B C 1
ATOM 5184 O O . PHE B 1 195 ? -26.831 12.789 40.054 1.00 15.41 195 PHE B O 1
ATOM 5192 N N . LEU B 1 196 ? -28.199 11.573 38.734 1.00 14.12 196 LEU B N 1
ATOM 5193 C CA . LEU B 1 196 ? -27.757 12.206 37.490 1.00 14.19 196 LEU B CA 1
ATOM 5194 C C . LEU B 1 196 ? -28.078 13.688 37.499 1.00 14.05 196 LEU B C 1
ATOM 5195 O O . LEU B 1 196 ? -27.229 14.529 37.160 1.00 12.36 196 LEU B O 1
ATOM 5200 N N . VAL B 1 197 ? -29.288 14.035 37.921 1.00 12.20 197 VAL B N 1
ATOM 5201 C CA . VAL B 1 197 ? -29.707 15.429 37.942 1.00 13.45 197 VAL B CA 1
ATOM 5202 C C . VAL B 1 197 ? -28.924 16.254 38.959 1.00 14.64 197 VAL B C 1
ATOM 5203 O O . VAL B 1 197 ? -28.622 17.434 38.721 1.00 16.39 197 VAL B O 1
ATOM 5207 N N . ASP B 1 198 ? -28.563 15.638 40.084 1.00 14.27 198 ASP B N 1
ATOM 5208 C CA . ASP B 1 198 ? -27.700 16.306 41.051 1.00 15.30 198 ASP B CA 1
ATOM 5209 C C . ASP B 1 198 ? -26.314 16.599 40.510 1.00 14.97 198 ASP B C 1
ATOM 5210 O O . ASP B 1 198 ? -25.746 17.637 40.840 1.00 15.88 198 ASP B O 1
ATOM 5215 N N . LEU B 1 199 ? -25.755 15.679 39.728 1.00 13.84 199 LEU B N 1
ATOM 5216 C CA . LEU B 1 199 ? -24.466 15.909 39.077 1.00 13.51 199 LEU B CA 1
ATOM 5217 C C . LEU B 1 199 ? -24.534 17.188 38.242 1.00 15.27 199 LEU B C 1
ATOM 5218 O O . LEU B 1 199 ? -23.590 18.006 38.252 1.00 14.88 199 LEU B O 1
ATOM 5223 N N . ILE B 1 200 ? -25.650 17.368 37.541 1.00 13.52 200 ILE B N 1
ATOM 5224 C CA . ILE B 1 200 ? -25.879 18.581 36.752 1.00 15.98 200 ILE B CA 1
ATOM 5225 C C . ILE B 1 200 ? -26.063 19.837 37.603 1.00 17.36 200 ILE B C 1
ATOM 5226 O O . ILE B 1 200 ? -25.414 20.874 37.361 1.00 18.32 200 ILE B O 1
ATOM 5231 N N . LYS B 1 201 ? -26.920 19.759 38.615 1.00 16.17 201 LYS B N 1
ATOM 5232 C CA . LYS B 1 201 ? -27.120 20.873 39.526 1.00 17.86 201 LYS B CA 1
ATOM 5233 C C . LYS B 1 201 ? -25.828 21.319 40.221 1.00 18.58 201 LYS B C 1
ATOM 5234 O O . LYS B 1 201 ? -25.644 22.505 40.508 1.00 21.62 201 LYS B O 1
ATOM 5240 N N . ASN B 1 202 ? -24.924 20.373 40.471 1.00 18.29 202 ASN B N 1
ATOM 5241 C CA . ASN B 1 202 ? -23.694 20.705 41.174 1.00 18.51 202 ASN B CA 1
ATOM 5242 C C . ASN B 1 202 ? -22.550 21.014 40.225 1.00 17.94 202 ASN B C 1
ATOM 5243 O O . ASN B 1 202 ? -21.397 21.116 40.643 1.00 19.82 202 ASN B O 1
ATOM 5248 N N . LYS B 1 203 ? -22.891 21.136 38.940 1.00 17.12 203 LYS B N 1
ATOM 5249 C CA . LYS B 1 203 ? -21.969 21.578 37.885 1.00 16.77 203 LYS B CA 1
ATOM 5250 C C . LYS B 1 203 ? -20.858 20.581 37.571 1.00 15.67 203 LYS B C 1
ATOM 5251 O O . LYS B 1 203 ? -19.786 20.953 37.076 1.00 21.44 203 LYS B O 1
ATOM 5257 N N . HIS B 1 204 ? -21.131 19.306 37.833 1.00 14.86 204 HIS B N 1
ATOM 5258 C CA . HIS B 1 204 ? -20.212 18.237 37.423 1.00 13.94 204 HIS B CA 1
ATOM 5259 C C . HIS B 1 204 ? -20.497 17.762 36.007 1.00 13.30 204 HIS B C 1
ATOM 5260 O O . HIS B 1 204 ? -19.615 17.183 35.351 1.00 16.66 204 HIS B O 1
ATOM 5267 N N . MET B 1 205 ? -21.723 18.006 35.547 1.00 14.12 205 MET B N 1
ATOM 5268 C CA . MET B 1 205 ? -22.099 17.740 34.160 1.00 12.60 205 MET B CA 1
ATOM 5269 C C . MET B 1 205 ? -23.048 18.854 33.700 1.00 13.95 205 MET B C 1
ATOM 5270 O O . MET B 1 205 ? -23.528 19.629 34.505 1.00 13.67 205 MET B O 1
ATOM 5275 N N . ASN B 1 206 ? -23.287 18.926 32.395 1.00 14.09 206 ASN B N 1
ATOM 5276 C CA . ASN B 1 206 ? -24.039 19.993 31.769 1.00 16.51 206 ASN B CA 1
ATOM 5277 C C . ASN B 1 206 ? -25.140 19.295 30.985 1.00 12.86 206 ASN B C 1
ATOM 5278 O O . ASN B 1 206 ? -24.870 18.375 30.214 1.00 12.96 206 ASN B O 1
ATOM 5283 N N . ALA B 1 207 ? -26.389 19.710 31.182 1.00 13.47 207 ALA B N 1
ATOM 5284 C CA . ALA B 1 207 ? -27.510 19.019 30.554 1.00 15.02 207 ALA B CA 1
ATOM 5285 C C . ALA B 1 207 ? -27.435 19.047 29.034 1.00 17.32 207 ALA B C 1
ATOM 5286 O O . ALA B 1 207 ? -28.092 18.239 28.377 1.00 16.55 207 ALA B O 1
ATOM 5288 N N . ASP B 1 208 ? -26.648 19.976 28.487 1.00 15.79 208 ASP B N 1
ATOM 5289 C CA . ASP B 1 208 ? -26.611 20.179 27.038 1.00 18.04 208 ASP B CA 1
ATOM 5290 C C . ASP B 1 208 ? -25.711 19.162 26.342 1.00 18.85 208 ASP B C 1
ATOM 5291 O O . ASP B 1 208 ? -25.773 19.019 25.116 1.00 19.45 208 ASP B O 1
ATOM 5296 N N . THR B 1 209 ? -24.890 18.445 27.110 1.00 12.53 209 THR B N 1
ATOM 5297 C CA . THR B 1 209 ? -23.922 17.537 26.518 1.00 13.92 209 THR B CA 1
ATOM 5298 C C . THR B 1 209 ? -24.567 16.436 25.687 1.00 11.72 209 THR B C 1
ATOM 5299 O O . THR B 1 209 ? -25.433 15.684 26.168 1.00 13.36 209 THR B O 1
ATOM 5303 N N . ASP B 1 210 ? -24.103 16.328 24.443 1.00 13.45 210 ASP B N 1
ATOM 5304 C CA . ASP B 1 210 ? -24.581 15.298 23.519 1.00 13.73 210 ASP B CA 1
ATOM 5305 C C . ASP B 1 210 ? -23.441 14.385 23.052 1.00 14.83 210 ASP B C 1
ATOM 5306 O O . ASP B 1 210 ? -22.335 14.443 23.600 1.00 12.38 210 ASP B O 1
ATOM 5311 N N . TYR B 1 211 ? -23.689 13.566 22.045 1.00 12.40 211 TYR B N 1
ATOM 5312 C CA . TYR B 1 211 ? -22.683 12.586 21.629 1.00 12.46 211 TYR B CA 1
ATOM 5313 C C . TYR B 1 211 ? -21.361 13.212 21.185 1.00 13.26 211 TYR B C 1
ATOM 5314 O O . TYR B 1 211 ? -20.301 12.840 21.679 1.00 13.13 211 TYR B O 1
ATOM 5323 N N . SER B 1 212 ? -21.409 14.162 20.259 1.00 14.43 212 SER B N 1
ATOM 5324 C CA . SER B 1 212 ? -20.155 14.638 19.700 1.00 14.04 212 SER B CA 1
ATOM 5325 C C . SER B 1 212 ? -19.405 15.507 20.694 1.00 15.14 212 SER B C 1
ATOM 5326 O O . SER B 1 212 ? -18.180 15.530 20.684 1.00 14.65 212 SER B O 1
ATOM 5329 N N . ILE B 1 213 ? -20.130 16.230 21.547 1.00 15.23 213 ILE B N 1
ATOM 5330 C CA . ILE B 1 213 ? -19.481 17.090 22.545 1.00 12.91 213 ILE B CA 1
ATOM 5331 C C . ILE B 1 213 ? -18.669 16.238 23.528 1.00 13.50 213 ILE B C 1
ATOM 5332 O O . ILE B 1 213 ? -17.488 16.528 23.819 1.00 13.25 213 ILE B O 1
ATOM 5337 N N . ALA B 1 214 ? -19.277 15.170 24.033 1.00 11.66 214 ALA B N 1
ATOM 5338 C CA . ALA B 1 214 ? -18.617 14.292 24.978 1.00 11.10 214 ALA B CA 1
ATOM 5339 C C . ALA B 1 214 ? -17.428 13.578 24.323 1.00 11.40 214 ALA B C 1
ATOM 5340 O O . ALA B 1 214 ? -16.364 13.411 24.927 1.00 15.14 214 ALA B O 1
ATOM 5342 N N . GLU B 1 215 ? -17.612 13.181 23.067 1.00 11.91 215 GLU B N 1
ATOM 5343 C CA . GLU B 1 215 ? -16.559 12.476 22.345 1.00 12.45 215 GLU B CA 1
ATOM 5344 C C . GLU B 1 215 ? -15.366 13.401 22.133 1.00 15.23 215 GLU B C 1
ATOM 5345 O O . GLU B 1 215 ? -14.197 13.013 22.383 1.00 13.42 215 GLU B O 1
ATOM 5351 N N . ALA B 1 216 ? -15.642 14.634 21.704 1.00 14.03 216 ALA B N 1
ATOM 5352 C CA . ALA B 1 216 ? -14.565 15.601 21.432 1.00 15.41 216 ALA B CA 1
ATOM 5353 C C . ALA B 1 216 ? -13.779 15.894 22.713 1.00 13.76 216 ALA B C 1
ATOM 5354 O O . ALA B 1 216 ? -12.530 15.907 22.720 1.00 16.04 216 ALA B O 1
ATOM 5356 N N . ALA B 1 217 ? -14.502 16.109 23.814 1.00 13.59 217 ALA B N 1
ATOM 5357 C CA . ALA B 1 217 ? -13.883 16.382 25.107 1.00 14.20 217 ALA B CA 1
ATOM 5358 C C . ALA B 1 217 ? -13.002 15.223 25.554 1.00 15.04 217 ALA B C 1
ATOM 5359 O O . ALA B 1 217 ? -11.871 15.430 26.024 1.00 19.53 217 ALA B O 1
ATOM 5361 N N . PHE B 1 218 ? -13.510 13.990 25.456 1.00 14.05 218 PHE B N 1
ATOM 5362 C CA . PHE B 1 218 ? -12.674 12.878 25.857 1.00 16.08 218 PHE B CA 1
ATOM 5363 C C . PHE B 1 218 ? -11.471 12.713 24.921 1.00 13.71 218 PHE B C 1
ATOM 5364 O O . PHE B 1 218 ? -10.359 12.515 25.390 1.00 13.48 218 PHE B O 1
ATOM 5372 N N . ASN B 1 219 ? -11.698 12.802 23.608 1.00 13.09 219 ASN B N 1
ATOM 5373 C CA . ASN B 1 219 ? -10.619 12.561 22.668 1.00 13.91 219 ASN B CA 1
ATOM 5374 C C . ASN B 1 219 ? -9.596 13.682 22.609 1.00 18.57 219 ASN B C 1
ATOM 5375 O O . ASN B 1 219 ? -8.482 13.472 22.100 1.00 16.13 219 ASN B O 1
ATOM 5380 N N . LYS B 1 220 ? -9.935 14.854 23.152 1.00 13.51 220 LYS B N 1
ATOM 5381 C CA . LYS B 1 220 ? -8.948 15.920 23.322 1.00 15.47 220 LYS B CA 1
ATOM 5382 C C . LYS B 1 220 ? -8.291 16.003 24.708 1.00 15.11 220 LYS B C 1
ATOM 5383 O O . LYS B 1 220 ? -7.539 16.932 24.995 1.00 20.69 220 LYS B O 1
ATOM 5389 N N . GLY B 1 221 ? -8.561 15.024 25.569 1.00 14.70 221 GLY B N 1
ATOM 5390 C CA . GLY B 1 221 ? -7.943 14.966 26.876 1.00 13.41 221 GLY B CA 1
ATOM 5391 C C . GLY B 1 221 ? -8.461 15.986 27.871 1.00 15.25 221 GLY B C 1
ATOM 5392 O O . GLY B 1 221 ? -7.746 16.308 28.821 1.00 18.87 221 GLY B O 1
ATOM 5393 N N . GLU B 1 222 ? -9.681 16.489 27.658 1.00 15.43 222 GLU B N 1
ATOM 5394 C CA . GLU B 1 222 ? -10.305 17.506 28.536 1.00 14.61 222 GLU B CA 1
ATOM 5395 C C . GLU B 1 222 ? -11.115 16.909 29.687 1.00 13.57 222 GLU B C 1
ATOM 5396 O O . GLU B 1 222 ? -11.242 17.533 30.748 1.00 16.63 222 GLU B O 1
ATOM 5402 N N . THR B 1 223 ? -11.680 15.728 29.475 1.00 15.91 223 THR B N 1
ATOM 5403 C CA . THR B 1 223 ? -12.410 15.015 30.530 1.00 13.12 223 THR B CA 1
ATOM 5404 C C . THR B 1 223 ? -11.757 13.637 30.737 1.00 11.93 223 THR B C 1
ATOM 5405 O O . THR B 1 223 ? -11.251 13.051 29.766 1.00 15.93 223 THR B O 1
ATOM 5409 N N . ALA B 1 224 ? -11.740 13.145 31.983 1.00 11.37 224 ALA B N 1
ATOM 5410 C CA . ALA B 1 224 ? -11.054 11.895 32.336 1.00 13.39 224 ALA B CA 1
ATOM 5411 C C . ALA B 1 224 ? -11.800 10.654 31.911 1.00 12.15 224 ALA B C 1
ATOM 5412 O O . ALA B 1 224 ? -11.194 9.612 31.792 1.00 11.44 224 ALA B O 1
ATOM 5414 N N . MET B 1 225 ? -13.114 10.749 31.729 1.00 12.07 225 MET B N 1
ATOM 5415 C CA . MET B 1 225 ? -13.965 9.570 31.468 1.00 10.73 225 MET B CA 1
ATOM 5416 C C . MET B 1 225 ? -15.121 9.887 30.559 1.00 12.45 225 MET B C 1
ATOM 5417 O O . MET B 1 225 ? -15.591 11.023 30.508 1.00 12.16 225 MET B O 1
ATOM 5422 N N . THR B 1 226 ? -15.603 8.859 29.861 1.00 10.99 226 THR B N 1
ATOM 5423 C CA . THR B 1 226 ? -16.841 8.964 29.084 1.00 11.08 226 THR B CA 1
ATOM 5424 C C . THR B 1 226 ? -17.503 7.602 29.155 1.00 9.20 226 THR B C 1
ATOM 5425 O O . THR B 1 226 ? -16.942 6.652 29.722 1.00 10.83 226 THR B O 1
ATOM 5429 N N . ILE B 1 227 ? -18.723 7.532 28.630 1.00 11.30 227 ILE B N 1
ATOM 5430 C CA . ILE B 1 227 ? -19.441 6.278 28.533 1.00 9.37 227 ILE B CA 1
ATOM 5431 C C . ILE B 1 227 ? -19.802 6.091 27.062 1.00 11.66 227 ILE B C 1
ATOM 5432 O O . ILE B 1 227 ? -20.498 6.935 26.468 1.00 12.10 227 ILE B O 1
ATOM 5437 N N . ASN B 1 228 ? -19.346 4.985 26.472 1.00 11.23 228 ASN B N 1
ATOM 5438 C CA . ASN B 1 228 ? -19.653 4.743 25.063 1.00 13.63 228 ASN B CA 1
ATOM 5439 C C . ASN B 1 228 ? -19.508 3.280 24.726 1.00 8.78 228 ASN B C 1
ATOM 5440 O O . ASN B 1 228 ? -19.116 2.481 25.567 1.00 11.04 228 ASN B O 1
ATOM 5445 N N . GLY B 1 229 ? -19.848 2.941 23.478 1.00 10.60 229 GLY B N 1
ATOM 5446 C CA . GLY B 1 229 ? -19.864 1.569 22.987 1.00 11.01 229 GLY B CA 1
ATOM 5447 C C . GLY B 1 229 ? -18.708 1.320 22.045 1.00 12.33 229 GLY B C 1
ATOM 5448 O O . GLY B 1 229 ? -17.961 2.266 21.743 1.00 11.55 229 GLY B O 1
ATOM 5449 N N . PRO B 1 230 ? -18.573 0.072 21.551 1.00 12.98 230 PRO B N 1
ATOM 5450 C CA . PRO B 1 230 ? -17.397 -0.346 20.769 1.00 11.28 230 PRO B CA 1
ATOM 5451 C C . PRO B 1 230 ? -17.206 0.442 19.488 1.00 11.55 230 PRO B C 1
ATOM 5452 O O . PRO B 1 230 ? -16.051 0.632 19.080 1.00 16.17 230 PRO B O 1
ATOM 5456 N N . TRP B 1 231 ? -18.283 0.941 18.887 1.00 12.26 231 TRP B N 1
ATOM 5457 C CA . TRP B 1 231 ? -18.185 1.715 17.647 1.00 12.59 231 TRP B CA 1
ATOM 5458 C C . TRP B 1 231 ? -17.352 2.980 17.867 1.00 18.82 231 TRP B C 1
ATOM 5459 O O . TRP B 1 231 ? -16.736 3.504 16.936 1.00 19.91 231 TRP B O 1
ATOM 5470 N N . ALA B 1 232 ? -17.285 3.447 19.114 1.00 15.72 232 ALA B N 1
ATOM 5471 C CA . ALA B 1 232 ? -16.533 4.655 19.437 1.00 13.18 232 ALA B CA 1
ATOM 5472 C C . ALA B 1 232 ? -15.019 4.486 19.496 1.00 11.42 232 ALA B C 1
ATOM 5473 O O . ALA B 1 232 ? -14.302 5.483 19.462 1.00 12.42 232 ALA B O 1
ATOM 5475 N N . TRP B 1 233 ? -14.526 3.246 19.575 1.00 10.28 233 TRP B N 1
ATOM 5476 C CA . TRP B 1 233 ? -13.091 3.046 19.826 1.00 10.82 233 TRP B CA 1
ATOM 5477 C C . TRP B 1 233 ? -12.205 3.501 18.666 1.00 17.11 233 TRP B C 1
ATOM 5478 O O . TRP B 1 233 ? -11.086 3.951 18.893 1.00 15.22 233 TRP B O 1
ATOM 5489 N N . SER B 1 234 ? -12.695 3.407 17.432 1.00 16.06 234 SER B N 1
ATOM 5490 C CA A SER B 1 234 ? -11.926 3.831 16.267 0.50 16.00 234 SER B CA 1
ATOM 5491 C CA B SER B 1 234 ? -11.925 3.839 16.258 0.50 15.93 234 SER B CA 1
ATOM 5492 C C . SER B 1 234 ? -11.446 5.274 16.394 1.00 16.67 234 SER B C 1
ATOM 5493 O O . SER B 1 234 ? -10.255 5.577 16.208 1.00 15.94 234 SER B O 1
ATOM 5498 N N . ASN B 1 235 ? -12.370 6.173 16.716 1.00 13.74 235 ASN B N 1
ATOM 5499 C CA . ASN B 1 235 ? -12.005 7.577 16.859 1.00 13.06 235 ASN B CA 1
ATOM 5500 C C . ASN B 1 235 ? -11.035 7.810 18.024 1.00 14.33 235 ASN B C 1
ATOM 5501 O O . ASN B 1 235 ? -10.180 8.695 17.961 1.00 13.51 235 ASN B O 1
ATOM 5506 N N . ILE B 1 236 ? -11.159 7.022 19.093 1.00 12.17 236 ILE B N 1
ATOM 5507 C CA . ILE B 1 236 ? -10.295 7.240 20.245 1.00 10.18 236 ILE B CA 1
ATOM 5508 C C . ILE B 1 236 ? -8.883 6.756 19.879 1.00 10.41 236 ILE B C 1
ATOM 5509 O O . ILE B 1 236 ? -7.891 7.370 20.292 1.00 14.26 236 ILE B O 1
ATOM 5514 N N . ASP B 1 237 ? -8.795 5.716 19.056 1.00 10.83 237 ASP B N 1
ATOM 5515 C CA . ASP B 1 237 ? -7.465 5.279 18.618 1.00 10.90 237 ASP B CA 1
ATOM 5516 C C . ASP B 1 237 ? -6.763 6.433 17.886 1.00 13.54 237 ASP B C 1
ATOM 5517 O O . ASP B 1 237 ? -5.597 6.765 18.172 1.00 14.94 237 ASP B O 1
ATOM 5522 N N . THR B 1 238 ? -7.443 7.007 16.908 1.00 12.56 238 THR B N 1
ATOM 5523 C CA . THR B 1 238 ? -6.891 8.115 16.123 1.00 12.69 238 THR B CA 1
ATOM 5524 C C . THR B 1 238 ? -6.444 9.285 17.009 1.00 15.10 238 THR B C 1
ATOM 5525 O O . THR B 1 238 ? -5.426 9.948 16.738 1.00 17.64 238 THR B O 1
ATOM 5529 N N . SER B 1 239 ? -7.167 9.510 18.104 1.00 14.20 239 SER B N 1
ATOM 5530 C CA . SER B 1 239 ? -6.941 10.679 18.955 1.00 18.09 239 SER B CA 1
ATOM 5531 C C . SER B 1 239 ? -5.626 10.653 19.754 1.00 14.60 239 SER B C 1
ATOM 5532 O O . SER B 1 239 ? -5.184 11.680 20.307 1.00 15.00 239 SER B O 1
ATOM 5535 N N . ALA B 1 240 ? -5.016 9.468 19.840 1.00 13.91 240 ALA B N 1
ATOM 5536 C CA . ALA B 1 240 ? -3.788 9.233 20.602 1.00 14.36 240 ALA B CA 1
ATOM 5537 C C . ALA B 1 240 ? -3.930 9.280 22.122 1.00 16.06 240 ALA B C 1
ATOM 5538 O O . ALA B 1 240 ? -2.946 9.224 22.835 1.00 16.71 240 ALA B O 1
ATOM 5540 N N . VAL B 1 241 ? -5.155 9.323 22.631 1.00 15.01 241 VAL B N 1
ATOM 5541 C CA . VAL B 1 241 ? -5.334 9.206 24.070 1.00 16.25 241 VAL B CA 1
ATOM 5542 C C . VAL B 1 241 ? -5.029 7.797 24.579 1.00 13.33 241 VAL B C 1
ATOM 5543 O O . VAL B 1 241 ? -5.433 6.787 23.972 1.00 12.62 241 VAL B O 1
ATOM 5547 N N . ASN B 1 242 ? -4.288 7.736 25.682 1.00 13.59 242 ASN B N 1
ATOM 5548 C CA . ASN B 1 242 ? -4.003 6.470 26.344 1.00 11.23 242 ASN B CA 1
ATOM 5549 C C . ASN B 1 242 ? -5.227 6.065 27.162 1.00 13.65 242 ASN B C 1
ATOM 5550 O O . ASN B 1 242 ? -5.321 6.355 28.368 1.00 14.68 242 ASN B O 1
ATOM 5555 N N . TYR B 1 243 ? -6.151 5.387 26.488 1.00 11.22 243 TYR B N 1
ATOM 5556 C CA . TYR B 1 243 ? -7.443 5.037 27.090 1.00 12.57 243 TYR B CA 1
ATOM 5557 C C . TYR B 1 243 ? -7.558 3.582 27.498 1.00 13.35 243 TYR B C 1
ATOM 5558 O O . TYR B 1 243 ? -6.903 2.699 26.931 1.00 14.19 243 TYR B O 1
ATOM 5567 N N . GLY B 1 244 ? -8.422 3.345 28.481 1.00 13.29 244 GLY B N 1
ATOM 5568 C CA . GLY B 1 244 ? -8.806 2.002 28.876 1.00 12.57 244 GLY B CA 1
ATOM 5569 C C . GLY B 1 244 ? -10.321 1.861 28.851 1.00 13.65 244 GLY B C 1
ATOM 5570 O O . GLY B 1 244 ? -11.073 2.853 28.856 1.00 13.23 244 GLY B O 1
ATOM 5571 N N . VAL B 1 245 ? -10.780 0.616 28.798 1.00 11.21 245 VAL B N 1
ATOM 5572 C CA . VAL B 1 245 ? -12.221 0.354 28.739 1.00 10.91 245 VAL B CA 1
ATOM 5573 C C . VAL B 1 245 ? -12.489 -0.599 29.905 1.00 12.94 245 VAL B C 1
ATOM 5574 O O . VAL B 1 245 ? -11.836 -1.632 30.033 1.00 13.28 245 VAL B O 1
ATOM 5578 N N . THR B 1 246 ? -13.475 -0.273 30.745 1.00 11.69 246 THR B N 1
ATOM 5579 C CA . THR B 1 246 ? -13.638 -1.001 31.992 1.00 12.33 246 THR B CA 1
ATOM 5580 C C . THR B 1 246 ? -15.070 -1.080 32.456 1.00 12.56 246 THR B C 1
ATOM 5581 O O . THR B 1 246 ? -15.964 -0.507 31.851 1.00 11.82 246 THR B O 1
ATOM 5585 N N . VAL B 1 247 ? -15.256 -1.773 33.570 1.00 15.57 247 VAL B N 1
ATOM 5586 C CA . VAL B 1 247 ? -16.573 -1.909 34.167 1.00 13.29 247 VAL B CA 1
ATOM 5587 C C . VAL B 1 247 ? -17.163 -0.548 34.561 1.00 12.31 247 VAL B C 1
ATOM 5588 O O . VAL B 1 247 ? -16.449 0.361 35.036 1.00 13.55 247 VAL B O 1
ATOM 5592 N N . LEU B 1 248 ? -18.455 -0.378 34.303 1.00 13.24 248 LEU B N 1
ATOM 5593 C CA . LEU B 1 248 ? -19.135 0.864 34.678 1.00 11.33 248 LEU B CA 1
ATOM 5594 C C . LEU B 1 248 ? -19.153 1.014 36.204 1.00 12.02 248 LEU B C 1
ATOM 5595 O O . LEU B 1 248 ? -19.109 0.023 36.930 1.00 13.37 248 LEU B O 1
ATOM 5600 N N . PRO B 1 249 ? -19.213 2.252 36.704 1.00 11.29 249 PRO B N 1
ATOM 5601 C CA . PRO B 1 249 ? -19.234 2.430 38.163 1.00 13.54 249 PRO B CA 1
ATOM 5602 C C . PRO B 1 249 ? -20.536 1.888 38.770 1.00 11.48 249 PRO B C 1
ATOM 5603 O O . PRO B 1 249 ? -21.547 1.827 38.065 1.00 13.16 249 PRO B O 1
ATOM 5607 N N . THR B 1 250 ? -20.498 1.479 40.039 1.00 13.84 250 THR B N 1
ATOM 5608 C CA . THR B 1 250 ? -21.702 1.013 40.711 1.00 12.50 250 THR B CA 1
ATOM 5609 C C . THR B 1 250 ? -22.518 2.183 41.278 1.00 13.82 250 THR B C 1
ATOM 5610 O O . THR B 1 250 ? -22.001 3.288 41.499 1.00 15.10 250 THR B O 1
ATOM 5614 N N . PHE B 1 251 ? -23.799 1.934 41.542 1.00 11.94 251 PHE B N 1
ATOM 5615 C CA . PHE B 1 251 ? -24.627 2.961 42.161 1.00 12.18 251 PHE B CA 1
ATOM 5616 C C . PHE B 1 251 ? -25.349 2.338 43.335 1.00 14.01 251 PHE B C 1
ATOM 5617 O O . PHE B 1 251 ? -25.996 1.298 43.157 1.00 14.44 251 PHE B O 1
ATOM 5625 N N . LYS B 1 252 ? -25.207 2.940 44.518 1.00 13.97 252 LYS B N 1
ATOM 5626 C CA . LYS B 1 252 ? -25.774 2.344 45.728 1.00 17.13 252 LYS B CA 1
ATOM 5627 C C . LYS B 1 252 ? -25.290 0.894 45.856 1.00 19.71 252 LYS B C 1
ATOM 5628 O O . LYS B 1 252 ? -26.032 0.001 46.303 1.00 17.08 252 LYS B O 1
ATOM 5634 N N . GLY B 1 253 ? -24.037 0.686 45.439 1.00 14.56 253 GLY B N 1
ATOM 5635 C CA . GLY B 1 253 ? -23.339 -0.586 45.538 1.00 16.04 253 GLY B CA 1
ATOM 5636 C C . GLY B 1 253 ? -23.775 -1.625 44.515 1.00 15.37 253 GLY B C 1
ATOM 5637 O O . GLY B 1 253 ? -23.307 -2.765 44.562 1.00 19.73 253 GLY B O 1
ATOM 5638 N N . GLN B 1 254 ? -24.681 -1.258 43.610 1.00 13.55 254 GLN B N 1
ATOM 5639 C CA A GLN B 1 254 ? -25.153 -2.198 42.598 0.51 14.76 254 GLN B CA 1
ATOM 5640 C CA B GLN B 1 254 ? -25.183 -2.180 42.594 0.49 15.15 254 GLN B CA 1
ATOM 5641 C C . GLN B 1 254 ? -24.609 -1.849 41.226 1.00 16.40 254 GLN B C 1
ATOM 5642 O O . GLN B 1 254 ? -24.429 -0.680 40.907 1.00 15.90 254 GLN B O 1
ATOM 5653 N N . PRO B 1 255 ? -24.339 -2.872 40.398 1.00 14.29 255 PRO B N 1
ATOM 5654 C CA . PRO B 1 255 ? -23.739 -2.547 39.096 1.00 15.57 255 PRO B CA 1
ATOM 5655 C C . PRO B 1 255 ? -24.616 -1.649 38.225 1.00 14.38 255 PRO B C 1
ATOM 5656 O O . PRO B 1 255 ? -25.837 -1.814 38.226 1.00 13.61 255 PRO B O 1
ATOM 5660 N N . SER B 1 256 ? -24.022 -0.725 37.463 1.00 12.96 256 SER B N 1
ATOM 5661 C CA . SER B 1 256 ? -24.766 -0.100 36.376 1.00 10.92 256 SER B CA 1
ATOM 5662 C C . SER B 1 256 ? -25.267 -1.196 35.441 1.00 14.20 256 SER B C 1
ATOM 5663 O O . SER B 1 256 ? -24.564 -2.180 35.175 1.00 15.23 256 SER B O 1
ATOM 5666 N N . LYS B 1 257 ? -26.482 -1.034 34.937 1.00 13.65 257 LYS B N 1
ATOM 5667 C CA . LYS B 1 257 ? -27.077 -2.095 34.130 1.00 14.87 257 LYS B CA 1
ATOM 5668 C C . LYS B 1 257 ? -27.413 -1.614 32.738 1.00 15.14 257 LYS B C 1
ATOM 5669 O O . LYS B 1 257 ? -28.541 -1.210 32.482 1.00 15.81 257 LYS B O 1
ATOM 5675 N N . PRO B 1 258 ? -26.441 -1.646 31.825 1.00 13.77 258 PRO B N 1
ATOM 5676 C CA . PRO B 1 258 ? -26.732 -1.197 30.460 1.00 12.35 258 PRO B CA 1
ATOM 5677 C C . PRO B 1 258 ? -27.726 -2.134 29.793 1.00 15.30 258 PRO B C 1
ATOM 5678 O O . PRO B 1 258 ? -27.699 -3.339 30.048 1.00 15.50 258 PRO B O 1
ATOM 5682 N N . PHE B 1 259 ? -28.636 -1.571 28.995 1.00 14.78 259 PHE B N 1
ATOM 5683 C CA . PHE B 1 259 ? -29.467 -2.378 28.107 1.00 13.82 259 PHE B CA 1
ATOM 5684 C C . PHE B 1 259 ? -28.602 -2.867 26.944 1.00 17.34 259 PHE B C 1
ATOM 5685 O O . PHE B 1 259 ? -28.001 -2.056 26.233 1.00 21.42 259 PHE B O 1
ATOM 5693 N N . VAL B 1 260 ? -28.551 -4.185 26.752 1.00 14.04 260 VAL B N 1
ATOM 5694 C CA . VAL B 1 260 ? -27.650 -4.815 25.788 1.00 15.20 260 VAL B CA 1
ATOM 5695 C C . VAL B 1 260 ? -28.355 -4.979 24.453 1.00 14.79 260 VAL B C 1
ATOM 5696 O O . VAL B 1 260 ? -29.499 -5.460 24.405 1.00 14.47 260 VAL B O 1
ATOM 5700 N N . GLY B 1 261 ? -27.683 -4.529 23.389 1.00 14.83 261 GLY B N 1
ATOM 5701 C CA . GLY B 1 261 ? -28.232 -4.561 22.042 1.00 11.98 261 GLY B CA 1
ATOM 5702 C C . GLY B 1 261 ? -27.497 -5.600 21.209 1.00 13.78 261 GLY B C 1
ATOM 5703 O O . GLY B 1 261 ? -26.290 -5.788 21.340 1.00 16.49 261 GLY B O 1
ATOM 5704 N N . VAL B 1 262 ? -28.251 -6.301 20.375 1.00 11.04 262 VAL B N 1
ATOM 5705 C CA . VAL B 1 262 ? -27.703 -7.192 19.384 1.00 13.90 262 VAL B CA 1
ATOM 5706 C C . VAL B 1 262 ? -27.962 -6.586 18.016 1.00 9.06 262 VAL B C 1
ATOM 5707 O O . VAL B 1 262 ? -29.107 -6.541 17.542 1.00 11.71 262 VAL B O 1
ATOM 5711 N N . LEU B 1 263 ? -26.903 -6.050 17.396 1.00 13.21 263 LEU B N 1
ATOM 5712 C CA . LEU B 1 263 ? -26.982 -5.562 16.023 1.00 11.60 263 LEU B CA 1
ATOM 5713 C C . LEU B 1 263 ? -27.478 -6.717 15.196 1.00 12.54 263 LEU B C 1
ATOM 5714 O O . LEU B 1 263 ? -26.936 -7.804 15.293 1.00 11.52 263 LEU B O 1
ATOM 5719 N N . SER B 1 264 ? -28.568 -6.497 14.458 1.00 11.12 264 SER B N 1
ATOM 5720 C CA . SER B 1 264 ? -29.264 -7.560 13.722 1.00 11.12 264 SER B CA 1
ATOM 5721 C C . SER B 1 264 ? -29.579 -7.111 12.306 1.00 11.42 264 SER B C 1
ATOM 5722 O O . SER B 1 264 ? -29.779 -5.915 12.060 1.00 12.40 264 SER B O 1
ATOM 5725 N N . ALA B 1 265 ? -29.643 -8.085 11.391 1.00 9.90 265 ALA B N 1
ATOM 5726 C CA . ALA B 1 265 ? -29.985 -7.822 9.997 1.00 10.99 265 ALA B CA 1
ATOM 5727 C C . ALA B 1 265 ? -31.265 -8.543 9.616 1.00 11.35 265 ALA B C 1
ATOM 5728 O O . ALA B 1 265 ? -31.290 -9.775 9.600 1.00 13.79 265 ALA B O 1
ATOM 5730 N N . GLY B 1 266 ? -32.292 -7.777 9.256 1.00 12.25 266 GLY B N 1
ATOM 5731 C CA . GLY B 1 266 ? -33.573 -8.335 8.835 1.00 13.63 266 GLY B CA 1
ATOM 5732 C C . GLY B 1 266 ? -33.755 -8.211 7.327 1.00 13.69 266 GLY B C 1
ATOM 5733 O O . GLY B 1 266 ? -33.094 -7.384 6.689 1.00 13.41 266 GLY B O 1
ATOM 5734 N N . ILE B 1 267 ? -34.635 -9.034 6.759 1.00 11.06 267 ILE B N 1
ATOM 5735 C CA . ILE B 1 267 ? -34.892 -9.034 5.313 1.00 10.54 267 ILE B CA 1
ATOM 5736 C C . ILE B 1 267 ? -36.301 -8.498 5.126 1.00 11.35 267 ILE B C 1
ATOM 5737 O O . ILE B 1 267 ? -37.229 -8.969 5.757 1.00 12.30 267 ILE B O 1
ATOM 5742 N N . ASN B 1 268 ? -36.444 -7.452 4.322 1.00 9.83 268 ASN B N 1
ATOM 5743 C CA . ASN B 1 268 ? -37.733 -6.827 4.027 1.00 14.44 268 ASN B CA 1
ATOM 5744 C C . ASN B 1 268 ? -38.700 -7.869 3.452 1.00 11.98 268 ASN B C 1
ATOM 5745 O O . ASN B 1 268 ? -38.377 -8.573 2.490 1.00 13.08 268 ASN B O 1
ATOM 5750 N N . ALA B 1 269 ? -39.878 -7.976 4.071 1.00 11.65 269 ALA B N 1
ATOM 5751 C CA . ALA B 1 269 ? -40.951 -8.856 3.575 1.00 12.61 269 ALA B CA 1
ATOM 5752 C C . ALA B 1 269 ? -41.297 -8.646 2.092 1.00 14.49 269 ALA B C 1
ATOM 5753 O O . ALA B 1 269 ? -41.732 -9.580 1.405 1.00 16.30 269 ALA B O 1
ATOM 5755 N N . ALA B 1 270 ? -41.094 -7.434 1.595 1.00 11.40 270 ALA B N 1
ATOM 5756 C CA . ALA B 1 270 ? -41.416 -7.126 0.199 1.00 15.04 270 ALA B CA 1
ATOM 5757 C C . ALA B 1 270 ? -40.275 -7.373 -0.778 1.00 19.27 270 ALA B C 1
ATOM 5758 O O . ALA B 1 270 ? -40.435 -7.206 -1.984 1.00 18.54 270 ALA B O 1
ATOM 5760 N N . SER B 1 271 ? -39.116 -7.744 -0.262 1.00 12.93 271 SER B N 1
ATOM 5761 C CA . SER B 1 271 ? -37.974 -7.981 -1.148 1.00 12.09 271 SER B CA 1
ATOM 5762 C C . SER B 1 271 ? -38.237 -9.142 -2.100 1.00 15.39 271 SER B C 1
ATOM 5763 O O . SER B 1 271 ? -38.661 -10.221 -1.661 1.00 15.05 271 SER B O 1
ATOM 5766 N N . PRO B 1 272 ? -37.945 -8.949 -3.397 1.00 12.96 272 PRO B N 1
ATOM 5767 C CA . PRO B 1 272 ? -37.874 -10.085 -4.330 1.00 12.41 272 PRO B CA 1
ATOM 5768 C C . PRO B 1 272 ? -36.517 -10.756 -4.365 1.00 14.67 272 PRO B C 1
ATOM 5769 O O . PRO B 1 272 ? -36.290 -11.623 -5.223 1.00 16.27 272 PRO B O 1
ATOM 5773 N N . ASN B 1 273 ? -35.622 -10.351 -3.464 1.00 12.65 273 ASN B N 1
ATOM 5774 C CA . ASN B 1 273 ? -34.227 -10.819 -3.461 1.00 10.45 273 ASN B CA 1
ATOM 5775 C C . ASN B 1 273 ? -33.891 -11.584 -2.182 1.00 11.84 273 ASN B C 1
ATOM 5776 O O . ASN B 1 273 ? -32.723 -11.620 -1.745 1.00 13.90 273 ASN B O 1
ATOM 5781 N N . LYS B 1 274 ? -34.887 -12.220 -1.578 1.00 12.75 274 LYS B N 1
ATOM 5782 C CA . LYS B 1 274 ? -34.691 -12.835 -0.265 1.00 12.74 274 LYS B CA 1
ATOM 5783 C C . LYS B 1 274 ? -33.621 -13.933 -0.235 1.00 11.70 274 LYS B C 1
ATOM 5784 O O . LYS B 1 274 ? -32.891 -14.054 0.740 1.00 12.44 274 LYS B O 1
ATOM 5790 N N . GLU B 1 275 ? -33.539 -14.753 -1.285 1.00 12.26 275 GLU B N 1
ATOM 5791 C CA . GLU B 1 275 ? -32.627 -15.895 -1.250 1.00 12.21 275 GLU B CA 1
ATOM 5792 C C . GLU B 1 275 ? -31.214 -15.425 -1.365 1.00 14.70 275 GLU B C 1
ATOM 5793 O O . GLU B 1 275 ? -30.320 -15.956 -0.705 1.00 14.28 275 GLU B O 1
ATOM 5799 N N . LEU B 1 276 ? -31.002 -14.416 -2.197 1.00 13.15 276 LEU B N 1
ATOM 5800 C CA . LEU B 1 276 ? -29.660 -13.860 -2.315 1.00 14.96 276 LEU B CA 1
ATOM 5801 C C . LEU B 1 276 ? -29.260 -13.028 -1.096 1.00 11.36 276 LEU B C 1
ATOM 5802 O O . LEU B 1 276 ? -28.069 -12.995 -0.740 1.00 12.42 276 LEU B O 1
ATOM 5807 N N . ALA B 1 277 ? -30.239 -12.425 -0.432 1.00 13.23 277 ALA B N 1
ATOM 5808 C CA . ALA B 1 277 ? -30.003 -11.728 0.835 1.00 11.59 277 ALA B CA 1
ATOM 5809 C C . ALA B 1 277 ? -29.533 -12.723 1.894 1.00 10.02 277 ALA B C 1
ATOM 5810 O O . ALA B 1 277 ? -28.596 -12.429 2.648 1.00 14.20 277 ALA B O 1
ATOM 5812 N N . LYS B 1 278 ? -30.156 -13.898 1.948 1.00 12.67 278 LYS B N 1
ATOM 5813 C CA . LYS B 1 278 ? -29.753 -14.946 2.877 1.00 14.15 278 LYS B CA 1
ATOM 5814 C C . LYS B 1 278 ? -28.323 -15.402 2.544 1.00 13.50 278 LYS B C 1
ATOM 5815 O O . LYS B 1 278 ? -27.485 -15.615 3.441 1.00 13.27 278 LYS B O 1
ATOM 5821 N N . GLU B 1 279 ? -28.027 -15.571 1.253 1.00 12.22 279 GLU B N 1
ATOM 5822 C CA . GLU B 1 279 ? -26.675 -15.920 0.854 1.00 11.45 279 GLU B CA 1
ATOM 5823 C C . GLU B 1 279 ? -25.676 -14.865 1.292 1.00 13.94 279 GLU B C 1
ATOM 5824 O O . GLU B 1 279 ? -24.602 -15.181 1.809 1.00 14.46 279 GLU B O 1
ATOM 5830 N N . PHE B 1 280 ? -26.036 -13.598 1.106 1.00 10.70 280 PHE B N 1
ATOM 5831 C CA . PHE B 1 280 ? -25.124 -12.521 1.486 1.00 10.83 280 PHE B CA 1
ATOM 5832 C C . PHE B 1 280 ? -24.847 -12.546 2.994 1.00 11.30 280 PHE B C 1
ATOM 5833 O O . PHE B 1 280 ? -23.671 -12.493 3.438 1.00 10.64 280 PHE B O 1
ATOM 5841 N N . LEU B 1 281 ? -25.913 -12.661 3.771 1.00 12.16 281 LEU B N 1
ATOM 5842 C CA . LEU B 1 281 ? -25.795 -12.597 5.227 1.00 13.19 281 LEU B CA 1
ATOM 5843 C C . LEU B 1 281 ? -25.119 -13.838 5.827 1.00 14.37 281 LEU B C 1
ATOM 5844 O O . LEU B 1 281 ? -24.230 -13.718 6.662 1.00 13.48 281 LEU B O 1
ATOM 5849 N N . GLU B 1 282 ? -25.493 -15.032 5.382 1.00 10.80 282 GLU B N 1
ATOM 5850 C CA . GLU B 1 282 ? -24.953 -16.255 5.975 1.00 11.21 282 GLU B CA 1
ATOM 5851 C C . GLU B 1 282 ? -23.537 -16.548 5.507 1.00 16.73 282 GLU B C 1
ATOM 5852 O O . GLU B 1 282 ? -22.674 -16.944 6.294 1.00 17.42 282 GLU B O 1
ATOM 5858 N N . ASN B 1 283 ? -23.307 -16.357 4.213 1.00 14.50 283 ASN B N 1
ATOM 5859 C CA . ASN B 1 283 ? -22.107 -16.876 3.575 1.00 12.12 283 ASN B CA 1
ATOM 5860 C C . ASN B 1 283 ? -21.084 -15.823 3.183 1.00 14.46 283 ASN B C 1
ATOM 5861 O O . ASN B 1 283 ? -20.008 -16.182 2.744 1.00 14.32 283 ASN B O 1
ATOM 5866 N N . TYR B 1 284 ? -21.408 -14.541 3.353 1.00 13.46 284 TYR B N 1
ATOM 5867 C CA . TYR B 1 284 ? -20.427 -13.484 3.095 1.00 15.65 284 TYR B CA 1
ATOM 5868 C C . TYR B 1 284 ? -20.203 -12.652 4.353 1.00 13.59 284 TYR B C 1
ATOM 5869 O O . TYR B 1 284 ? -19.061 -12.507 4.797 1.00 15.45 284 TYR B O 1
ATOM 5878 N N . LEU B 1 285 ? -21.266 -12.107 4.916 1.00 13.47 285 LEU B N 1
ATOM 5879 C CA . LEU B 1 285 ? -21.096 -11.259 6.100 1.00 12.95 285 LEU B CA 1
ATOM 5880 C C . LEU B 1 285 ? -20.730 -12.053 7.343 1.00 15.01 285 LEU B C 1
ATOM 5881 O O . LEU B 1 285 ? -19.738 -11.752 8.004 1.00 16.57 285 LEU B O 1
ATOM 5886 N N . LEU B 1 286 ? -21.515 -13.070 7.654 1.00 13.50 286 LEU B N 1
ATOM 5887 C CA . LEU B 1 286 ? -21.284 -13.881 8.853 1.00 13.93 286 LEU B CA 1
ATOM 5888 C C . LEU B 1 286 ? -20.245 -14.986 8.652 1.00 14.75 286 LEU B C 1
ATOM 5889 O O . LEU B 1 286 ? -20.500 -16.182 8.867 1.00 15.16 286 LEU B O 1
ATOM 5894 N N . THR B 1 287 ? -19.067 -14.537 8.233 1.00 15.13 287 THR B N 1
ATOM 5895 C CA . THR B 1 287 ? -17.868 -15.337 8.157 1.00 17.60 287 THR B CA 1
ATOM 5896 C C . THR B 1 287 ? -16.767 -14.554 8.861 1.00 16.48 287 THR B C 1
ATOM 5897 O O . THR B 1 287 ? -16.933 -13.367 9.146 1.00 16.01 287 THR B O 1
ATOM 5901 N N . ASP B 1 288 ? -15.637 -15.210 9.140 1.00 18.57 288 ASP B N 1
ATOM 5902 C CA . ASP B 1 288 ? -14.535 -14.510 9.802 1.00 19.86 288 ASP B CA 1
ATOM 5903 C C . ASP B 1 288 ? -14.067 -13.320 8.949 1.00 17.70 288 ASP B C 1
ATOM 5904 O O . ASP B 1 288 ? -13.757 -12.258 9.468 1.00 17.60 288 ASP B O 1
ATOM 5909 N N . GLU B 1 289 ? -14.042 -13.512 7.636 1.00 17.67 289 GLU B N 1
ATOM 5910 C CA . GLU B 1 289 ? -13.549 -12.511 6.708 1.00 17.60 289 GLU B CA 1
ATOM 5911 C C . GLU B 1 289 ? -14.522 -11.349 6.586 1.00 18.80 289 GLU B C 1
ATOM 5912 O O . GLU B 1 289 ? -14.135 -10.182 6.512 1.00 17.35 289 GLU B O 1
ATOM 5918 N N . GLY B 1 290 ? -15.801 -11.669 6.569 1.00 16.32 290 GLY B N 1
ATOM 5919 C CA . GLY B 1 290 ? -16.788 -10.617 6.432 1.00 15.04 290 GLY B CA 1
ATOM 5920 C C . GLY B 1 290 ? -16.870 -9.686 7.643 1.00 14.87 290 GLY B C 1
ATOM 5921 O O . GLY B 1 290 ? -16.804 -8.461 7.527 1.00 15.07 290 GLY B O 1
ATOM 5922 N N . LEU B 1 291 ? -17.008 -10.290 8.817 1.00 15.87 291 LEU B N 1
ATOM 5923 C CA . LEU B 1 291 ? -17.007 -9.552 10.068 1.00 15.05 291 LEU B CA 1
ATOM 5924 C C . LEU B 1 291 ? -15.697 -8.801 10.300 1.00 16.28 291 LEU B C 1
ATOM 5925 O O . LEU B 1 291 ? -15.716 -7.680 10.822 1.00 17.66 291 LEU B O 1
ATOM 5930 N N . GLU B 1 292 ? -14.570 -9.381 9.907 1.00 17.59 292 GLU B N 1
ATOM 5931 C CA . GLU B 1 292 ? -13.309 -8.659 10.027 1.00 20.84 292 GLU B CA 1
ATOM 5932 C C . GLU B 1 292 ? -13.303 -7.361 9.231 1.00 18.84 292 GLU B C 1
ATOM 5933 O O . GLU B 1 292 ? -12.849 -6.316 9.714 1.00 18.51 292 GLU B O 1
ATOM 5939 N N . ALA B 1 293 ? -13.808 -7.422 8.003 1.00 17.27 293 ALA B N 1
ATOM 5940 C CA . ALA B 1 293 ? -13.948 -6.229 7.165 1.00 15.89 293 ALA B CA 1
ATOM 5941 C C . ALA B 1 293 ? -14.775 -5.116 7.815 1.00 16.86 293 ALA B C 1
ATOM 5942 O O . ALA B 1 293 ? -14.394 -3.946 7.775 1.00 17.35 293 ALA B O 1
ATOM 5944 N N . VAL B 1 294 ? -15.918 -5.477 8.390 1.00 14.76 294 VAL B N 1
ATOM 5945 C CA . VAL B 1 294 ? -16.754 -4.506 9.084 1.00 15.07 294 VAL B CA 1
ATOM 5946 C C . VAL B 1 294 ? -16.079 -4.011 10.370 1.00 16.75 294 VAL B C 1
ATOM 5947 O O . VAL B 1 294 ? -16.015 -2.807 10.624 1.00 16.27 294 VAL B O 1
ATOM 5951 N N . ASN B 1 295 ? -15.576 -4.956 11.164 1.00 17.83 295 ASN B N 1
ATOM 5952 C CA . ASN B 1 295 ? -14.930 -4.663 12.444 1.00 16.86 295 ASN B CA 1
ATOM 5953 C C . ASN B 1 295 ? -13.734 -3.732 12.300 1.00 18.54 295 ASN B C 1
ATOM 5954 O O . ASN B 1 295 ? -13.511 -2.863 13.156 1.00 19.10 295 ASN B O 1
ATOM 5959 N N . LYS B 1 296 ? -12.975 -3.898 11.221 1.00 20.55 296 LYS B N 1
ATOM 5960 C CA . LYS B 1 296 ? -11.811 -3.045 10.980 1.00 22.26 296 LYS B CA 1
ATOM 5961 C C . LYS B 1 296 ? -12.204 -1.610 10.664 1.00 18.42 296 LYS B C 1
ATOM 5962 O O . LYS B 1 296 ? -11.439 -0.703 10.934 1.00 20.95 296 LYS B O 1
ATOM 5968 N N . ASP B 1 297 ? -13.393 -1.414 10.103 1.00 18.84 297 ASP B N 1
ATOM 5969 C CA . ASP B 1 297 ? -13.941 -0.085 9.868 1.00 16.42 297 ASP B CA 1
ATOM 5970 C C . ASP B 1 297 ? -14.359 0.601 11.194 1.00 23.26 297 ASP B C 1
ATOM 5971 O O . ASP B 1 297 ? -13.700 1.563 11.631 1.00 22.26 297 ASP B O 1
ATOM 5976 N N . LYS B 1 298 ? -15.425 0.082 11.826 1.00 18.62 298 LYS B N 1
ATOM 5977 C CA . LYS B 1 298 ? -15.846 0.454 13.197 1.00 15.22 298 LYS B CA 1
ATOM 5978 C C . LYS B 1 298 ? -16.034 -0.847 14.007 1.00 18.73 298 LYS B C 1
ATOM 5979 O O . LYS B 1 298 ? -16.735 -1.743 13.562 1.00 16.73 298 LYS B O 1
ATOM 5985 N N . PRO B 1 299 ? -15.428 -0.955 15.208 1.00 17.82 299 PRO B N 1
ATOM 5986 C CA . PRO B 1 299 ? -15.582 -2.178 16.006 1.00 18.23 299 PRO B CA 1
ATOM 5987 C C . PRO B 1 299 ? -17.052 -2.529 16.309 1.00 16.25 299 PRO B C 1
ATOM 5988 O O . PRO B 1 299 ? -17.840 -1.676 16.692 1.00 16.01 299 PRO B O 1
ATOM 5992 N N . LEU B 1 300 ? -17.379 -3.808 16.094 1.00 18.94 300 LEU B N 1
ATOM 5993 C CA . LEU B 1 300 ? -18.727 -4.331 16.236 1.00 18.52 300 LEU B CA 1
ATOM 5994 C C . LEU B 1 300 ? -19.083 -4.683 17.682 1.00 18.73 300 LEU B C 1
ATOM 5995 O O . LEU B 1 300 ? -20.265 -4.818 18.017 1.00 18.25 300 LEU B O 1
ATOM 6000 N N . GLY B 1 301 ? -18.069 -4.853 18.524 1.00 16.39 301 GLY B N 1
ATOM 6001 C CA . GLY B 1 301 ? -18.264 -5.410 19.850 1.00 16.07 301 GLY B CA 1
ATOM 6002 C C . GLY B 1 301 ? -18.030 -6.915 19.838 1.00 20.97 301 GLY B C 1
ATOM 6003 O O . GLY B 1 301 ? -17.187 -7.420 19.089 1.00 19.68 301 GLY B O 1
ATOM 6004 N N . ALA B 1 302 ? -18.780 -7.647 20.660 1.00 17.15 302 ALA B N 1
ATOM 6005 C CA . ALA B 1 302 ? -18.615 -9.106 20.727 1.00 16.86 302 ALA B CA 1
ATOM 6006 C C . ALA B 1 302 ? -19.482 -9.790 19.667 1.00 18.06 302 ALA B C 1
ATOM 6007 O O . ALA B 1 302 ? -20.719 -9.761 19.762 1.00 23.58 302 ALA B O 1
ATOM 6009 N N . VAL B 1 303 ? -18.870 -10.428 18.676 1.00 16.37 303 VAL B N 1
ATOM 6010 C CA . VAL B 1 303 ? -19.673 -10.874 17.530 1.00 17.11 303 VAL B CA 1
ATOM 6011 C C . VAL B 1 303 ? -20.471 -12.145 17.810 1.00 16.27 303 VAL B C 1
ATOM 6012 O O . VAL B 1 303 ? -20.111 -12.942 18.678 1.00 19.54 303 VAL B O 1
ATOM 6016 N N . ALA B 1 304 ? -21.563 -12.322 17.073 1.00 15.33 304 ALA B N 1
ATOM 6017 C CA . ALA B 1 304 ? -22.445 -13.468 17.243 1.00 16.77 304 ALA B CA 1
ATOM 6018 C C . ALA B 1 304 ? -21.805 -14.747 16.695 1.00 15.88 304 ALA B C 1
ATOM 6019 O O . ALA B 1 304 ? -22.164 -15.853 17.112 1.00 16.28 304 ALA B O 1
ATOM 6021 N N . LEU B 1 305 ? -20.854 -14.598 15.773 1.00 15.92 305 LEU B N 1
ATOM 6022 C CA . LEU B 1 305 ? -20.200 -15.741 15.139 1.00 16.44 305 LEU B CA 1
ATOM 6023 C C . LEU B 1 305 ? -19.125 -16.317 16.049 1.00 17.41 305 LEU B C 1
ATOM 6024 O O . LEU B 1 305 ? -18.131 -15.646 16.295 1.00 19.76 305 LEU B O 1
ATOM 6029 N N . LYS B 1 306 ? -19.330 -17.548 16.531 1.00 18.72 306 LYS B N 1
ATOM 6030 C CA . LYS B 1 306 ? -18.439 -18.185 17.507 1.00 20.80 306 LYS B CA 1
ATOM 6031 C C . LYS B 1 306 ? -16.984 -18.205 17.055 1.00 21.29 306 LYS B C 1
ATOM 6032 O O . LYS B 1 306 ? -16.072 -17.913 17.834 1.00 24.11 306 LYS B O 1
ATOM 6038 N N . SER B 1 307 ? -16.771 -18.544 15.791 1.00 21.43 307 SER B N 1
ATOM 6039 C CA . SER B 1 307 ? -15.426 -18.681 15.275 1.00 22.23 307 SER B CA 1
ATOM 6040 C C . SER B 1 307 ? -14.606 -17.390 15.301 1.00 20.13 307 SER B C 1
ATOM 6041 O O . SER B 1 307 ? -13.410 -17.418 15.582 1.00 28.33 307 SER B O 1
ATOM 6044 N N . TYR B 1 308 ? -15.244 -16.249 15.029 1.00 19.16 308 TYR B N 1
ATOM 6045 C CA . TYR B 1 308 ? -14.517 -14.985 15.013 1.00 22.42 308 TYR B CA 1
ATOM 6046 C C . TYR B 1 308 ? -14.467 -14.338 16.404 1.00 21.24 308 TYR B C 1
ATOM 6047 O O . TYR B 1 308 ? -13.490 -13.659 16.765 1.00 22.01 308 TYR B O 1
ATOM 6056 N N . GLU B 1 309 ? -15.492 -14.589 17.208 1.00 20.81 309 GLU B N 1
ATOM 6057 C CA . GLU B 1 309 ? -15.451 -14.115 18.584 1.00 22.15 309 GLU B CA 1
ATOM 6058 C C . GLU B 1 309 ? -14.258 -14.695 19.351 1.00 22.65 309 GLU B C 1
ATOM 6059 O O . GLU B 1 309 ? -13.749 -14.053 20.265 1.00 23.96 309 GLU B O 1
ATOM 6065 N N . GLU B 1 310 ? -13.807 -15.890 18.966 1.00 22.77 310 GLU B N 1
ATOM 6066 C CA . GLU B 1 310 ? -12.631 -16.509 19.584 1.00 28.61 310 GLU B CA 1
ATOM 6067 C C . GLU B 1 310 ? -11.431 -15.567 19.557 1.00 22.36 310 GLU B C 1
ATOM 6068 O O . GLU B 1 310 ? -10.712 -15.434 20.551 1.00 26.07 310 GLU B O 1
ATOM 6074 N N . GLU B 1 311 ? -11.234 -14.912 18.415 1.00 21.88 311 GLU B N 1
ATOM 6075 C CA . GLU B 1 311 ? -10.193 -13.906 18.267 1.00 29.45 311 GLU B CA 1
ATOM 6076 C C . GLU B 1 311 ? -10.505 -12.614 19.034 1.00 26.38 311 GLU B C 1
ATOM 6077 O O . GLU B 1 311 ? -9.642 -12.101 19.747 1.00 29.59 311 GLU B O 1
ATOM 6083 N N . LEU B 1 312 ? -11.736 -12.113 18.917 1.00 22.26 312 LEU B N 1
ATOM 6084 C CA . LEU B 1 312 ? -12.113 -10.822 19.529 1.00 20.76 312 LEU B CA 1
ATOM 6085 C C . LEU B 1 312 ? -12.046 -10.859 21.065 1.00 24.78 312 LEU B C 1
ATOM 6086 O O . LEU B 1 312 ? -11.635 -9.883 21.706 1.00 25.25 312 LEU B O 1
ATOM 6091 N N . ALA B 1 313 ? -12.413 -11.996 21.653 1.00 23.63 313 ALA B N 1
ATOM 6092 C CA . ALA B 1 313 ? -12.426 -12.148 23.114 1.00 21.49 313 ALA B CA 1
ATOM 6093 C C . ALA B 1 313 ? -11.047 -11.923 23.781 1.00 28.71 313 ALA B C 1
ATOM 6094 O O . ALA B 1 313 ? -10.967 -11.674 24.983 1.00 29.59 313 ALA B O 1
ATOM 6096 N N . LYS B 1 314 ? -9.971 -12.016 23.008 1.00 24.03 314 LYS B N 1
ATOM 6097 C CA . LYS B 1 314 ? -8.623 -11.815 23.543 1.00 26.90 314 LYS B CA 1
ATOM 6098 C C . LYS B 1 314 ? -8.314 -10.353 23.914 1.00 27.95 314 LYS B C 1
ATOM 6099 O O . LYS B 1 314 ? -7.371 -10.079 24.666 1.00 28.45 314 LYS B O 1
ATOM 6105 N N . ASP B 1 315 ? -9.109 -9.436 23.366 1.00 23.41 315 ASP B N 1
ATOM 6106 C CA . ASP B 1 315 ? -8.976 -7.984 23.543 1.00 23.07 315 ASP B CA 1
ATOM 6107 C C . ASP B 1 315 ? -9.589 -7.572 24.880 1.00 22.28 315 ASP B C 1
ATOM 6108 O O . ASP B 1 315 ? -10.790 -7.800 25.093 1.00 21.74 315 ASP B O 1
ATOM 6113 N N . PRO B 1 316 ? -8.791 -6.959 25.781 1.00 18.69 316 PRO B N 1
ATOM 6114 C CA . PRO B 1 316 ? -9.397 -6.526 27.050 1.00 20.14 316 PRO B CA 1
ATOM 6115 C C . PRO B 1 316 ? -10.623 -5.609 26.898 1.00 20.45 316 PRO B C 1
ATOM 6116 O O . PRO B 1 316 ? -11.450 -5.531 27.813 1.00 17.46 316 PRO B O 1
ATOM 6120 N N . ARG B 1 317 ? -10.731 -4.898 25.777 1.00 20.08 317 ARG B N 1
ATOM 6121 C CA . ARG B 1 317 ? -11.842 -3.971 25.591 1.00 15.70 317 ARG B CA 1
ATOM 6122 C C . ARG B 1 317 ? -13.103 -4.785 25.366 1.00 15.70 317 ARG B C 1
ATOM 6123 O O . ARG B 1 317 ? -14.185 -4.398 25.774 1.00 15.20 317 ARG B O 1
ATOM 6131 N N . ILE B 1 318 ? -12.939 -5.922 24.706 1.00 16.54 318 ILE B N 1
ATOM 6132 C CA . ILE B 1 318 ? -14.053 -6.830 24.488 1.00 16.67 318 ILE B CA 1
ATOM 6133 C C . ILE B 1 318 ? -14.469 -7.593 25.762 1.00 16.69 318 ILE B C 1
ATOM 6134 O O . ILE B 1 318 ? -15.670 -7.759 26.022 1.00 16.41 318 ILE B O 1
ATOM 6139 N N . ALA B 1 319 ? -13.493 -8.037 26.559 1.00 18.03 319 ALA B N 1
ATOM 6140 C CA . ALA B 1 319 ? -13.792 -8.606 27.877 1.00 17.42 319 ALA B CA 1
ATOM 6141 C C . ALA B 1 319 ? -14.636 -7.649 28.713 1.00 21.69 319 ALA B C 1
ATOM 6142 O O . ALA B 1 319 ? -15.606 -8.078 29.353 1.00 19.34 319 ALA B O 1
ATOM 6144 N N . ALA B 1 320 ? -14.278 -6.364 28.701 1.00 15.78 320 ALA B N 1
ATOM 6145 C CA . ALA B 1 320 ? -14.999 -5.369 29.491 1.00 15.43 320 ALA B CA 1
ATOM 6146 C C . ALA B 1 320 ? -16.422 -5.198 28.964 1.00 14.26 320 ALA B C 1
ATOM 6147 O O . ALA B 1 320 ? -17.359 -5.028 29.740 1.00 16.25 320 ALA B O 1
ATOM 6149 N N . THR B 1 321 ? -16.565 -5.226 27.635 1.00 14.92 321 THR B N 1
ATOM 6150 C CA . THR B 1 321 ? -17.863 -5.102 26.998 1.00 16.61 321 THR B CA 1
ATOM 6151 C C . THR B 1 321 ? -18.762 -6.211 27.486 1.00 14.29 321 THR B C 1
ATOM 6152 O O . THR B 1 321 ? -19.922 -5.946 27.825 1.00 14.35 321 THR B O 1
ATOM 6156 N N . MET B 1 322 ? -18.218 -7.438 27.525 1.00 17.04 322 MET B N 1
ATOM 6157 C CA . MET B 1 322 ? -18.983 -8.612 27.956 1.00 15.54 322 MET B CA 1
ATOM 6158 C C . MET B 1 322 ? -19.262 -8.612 29.461 1.00 16.17 322 MET B C 1
ATOM 6159 O O . MET B 1 322 ? -20.355 -9.028 29.897 1.00 21.39 322 MET B O 1
ATOM 6164 N N . GLU B 1 323 ? -18.324 -8.066 30.236 1.00 15.32 323 GLU B N 1
ATOM 6165 C CA . GLU B 1 323 ? -18.544 -7.889 31.669 1.00 17.42 323 GLU B CA 1
ATOM 6166 C C . GLU B 1 323 ? -19.694 -6.934 31.928 1.00 19.15 323 GLU B C 1
ATOM 6167 O O . GLU B 1 323 ? -20.595 -7.236 32.719 1.00 15.66 323 GLU B O 1
ATOM 6173 N N . ASN B 1 324 ? -19.682 -5.787 31.254 1.00 13.75 324 ASN B N 1
ATOM 6174 C CA . ASN B 1 324 ? -20.783 -4.856 31.384 1.00 17.53 324 ASN B CA 1
ATOM 6175 C C . ASN B 1 324 ? -22.088 -5.452 30.853 1.00 15.15 324 ASN B C 1
ATOM 6176 O O . ASN B 1 324 ? -23.135 -5.247 31.448 1.00 16.14 324 ASN B O 1
ATOM 6181 N N . ALA B 1 325 ? -22.010 -6.213 29.761 1.00 17.16 325 ALA B N 1
ATOM 6182 C CA . ALA B 1 325 ? -23.190 -6.853 29.188 1.00 13.86 325 ALA B CA 1
ATOM 6183 C C . ALA B 1 325 ? -23.820 -7.842 30.175 1.00 16.82 325 ALA B C 1
ATOM 6184 O O . ALA B 1 325 ? -25.059 -7.901 30.295 1.00 16.59 325 ALA B O 1
ATOM 6186 N N . GLN B 1 326 ? -22.983 -8.599 30.884 1.00 17.00 326 GLN B N 1
ATOM 6187 C CA . GLN B 1 326 ? -23.473 -9.607 31.826 1.00 19.91 326 GLN B CA 1
ATOM 6188 C C . GLN B 1 326 ? -24.114 -8.987 33.049 1.00 18.71 326 GLN B C 1
ATOM 6189 O O . GLN B 1 326 ? -25.029 -9.566 33.629 1.00 23.23 326 GLN B O 1
ATOM 6195 N N . LYS B 1 327 ? -23.631 -7.808 33.441 1.00 17.06 327 LYS B N 1
ATOM 6196 C CA . LYS B 1 327 ? -24.281 -7.041 34.517 1.00 17.31 327 LYS B CA 1
ATOM 6197 C C . LYS B 1 327 ? -25.559 -6.312 34.087 1.00 21.06 327 LYS B C 1
ATOM 6198 O O . LYS B 1 327 ? -26.392 -5.972 34.935 1.00 18.51 327 LYS B O 1
ATOM 6204 N N . GLY B 1 328 ? -25.725 -6.100 32.785 1.00 18.60 328 GLY B N 1
ATOM 6205 C CA . GLY B 1 328 ? -26.907 -5.434 32.251 1.00 16.99 328 GLY B CA 1
ATOM 6206 C C . GLY B 1 328 ? -28.059 -6.383 31.932 1.00 15.02 328 GLY B C 1
ATOM 6207 O O . GLY B 1 328 ? -28.161 -7.456 32.530 1.00 19.01 328 GLY B O 1
ATOM 6208 N N . GLU B 1 329 ? -28.918 -5.984 30.997 1.00 16.07 329 GLU B N 1
ATOM 6209 C CA . GLU B 1 329 ? -30.069 -6.786 30.602 1.00 19.25 329 GLU B CA 1
ATOM 6210 C C . GLU B 1 329 ? -30.162 -6.740 29.092 1.00 16.93 329 GLU B C 1
ATOM 6211 O O . GLU B 1 329 ? -30.057 -5.663 28.500 1.00 15.05 329 GLU B O 1
ATOM 6217 N N . ILE B 1 330 ? -30.408 -7.888 28.467 1.00 18.95 330 ILE B N 1
ATOM 6218 C CA . ILE B 1 330 ? -30.683 -7.873 27.032 1.00 15.39 330 ILE B CA 1
ATOM 6219 C C . ILE B 1 330 ? -31.972 -7.061 26.806 1.00 16.00 330 ILE B C 1
ATOM 6220 O O . ILE B 1 330 ? -32.929 -7.148 27.601 1.00 19.79 330 ILE B O 1
ATOM 6225 N N . MET B 1 331 ? -32.014 -6.207 25.782 1.00 13.87 331 MET B N 1
ATOM 6226 C CA . MET B 1 331 ? -33.258 -5.475 25.520 1.00 14.25 331 MET B CA 1
ATOM 6227 C C . MET B 1 331 ? -34.378 -6.436 25.131 1.00 15.43 331 MET B C 1
ATOM 6228 O O . MET B 1 331 ? -34.142 -7.425 24.442 1.00 15.02 331 MET B O 1
ATOM 6233 N N . PRO B 1 332 ? -35.600 -6.145 25.573 1.00 15.11 332 PRO B N 1
ATOM 6234 C CA . PRO B 1 332 ? -36.736 -6.823 24.936 1.00 15.47 332 PRO B CA 1
ATOM 6235 C C . PRO B 1 332 ? -36.808 -6.469 23.449 1.00 12.40 332 PRO B C 1
ATOM 6236 O O . PRO B 1 332 ? -36.390 -5.371 23.063 1.00 16.80 332 PRO B O 1
ATOM 6240 N N . ASN B 1 333 ? -37.320 -7.380 22.622 1.00 13.28 333 ASN B N 1
ATOM 6241 C CA . ASN B 1 333 ? -37.548 -7.061 21.209 1.00 13.24 333 ASN B CA 1
ATOM 6242 C C . ASN B 1 333 ? -39.017 -6.730 20.887 1.00 13.53 333 ASN B C 1
ATOM 6243 O O . ASN B 1 333 ? -39.352 -6.477 19.738 1.00 15.29 333 ASN B O 1
ATOM 6248 N N . ILE B 1 334 ? -39.887 -6.686 21.903 1.00 13.03 334 ILE B N 1
ATOM 6249 C CA . ILE B 1 334 ? -41.322 -6.522 21.665 1.00 14.48 334 ILE B CA 1
ATOM 6250 C C . ILE B 1 334 ? -41.666 -5.161 21.031 1.00 14.02 334 ILE B C 1
ATOM 6251 O O . ILE B 1 334 ? -40.931 -4.177 21.184 1.00 12.45 334 ILE B O 1
ATOM 6256 N N . PRO B 1 335 ? -42.791 -5.087 20.316 1.00 14.11 335 PRO B N 1
ATOM 6257 C CA . PRO B 1 335 ? -43.119 -3.853 19.592 1.00 13.85 335 PRO B CA 1
ATOM 6258 C C . PRO B 1 335 ? -43.239 -2.610 20.490 1.00 15.06 335 PRO B C 1
ATOM 6259 O O . PRO B 1 335 ? -43.049 -1.492 20.014 1.00 19.28 335 PRO B O 1
ATOM 6263 N N . GLN B 1 336 ? -43.541 -2.815 21.770 1.00 13.15 336 GLN B N 1
ATOM 6264 C CA . GLN B 1 336 ? -43.711 -1.718 22.712 1.00 14.14 336 GLN B CA 1
ATOM 6265 C C . GLN B 1 336 ? -42.418 -1.020 23.138 1.00 19.18 336 GLN B C 1
ATOM 6266 O O . GLN B 1 336 ? -42.464 0.028 23.804 1.00 15.75 336 GLN B O 1
ATOM 6272 N N . MET B 1 337 ? -41.274 -1.558 22.738 1.00 15.94 337 MET B N 1
ATOM 6273 C CA . MET B 1 337 ? -40.015 -0.967 23.156 1.00 13.36 337 MET B CA 1
ATOM 6274 C C . MET B 1 337 ? -39.850 0.468 22.691 1.00 14.97 337 MET B C 1
ATOM 6275 O O . MET B 1 337 ? -39.301 1.288 23.430 1.00 14.76 337 MET B O 1
ATOM 6280 N N . SER B 1 338 ? -40.310 0.789 21.482 1.00 17.33 338 SER B N 1
ATOM 6281 C CA . SER B 1 338 ? -40.146 2.159 20.993 1.00 15.20 338 SER B CA 1
ATOM 6282 C C . SER B 1 338 ? -40.920 3.131 21.890 1.00 15.01 338 SER B C 1
ATOM 6283 O O . SER B 1 338 ? -40.464 4.244 22.176 1.00 17.45 338 SER B O 1
ATOM 6286 N N . ALA B 1 339 ? -42.076 2.696 22.370 1.00 17.09 339 ALA B N 1
ATOM 6287 C CA . ALA B 1 339 ? -42.861 3.504 23.292 1.00 18.94 339 ALA B CA 1
ATOM 6288 C C . ALA B 1 339 ? -42.104 3.821 24.585 1.00 16.70 339 ALA B C 1
ATOM 6289 O O . ALA B 1 339 ? -42.133 4.954 25.089 1.00 17.83 339 ALA B O 1
ATOM 6291 N N . PHE B 1 340 ? -41.476 2.798 25.151 1.00 15.75 340 PHE B N 1
ATOM 6292 C CA . PHE B 1 340 ? -40.629 2.945 26.323 1.00 16.03 340 PHE B CA 1
ATOM 6293 C C . PHE B 1 340 ? -39.519 3.972 26.076 1.00 13.84 340 PHE B C 1
ATOM 6294 O O . PHE B 1 340 ? -39.336 4.920 26.851 1.00 15.50 340 PHE B O 1
ATOM 6302 N N . TRP B 1 341 ? -38.791 3.811 24.979 1.00 13.18 341 TRP B N 1
ATOM 6303 C CA . TRP B 1 341 ? -37.696 4.730 24.699 1.00 12.32 341 TRP B CA 1
ATOM 6304 C C . TRP B 1 341 ? -38.104 6.191 24.524 1.00 14.78 341 TRP B C 1
ATOM 6305 O O . TRP B 1 341 ? -37.429 7.069 25.072 1.00 13.23 341 TRP B O 1
ATOM 6316 N N . TYR B 1 342 ? -39.144 6.449 23.733 1.00 13.26 342 TYR B N 1
ATOM 6317 C CA . TYR B 1 342 ? -39.642 7.813 23.523 1.00 13.35 342 TYR B CA 1
ATOM 6318 C C . TYR B 1 342 ? -40.002 8.432 24.862 1.00 14.50 342 TYR B C 1
ATOM 6319 O O . TYR B 1 342 ? -39.697 9.604 25.140 1.00 16.92 342 TYR B O 1
ATOM 6328 N N . ALA B 1 343 ? -40.646 7.642 25.712 1.00 13.35 343 ALA B N 1
ATOM 6329 C CA . ALA B 1 343 ? -41.086 8.185 26.999 1.00 19.02 343 ALA B CA 1
ATOM 6330 C C . ALA B 1 343 ? -39.901 8.514 27.909 1.00 16.98 343 ALA B C 1
ATOM 6331 O O . ALA B 1 343 ? -39.888 9.566 28.543 1.00 17.61 343 ALA B O 1
ATOM 6333 N N . VAL B 1 344 ? -38.906 7.632 27.958 1.00 12.90 344 VAL B N 1
ATOM 6334 C CA . VAL B 1 344 ? -37.750 7.822 28.829 1.00 16.26 344 VAL B CA 1
ATOM 6335 C C . VAL B 1 344 ? -36.897 8.967 28.292 1.00 16.28 344 VAL B C 1
ATOM 6336 O O . VAL B 1 344 ? -36.385 9.773 29.076 1.00 14.44 344 VAL B O 1
ATOM 6340 N N . ARG B 1 345 ? -36.791 9.089 26.974 1.00 13.39 345 ARG B N 1
ATOM 6341 C CA . ARG B 1 345 ? -36.061 10.212 26.378 1.00 12.97 345 ARG B CA 1
ATOM 6342 C C . ARG B 1 345 ? -36.596 11.565 26.883 1.00 13.62 345 ARG B C 1
ATOM 6343 O O . ARG B 1 345 ? -35.816 12.425 27.337 1.00 15.27 345 ARG B O 1
ATOM 6351 N N . THR B 1 346 ? -37.913 11.745 26.818 1.00 14.54 346 THR B N 1
ATOM 6352 C CA . THR B 1 346 ? -38.518 12.977 27.273 1.00 20.19 346 THR B CA 1
ATOM 6353 C C . THR B 1 346 ? -38.273 13.190 28.771 1.00 17.21 346 THR B C 1
ATOM 6354 O O . THR B 1 346 ? -37.968 14.309 29.195 1.00 17.96 346 THR B O 1
ATOM 6358 N N . ALA B 1 347 ? -38.404 12.126 29.563 1.00 14.47 347 ALA B N 1
ATOM 6359 C CA . ALA B 1 347 ? -38.255 12.256 31.021 1.00 14.61 347 ALA B CA 1
ATOM 6360 C C . ALA B 1 347 ? -36.861 12.725 31.388 1.00 14.36 347 ALA B C 1
ATOM 6361 O O . ALA B 1 347 ? -36.728 13.636 32.206 1.00 15.88 347 ALA B O 1
ATOM 6363 N N . VAL B 1 348 ? -35.841 12.141 30.785 1.00 16.78 348 VAL B N 1
ATOM 6364 C CA . VAL B 1 348 ? -34.502 12.542 31.160 1.00 13.49 348 VAL B CA 1
ATOM 6365 C C . VAL B 1 348 ? -34.183 13.963 30.705 1.00 14.75 348 VAL B C 1
ATOM 6366 O O . VAL B 1 348 ? -33.586 14.755 31.460 1.00 14.53 348 VAL B O 1
ATOM 6370 N N . ILE B 1 349 ? -34.558 14.304 29.478 1.00 14.30 349 ILE B N 1
ATOM 6371 C CA . ILE B 1 349 ? -34.287 15.643 28.995 1.00 15.87 349 ILE B CA 1
ATOM 6372 C C . ILE B 1 349 ? -35.009 16.670 29.880 1.00 15.62 349 ILE B C 1
ATOM 6373 O O . ILE B 1 349 ? -34.415 17.673 30.273 1.00 16.72 349 ILE B O 1
ATOM 6378 N N . ASN B 1 350 ? -36.257 16.409 30.249 1.00 15.93 350 ASN B N 1
ATOM 6379 C CA . ASN B 1 350 ? -36.983 17.370 31.081 1.00 16.84 350 ASN B CA 1
ATOM 6380 C C . ASN B 1 350 ? -36.419 17.499 32.497 1.00 17.34 350 ASN B C 1
ATOM 6381 O O . ASN B 1 350 ? -36.346 18.608 33.034 1.00 20.48 350 ASN B O 1
ATOM 6386 N N . ALA B 1 351 ? -36.011 16.380 33.091 1.00 16.07 351 ALA B N 1
ATOM 6387 C CA . ALA B 1 351 ? -35.426 16.415 34.441 1.00 17.39 351 ALA B CA 1
ATOM 6388 C C . ALA B 1 351 ? -34.070 17.114 34.461 1.00 15.90 351 ALA B C 1
ATOM 6389 O O . ALA B 1 351 ? -33.778 17.897 35.370 1.00 16.46 351 ALA B O 1
ATOM 6391 N N . ALA B 1 352 ? -33.230 16.799 33.481 1.00 15.29 352 ALA B N 1
ATOM 6392 C CA . ALA B 1 352 ? -31.873 17.338 33.448 1.00 16.35 352 ALA B CA 1
ATOM 6393 C C . ALA B 1 352 ? -31.901 18.846 33.218 1.00 17.14 352 ALA B C 1
ATOM 6394 O O . ALA B 1 352 ? -31.037 19.574 33.707 1.00 19.84 352 ALA B O 1
ATOM 6396 N N . SER B 1 353 ? -32.903 19.307 32.479 1.00 16.55 353 SER B N 1
ATOM 6397 C CA . SER B 1 353 ? -33.072 20.726 32.171 1.00 17.55 353 SER B CA 1
ATOM 6398 C C . SER B 1 353 ? -33.827 21.484 33.248 1.00 21.99 353 SER B C 1
ATOM 6399 O O . SER B 1 353 ? -33.908 22.711 33.201 1.00 32.88 353 SER B O 1
ATOM 6402 N N . GLY B 1 354 ? -34.407 20.761 34.199 1.00 22.01 354 GLY B N 1
ATOM 6403 C CA . GLY B 1 354 ? -35.222 21.394 35.228 1.00 27.86 354 GLY B CA 1
ATOM 6404 C C . GLY B 1 354 ? -36.641 21.769 34.822 1.00 28.94 354 GLY B C 1
ATOM 6405 O O . GLY B 1 354 ? -37.358 22.427 35.589 1.00 28.66 354 GLY B O 1
ATOM 6406 N N . ARG B 1 355 ? -37.062 21.357 33.630 1.00 32.56 355 ARG B N 1
ATOM 6407 C CA . ARG B 1 355 ? -38.437 21.584 33.194 1.00 38.37 355 ARG B CA 1
ATOM 6408 C C . ARG B 1 355 ? -39.408 20.837 34.108 1.00 36.87 355 ARG B C 1
ATOM 6409 O O . ARG B 1 355 ? -40.480 21.333 34.420 1.00 34.45 355 ARG B O 1
ATOM 6417 N N . GLN B 1 356 ? -39.021 19.639 34.535 1.00 30.95 356 GLN B N 1
ATOM 6418 C CA . GLN B 1 356 ? -39.801 18.886 35.511 1.00 27.85 356 GLN B CA 1
ATOM 6419 C C . GLN B 1 356 ? -38.895 18.356 36.607 1.00 21.97 356 GLN B C 1
ATOM 6420 O O . GLN B 1 356 ? -37.685 18.188 36.409 1.00 22.40 356 GLN B O 1
ATOM 6426 N N . THR B 1 357 ? -39.487 18.066 37.760 1.00 20.69 357 THR B N 1
ATOM 6427 C CA . THR B 1 357 ? -38.774 17.344 38.801 1.00 19.30 357 THR B CA 1
ATOM 6428 C C . THR B 1 357 ? -38.548 15.921 38.324 1.00 18.21 357 THR B C 1
ATOM 6429 O O . THR B 1 357 ? -39.174 15.456 37.372 1.00 17.96 357 THR B O 1
ATOM 6433 N N . VAL B 1 358 ? -37.602 15.234 38.952 1.00 17.61 358 VAL B N 1
ATOM 6434 C CA . VAL B 1 358 ? -37.390 13.823 38.662 1.00 16.76 358 VAL B CA 1
ATOM 6435 C C . VAL B 1 358 ? -38.669 13.021 38.883 1.00 17.09 358 VAL B C 1
ATOM 6436 O O . VAL B 1 358 ? -39.077 12.243 38.010 1.00 17.99 358 VAL B O 1
ATOM 6440 N N . ASP B 1 359 ? -39.319 13.228 40.022 1.00 19.35 359 ASP B N 1
ATOM 6441 C CA A ASP B 1 359 ? -40.531 12.483 40.331 0.58 18.95 359 ASP B CA 1
ATOM 6442 C CA B ASP B 1 359 ? -40.548 12.505 40.344 0.42 19.66 359 ASP B CA 1
ATOM 6443 C C . ASP B 1 359 ? -41.617 12.726 39.272 1.00 20.77 359 ASP B C 1
ATOM 6444 O O . ASP B 1 359 ? -42.236 11.780 38.800 1.00 19.77 359 ASP B O 1
ATOM 6453 N N . ALA B 1 360 ? -41.807 13.986 38.881 1.00 20.03 360 ALA B N 1
ATOM 6454 C CA . ALA B 1 360 ? -42.822 14.364 37.894 1.00 20.82 360 ALA B CA 1
ATOM 6455 C C . ALA B 1 360 ? -42.531 13.815 36.514 1.00 20.56 360 ALA B C 1
ATOM 6456 O O . ALA B 1 360 ? -43.444 13.305 35.819 1.00 19.02 360 ALA B O 1
ATOM 6458 N N . ALA B 1 361 ? -41.289 14.000 36.089 1.00 18.32 361 ALA B N 1
ATOM 6459 C CA . ALA B 1 361 ? -40.822 13.477 34.804 1.00 16.98 361 ALA B CA 1
ATOM 6460 C C . ALA B 1 361 ? -40.994 11.959 34.681 1.00 17.48 361 ALA B C 1
ATOM 6461 O O . ALA B 1 361 ? -41.551 11.471 33.686 1.00 18.22 361 ALA B O 1
ATOM 6463 N N . LEU B 1 362 ? -40.543 11.204 35.674 1.00 16.10 362 LEU B N 1
ATOM 6464 C CA . LEU B 1 362 ? -40.683 9.740 35.600 1.00 15.60 362 LEU B CA 1
ATOM 6465 C C . LEU B 1 362 ? -42.141 9.248 35.784 1.00 16.13 362 LEU B C 1
ATOM 6466 O O . LEU B 1 362 ? -42.523 8.241 35.194 1.00 17.22 362 LEU B O 1
ATOM 6471 N N . ALA B 1 363 ? -42.944 9.964 36.567 1.00 18.92 363 ALA B N 1
ATOM 6472 C CA . ALA B 1 363 ? -44.358 9.634 36.716 1.00 18.96 363 ALA B CA 1
ATOM 6473 C C . ALA B 1 363 ? -45.070 9.793 35.383 1.00 20.21 363 ALA B C 1
ATOM 6474 O O . ALA B 1 363 ? -45.874 8.935 34.980 1.00 21.23 363 ALA B O 1
ATOM 6476 N N . ALA B 1 364 ? -44.770 10.882 34.675 1.00 19.75 364 ALA B N 1
ATOM 6477 C CA . ALA B 1 364 ? -45.368 11.098 33.357 1.00 22.77 364 ALA B CA 1
ATOM 6478 C C . ALA B 1 364 ? -44.893 10.037 32.359 1.00 22.44 364 ALA B C 1
ATOM 6479 O O . ALA B 1 364 ? -45.665 9.558 31.529 1.00 19.10 364 ALA B O 1
ATOM 6481 N N . ALA B 1 365 ? -43.614 9.675 32.411 1.00 15.96 365 ALA B N 1
ATOM 6482 C CA . ALA B 1 365 ? -43.128 8.751 31.430 1.00 15.18 365 ALA B CA 1
ATOM 6483 C C . ALA B 1 365 ? -43.691 7.351 31.665 1.00 18.44 365 ALA B C 1
ATOM 6484 O O . ALA B 1 365 ? -43.922 6.598 30.726 1.00 16.39 365 ALA B O 1
ATOM 6486 N N . GLN B 1 366 ? -43.897 7.017 32.931 1.00 19.50 366 GLN B N 1
ATOM 6487 C CA . GLN B 1 366 ? -44.489 5.748 33.308 1.00 15.33 366 GLN B CA 1
ATOM 6488 C C . GLN B 1 366 ? -45.914 5.670 32.763 1.00 17.77 366 GLN B C 1
ATOM 6489 O O . GLN B 1 366 ? -46.280 4.682 32.127 1.00 17.20 366 GLN B O 1
ATOM 6495 N N . THR B 1 367 ? -46.703 6.721 32.982 1.00 19.86 367 THR B N 1
ATOM 6496 C CA . THR B 1 367 ? -48.078 6.738 32.497 1.00 21.00 367 THR B CA 1
ATOM 6497 C C . THR B 1 367 ? -48.084 6.636 30.977 1.00 21.82 367 THR B C 1
ATOM 6498 O O . THR B 1 367 ? -48.813 5.834 30.407 1.00 20.54 367 THR B O 1
ATOM 6502 N N . ASN B 1 368 ? -47.248 7.430 30.324 1.00 18.71 368 ASN B N 1
ATOM 6503 C CA . ASN B 1 368 ? -47.306 7.500 28.876 1.00 19.46 368 ASN B CA 1
ATOM 6504 C C . ASN B 1 368 ? -46.839 6.215 28.209 1.00 22.03 368 ASN B C 1
ATOM 6505 O O . ASN B 1 368 ? -47.466 5.753 27.238 1.00 21.89 368 ASN B O 1
ATOM 6510 N N . ALA B 1 369 ? -45.790 5.611 28.764 1.00 15.92 369 ALA B N 1
ATOM 6511 C CA . ALA B 1 369 ? -45.230 4.350 28.246 1.00 14.50 369 ALA B CA 1
ATOM 6512 C C . ALA B 1 369 ? -46.217 3.221 28.459 1.00 14.26 369 ALA B C 1
ATOM 6513 O O . ALA B 1 369 ? -46.482 2.441 27.556 1.00 14.94 369 ALA B O 1
ATOM 6515 N N . ALA B 1 370 ? -46.763 3.124 29.666 1.00 18.30 370 ALA B N 1
ATOM 6516 C CA . ALA B 1 370 ? -47.785 2.116 29.942 1.00 14.97 370 ALA B CA 1
ATOM 6517 C C . ALA B 1 370 ? -49.048 2.263 29.056 1.00 15.29 370 ALA B C 1
ATOM 6518 O O . ALA B 1 370 ? -49.549 1.268 28.518 1.00 15.19 370 ALA B O 1
ATOM 6520 N N . ARG B 1 371 ? -49.539 3.488 28.885 1.00 15.73 371 ARG B N 1
ATOM 6521 C CA . ARG B 1 371 ? -50.736 3.718 28.060 1.00 16.14 371 ARG B CA 1
ATOM 6522 C C . ARG B 1 371 ? -50.462 3.313 26.624 1.00 15.75 371 ARG B C 1
ATOM 6523 O O . ARG B 1 371 ? -51.263 2.614 25.989 1.00 16.46 371 ARG B O 1
ATOM 6531 N N . ALA B 1 372 ? -49.317 3.745 26.101 1.00 15.80 372 ALA B N 1
ATOM 6532 C CA . ALA B 1 372 ? -49.009 3.487 24.700 1.00 16.41 372 ALA B CA 1
ATOM 6533 C C . ALA B 1 372 ? -48.751 2.003 24.464 1.00 14.39 372 ALA B C 1
ATOM 6534 O O . ALA B 1 372 ? -49.016 1.487 23.381 1.00 14.30 372 ALA B O 1
ATOM 6536 N N . ALA B 1 373 ? -48.224 1.313 25.469 1.00 15.50 373 ALA B N 1
ATOM 6537 C CA . ALA B 1 373 ? -47.860 -0.094 25.307 1.00 13.83 373 ALA B CA 1
ATOM 6538 C C . ALA B 1 373 ? -49.137 -0.923 25.224 1.00 16.64 373 ALA B C 1
ATOM 6539 O O . ALA B 1 373 ? -49.266 -1.798 24.353 1.00 17.19 373 ALA B O 1
ATOM 6541 N N . ALA B 1 374 ? -50.068 -0.654 26.135 1.00 14.91 374 ALA B N 1
ATOM 6542 C CA . ALA B 1 374 ? -51.347 -1.379 26.125 1.00 20.88 374 ALA B CA 1
ATOM 6543 C C . ALA B 1 374 ? -52.193 -1.023 24.898 1.00 15.17 374 ALA B C 1
ATOM 6544 O O . ALA B 1 374 ? -52.784 -1.902 24.266 1.00 17.01 374 ALA B O 1
ATOM 6546 N N . ALA B 1 375 ? -52.202 0.253 24.523 1.00 15.32 375 ALA B N 1
ATOM 6547 C CA . ALA B 1 375 ? -52.972 0.667 23.341 1.00 18.23 375 ALA B CA 1
ATOM 6548 C C . ALA B 1 375 ? -52.437 0.047 22.041 1.00 17.42 375 ALA B C 1
ATOM 6549 O O . ALA B 1 375 ? -53.223 -0.381 21.181 1.00 20.05 375 ALA B O 1
ATOM 6551 N N . SER B 1 376 ? -51.125 0.004 21.869 1.00 15.06 376 SER B N 1
ATOM 6552 C CA . SER B 1 376 ? -50.578 -0.536 20.630 1.00 15.31 376 SER B CA 1
ATOM 6553 C C . SER B 1 376 ? -50.712 -2.057 20.568 1.00 14.21 376 SER B C 1
ATOM 6554 O O . SER B 1 376 ? -50.908 -2.625 19.487 1.00 15.33 376 SER B O 1
ATOM 6557 N N . GLU B 1 377 ? -50.615 -2.729 21.709 1.00 16.32 377 GLU B N 1
ATOM 6558 C CA . GLU B 1 377 ? -50.803 -4.176 21.720 1.00 18.32 377 GLU B CA 1
ATOM 6559 C C . GLU B 1 377 ? -52.252 -4.501 21.317 1.00 18.26 377 GLU B C 1
ATOM 6560 O O . GLU B 1 377 ? -52.514 -5.447 20.551 1.00 16.75 377 GLU B O 1
ATOM 6566 N N . PHE B 1 378 ? -53.194 -3.686 21.782 1.00 16.36 378 PHE B N 1
ATOM 6567 C CA . PHE B 1 378 ? -54.611 -3.875 21.460 1.00 15.33 378 PHE B CA 1
ATOM 6568 C C . PHE B 1 378 ? -54.846 -3.726 19.959 1.00 15.33 378 PHE B C 1
ATOM 6569 O O . PHE B 1 378 ? -55.510 -4.558 19.323 1.00 15.46 378 PHE B O 1
ATOM 6577 N N . VAL B 1 379 ? -54.284 -2.665 19.383 1.00 15.26 379 VAL B N 1
ATOM 6578 C CA . VAL B 1 379 ? -54.456 -2.384 17.959 1.00 15.38 379 VAL B CA 1
ATOM 6579 C C . VAL B 1 379 ? -53.922 -3.508 17.073 1.00 15.14 379 VAL B C 1
ATOM 6580 O O . VAL B 1 379 ? -54.564 -3.885 16.095 1.00 16.08 379 VAL B O 1
ATOM 6584 N N . ASP B 1 380 ? -52.758 -4.044 17.433 1.00 14.72 380 ASP B N 1
ATOM 6585 C CA . ASP B 1 380 ? -52.124 -5.130 16.670 1.00 14.89 380 ASP B CA 1
ATOM 6586 C C . ASP B 1 380 ? -52.939 -6.420 16.829 1.00 17.89 380 ASP B C 1
ATOM 6587 O O . ASP B 1 380 ? -53.117 -7.170 15.874 1.00 22.56 380 ASP B O 1
ATOM 6592 N N . ALA B 1 381 ? -53.421 -6.674 18.043 1.00 18.66 381 ALA B N 1
ATOM 6593 C CA . ALA B 1 381 ? -54.177 -7.893 18.351 1.00 19.02 381 ALA B CA 1
ATOM 6594 C C . ALA B 1 381 ? -55.531 -7.967 17.693 1.00 19.74 381 ALA B C 1
ATOM 6595 O O . ALA B 1 381 ? -56.005 -9.058 17.344 1.00 25.43 381 ALA B O 1
ATOM 6597 N N . LEU B 1 382 ? -56.179 -6.817 17.536 1.00 15.78 382 LEU B N 1
ATOM 6598 C CA A LEU B 1 382 ? -57.556 -6.764 17.048 0.64 15.70 382 LEU B CA 1
ATOM 6599 C CA B LEU B 1 382 ? -57.547 -6.800 17.035 0.36 15.50 382 LEU B CA 1
ATOM 6600 C C . LEU B 1 382 ? -57.655 -6.208 15.630 1.00 14.05 382 LEU B C 1
ATOM 6601 O O . LEU B 1 382 ? -58.716 -5.737 15.214 1.00 13.49 382 LEU B O 1
ATOM 6610 N N . ARG B 1 383 ? -56.548 -6.262 14.902 1.00 17.12 383 ARG B N 1
ATOM 6611 C CA . ARG B 1 383 ? -56.432 -5.672 13.563 1.00 15.11 383 ARG B CA 1
ATOM 6612 C C . ARG B 1 383 ? -57.606 -5.994 12.633 1.00 11.75 383 ARG B C 1
ATOM 6613 O O . ARG B 1 383 ? -58.186 -5.074 12.046 1.00 13.49 383 ARG B O 1
ATOM 6621 N N . GLY B 1 384 ? -57.938 -7.287 12.522 1.00 15.59 384 GLY B N 1
ATOM 6622 C CA . GLY B 1 384 ? -59.018 -7.768 11.660 1.00 14.01 384 GLY B CA 1
ATOM 6623 C C . GLY B 1 384 ? -60.387 -7.240 12.061 1.00 15.38 384 GLY B C 1
ATOM 6624 O O . GLY B 1 384 ? -61.188 -6.811 11.220 1.00 15.44 384 GLY B O 1
ATOM 6625 N N . ASP B 1 385 ? -60.673 -7.289 13.355 1.00 14.14 385 ASP B N 1
ATOM 6626 C CA . ASP B 1 385 ? -61.918 -6.747 13.880 1.00 13.20 385 ASP B CA 1
ATOM 6627 C C . ASP B 1 385 ? -62.050 -5.237 13.711 1.00 10.91 385 ASP B C 1
ATOM 6628 O O . ASP B 1 385 ? -63.116 -4.720 13.340 1.00 13.54 385 ASP B O 1
ATOM 6633 N N . LEU B 1 386 ? -60.956 -4.520 13.962 1.00 14.24 386 LEU B N 1
ATOM 6634 C CA . LEU B 1 386 ? -60.949 -3.074 13.783 1.00 12.86 386 LEU B CA 1
ATOM 6635 C C . LEU B 1 386 ? -61.226 -2.726 12.318 1.00 13.07 386 LEU B C 1
ATOM 6636 O O . LEU B 1 386 ? -62.063 -1.869 12.027 1.00 13.22 386 LEU B O 1
ATOM 6641 N N . ILE B 1 387 ? -60.572 -3.422 11.398 1.00 10.67 387 ILE B N 1
ATOM 6642 C CA . ILE B 1 387 ? -60.806 -3.133 9.987 1.00 10.67 387 ILE B CA 1
ATOM 6643 C C . ILE B 1 387 ? -62.279 -3.352 9.625 1.00 12.04 387 ILE B C 1
ATOM 6644 O O . ILE B 1 387 ? -62.857 -2.573 8.882 1.00 12.61 387 ILE B O 1
ATOM 6649 N N . GLN B 1 388 ? -62.871 -4.409 10.172 1.00 11.90 388 GLN B N 1
ATOM 6650 C CA . GLN B 1 388 ? -64.254 -4.749 9.836 1.00 13.04 388 GLN B CA 1
ATOM 6651 C C . GLN B 1 388 ? -65.289 -3.834 10.490 1.00 12.34 388 GLN B C 1
ATOM 6652 O O . GLN B 1 388 ? -66.386 -3.680 9.956 1.00 16.65 388 GLN B O 1
ATOM 6658 N N . LYS B 1 389 ? -64.961 -3.245 11.647 1.00 13.94 389 LYS B N 1
ATOM 6659 C CA . LYS B 1 389 ? -65.992 -2.625 12.508 1.00 12.77 389 LYS B CA 1
ATOM 6660 C C . LYS B 1 389 ? -65.894 -1.114 12.748 1.00 10.93 389 LYS B C 1
ATOM 6661 O O . LYS B 1 389 ? -66.898 -0.463 13.074 1.00 15.56 389 LYS B O 1
ATOM 6667 N N . VAL B 1 390 ? -64.717 -0.527 12.574 1.00 12.85 390 VAL B N 1
ATOM 6668 C CA . VAL B 1 390 ? -64.540 0.878 12.947 1.00 12.42 390 VAL B CA 1
ATOM 6669 C C . VAL B 1 390 ? -65.305 1.770 11.961 1.00 10.42 390 VAL B C 1
ATOM 6670 O O . VAL B 1 390 ? -65.148 1.636 10.744 1.00 12.31 390 VAL B O 1
ATOM 6674 N N . SER B 1 391 ? -66.170 2.643 12.487 1.00 16.27 391 SER B N 1
ATOM 6675 C CA . SER B 1 391 ? -66.992 3.532 11.670 1.00 12.65 391 SER B CA 1
ATOM 6676 C C . SER B 1 391 ? -66.500 4.987 11.564 1.00 17.21 391 SER B C 1
ATOM 6677 O O . SER B 1 391 ? -66.885 5.703 10.634 1.00 19.85 391 SER B O 1
ATOM 6680 N N . SER B 1 392 ? -65.678 5.434 12.520 1.00 14.26 392 SER B N 1
ATOM 6681 C CA . SER B 1 392 ? -65.211 6.831 12.564 1.00 12.00 392 SER B CA 1
ATOM 6682 C C . SER B 1 392 ? -63.843 7.031 11.890 1.00 16.08 392 SER B C 1
ATOM 6683 O O . SER B 1 392 ? -63.144 8.003 12.201 1.00 15.81 392 SER B O 1
ATOM 6686 N N . VAL B 1 393 ? -63.508 6.150 10.948 1.00 13.93 393 VAL B N 1
ATOM 6687 C CA . VAL B 1 393 ? -62.195 6.127 10.295 1.00 13.33 393 VAL B CA 1
ATOM 6688 C C . VAL B 1 393 ? -61.873 7.450 9.608 1.00 11.71 393 VAL B C 1
ATOM 6689 O O . VAL B 1 393 ? -60.754 7.917 9.667 1.00 14.95 393 VAL B O 1
ATOM 6693 N N . MET B 1 394 ? -62.861 8.084 8.981 1.00 15.76 394 MET B N 1
ATOM 6694 C CA . MET B 1 394 ? -62.583 9.362 8.335 1.00 16.36 394 MET B CA 1
ATOM 6695 C C . MET B 1 394 ? -62.145 10.453 9.327 1.00 15.99 394 MET B C 1
ATOM 6696 O O . MET B 1 394 ? -61.204 11.212 9.058 1.00 19.74 394 MET B O 1
ATOM 6701 N N . ALA B 1 395 ? -62.833 10.545 10.462 1.00 12.74 395 ALA B N 1
ATOM 6702 C CA . ALA B 1 395 ? -62.442 11.431 11.547 1.00 13.48 395 ALA B CA 1
ATOM 6703 C C . ALA B 1 395 ? -61.061 11.087 12.130 1.00 17.45 395 ALA B C 1
ATOM 6704 O O . ALA B 1 395 ? -60.266 11.993 12.434 1.00 16.22 395 ALA B O 1
ATOM 6706 N N . ILE B 1 396 ? -60.808 9.797 12.321 1.00 15.88 396 ILE B N 1
ATOM 6707 C CA . ILE B 1 396 ? -59.507 9.361 12.827 1.00 12.44 396 ILE B CA 1
ATOM 6708 C C . ILE B 1 396 ? -58.425 9.774 11.819 1.00 13.15 396 ILE B C 1
ATOM 6709 O O . ILE B 1 396 ? -57.446 10.413 12.206 1.00 15.02 396 ILE B O 1
ATOM 6714 N N . ALA B 1 397 ? -58.651 9.493 10.536 1.00 12.67 397 ALA B N 1
ATOM 6715 C CA . ALA B 1 397 ? -57.715 9.884 9.494 1.00 20.19 397 ALA B CA 1
ATOM 6716 C C . ALA B 1 397 ? -57.425 11.396 9.504 1.00 18.27 397 ALA B C 1
ATOM 6717 O O . ALA B 1 397 ? -56.256 11.835 9.426 1.00 17.08 397 ALA B O 1
ATOM 6719 N N . ASP B 1 398 ? -58.489 12.204 9.607 1.00 15.04 398 ASP B N 1
ATOM 6720 C CA . ASP B 1 398 ? -58.359 13.668 9.700 1.00 16.16 398 ASP B CA 1
ATOM 6721 C C . ASP B 1 398 ? -57.482 14.080 10.890 1.00 17.97 398 ASP B C 1
ATOM 6722 O O . ASP B 1 398 ? -56.610 14.954 10.767 1.00 20.68 398 ASP B O 1
ATOM 6727 N N . SER B 1 399 ? -57.714 13.456 12.043 1.00 15.87 399 SER B N 1
ATOM 6728 C CA . SER B 1 399 ? -56.928 13.748 13.245 1.00 18.41 399 SER B CA 1
ATOM 6729 C C . SER B 1 399 ? -55.451 13.408 13.061 1.00 16.13 399 SER B C 1
ATOM 6730 O O . SER B 1 399 ? -54.564 14.223 13.376 1.00 17.82 399 SER B O 1
ATOM 6733 N N . LEU B 1 400 ? -55.200 12.224 12.520 1.00 14.57 400 LEU B N 1
ATOM 6734 C CA . LEU B 1 400 ? -53.828 11.777 12.288 1.00 14.82 400 LEU B CA 1
ATOM 6735 C C . LEU B 1 400 ? -53.102 12.674 11.287 1.00 15.71 400 LEU B C 1
ATOM 6736 O O . LEU B 1 400 ? -51.932 13.008 11.472 1.00 20.26 400 LEU B O 1
ATOM 6741 N N . MET B 1 401 ? -53.803 13.063 10.227 1.00 17.83 401 MET B N 1
ATOM 6742 C CA . MET B 1 401 ? -53.282 14.071 9.293 1.00 17.62 401 MET B CA 1
ATOM 6743 C C . MET B 1 401 ? -52.880 15.374 9.993 1.00 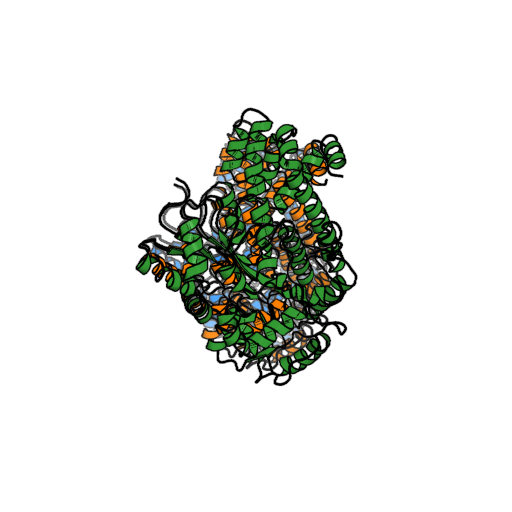24.75 401 MET B C 1
ATOM 6744 O O . MET B 1 401 ? -51.815 15.907 9.712 1.00 24.90 401 MET B O 1
ATOM 6749 N N . SER B 1 402 ? -53.709 15.867 10.918 1.00 24.25 402 SER B N 1
ATOM 6750 C CA . SER B 1 402 ? -53.379 17.070 11.689 1.00 28.89 402 SER B CA 1
ATOM 6751 C C . SER B 1 402 ? -52.082 16.939 12.482 1.00 31.07 402 SER B C 1
ATOM 6752 O O . SER B 1 402 ? -51.411 17.938 12.743 1.00 37.40 402 SER B O 1
ATOM 6755 N N . GLU B 1 403 ? -51.748 15.711 12.877 1.00 25.59 403 GLU B N 1
ATOM 6756 C CA . GLU B 1 403 ? -50.569 15.453 13.692 1.00 27.21 403 GLU B CA 1
ATOM 6757 C C . GLU B 1 403 ? -49.380 14.960 12.872 1.00 30.29 403 GLU B C 1
ATOM 6758 O O . GLU B 1 403 ? -48.372 14.533 13.442 1.00 30.38 403 GLU B O 1
ATOM 6764 N N . ARG B 1 404 ? -49.505 15.019 11.547 1.00 25.91 404 ARG B N 1
ATOM 6765 C CA . ARG B 1 404 ? -48.428 14.583 10.650 1.00 29.45 404 ARG B CA 1
ATOM 6766 C C . ARG B 1 404 ? -48.088 13.115 10.886 1.00 27.70 404 ARG B C 1
ATOM 6767 O O . ARG B 1 404 ? -46.919 12.727 10.855 1.00 30.74 404 ARG B O 1
ATOM 6775 N N . MET B 1 405 ? -49.121 12.313 11.133 1.00 20.62 405 MET B N 1
ATOM 6776 C CA . MET B 1 405 ? -48.942 10.887 11.394 1.00 20.65 405 MET B CA 1
ATOM 6777 C C . MET B 1 405 ? -49.372 10.019 10.222 1.00 21.37 405 MET B C 1
ATOM 6778 O O . MET B 1 405 ? -49.421 8.785 10.331 1.00 20.60 405 MET B O 1
ATOM 6783 N N . ILE B 1 406 ? -49.695 10.659 9.102 1.00 16.72 406 ILE B N 1
ATOM 6784 C CA . ILE B 1 406 ? -50.070 9.940 7.894 1.00 15.58 406 ILE B CA 1
ATOM 6785 C C . ILE B 1 406 ? -49.645 10.787 6.706 1.00 19.22 406 ILE B C 1
ATOM 6786 O O . ILE B 1 406 ? -49.736 12.023 6.747 1.00 18.47 406 ILE B O 1
ATOM 6791 N N . THR B 1 407 ? -49.155 10.128 5.661 1.00 19.83 407 THR B N 1
ATOM 6792 C CA . THR B 1 407 ? -48.720 10.834 4.467 1.00 18.30 407 THR B CA 1
ATOM 6793 C C . THR B 1 407 ? -49.912 11.432 3.724 1.00 17.42 407 THR B C 1
ATOM 6794 O O . THR B 1 407 ? -51.057 10.953 3.842 1.00 15.80 407 THR B O 1
ATOM 6798 N N . ASP B 1 408 ? -49.638 12.484 2.959 1.00 21.87 408 ASP B N 1
ATOM 6799 C CA . ASP B 1 408 ? -50.640 13.091 2.100 1.00 19.23 408 ASP B CA 1
ATOM 6800 C C . ASP B 1 408 ? -51.164 12.054 1.131 1.00 17.93 408 ASP B C 1
ATOM 6801 O O . ASP B 1 408 ? -52.366 11.970 0.917 1.00 17.81 408 ASP B O 1
ATOM 6806 N N . GLU B 1 409 ? -50.269 11.231 0.592 1.00 19.29 409 GLU B N 1
ATOM 6807 C CA . GLU B 1 409 ? -50.659 10.222 -0.384 1.00 23.26 409 GLU B CA 1
ATOM 6808 C C . GLU B 1 409 ? -51.609 9.174 0.204 1.00 18.52 409 GLU B C 1
ATOM 6809 O O . GLU B 1 409 ? -52.636 8.831 -0.401 1.00 19.88 409 GLU B O 1
ATOM 6815 N N . LEU B 1 410 ? -51.270 8.649 1.376 1.00 19.39 410 LEU B N 1
ATOM 6816 C CA . LEU B 1 410 ? -52.139 7.660 2.016 1.00 17.91 410 LEU B CA 1
ATOM 6817 C C . LEU B 1 410 ? -53.421 8.315 2.529 1.00 16.22 410 LEU B C 1
ATOM 6818 O O . LEU B 1 410 ? -54.518 7.741 2.445 1.00 14.73 410 LEU B O 1
ATOM 6823 N N . TYR B 1 411 ? -53.317 9.517 3.084 1.00 13.36 411 TYR B N 1
ATOM 6824 C CA . TYR B 1 411 ? -54.540 10.202 3.507 1.00 12.77 411 TYR B CA 1
ATOM 6825 C C . TYR B 1 411 ? -55.512 10.379 2.339 1.00 15.48 411 TYR B C 1
ATOM 6826 O O . TYR B 1 411 ? -56.730 10.178 2.496 1.00 14.76 411 TYR B O 1
ATOM 6835 N N . SER B 1 412 ? -54.989 10.762 1.172 1.00 14.41 412 SER B N 1
ATOM 6836 C CA . SER B 1 412 ? -55.817 10.907 -0.014 1.00 16.65 412 SER B CA 1
ATOM 6837 C C . SER B 1 412 ? -56.536 9.582 -0.358 1.00 18.23 412 SER B C 1
ATOM 6838 O O . SER B 1 412 ? -57.740 9.559 -0.650 1.00 15.20 412 SER B O 1
ATOM 6841 N N . GLU B 1 413 ? -55.796 8.476 -0.336 1.00 15.34 413 GLU B N 1
ATOM 6842 C CA . GLU B 1 413 ? -56.399 7.164 -0.594 1.00 16.55 413 GLU B CA 1
ATOM 6843 C C . GLU B 1 413 ? -57.542 6.858 0.389 1.00 15.58 413 GLU B C 1
ATOM 6844 O O . GLU B 1 413 ? -58.616 6.369 -0.011 1.00 16.37 413 GLU B O 1
ATOM 6850 N N . VAL B 1 414 ? -57.311 7.127 1.671 1.00 14.25 414 VAL B N 1
ATOM 6851 C CA . VAL B 1 414 ? -58.351 6.908 2.681 1.00 11.23 414 VAL B CA 1
ATOM 6852 C C . VAL B 1 414 ? -59.560 7.796 2.420 1.00 11.74 414 VAL B C 1
ATOM 6853 O O . VAL B 1 414 ? -60.714 7.330 2.430 1.00 13.89 414 VAL B O 1
ATOM 6857 N N . HIS B 1 415 ? -59.309 9.074 2.122 1.00 12.19 415 HIS B N 1
ATOM 6858 C CA . HIS B 1 415 ? -60.387 10.010 1.801 1.00 13.29 415 HIS B CA 1
ATOM 6859 C C . HIS B 1 415 ? -61.329 9.532 0.689 1.00 14.37 415 HIS B C 1
ATOM 6860 O O . HIS B 1 415 ? -62.552 9.666 0.813 1.00 17.12 415 HIS B O 1
ATOM 6867 N N . TYR B 1 416 ? -60.771 8.983 -0.390 1.00 14.91 416 TYR B N 1
ATOM 6868 C CA . TYR B 1 416 ? -61.587 8.633 -1.556 1.00 16.50 416 TYR B CA 1
ATOM 6869 C C . TYR B 1 416 ? -62.135 7.214 -1.521 1.00 16.25 416 TYR B C 1
ATOM 6870 O O . TYR B 1 416 ? -63.017 6.877 -2.314 1.00 18.96 416 TYR B O 1
ATOM 6879 N N . ALA B 1 417 ? -61.636 6.397 -0.602 1.00 14.62 417 ALA B N 1
ATOM 6880 C CA . ALA B 1 417 ? -62.104 5.009 -0.524 1.00 14.56 417 ALA B CA 1
ATOM 6881 C C . ALA B 1 417 ? -63.593 4.965 -0.168 1.00 15.13 417 ALA B C 1
ATOM 6882 O O . ALA B 1 417 ? -64.094 5.815 0.566 1.00 17.34 417 ALA B O 1
ATOM 6884 N N . ASP B 1 418 ? -64.290 3.990 -0.738 1.00 20.09 418 ASP B N 1
ATOM 6885 C CA . ASP B 1 418 ? -65.744 4.000 -0.870 1.00 21.95 418 ASP B CA 1
ATOM 6886 C C . ASP B 1 418 ? -66.524 3.749 0.425 1.00 24.38 418 ASP B C 1
ATOM 6887 O O . ASP B 1 418 ? -67.525 4.402 0.703 1.00 28.89 418 ASP B O 1
ATOM 6892 N N . THR B 1 419 ? -66.085 2.760 1.184 1.00 17.67 419 THR B N 1
ATOM 6893 C CA . THR B 1 419 ? -66.750 2.337 2.411 1.00 15.35 419 THR B CA 1
ATOM 6894 C C . THR B 1 419 ? -65.758 2.294 3.570 1.00 18.89 419 THR B C 1
ATOM 6895 O O . THR B 1 419 ? -64.522 2.332 3.367 1.00 12.57 419 THR B O 1
ATOM 6899 N N . ASN B 1 420 ? -66.286 2.218 4.787 1.00 11.61 420 ASN B N 1
ATOM 6900 C CA . ASN B 1 420 ? -65.449 2.282 5.981 1.00 12.73 420 ASN B CA 1
ATOM 6901 C C . ASN B 1 420 ? -64.419 1.149 6.072 1.00 11.90 420 ASN B C 1
ATOM 6902 O O . ASN B 1 420 ? -63.266 1.368 6.481 1.00 12.68 420 ASN B O 1
ATOM 6907 N N . GLN B 1 421 ? -64.786 -0.053 5.644 1.00 10.67 421 GLN B N 1
ATOM 6908 C CA . GLN B 1 421 ? -63.861 -1.179 5.689 1.00 9.21 421 GLN B CA 1
ATOM 6909 C C . GLN B 1 421 ? -62.682 -0.972 4.739 1.00 11.74 421 GLN B C 1
ATOM 6910 O O . GLN B 1 421 ? -61.547 -1.350 5.044 1.00 12.87 421 GLN B O 1
ATOM 6916 N N . ARG B 1 422 ? -62.950 -0.365 3.584 1.00 11.48 422 ARG B N 1
ATOM 6917 C CA . ARG B 1 422 ? -61.873 -0.136 2.631 1.00 11.01 422 ARG B CA 1
ATOM 6918 C C . ARG B 1 422 ? -60.976 0.982 3.127 1.00 9.62 422 ARG B C 1
ATOM 6919 O O . ARG B 1 422 ? -59.735 0.879 3.035 1.00 10.94 422 ARG B O 1
ATOM 6927 N N . LYS B 1 423 ? -61.579 2.026 3.690 1.00 9.78 423 LYS B N 1
ATOM 6928 C CA . LYS B 1 423 ? -60.825 3.099 4.340 1.00 9.50 423 LYS B CA 1
ATOM 6929 C C . LYS B 1 423 ? -59.909 2.518 5.422 1.00 10.24 423 LYS B C 1
ATOM 6930 O O . LYS B 1 423 ? -58.744 2.908 5.507 1.00 10.84 423 LYS B O 1
ATOM 6936 N N . MET B 1 424 ? -60.430 1.597 6.236 1.00 11.16 424 MET B N 1
ATOM 6937 C CA . MET B 1 424 ? -59.635 1.027 7.324 1.00 13.72 424 MET B CA 1
ATOM 6938 C C . MET B 1 424 ? -58.470 0.166 6.847 1.00 8.30 424 MET B C 1
ATOM 6939 O O . MET B 1 424 ? -57.395 0.162 7.476 1.00 13.45 424 MET B O 1
ATOM 6944 N N . ARG B 1 425 ? -58.686 -0.633 5.791 1.00 9.27 425 ARG B N 1
ATOM 6945 C CA . ARG B 1 425 ? -57.646 -1.464 5.202 1.00 10.23 425 ARG B CA 1
ATOM 6946 C C . ARG B 1 425 ? -56.501 -0.532 4.823 1.00 11.22 425 ARG B C 1
ATOM 6947 O O . ARG B 1 425 ? -55.340 -0.807 5.157 1.00 12.66 425 ARG B O 1
ATOM 6955 N N . LEU B 1 426 ? -56.806 0.586 4.159 1.00 10.77 426 LEU B N 1
ATOM 6956 C CA . LEU B 1 426 ? -55.765 1.552 3.793 1.00 14.30 426 LEU B CA 1
ATOM 6957 C C . LEU B 1 426 ? -55.098 2.199 5.013 1.00 11.78 426 LEU B C 1
ATOM 6958 O O . LEU B 1 426 ? -53.854 2.340 5.082 1.00 11.68 426 LEU B O 1
ATOM 6963 N N . LEU B 1 427 ? -55.923 2.571 5.989 1.00 9.42 427 LEU B N 1
ATOM 6964 C CA . LEU B 1 427 ? -55.433 3.265 7.171 1.00 9.69 427 LEU B CA 1
ATOM 6965 C C . LEU B 1 427 ? -54.431 2.405 7.919 1.00 12.67 427 LEU B C 1
ATOM 6966 O O . LEU B 1 427 ? -53.441 2.921 8.443 1.00 11.50 427 LEU B O 1
ATOM 6971 N N . PHE B 1 428 ? -54.678 1.102 7.973 1.00 12.24 428 PHE B N 1
ATOM 6972 C CA . PHE B 1 428 ? -53.703 0.227 8.626 1.00 10.30 428 PHE B CA 1
ATOM 6973 C C . PHE B 1 428 ? -52.294 0.270 8.020 1.00 13.64 428 PHE B C 1
ATOM 6974 O O . PHE B 1 428 ? -51.316 -0.018 8.727 1.00 13.92 428 PHE B O 1
ATOM 6982 N N . ARG B 1 429 ? -52.160 0.666 6.753 1.00 13.58 429 ARG B N 1
ATOM 6983 C CA . ARG B 1 429 ? -50.810 0.876 6.189 1.00 12.09 429 ARG B CA 1
ATOM 6984 C C . ARG B 1 429 ? -50.133 2.047 6.879 1.00 14.54 429 ARG B C 1
ATOM 6985 O O . ARG B 1 429 ? -48.909 2.030 7.087 1.00 14.18 429 ARG B O 1
ATOM 6993 N N . ALA B 1 430 ? -50.904 3.082 7.244 1.00 14.47 430 ALA B N 1
ATOM 6994 C CA . ALA B 1 430 ? -50.339 4.226 7.966 1.00 14.19 430 ALA B CA 1
ATOM 6995 C C . ALA B 1 430 ? -49.960 3.827 9.389 1.00 14.24 430 ALA B C 1
ATOM 6996 O O . ALA B 1 430 ? -48.954 4.302 9.950 1.00 14.77 430 ALA B O 1
ATOM 6998 N N . LEU B 1 431 ? -50.778 2.961 9.994 1.00 12.46 431 LEU B N 1
ATOM 6999 C CA . LEU B 1 431 ? -50.470 2.514 11.341 1.00 15.13 431 LEU B CA 1
ATOM 7000 C C . LEU B 1 431 ? -49.187 1.669 11.337 1.00 16.50 431 LEU B C 1
ATOM 7001 O O . LEU B 1 431 ? -48.331 1.819 12.219 1.00 16.73 431 LEU B O 1
ATOM 7006 N N . ASP B 1 432 ? -49.027 0.803 10.342 1.00 15.44 432 ASP B N 1
ATOM 7007 C CA . ASP B 1 432 ? -47.828 -0.022 10.296 1.00 13.28 432 ASP B CA 1
ATOM 7008 C C . ASP B 1 432 ? -46.550 0.784 9.947 1.00 14.59 432 ASP B C 1
ATOM 7009 O O . ASP B 1 432 ? -45.405 0.417 10.313 1.00 20.05 432 ASP B O 1
ATOM 7014 N N . SER B 1 433 ? -46.764 1.882 9.228 1.00 16.54 433 SER B N 1
ATOM 7015 C CA . SER B 1 433 ? -45.720 2.842 8.892 1.00 18.83 433 SER B CA 1
ATOM 7016 C C . SER B 1 433 ? -45.229 3.601 10.114 1.00 21.86 433 SER B C 1
ATOM 7017 O O . SER B 1 433 ? -44.071 3.979 10.172 1.00 22.35 433 SER B O 1
ATOM 7020 N N . GLY B 1 434 ? -46.124 3.854 11.066 1.00 18.29 434 GLY B N 1
ATOM 7021 C CA . GLY B 1 434 ? -45.805 4.691 12.207 1.00 14.93 434 GLY B CA 1
ATOM 7022 C C . GLY B 1 434 ? -45.571 3.990 13.527 1.00 22.28 434 GLY B C 1
ATOM 7023 O O . GLY B 1 434 ? -45.307 4.641 14.542 1.00 26.53 434 GLY B O 1
ATOM 7024 N N . GLY B 1 435 ? -45.649 2.666 13.538 1.00 22.60 435 GLY B N 1
ATOM 7025 C CA . GLY B 1 435 ? -45.300 1.922 14.733 1.00 17.51 435 GLY B CA 1
ATOM 7026 C C . GLY B 1 435 ? -46.190 2.149 15.938 1.00 22.00 435 GLY B C 1
ATOM 7027 O O . GLY B 1 435 ? -47.284 2.699 15.810 1.00 19.18 435 GLY B O 1
ATOM 7028 N N . ALA B 1 436 ? -45.703 1.740 17.106 1.00 24.46 436 ALA B N 1
ATOM 7029 C CA . ALA B 1 436 ? -46.520 1.694 18.317 1.00 22.72 436 ALA B CA 1
ATOM 7030 C C . ALA B 1 436 ? -47.079 3.069 18.714 1.00 20.01 436 ALA B C 1
ATOM 7031 O O . ALA B 1 436 ? -48.186 3.158 19.268 1.00 17.44 436 ALA B O 1
ATOM 7033 N N . SER B 1 437 ? -46.313 4.126 18.441 1.00 23.62 437 SER B N 1
ATOM 7034 C CA . SER B 1 437 ? -46.708 5.481 18.813 1.00 17.09 437 SER B CA 1
ATOM 7035 C C . SER B 1 437 ? -47.935 5.937 18.012 1.00 16.15 437 SER B C 1
ATOM 7036 O O . SER B 1 437 ? -48.857 6.517 18.580 1.00 21.91 437 SER B O 1
ATOM 7039 N N . VAL B 1 438 ? -47.946 5.685 16.699 1.00 18.15 438 VAL B N 1
ATOM 7040 C CA . VAL B 1 438 ? -49.095 6.062 15.870 1.00 15.27 438 VAL B CA 1
ATOM 7041 C C . VAL B 1 438 ? -50.226 5.113 16.171 1.00 14.18 438 VAL B C 1
ATOM 7042 O O . VAL B 1 438 ? -51.389 5.541 16.233 1.00 13.47 438 VAL B O 1
ATOM 7046 N N . LYS B 1 439 ? -49.927 3.847 16.430 1.00 15.41 439 LYS B N 1
ATOM 7047 C CA . LYS B 1 439 ? -50.992 2.908 16.819 1.00 18.02 439 LYS B CA 1
ATOM 7048 C C . LYS B 1 439 ? -51.632 3.342 18.127 1.00 15.00 439 LYS B C 1
ATOM 7049 O O . LYS B 1 439 ? -52.858 3.239 18.301 1.00 13.35 439 LYS B O 1
ATOM 7055 N N . ALA B 1 440 ? -50.816 3.836 19.051 1.00 13.75 440 ALA B N 1
ATOM 7056 C CA . ALA B 1 440 ? -51.363 4.297 20.342 1.00 15.74 440 ALA B CA 1
ATOM 7057 C C . ALA B 1 440 ? -52.266 5.511 20.169 1.00 14.45 440 ALA B C 1
ATOM 7058 O O . ALA B 1 440 ? -53.291 5.621 20.842 1.00 14.86 440 ALA B O 1
ATOM 7060 N N . GLU B 1 441 ? -51.892 6.417 19.269 1.00 13.77 441 GLU B N 1
ATOM 7061 C CA . GLU B 1 441 ? -52.735 7.589 18.977 1.00 15.75 441 GLU B CA 1
ATOM 7062 C C . GLU B 1 441 ? -54.046 7.215 18.251 1.00 12.36 441 GLU B C 1
ATOM 7063 O O . GLU B 1 441 ? -55.114 7.834 18.493 1.00 15.38 441 GLU B O 1
ATOM 7069 N N . PHE B 1 442 ? -53.964 6.228 17.354 1.00 13.85 442 PHE B N 1
ATOM 7070 C CA . PHE B 1 442 ? -55.155 5.665 16.731 1.00 12.68 442 PHE B CA 1
ATOM 7071 C C . PHE B 1 442 ? -56.115 5.183 17.824 1.00 13.49 442 PHE B C 1
ATOM 7072 O O . PHE B 1 442 ? -57.326 5.501 17.794 1.00 12.43 442 PHE B O 1
ATOM 7080 N N . TYR B 1 443 ? -55.576 4.455 18.797 1.00 11.82 443 TYR B N 1
ATOM 7081 C CA . TYR B 1 443 ? -56.414 3.962 19.888 1.00 12.04 443 TYR B CA 1
ATOM 7082 C C . TYR B 1 443 ? -57.075 5.121 20.664 1.00 13.07 443 TYR B C 1
ATOM 7083 O O . TYR B 1 443 ? -58.269 5.069 20.963 1.00 13.74 443 TYR B O 1
ATOM 7092 N N . ARG B 1 444 ? -56.288 6.140 21.019 1.00 13.17 444 ARG B N 1
ATOM 7093 C CA . ARG B 1 444 ? -56.798 7.280 21.777 1.00 13.98 444 ARG B CA 1
ATOM 7094 C C . ARG B 1 444 ? -57.986 7.908 21.047 1.00 13.51 444 ARG B C 1
ATOM 7095 O O . ARG B 1 444 ? -59.035 8.195 21.640 1.00 15.80 444 ARG B O 1
ATOM 7103 N N . LEU B 1 445 ? -57.823 8.093 19.737 1.00 15.21 445 LEU B N 1
ATOM 7104 C CA . LEU B 1 445 ? -58.845 8.730 18.919 1.00 13.41 445 LEU B CA 1
ATOM 7105 C C . LEU B 1 445 ? -60.063 7.822 18.808 1.00 12.00 445 LEU B C 1
ATOM 7106 O O . LEU B 1 445 ? -61.189 8.314 18.875 1.00 12.40 445 LEU B O 1
ATOM 7111 N N . LEU B 1 446 ? -59.840 6.519 18.626 1.00 11.86 446 LEU B N 1
ATOM 7112 C CA . LEU B 1 446 ? -60.956 5.552 18.539 1.00 11.07 446 LEU B CA 1
ATOM 7113 C C . LEU B 1 446 ? -61.767 5.520 19.841 1.00 12.62 446 LEU B C 1
ATOM 7114 O O . LEU B 1 446 ? -63.007 5.441 19.825 1.00 12.64 446 LEU B O 1
ATOM 7119 N N . MET B 1 447 ? -61.080 5.586 20.972 1.00 12.75 447 MET B N 1
ATOM 7120 C CA . MET B 1 447 ? -61.782 5.623 22.254 1.00 13.91 447 MET B CA 1
ATOM 7121 C C . MET B 1 447 ? -62.665 6.870 22.392 1.00 15.73 447 MET B C 1
ATOM 7122 O O . MET B 1 447 ? -63.770 6.801 22.937 1.00 16.50 447 MET B O 1
ATOM 7127 N N . GLU B 1 448 ? -62.183 7.992 21.866 1.00 17.52 448 GLU B N 1
ATOM 7128 C CA . GLU B 1 448 ? -62.975 9.220 21.840 1.00 16.15 448 GLU B CA 1
ATOM 7129 C C . GLU B 1 448 ? -64.224 9.069 20.973 1.00 14.84 448 GLU B C 1
ATOM 7130 O O . GLU B 1 448 ? -65.318 9.454 21.395 1.00 16.72 448 GLU B O 1
ATOM 7136 N N . ASN B 1 449 ? -64.075 8.500 19.777 1.00 14.19 449 ASN B N 1
ATOM 7137 C CA . ASN B 1 449 ? -65.158 8.436 18.807 1.00 15.78 449 ASN B CA 1
ATOM 7138 C C . ASN B 1 449 ? -66.136 7.280 19.015 1.00 13.42 449 ASN B C 1
ATOM 7139 O O . ASN B 1 449 ? -67.353 7.402 18.765 1.00 17.19 449 ASN B O 1
ATOM 7144 N N . GLU B 1 450 ? -65.580 6.157 19.449 1.00 14.76 450 GLU B N 1
ATOM 7145 C CA . GLU B 1 450 ? -66.306 4.891 19.472 1.00 13.01 450 GLU B CA 1
ATOM 7146 C C . GLU B 1 450 ? -66.095 4.095 20.763 1.00 13.78 450 GLU B C 1
ATOM 7147 O O . GLU B 1 450 ? -65.703 2.929 20.718 1.00 13.59 450 GLU B O 1
ATOM 7153 N N . PRO B 1 451 ? -66.410 4.703 21.919 1.00 14.93 451 PRO B N 1
ATOM 7154 C CA . PRO B 1 451 ? -66.144 4.014 23.194 1.00 15.97 451 PRO B CA 1
ATOM 7155 C C . PRO B 1 451 ? -66.856 2.663 23.353 1.00 16.59 451 PRO B C 1
ATOM 7156 O O . PRO B 1 451 ? -66.271 1.762 23.964 1.00 17.20 451 PRO B O 1
ATOM 7160 N N . ARG B 1 452 ? -68.065 2.511 22.803 1.00 16.69 452 ARG B N 1
ATOM 7161 C CA . ARG B 1 452 ? -68.808 1.254 22.953 1.00 17.59 452 ARG B CA 1
ATOM 7162 C C . ARG B 1 452 ? -68.066 0.146 22.216 1.00 16.82 452 ARG B C 1
ATOM 7163 O O . ARG B 1 452 ? -67.894 -0.956 22.754 1.00 17.84 452 ARG B O 1
ATOM 7171 N N . LEU B 1 453 ? -67.601 0.440 21.005 1.00 15.29 453 LEU B N 1
ATOM 7172 C CA . LEU B 1 453 ? -66.865 -0.558 20.253 1.00 17.11 453 LEU B CA 1
ATOM 7173 C C . LEU B 1 453 ? -65.589 -0.951 20.984 1.00 15.00 453 LEU B C 1
ATOM 7174 O O . LEU B 1 453 ? -65.255 -2.145 21.080 1.00 15.70 453 LEU B O 1
ATOM 7179 N N . VAL B 1 454 ? -64.879 0.042 21.519 1.00 14.77 454 VAL B N 1
ATOM 7180 C CA . VAL B 1 454 ? -63.591 -0.248 22.160 1.00 15.17 454 VAL B CA 1
ATOM 7181 C C . VAL B 1 454 ? -63.809 -1.151 23.364 1.00 19.95 454 VAL B C 1
ATOM 7182 O O . VAL B 1 454 ? -63.063 -2.116 23.566 1.00 19.46 454 VAL B O 1
ATOM 7186 N N . HIS B 1 455 ? -64.831 -0.845 24.163 1.00 18.08 455 HIS B N 1
ATOM 7187 C CA . HIS B 1 455 ? -65.080 -1.623 25.375 1.00 20.20 455 HIS B CA 1
ATOM 7188 C C . HIS B 1 455 ? -65.440 -3.057 25.033 1.00 21.04 455 HIS B C 1
ATOM 7189 O O . HIS B 1 455 ? -65.079 -3.984 25.758 1.00 23.59 455 HIS B O 1
ATOM 7196 N N . GLU B 1 456 ? -66.166 -3.230 23.938 1.00 20.06 456 GLU B N 1
ATOM 7197 C CA . GLU B 1 456 ? -66.587 -4.559 23.492 1.00 24.78 456 GLU B CA 1
ATOM 7198 C C . GLU B 1 456 ? -65.385 -5.389 23.049 1.00 20.82 456 GLU B C 1
ATOM 7199 O O . GLU B 1 456 ? -65.270 -6.572 23.380 1.00 29.90 456 GLU B O 1
ATOM 7205 N N . LEU B 1 457 ? -64.494 -4.756 22.301 1.00 21.22 457 LEU B N 1
ATOM 7206 C CA . LEU B 1 457 ? -63.341 -5.451 21.773 1.00 23.94 457 LEU B CA 1
ATOM 7207 C C . LEU B 1 457 ? -62.369 -5.761 22.905 1.00 30.02 457 LEU B C 1
ATOM 7208 O O . LEU B 1 457 ? -61.813 -6.864 22.957 1.00 29.85 457 LEU B O 1
ATOM 7213 N N . GLU B 1 458 ? -62.190 -4.807 23.821 1.00 23.12 458 GLU B N 1
ATOM 7214 C CA . GLU B 1 458 ? -61.339 -5.018 25.000 1.00 23.60 458 GLU B CA 1
ATOM 7215 C C . GLU B 1 458 ? -61.817 -6.175 25.858 1.00 31.87 458 GLU B C 1
ATOM 7216 O O . GLU B 1 458 ? -61.008 -6.941 26.388 1.00 38.41 458 GLU B O 1
ATOM 7222 N N . SER B 1 459 ? -63.131 -6.287 26.018 1.00 31.38 459 SER B N 1
ATOM 7223 C CA . SER B 1 459 ? -63.724 -7.340 26.838 1.00 41.26 459 SER B CA 1
ATOM 7224 C C . SER B 1 459 ? -63.374 -8.733 26.308 1.00 49.03 459 SER B C 1
ATOM 7225 O O . SER B 1 459 ? -63.175 -9.679 27.079 1.00 55.41 459 SER B O 1
ATOM 7228 N N . ARG B 1 460 ? -63.303 -8.842 24.986 1.00 46.10 460 ARG B N 1
ATOM 7229 C CA . ARG B 1 460 ? -62.946 -10.086 24.310 1.00 48.96 460 ARG B CA 1
ATOM 7230 C C . ARG B 1 460 ? -61.442 -10.360 24.348 1.00 51.72 460 ARG B C 1
ATOM 7231 O O . ARG B 1 460 ? -61.015 -11.491 24.598 1.00 57.35 460 ARG B O 1
ATOM 7239 N N . HIS B 1 461 ? -60.647 -9.326 24.072 1.00 45.34 461 HIS B N 1
ATOM 7240 C CA . HIS B 1 461 ? -59.190 -9.429 24.124 1.00 41.62 461 HIS B CA 1
ATOM 7241 C C . HIS B 1 461 ? -58.727 -9.855 25.519 1.00 48.53 461 HIS B C 1
ATOM 7242 O O . HIS B 1 461 ? -57.878 -10.743 25.660 1.00 52.35 461 HIS B O 1
ATOM 7249 N N . SER B 1 462 ? -59.299 -9.218 26.542 1.00 51.59 462 SER B N 1
ATOM 7250 C CA . SER B 1 462 ? -58.944 -9.475 27.943 1.00 57.41 462 SER B CA 1
ATOM 7251 C C . SER B 1 462 ? -59.008 -10.958 28.291 1.00 65.23 462 SER B C 1
ATOM 7252 O O . SER B 1 462 ? -58.108 -11.495 28.945 1.00 71.07 462 SER B O 1
ATOM 7255 N N . GLU B 1 463 ? -60.076 -11.614 27.845 1.00 64.65 463 GLU B N 1
ATOM 7256 C CA . GLU B 1 463 ? -60.258 -13.038 28.087 1.00 70.99 463 GLU B CA 1
ATOM 7257 C C . GLU B 1 463 ? -59.875 -13.859 26.857 1.00 71.27 463 GLU B C 1
ATOM 7258 O O . GLU B 1 463 ? -59.940 -15.089 26.873 1.00 75.99 463 GLU B O 1
ATOM 7264 N N . MET C 1 1 ? -41.880 -44.141 -10.220 1.00 52.68 1 MET C N 1
ATOM 7265 C CA . MET C 1 1 ? -41.850 -44.753 -8.897 1.00 49.34 1 MET C CA 1
ATOM 7266 C C . MET C 1 1 ? -41.182 -43.813 -7.898 1.00 46.96 1 MET C C 1
ATOM 7267 O O . MET C 1 1 ? -40.309 -43.027 -8.261 1.00 49.76 1 MET C O 1
ATOM 7272 N N . LYS C 1 2 ? -41.581 -43.911 -6.635 1.00 40.16 2 LYS C N 1
ATOM 7273 C CA . LYS C 1 2 ? -41.137 -42.966 -5.615 1.00 40.43 2 LYS C CA 1
ATOM 7274 C C . LYS C 1 2 ? -39.673 -43.133 -5.173 1.00 44.24 2 LYS C C 1
ATOM 7275 O O . LYS C 1 2 ? -38.871 -42.200 -5.287 1.00 42.51 2 LYS C O 1
ATOM 7281 N N . ILE C 1 3 ? -39.310 -44.306 -4.668 1.00 41.74 3 ILE C N 1
ATOM 7282 C CA . ILE C 1 3 ? -37.904 -44.583 -4.394 1.00 36.26 3 ILE C CA 1
ATOM 7283 C C . ILE C 1 3 ? -37.302 -45.254 -5.623 1.00 26.29 3 ILE C C 1
ATOM 7284 O O . ILE C 1 3 ? -37.933 -46.114 -6.234 1.00 29.44 3 ILE C O 1
ATOM 7289 N N . GLU C 1 4 ? -36.081 -44.860 -5.976 1.00 28.33 4 GLU C N 1
ATOM 7290 C CA . GLU C 1 4 ? -35.458 -45.354 -7.201 1.00 28.54 4 GLU C CA 1
ATOM 7291 C C . GLU C 1 4 ? -34.933 -46.768 -7.039 1.00 19.86 4 GLU C C 1
ATOM 7292 O O . GLU C 1 4 ? -34.209 -47.064 -6.091 1.00 22.29 4 GLU C O 1
ATOM 7298 N N . GLU C 1 5 ? -35.299 -47.632 -7.979 1.00 22.64 5 GLU C N 1
ATOM 7299 C CA . GLU C 1 5 ? -34.856 -49.014 -7.952 1.00 20.23 5 GLU C CA 1
ATOM 7300 C C . GLU C 1 5 ? -33.476 -49.134 -8.584 1.00 19.79 5 GLU C C 1
ATOM 7301 O O . GLU C 1 5 ? -33.224 -48.551 -9.645 1.00 24.16 5 GLU C O 1
ATOM 7307 N N . GLY C 1 6 ? -32.599 -49.895 -7.956 1.00 19.00 6 GLY C N 1
ATOM 7308 C CA . GLY C 1 6 ? -31.318 -50.167 -8.566 1.00 17.49 6 GLY C CA 1
ATOM 7309 C C . GLY C 1 6 ? -30.174 -49.366 -7.995 1.00 16.99 6 GLY C C 1
ATOM 7310 O O . GLY C 1 6 ? -29.079 -49.335 -8.577 1.00 19.97 6 GLY C O 1
ATOM 7311 N N . LYS C 1 7 ? -30.424 -48.708 -6.866 1.00 17.55 7 LYS C N 1
ATOM 7312 C CA . LYS C 1 7 ? -29.369 -48.052 -6.096 1.00 18.54 7 LYS C CA 1
ATOM 7313 C C . LYS C 1 7 ? -29.792 -48.021 -4.631 1.00 17.02 7 LYS C C 1
ATOM 7314 O O . LYS C 1 7 ? -30.949 -48.345 -4.318 1.00 18.85 7 LYS C O 1
ATOM 7320 N N . LEU C 1 8 ? -28.864 -47.643 -3.757 1.00 13.85 8 LEU C N 1
ATOM 7321 C CA . LEU C 1 8 ? -29.163 -47.508 -2.329 1.00 11.99 8 LEU C CA 1
ATOM 7322 C C . LEU C 1 8 ? -28.914 -46.074 -1.877 1.00 14.16 8 LEU C C 1
ATOM 7323 O O . LEU C 1 8 ? -27.844 -45.523 -2.137 1.00 18.71 8 LEU C O 1
ATOM 7328 N N . VAL C 1 9 ? -29.911 -45.470 -1.237 1.00 12.52 9 VAL C N 1
ATOM 7329 C CA . VAL C 1 9 ? -29.727 -44.176 -0.574 1.00 12.78 9 VAL C CA 1
ATOM 7330 C C . VAL C 1 9 ? -29.763 -44.455 0.936 1.00 12.87 9 VAL C C 1
ATOM 7331 O O . VAL C 1 9 ? -30.656 -45.160 1.411 1.00 13.43 9 VAL C O 1
ATOM 7335 N N . ILE C 1 10 ? -28.769 -43.945 1.666 1.00 13.19 10 ILE C N 1
ATOM 7336 C CA . ILE C 1 10 ? -28.619 -44.215 3.108 1.00 11.54 10 ILE C CA 1
ATOM 7337 C C . ILE C 1 10 ? -28.597 -42.879 3.854 1.00 15.44 10 ILE C C 1
ATOM 7338 O O . ILE C 1 10 ? -27.868 -41.969 3.443 1.00 13.93 10 ILE C O 1
ATOM 7343 N N . TRP C 1 11 ? -29.416 -42.743 4.913 1.00 12.89 11 TRP C N 1
ATOM 7344 C CA . TRP C 1 11 ? -29.391 -41.558 5.796 1.00 12.69 11 TRP C CA 1
ATOM 7345 C C . TRP C 1 11 ? -28.742 -41.939 7.123 1.00 15.06 11 TRP C C 1
ATOM 7346 O O . TRP C 1 11 ? -29.090 -42.960 7.728 1.00 15.39 11 TRP C O 1
ATOM 7357 N N . ILE C 1 12 ? -27.770 -41.130 7.550 1.00 14.14 12 ILE C N 1
ATOM 7358 C CA . ILE C 1 12 ? -27.101 -41.325 8.842 1.00 12.71 12 ILE C CA 1
ATOM 7359 C C . ILE C 1 12 ? -26.801 -39.940 9.419 1.00 12.23 12 ILE C C 1
ATOM 7360 O O . ILE C 1 12 ? -26.633 -38.976 8.670 1.00 12.54 12 ILE C O 1
ATOM 7365 N N . ASN C 1 13 ? -26.777 -39.809 10.745 1.00 13.18 13 ASN C N 1
ATOM 7366 C CA . ASN C 1 13 ? -26.594 -38.506 11.364 1.00 14.81 13 ASN C CA 1
ATOM 7367 C C . ASN C 1 13 ? -25.198 -37.926 11.091 1.00 14.84 13 ASN C C 1
ATOM 7368 O O . ASN C 1 13 ? -24.218 -38.661 10.946 1.00 16.05 13 ASN C O 1
ATOM 7373 N N . GLY C 1 14 ? -25.117 -36.601 11.034 1.00 15.97 14 GLY C N 1
ATOM 7374 C CA . GLY C 1 14 ? -23.874 -35.930 10.689 1.00 17.47 14 GLY C CA 1
ATOM 7375 C C . GLY C 1 14 ? -22.762 -36.016 11.723 1.00 18.87 14 GLY C C 1
ATOM 7376 O O . GLY C 1 14 ? -21.650 -35.560 11.457 1.00 22.31 14 GLY C O 1
ATOM 7377 N N . ASP C 1 15 ? -23.046 -36.574 12.897 1.00 15.06 15 ASP C N 1
ATOM 7378 C CA . ASP C 1 15 ? -21.992 -36.770 13.903 1.00 15.64 15 ASP C CA 1
ATOM 7379 C C . ASP C 1 15 ? -21.361 -38.170 13.806 1.00 15.01 15 ASP C C 1
ATOM 7380 O O . ASP C 1 15 ? -20.442 -38.494 14.577 1.00 20.03 15 ASP C O 1
ATOM 7385 N N . LYS C 1 16 ? -21.837 -38.980 12.854 1.00 14.01 16 LYS C N 1
ATOM 7386 C CA . LYS C 1 16 ? -21.341 -40.346 12.674 1.00 13.53 16 LYS C CA 1
ATOM 7387 C C . LYS C 1 16 ? -20.326 -40.414 11.524 1.00 13.82 16 LYS C C 1
ATOM 7388 O O . LYS C 1 16 ? -20.130 -39.422 10.803 1.00 13.64 16 LYS C O 1
ATOM 7394 N N . GLY C 1 17 ? -19.679 -41.562 11.362 1.00 16.72 17 GLY C N 1
ATOM 7395 C CA . GLY C 1 17 ? -18.639 -41.702 10.350 1.00 13.65 17 GLY C CA 1
ATOM 7396 C C . GLY C 1 17 ? -19.185 -41.899 8.942 1.00 12.69 17 GLY C C 1
ATOM 7397 O O . GLY C 1 17 ? -18.938 -42.938 8.310 1.00 12.93 17 GLY C O 1
ATOM 7398 N N . TYR C 1 18 ? -19.889 -40.884 8.425 1.00 13.95 18 TYR C N 1
ATOM 7399 C CA . TYR C 1 18 ? -20.580 -41.042 7.133 1.00 11.63 18 TYR C CA 1
ATOM 7400 C C . TYR C 1 18 ? -19.636 -41.130 5.931 1.00 13.89 18 TYR C C 1
ATOM 7401 O O . TYR C 1 18 ? -19.992 -41.691 4.891 1.00 15.26 18 TYR C O 1
ATOM 7410 N N . ASN C 1 19 ? -18.434 -40.577 6.052 1.00 14.05 19 ASN C N 1
ATOM 7411 C CA . ASN C 1 19 ? -17.452 -40.721 4.982 1.00 15.66 19 ASN C CA 1
ATOM 7412 C C . ASN C 1 19 ? -16.868 -42.133 4.962 1.00 12.38 19 ASN C C 1
ATOM 7413 O O . ASN C 1 19 ? -16.608 -42.703 3.897 1.00 13.65 19 ASN C O 1
ATOM 7418 N N . GLY C 1 20 ? -16.675 -42.726 6.137 1.00 12.77 20 GLY C N 1
ATOM 7419 C CA . GLY C 1 20 ? -16.287 -44.123 6.205 1.00 11.80 20 GLY C CA 1
ATOM 7420 C C . GLY C 1 20 ? -17.358 -45.057 5.636 1.00 14.95 20 GLY C C 1
ATOM 7421 O O . GLY C 1 20 ? -17.062 -46.033 4.922 1.00 14.71 20 GLY C O 1
ATOM 7422 N N . LEU C 1 21 ? -18.608 -44.754 5.954 1.00 14.06 21 LEU C N 1
ATOM 7423 C CA . LEU C 1 21 ? -19.743 -45.499 5.422 1.00 11.78 21 LEU C CA 1
ATOM 7424 C C . LEU C 1 21 ? -19.798 -45.394 3.901 1.00 12.20 21 LEU C C 1
ATOM 7425 O O . LEU C 1 21 ? -20.087 -46.399 3.216 1.00 11.41 21 LEU C O 1
ATOM 7430 N N . ALA C 1 22 ? -19.528 -44.194 3.374 1.00 12.92 22 ALA C N 1
ATOM 7431 C CA . ALA C 1 22 ? -19.498 -43.991 1.914 1.00 12.08 22 ALA C CA 1
ATOM 7432 C C . ALA C 1 22 ? -18.436 -44.881 1.250 1.00 16.73 22 ALA C C 1
ATOM 7433 O O . ALA C 1 22 ? -18.672 -45.425 0.171 1.00 13.92 22 ALA C O 1
ATOM 7435 N N . GLU C 1 23 ? -17.272 -45.019 1.889 1.00 11.02 23 GLU C N 1
ATOM 7436 C CA . GLU C 1 23 ? -16.259 -45.981 1.435 1.00 15.30 23 GLU C CA 1
ATOM 7437 C C . GLU C 1 23 ? -16.773 -47.414 1.354 1.00 14.98 23 GLU C C 1
ATOM 7438 O O . GLU C 1 23 ? -16.492 -48.122 0.379 1.00 14.56 23 GLU C O 1
ATOM 7444 N N . VAL C 1 24 ? -17.494 -47.872 2.372 1.00 11.53 24 VAL C N 1
ATOM 7445 C CA . VAL C 1 24 ? -18.090 -49.205 2.325 1.00 12.95 24 VAL C CA 1
ATOM 7446 C C . VAL C 1 24 ? -19.063 -49.261 1.135 1.00 11.97 24 VAL C C 1
ATOM 7447 O O . VAL C 1 24 ? -19.107 -50.271 0.397 1.00 13.17 24 VAL C O 1
ATOM 7451 N N . GLY C 1 25 ? -19.775 -48.158 0.898 1.00 10.17 25 GLY C N 1
ATOM 7452 C CA . GLY C 1 25 ? -20.608 -48.034 -0.291 1.00 12.03 25 GLY C CA 1
ATOM 7453 C C . GLY C 1 25 ? -19.882 -48.179 -1.611 1.00 12.86 25 GLY C C 1
ATOM 7454 O O . GLY C 1 25 ? -20.414 -48.808 -2.538 1.00 14.72 25 GLY C O 1
ATOM 7455 N N . LYS C 1 26 ? -18.678 -47.622 -1.711 1.00 12.40 26 LYS C N 1
ATOM 7456 C CA . LYS C 1 26 ? -17.879 -47.765 -2.919 1.00 11.75 26 LYS C CA 1
ATOM 7457 C C . LYS C 1 26 ? -17.450 -49.213 -3.123 1.00 13.26 26 LYS C C 1
ATOM 7458 O O . LYS C 1 26 ? -17.368 -49.671 -4.261 1.00 15.36 26 LYS C O 1
ATOM 7464 N N . LYS C 1 27 ? -17.180 -49.942 -2.040 1.00 14.14 27 LYS C N 1
ATOM 7465 C CA A LYS C 1 27 ? -16.840 -51.360 -2.133 0.42 13.70 27 LYS C CA 1
ATOM 7466 C CA B LYS C 1 27 ? -16.837 -51.349 -2.153 0.58 14.11 27 LYS C CA 1
ATOM 7467 C C . LYS C 1 27 ? -18.031 -52.163 -2.660 1.00 14.02 27 LYS C C 1
ATOM 7468 O O . LYS C 1 27 ? -17.877 -53.086 -3.474 1.00 13.98 27 LYS C O 1
ATOM 7479 N N . PHE C 1 28 ? -19.230 -51.834 -2.176 1.00 12.37 28 PHE C N 1
ATOM 7480 C CA . PHE C 1 28 ? -20.447 -52.489 -2.643 1.00 10.79 28 PHE C CA 1
ATOM 7481 C C . PHE C 1 28 ? -20.671 -52.234 -4.140 1.00 11.34 28 PHE C C 1
ATOM 7482 O O . PHE C 1 28 ? -21.059 -53.141 -4.898 1.00 11.43 28 PHE C O 1
ATOM 7490 N N . GLU C 1 29 ? -20.425 -51.002 -4.576 1.00 13.37 29 GLU C N 1
ATOM 7491 C CA . GLU C 1 29 ? -20.604 -50.655 -5.977 1.00 13.38 29 GLU C CA 1
ATOM 7492 C C . GLU C 1 29 ? -19.621 -51.388 -6.899 1.00 13.54 29 GLU C C 1
ATOM 7493 O O . GLU C 1 29 ? -20.017 -51.882 -7.969 1.00 16.57 29 GLU C O 1
ATOM 7499 N N . LYS C 1 30 ? -18.344 -51.488 -6.499 1.00 14.30 30 LYS C N 1
ATOM 7500 C CA . LYS C 1 30 ? -17.371 -52.218 -7.321 1.00 15.50 30 LYS C CA 1
ATOM 7501 C C . LYS C 1 30 ? -17.768 -53.711 -7.465 1.00 18.51 30 LYS C C 1
ATOM 7502 O O . LYS C 1 30 ? -17.569 -54.311 -8.537 1.00 18.64 30 LYS C O 1
ATOM 7508 N N . ASP C 1 31 ? -18.353 -54.299 -6.420 1.00 16.72 31 ASP C N 1
ATOM 7509 C CA . ASP C 1 31 ? -18.704 -55.724 -6.450 1.00 15.97 31 ASP C CA 1
ATOM 7510 C C . ASP C 1 31 ? -20.025 -56.022 -7.150 1.00 15.24 31 ASP C C 1
ATOM 7511 O O . ASP C 1 31 ? -20.222 -57.136 -7.617 1.00 13.62 31 ASP C O 1
ATOM 7516 N N . THR C 1 32 ? -20.923 -55.035 -7.201 1.00 14.08 32 THR C N 1
ATOM 7517 C CA . THR C 1 32 ? -22.318 -55.261 -7.602 1.00 14.28 32 THR C CA 1
ATOM 7518 C C . THR C 1 32 ? -22.840 -54.379 -8.724 1.00 16.80 32 THR C C 1
ATOM 7519 O O . THR C 1 32 ? -23.879 -54.714 -9.320 1.00 17.69 32 THR C O 1
ATOM 7523 N N . GLY C 1 33 ? -22.167 -53.261 -8.986 1.00 15.18 33 GLY C N 1
ATOM 7524 C CA . GLY C 1 33 ? -22.668 -52.295 -9.950 1.00 17.19 33 GLY C CA 1
ATOM 7525 C C . GLY C 1 33 ? -23.799 -51.433 -9.402 1.00 16.43 33 GLY C C 1
ATOM 7526 O O . GLY C 1 33 ? -24.428 -50.684 -10.153 1.00 22.04 33 GLY C O 1
ATOM 7527 N N . ILE C 1 34 ? -24.049 -51.545 -8.106 1.00 14.99 34 ILE C N 1
ATOM 7528 C CA . ILE C 1 34 ? -25.116 -50.808 -7.447 1.00 19.28 34 ILE C CA 1
ATOM 7529 C C . ILE C 1 34 ? -24.523 -49.630 -6.669 1.00 18.09 34 ILE C C 1
ATOM 7530 O O . ILE C 1 34 ? -23.769 -49.817 -5.702 1.00 17.65 34 ILE C O 1
ATOM 7535 N N . LYS C 1 35 ? -24.859 -48.420 -7.111 1.00 17.00 35 LYS C N 1
ATOM 7536 C CA . LYS C 1 35 ? -24.367 -47.182 -6.499 1.00 17.96 35 LYS C CA 1
ATOM 7537 C C . LYS C 1 35 ? -24.961 -46.960 -5.115 1.00 19.19 35 LYS C C 1
ATOM 7538 O O . LYS C 1 35 ? -26.164 -47.176 -4.914 1.00 16.88 35 LYS C O 1
ATOM 7544 N N . VAL C 1 36 ? -24.118 -46.539 -4.165 1.00 16.68 36 VAL C N 1
ATOM 7545 C CA . VAL C 1 36 ? -24.582 -46.279 -2.809 1.00 14.34 36 VAL C CA 1
ATOM 7546 C C . VAL C 1 36 ? -24.309 -44.819 -2.472 1.00 18.40 36 VAL C C 1
ATOM 7547 O O . VAL C 1 36 ? -23.174 -44.337 -2.610 1.00 22.53 36 VAL C O 1
ATOM 7551 N N . THR C 1 37 ? -25.365 -44.108 -2.071 1.00 13.95 37 THR C N 1
ATOM 7552 C CA . THR C 1 37 ? -25.296 -42.688 -1.782 1.00 14.29 37 THR C CA 1
ATOM 7553 C C . THR C 1 37 ? -25.591 -42.467 -0.312 1.00 14.44 37 THR C C 1
ATOM 7554 O O . THR C 1 37 ? -26.647 -42.858 0.187 1.00 19.72 37 THR C O 1
ATOM 7558 N N . VAL C 1 38 ? -24.640 -41.871 0.389 1.00 14.37 38 VAL C N 1
ATOM 7559 C CA . VAL C 1 38 ? -24.828 -41.608 1.818 1.00 12.35 38 VAL C CA 1
ATOM 7560 C C . VAL C 1 38 ? -25.081 -40.124 2.036 1.00 13.76 38 VAL C C 1
ATOM 7561 O O . VAL C 1 38 ? -24.324 -39.282 1.536 1.00 17.66 38 VAL C O 1
ATOM 7565 N N . GLU C 1 39 ? -26.180 -39.819 2.732 1.00 14.40 39 GLU C N 1
ATOM 7566 C CA . GLU C 1 39 ? -26.556 -38.447 3.040 1.00 16.07 39 GLU C CA 1
ATOM 7567 C C . GLU C 1 39 ? -26.745 -38.289 4.531 1.00 15.51 39 GLU C C 1
ATOM 7568 O O . GLU C 1 39 ? -27.022 -39.281 5.220 1.00 14.55 39 GLU C O 1
ATOM 7574 N N . HIS C 1 40 ? -26.607 -37.048 5.010 1.00 15.83 40 HIS C N 1
ATOM 7575 C CA . HIS C 1 40 ? -26.783 -36.699 6.426 1.00 14.87 40 HIS C CA 1
ATOM 7576 C C . HIS C 1 40 ? -27.589 -35.423 6.615 1.00 17.83 40 HIS C C 1
ATOM 7577 O O . HIS C 1 40 ? -27.089 -34.432 7.159 1.00 17.70 40 HIS C O 1
ATOM 7584 N N . PRO C 1 41 ? -28.860 -35.438 6.188 1.00 15.82 41 PRO C N 1
ATOM 7585 C CA . PRO C 1 41 ? -29.663 -34.219 6.283 1.00 17.48 41 PRO C CA 1
ATOM 7586 C C . PRO C 1 41 ? -29.946 -33.849 7.739 1.00 16.57 41 PRO C C 1
ATOM 7587 O O . PRO C 1 41 ? -29.889 -34.711 8.626 1.00 22.31 41 PRO C O 1
ATOM 7591 N N . ASP C 1 42 ? -30.258 -32.579 7.978 1.00 18.70 42 ASP C N 1
ATOM 7592 C CA . ASP C 1 42 ? -30.645 -32.153 9.314 1.00 21.60 42 ASP C CA 1
ATOM 7593 C C . ASP C 1 42 ? -31.957 -32.797 9.750 1.00 22.33 42 ASP C C 1
ATOM 7594 O O . ASP C 1 42 ? -32.848 -33.015 8.924 1.00 21.17 42 ASP C O 1
ATOM 7599 N N . LYS C 1 43 ? -32.090 -33.040 11.056 1.00 21.16 43 LYS C N 1
ATOM 7600 C CA . LYS C 1 43 ? -33.341 -33.529 11.623 1.00 21.58 43 LYS C CA 1
ATOM 7601 C C . LYS C 1 43 ? -33.837 -34.781 10.888 1.00 23.67 43 LYS C C 1
ATOM 7602 O O . LYS C 1 43 ? -35.041 -34.960 10.692 1.00 18.66 43 LYS C O 1
ATOM 7608 N N . LEU C 1 44 ? -32.903 -35.643 10.482 1.00 22.58 44 LEU C N 1
ATOM 7609 C CA . LEU C 1 44 ? -33.248 -36.801 9.646 1.00 18.47 44 LEU C CA 1
ATOM 7610 C C . LEU C 1 44 ? -34.162 -37.793 10.363 1.00 17.86 44 LEU C C 1
ATOM 7611 O O . LEU C 1 44 ? -34.956 -38.502 9.724 1.00 18.87 44 LEU C O 1
ATOM 7616 N N . GLU C 1 45 ? -34.073 -37.826 11.688 1.00 17.49 45 GLU C N 1
ATOM 7617 C CA . GLU C 1 45 ? -34.953 -38.681 12.483 1.00 20.72 45 GLU C CA 1
ATOM 7618 C C . GLU C 1 45 ? -36.423 -38.229 12.478 1.00 16.59 45 GLU C C 1
ATOM 7619 O O . GLU C 1 45 ? -37.318 -39.047 12.691 1.00 18.13 45 GLU C O 1
ATOM 7625 N N . GLU C 1 46 ? -36.653 -36.947 12.215 1.00 17.79 46 GLU C N 1
ATOM 7626 C CA . GLU C 1 46 ? -38.019 -36.419 12.002 1.00 17.61 46 GLU C CA 1
ATOM 7627 C C . GLU C 1 46 ? -38.374 -36.427 10.520 1.00 20.82 46 GLU C C 1
ATOM 7628 O O . GLU C 1 46 ? -39.527 -36.607 10.134 1.00 20.76 46 GLU C O 1
ATOM 7634 N N . LYS C 1 47 ? -37.367 -36.225 9.680 1.00 20.65 47 LYS C N 1
ATOM 7635 C CA . LYS C 1 47 ? -37.601 -36.206 8.246 1.00 22.88 47 LYS C CA 1
ATOM 7636 C C . LYS C 1 47 ? -37.991 -37.592 7.727 1.00 17.47 47 LYS C C 1
ATOM 7637 O O . LYS C 1 47 ? -38.841 -37.690 6.828 1.00 19.94 47 LYS C O 1
ATOM 7643 N N . PHE C 1 48 ? -37.400 -38.640 8.301 1.00 17.09 48 PHE C N 1
ATOM 7644 C CA . PHE C 1 48 ? -37.601 -39.999 7.796 1.00 15.29 48 PHE C CA 1
ATOM 7645 C C . PHE C 1 48 ? -39.085 -40.395 7.785 1.00 15.70 48 PHE C C 1
ATOM 7646 O O . PHE C 1 48 ? -39.590 -40.779 6.744 1.00 17.17 48 PHE C O 1
ATOM 7654 N N . PRO C 1 49 ? -39.797 -40.266 8.930 1.00 15.91 49 PRO C N 1
ATOM 7655 C CA . PRO C 1 49 ? -41.226 -40.623 8.854 1.00 20.21 49 PRO C CA 1
ATOM 7656 C C . PRO C 1 49 ? -42.058 -39.692 7.977 1.00 17.79 49 PRO C C 1
ATOM 7657 O O . PRO C 1 49 ? -43.097 -40.121 7.453 1.00 21.65 49 PRO C O 1
ATOM 7661 N N . GLN C 1 50 ? -41.647 -38.434 7.826 1.00 19.86 50 GLN C N 1
ATOM 7662 C CA . GLN C 1 50 ? -42.355 -37.520 6.946 1.00 19.74 50 GLN C CA 1
ATOM 7663 C C . GLN C 1 50 ? -42.369 -37.967 5.485 1.00 23.31 50 GLN C C 1
ATOM 7664 O O . GLN C 1 50 ? -43.384 -37.847 4.803 1.00 28.56 50 GLN C O 1
ATOM 7670 N N . VAL C 1 51 ? -41.247 -38.499 5.015 1.00 21.71 51 VAL C N 1
ATOM 7671 C CA . VAL C 1 51 ? -41.167 -39.023 3.659 1.00 23.42 51 VAL C CA 1
ATOM 7672 C C . VAL C 1 51 ? -41.607 -40.488 3.568 1.00 22.21 51 VAL C C 1
ATOM 7673 O O . VAL C 1 51 ? -42.301 -40.869 2.614 1.00 24.91 51 VAL C O 1
ATOM 7677 N N . ALA C 1 52 ? -41.212 -41.311 4.545 1.00 19.02 52 ALA C N 1
ATOM 7678 C CA . ALA C 1 52 ? -41.486 -42.748 4.462 1.00 20.97 52 ALA C CA 1
ATOM 7679 C C . ALA C 1 52 ? -42.976 -43.023 4.557 1.00 20.41 52 ALA C C 1
ATOM 7680 O O . ALA C 1 52 ? -43.478 -43.987 3.973 1.00 21.39 52 ALA C O 1
ATOM 7682 N N . ALA C 1 53 ? -43.695 -42.165 5.272 1.00 23.15 53 ALA C N 1
ATOM 7683 C CA . ALA C 1 53 ? -45.119 -42.382 5.450 1.00 19.49 53 ALA C CA 1
ATOM 7684 C C . ALA C 1 53 ? -45.904 -42.173 4.160 1.00 26.10 53 ALA C C 1
ATOM 7685 O O . ALA C 1 53 ? -47.054 -42.596 4.067 1.00 27.42 53 ALA C O 1
ATOM 7687 N N . THR C 1 54 ? -45.296 -41.508 3.178 1.00 24.85 54 THR C N 1
ATOM 7688 C CA . THR C 1 54 ? -45.928 -41.335 1.871 1.00 24.42 54 THR C CA 1
ATOM 7689 C C . THR C 1 54 ? -45.256 -42.198 0.812 1.00 28.83 54 THR C C 1
ATOM 7690 O O . THR C 1 54 ? -45.491 -42.019 -0.389 1.00 29.62 54 THR C O 1
ATOM 7694 N N . GLY C 1 55 ? -44.418 -43.127 1.256 1.00 27.68 55 GLY C N 1
ATOM 7695 C CA . GLY C 1 55 ? -43.835 -44.110 0.363 1.00 28.59 55 GLY C CA 1
ATOM 7696 C C . GLY C 1 55 ? -42.526 -43.678 -0.268 1.00 29.10 55 GLY C C 1
ATOM 7697 O O . GLY C 1 55 ? -42.069 -44.299 -1.229 1.00 31.06 55 GLY C O 1
ATOM 7698 N N . ASP C 1 56 ? -41.931 -42.621 0.284 1.00 27.42 56 ASP C N 1
ATOM 7699 C CA . ASP C 1 56 ? -40.703 -42.026 -0.237 1.00 24.40 56 ASP C CA 1
ATOM 7700 C C . ASP C 1 56 ? -39.558 -42.214 0.771 1.00 25.42 56 ASP C C 1
ATOM 7701 O O . ASP C 1 56 ? -39.701 -42.973 1.735 1.00 24.88 56 ASP C O 1
ATOM 7706 N N . GLY C 1 57 ? -38.414 -41.569 0.536 1.00 23.66 57 GLY C N 1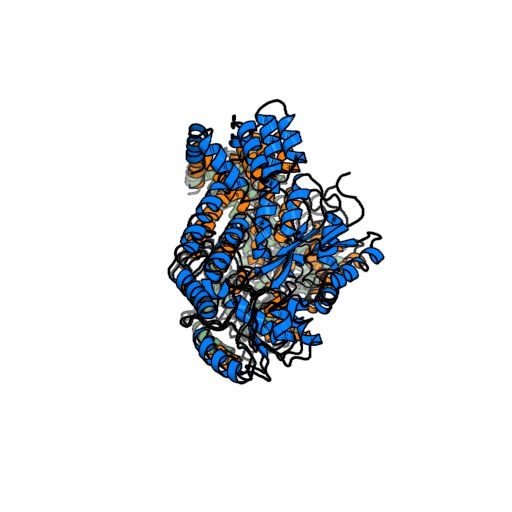
ATOM 7707 C CA . GLY C 1 57 ? -37.312 -41.606 1.490 1.00 20.19 57 GLY C CA 1
ATOM 7708 C C . GLY C 1 57 ? -36.102 -42.446 1.121 1.00 17.26 57 GLY C C 1
ATOM 7709 O O . GLY C 1 57 ? -36.018 -42.961 -0.006 1.00 20.44 57 GLY C O 1
ATOM 7710 N N . PRO C 1 58 ? -35.152 -42.587 2.067 1.00 16.68 58 PRO C N 1
ATOM 7711 C CA . PRO C 1 58 ? -33.955 -43.401 1.824 1.00 16.39 58 PRO C CA 1
ATOM 7712 C C . PRO C 1 58 ? -34.270 -44.893 1.881 1.00 16.08 58 PRO C C 1
ATOM 7713 O O . PRO C 1 58 ? -35.254 -45.308 2.501 1.00 16.20 58 PRO C O 1
ATOM 7717 N N . ASP C 1 59 ? -33.431 -45.699 1.254 1.00 13.96 59 ASP C N 1
ATOM 7718 C CA . ASP C 1 59 ? -33.553 -47.141 1.428 1.00 13.11 59 ASP C CA 1
ATOM 7719 C C . ASP C 1 59 ? -33.228 -47.634 2.840 1.00 12.02 59 ASP C C 1
ATOM 7720 O O . ASP C 1 59 ? -33.864 -48.565 3.350 1.00 12.69 59 ASP C O 1
ATOM 7725 N N . ILE C 1 60 ? -32.227 -47.020 3.464 1.00 11.68 60 ILE C N 1
ATOM 7726 C CA . ILE C 1 60 ? -31.715 -47.437 4.768 1.00 12.79 60 ILE C CA 1
ATOM 7727 C C . ILE C 1 60 ? -31.619 -46.191 5.652 1.00 12.28 60 ILE C C 1
ATOM 7728 O O . ILE C 1 60 ? -31.129 -45.141 5.208 1.00 14.52 60 ILE C O 1
ATOM 7733 N N . ILE C 1 61 ? -32.082 -46.320 6.893 1.00 11.64 61 ILE C N 1
ATOM 7734 C CA . ILE C 1 61 ? -32.069 -45.245 7.874 1.00 12.22 61 ILE C CA 1
ATOM 7735 C C . ILE C 1 61 ? -31.282 -45.702 9.096 1.00 12.71 61 ILE C C 1
ATOM 7736 O O . ILE C 1 61 ? -31.530 -46.784 9.639 1.00 12.68 61 ILE C O 1
ATOM 7741 N N . PHE C 1 62 ? -30.307 -44.880 9.487 1.00 10.85 62 PHE C N 1
ATOM 7742 C CA . PHE C 1 62 ? -29.536 -45.113 10.712 1.00 12.89 62 PHE C CA 1
ATOM 7743 C C . PHE C 1 62 ? -29.935 -44.146 11.812 1.00 11.36 62 PHE C C 1
ATOM 7744 O O . PHE C 1 62 ? -29.963 -42.931 11.588 1.00 14.44 62 PHE C O 1
ATOM 7752 N N . TRP C 1 63 ? -30.146 -44.676 13.025 1.00 10.84 63 TRP C N 1
ATOM 7753 C CA . TRP C 1 63 ? -30.332 -43.851 14.237 1.00 11.36 63 TRP C CA 1
ATOM 7754 C C . TRP C 1 63 ? -30.251 -44.783 15.432 1.00 12.48 63 TRP C C 1
ATOM 7755 O O . TRP C 1 63 ? -30.229 -45.986 15.274 1.00 11.18 63 TRP C O 1
ATOM 7766 N N . ALA C 1 64 ? -30.226 -44.225 16.642 1.00 12.14 64 ALA C N 1
ATOM 7767 C CA . ALA C 1 64 ? -30.264 -45.082 17.821 1.00 12.23 64 ALA C CA 1
ATOM 7768 C C . ALA C 1 64 ? -31.598 -45.798 17.844 1.00 14.45 64 ALA C C 1
ATOM 7769 O O . ALA C 1 64 ? -32.600 -45.288 17.320 1.00 13.64 64 ALA C O 1
ATOM 7771 N N . HIS C 1 65 ? -31.584 -46.978 18.452 1.00 12.78 65 HIS C N 1
ATOM 7772 C CA . HIS C 1 65 ? -32.726 -47.857 18.428 1.00 13.93 65 HIS C CA 1
ATOM 7773 C C . HIS C 1 65 ? -33.967 -47.259 19.074 1.00 12.80 65 HIS C C 1
ATOM 7774 O O . HIS C 1 65 ? -35.050 -47.796 18.852 1.00 16.74 65 HIS C O 1
ATOM 7781 N N . ASP C 1 66 ? -33.834 -46.200 19.881 1.00 13.54 66 ASP C N 1
ATOM 7782 C CA . ASP C 1 66 ? -35.015 -45.631 20.548 1.00 16.14 66 ASP C CA 1
ATOM 7783 C C . ASP C 1 66 ? -36.057 -45.045 19.590 1.00 20.81 66 ASP C C 1
ATOM 7784 O O . ASP C 1 66 ? -37.217 -44.927 19.967 1.00 19.21 66 ASP C O 1
ATOM 7789 N N . ARG C 1 67 ? -35.656 -44.676 18.375 1.00 13.71 67 ARG C N 1
ATOM 7790 C CA . ARG C 1 67 ? -36.613 -44.130 17.407 1.00 15.01 67 ARG C CA 1
ATOM 7791 C C . ARG C 1 67 ? -37.358 -45.239 16.667 1.00 17.43 67 ARG C C 1
ATOM 7792 O O . ARG C 1 67 ? -38.357 -44.955 15.998 1.00 18.03 67 ARG C O 1
ATOM 7800 N N . PHE C 1 68 ? -36.901 -46.489 16.790 1.00 15.28 68 PHE C N 1
ATOM 7801 C CA . PHE C 1 68 ? -37.306 -47.505 15.803 1.00 12.49 68 PHE C CA 1
ATOM 7802 C C . PHE C 1 68 ? -38.667 -48.144 16.023 1.00 15.75 68 PHE C C 1
ATOM 7803 O O . PHE C 1 68 ? -39.331 -48.509 15.051 1.00 13.29 68 PHE C O 1
ATOM 7811 N N . GLY C 1 69 ? -39.065 -48.303 17.275 1.00 14.01 69 GLY C N 1
ATOM 7812 C CA . GLY C 1 69 ? -40.385 -48.837 17.564 1.00 17.26 69 GLY C CA 1
ATOM 7813 C C . GLY C 1 69 ? -41.490 -47.970 16.994 1.00 19.84 69 GLY C C 1
ATOM 7814 O O . GLY C 1 69 ? -42.508 -48.487 16.489 1.00 18.54 69 GLY C O 1
ATOM 7815 N N . GLY C 1 70 ? -41.317 -46.650 17.105 1.00 17.41 70 GLY C N 1
ATOM 7816 C CA . GLY C 1 70 ? -42.270 -45.706 16.533 1.00 16.30 70 GLY C CA 1
ATOM 7817 C C . GLY C 1 70 ? -42.281 -45.844 15.017 1.00 17.24 70 GLY C C 1
ATOM 7818 O O . GLY C 1 70 ? -43.337 -45.846 14.398 1.00 18.71 70 GLY C O 1
ATOM 7819 N N . TYR C 1 71 ? -41.109 -45.988 14.408 1.00 15.26 71 TYR C N 1
ATOM 7820 C CA . TYR C 1 71 ? -41.090 -46.172 12.945 1.00 17.58 71 TYR C CA 1
ATOM 7821 C C . TYR C 1 71 ? -41.842 -47.462 12.572 1.00 20.26 71 TYR C C 1
ATOM 7822 O O . TYR C 1 71 ? -42.684 -47.451 11.669 1.00 18.21 71 TYR C O 1
ATOM 7831 N N . ALA C 1 72 ? -41.572 -48.550 13.300 1.00 14.30 72 ALA C N 1
ATOM 7832 C CA . ALA C 1 72 ? -42.236 -49.835 13.029 1.00 15.84 72 ALA C CA 1
ATOM 7833 C C . ALA C 1 72 ? -43.744 -49.782 13.217 1.00 16.05 72 ALA C C 1
ATOM 7834 O O . ALA C 1 72 ? -44.494 -50.346 12.417 1.00 18.92 72 ALA C O 1
ATOM 7836 N N . GLN C 1 73 ? -44.187 -49.137 14.295 1.00 16.74 73 GLN C N 1
ATOM 7837 C CA . GLN C 1 73 ? -45.604 -49.025 14.578 1.00 18.19 73 GLN C CA 1
ATOM 7838 C C . GLN C 1 73 ? -46.282 -48.151 13.525 1.00 18.93 73 GLN C C 1
ATOM 7839 O O . GLN C 1 73 ? -47.495 -48.262 13.292 1.00 23.23 73 GLN C O 1
ATOM 7845 N N . SER C 1 74 ? -45.507 -47.269 12.900 1.00 20.40 74 SER C N 1
ATOM 7846 C CA . SER C 1 74 ? -46.032 -46.374 11.865 1.00 23.21 74 SER C CA 1
ATOM 7847 C C . SER C 1 74 ? -46.001 -47.048 10.492 1.00 20.99 74 SER C C 1
ATOM 7848 O O . SER C 1 74 ? -46.439 -46.458 9.505 1.00 20.98 74 SER C O 1
ATOM 7851 N N . GLY C 1 75 ? -45.441 -48.257 10.436 1.00 19.69 75 GLY C N 1
ATOM 7852 C CA . GLY C 1 75 ? -45.448 -49.061 9.216 1.00 18.78 75 GLY C CA 1
ATOM 7853 C C . GLY C 1 75 ? -44.370 -48.678 8.225 1.00 16.57 75 GLY C C 1
ATOM 7854 O O . GLY C 1 75 ? -44.534 -48.860 7.007 1.00 17.84 75 GLY C O 1
ATOM 7855 N N . LEU C 1 76 ? -43.262 -48.165 8.746 1.00 16.46 76 LEU C N 1
ATOM 7856 C CA . LEU C 1 76 ? -42.244 -47.568 7.893 1.00 16.36 76 LEU C CA 1
ATOM 7857 C C . LEU C 1 76 ? -41.046 -48.467 7.645 1.00 16.19 76 LEU C C 1
ATOM 7858 O O . LEU C 1 76 ? -40.183 -48.094 6.845 1.00 15.95 76 LEU C O 1
ATOM 7863 N N . LEU C 1 77 ? -40.974 -49.617 8.336 1.00 13.53 77 LEU C N 1
ATOM 7864 C CA . LEU C 1 77 ? -39.783 -50.483 8.326 1.00 15.88 77 LEU C CA 1
ATOM 7865 C C . LEU C 1 77 ? -40.091 -51.887 7.815 1.00 19.14 77 LEU C C 1
ATOM 7866 O O . LEU C 1 77 ? -41.174 -52.424 8.016 1.00 21.56 77 LEU C O 1
ATOM 7871 N N . ALA C 1 78 ? -39.112 -52.484 7.154 1.00 16.38 78 ALA C N 1
ATOM 7872 C CA . ALA C 1 78 ? -39.210 -53.858 6.722 1.00 14.37 78 ALA C CA 1
ATOM 7873 C C . ALA C 1 78 ? -38.735 -54.798 7.831 1.00 15.64 78 ALA C C 1
ATOM 7874 O O . ALA C 1 78 ? -37.771 -54.491 8.542 1.00 14.51 78 ALA C O 1
ATOM 7876 N N . GLU C 1 79 ? -39.390 -55.949 7.982 1.00 18.32 79 GLU C N 1
ATOM 7877 C CA . GLU C 1 79 ? -38.918 -56.942 8.956 1.00 14.01 79 GLU C CA 1
ATOM 7878 C C . GLU C 1 79 ? -37.561 -57.524 8.570 1.00 13.23 79 GLU C C 1
ATOM 7879 O O . GLU C 1 79 ? -37.306 -57.865 7.413 1.00 18.16 79 GLU C O 1
ATOM 7885 N N . ILE C 1 80 ? -36.711 -57.634 9.575 1.00 16.53 80 ILE C N 1
ATOM 7886 C CA . ILE C 1 80 ? -35.366 -58.147 9.416 1.00 17.24 80 ILE C CA 1
ATOM 7887 C C . ILE C 1 80 ? -35.386 -59.624 9.841 1.00 17.36 80 ILE C C 1
ATOM 7888 O O . ILE C 1 80 ? -35.907 -59.961 10.909 1.00 17.22 80 ILE C O 1
ATOM 7893 N N . THR C 1 81 ? -34.862 -60.506 8.992 1.00 18.54 81 THR C N 1
ATOM 7894 C CA . THR C 1 81 ? -34.825 -61.942 9.303 1.00 18.90 81 THR C CA 1
ATOM 7895 C C . THR C 1 81 ? -33.459 -62.591 9.030 1.00 21.39 81 THR C C 1
ATOM 7896 O O . THR C 1 81 ? -33.271 -63.301 8.038 1.00 21.61 81 THR C O 1
ATOM 7900 N N . PRO C 1 82 ? -32.507 -62.363 9.927 1.00 21.39 82 PRO C N 1
ATOM 7901 C CA . PRO C 1 82 ? -31.173 -62.935 9.740 1.00 23.23 82 PRO C CA 1
ATOM 7902 C C . PRO C 1 82 ? -31.162 -64.465 9.908 1.00 19.09 82 PRO C C 1
ATOM 7903 O O . PRO C 1 82 ? -31.927 -65.025 10.704 1.00 19.59 82 PRO C O 1
ATOM 7907 N N . ALA C 1 83 ? -30.309 -65.136 9.139 1.00 16.34 83 ALA C N 1
ATOM 7908 C CA . ALA C 1 83 ? -30.062 -66.571 9.328 1.00 15.51 83 ALA C CA 1
ATOM 7909 C C . ALA C 1 83 ? -29.364 -66.785 10.671 1.00 15.46 83 ALA C C 1
ATOM 7910 O O . ALA C 1 83 ? -28.754 -65.841 11.211 1.00 15.65 83 ALA C O 1
ATOM 7912 N N . ALA C 1 84 ? -29.431 -68.015 11.188 1.00 17.98 84 ALA C N 1
ATOM 7913 C CA . ALA C 1 84 ? -28.886 -68.302 12.507 1.00 21.56 84 ALA C CA 1
ATOM 7914 C C . ALA C 1 84 ? -27.391 -67.981 12.549 1.00 21.19 84 ALA C C 1
ATOM 7915 O O . ALA C 1 84 ? -26.897 -67.391 13.522 1.00 19.22 84 ALA C O 1
ATOM 7917 N N . ALA C 1 85 ? -26.677 -68.331 11.484 1.00 15.71 85 ALA C N 1
ATOM 7918 C CA . ALA C 1 85 ? -25.248 -68.062 11.398 1.00 19.47 85 ALA C CA 1
ATOM 7919 C C . ALA C 1 85 ? -24.970 -66.560 11.508 1.00 15.92 85 ALA C C 1
ATOM 7920 O O . ALA C 1 85 ? -24.001 -66.141 12.151 1.00 20.39 85 ALA C O 1
ATOM 7922 N N . PHE C 1 86 ? -25.813 -65.743 10.898 1.00 14.34 86 PHE C N 1
ATOM 7923 C CA . PHE C 1 86 ? -25.622 -64.308 11.025 1.00 15.04 86 PHE C CA 1
ATOM 7924 C C . PHE C 1 86 ? -26.031 -63.767 12.406 1.00 14.19 86 PHE C C 1
ATOM 7925 O O . PHE C 1 86 ? -25.319 -62.921 12.948 1.00 12.22 86 PHE C O 1
ATOM 7933 N N . GLN C 1 87 ? -27.138 -64.248 12.978 1.00 14.49 87 GLN C N 1
ATOM 7934 C CA . GLN C 1 87 ? -27.558 -63.801 14.319 1.00 13.57 87 GLN C CA 1
ATOM 7935 C C . GLN C 1 87 ? -26.421 -64.052 15.308 1.00 16.42 87 GLN C C 1
ATOM 7936 O O . GLN C 1 87 ? -26.112 -63.187 16.150 1.00 13.90 87 GLN C O 1
ATOM 7942 N N . ASP C 1 88 ? -25.766 -65.207 15.186 1.00 13.74 88 ASP C N 1
ATOM 7943 C CA . ASP C 1 88 ? -24.648 -65.548 16.080 1.00 15.53 88 ASP C CA 1
ATOM 7944 C C . ASP C 1 88 ? -23.462 -64.579 16.010 1.00 15.09 88 ASP C C 1
ATOM 7945 O O . ASP C 1 88 ? -22.596 -64.592 16.896 1.00 17.54 88 ASP C O 1
ATOM 7950 N N . LYS C 1 89 ? -23.384 -63.775 14.961 1.00 13.83 89 LYS C N 1
ATOM 7951 C CA . LYS C 1 89 ? -22.245 -62.871 14.800 1.00 14.78 89 LYS C CA 1
ATOM 7952 C C . LYS C 1 89 ? -22.390 -61.612 15.663 1.00 13.45 89 LYS C C 1
ATOM 7953 O O . LYS C 1 89 ? -21.407 -60.893 15.884 1.00 12.93 89 LYS C O 1
ATOM 7959 N N . LEU C 1 90 ? -23.600 -61.319 16.139 1.00 13.49 90 LEU C N 1
ATOM 7960 C CA . LEU C 1 90 ? -23.830 -60.086 16.927 1.00 14.13 90 LEU C CA 1
ATOM 7961 C C . LEU C 1 90 ? -24.237 -60.450 18.357 1.00 12.61 90 LEU C C 1
ATOM 7962 O O . LEU C 1 90 ? -24.770 -61.533 18.580 1.00 14.03 90 LEU C O 1
ATOM 7967 N N . TYR C 1 91 ? -23.984 -59.579 19.333 1.00 12.40 91 TYR C N 1
ATOM 7968 C CA . TYR C 1 91 ? -24.332 -59.902 20.721 1.00 13.55 91 TYR C CA 1
ATOM 7969 C C . TYR C 1 91 ? -25.848 -59.910 20.918 1.00 13.69 91 TYR C C 1
ATOM 7970 O O . TYR C 1 91 ? -26.529 -59.044 20.402 1.00 16.15 91 TYR C O 1
ATOM 7979 N N . PRO C 1 92 ? -26.372 -60.877 21.690 1.00 14.78 92 PRO C N 1
ATOM 7980 C CA . PRO C 1 92 ? -27.811 -60.955 21.980 1.00 15.24 92 PRO C CA 1
ATOM 7981 C C . PRO C 1 92 ? -28.435 -59.658 22.477 1.00 16.84 92 PRO C C 1
ATOM 7982 O O . PRO C 1 92 ? -29.528 -59.362 22.023 1.00 14.93 92 PRO C O 1
ATOM 7986 N N . PHE C 1 93 ? -27.788 -58.901 23.362 1.00 15.89 93 PHE C N 1
ATOM 7987 C CA . PHE C 1 93 ? -28.462 -57.700 23.876 1.00 15.93 93 PHE C CA 1
ATOM 7988 C C . PHE C 1 93 ? -28.618 -56.643 22.791 1.00 15.21 93 PHE C C 1
ATOM 7989 O O . PHE C 1 93 ? -29.476 -55.780 22.902 1.00 15.64 93 PHE C O 1
ATOM 7997 N N . THR C 1 94 ? -27.793 -56.695 21.745 1.00 14.58 94 THR C N 1
ATOM 7998 C CA . THR C 1 94 ? -27.954 -55.727 20.656 1.00 13.56 94 THR C CA 1
ATOM 7999 C C . THR C 1 94 ? -29.146 -56.093 19.784 1.00 15.93 94 THR C C 1
ATOM 8000 O O . THR C 1 94 ? -29.877 -55.211 19.321 1.00 14.68 94 THR C O 1
ATOM 8004 N N . TRP C 1 95 ? -29.356 -57.387 19.546 1.00 16.84 95 TRP C N 1
ATOM 8005 C CA . TRP C 1 95 ? -30.561 -57.802 18.845 1.00 15.38 95 TRP C CA 1
ATOM 8006 C C . TRP C 1 95 ? -31.828 -57.443 19.649 1.00 13.90 95 TRP C C 1
ATOM 8007 O O . TRP C 1 95 ? -32.855 -57.069 19.075 1.00 17.65 95 TRP C O 1
ATOM 8018 N N . ASP C 1 96 ? -31.764 -57.567 20.978 1.00 15.23 96 ASP C N 1
ATOM 8019 C CA . ASP C 1 96 ? -32.902 -57.235 21.828 1.00 17.20 96 ASP C CA 1
ATOM 8020 C C . ASP C 1 96 ? -33.325 -55.777 21.661 1.00 17.52 96 ASP C C 1
ATOM 8021 O O . ASP C 1 96 ? -34.524 -55.446 21.710 1.00 15.11 96 ASP C O 1
ATOM 8026 N N . ALA C 1 97 ? -32.341 -54.911 21.459 1.00 14.56 97 ALA C N 1
ATOM 8027 C CA . ALA C 1 97 ? -32.587 -53.476 21.285 1.00 16.02 97 ALA C CA 1
ATOM 8028 C C . ALA C 1 97 ? -33.450 -53.206 20.066 1.00 16.81 97 ALA C C 1
ATOM 8029 O O . ALA C 1 97 ? -34.204 -52.226 20.046 1.00 16.10 97 ALA C O 1
ATOM 8031 N N . VAL C 1 98 ? -33.326 -54.059 19.046 1.00 12.76 98 VAL C N 1
ATOM 8032 C CA . VAL C 1 98 ? -34.060 -53.838 17.793 1.00 16.14 98 VAL C CA 1
ATOM 8033 C C . VAL C 1 98 ? -35.220 -54.808 17.609 1.00 14.26 98 VAL C C 1
ATOM 8034 O O . VAL C 1 98 ? -35.703 -54.997 16.486 1.00 16.41 98 VAL C O 1
ATOM 8038 N N . ARG C 1 99 ? -35.640 -55.436 18.697 1.00 13.38 99 ARG C N 1
ATOM 8039 C CA . ARG C 1 99 ? -36.779 -56.346 18.630 1.00 14.99 99 ARG C CA 1
ATOM 8040 C C . ARG C 1 99 ? -38.015 -55.625 19.160 1.00 21.24 99 ARG C C 1
ATOM 8041 O O . ARG C 1 99 ? -38.005 -55.074 20.258 1.00 20.94 99 ARG C O 1
ATOM 8049 N N . TYR C 1 100 ? -39.059 -55.578 18.337 1.00 15.52 100 TYR C N 1
ATOM 8050 C CA . TYR C 1 100 ? -40.289 -54.870 18.670 1.00 17.98 100 TYR C CA 1
ATOM 8051 C C . TYR C 1 100 ? -41.457 -55.783 18.364 1.00 20.68 100 TYR C C 1
ATOM 8052 O O . TYR C 1 100 ? -41.585 -56.261 17.237 1.00 19.40 100 TYR C O 1
ATOM 8061 N N . ASN C 1 101 ? -42.298 -56.029 19.368 1.00 25.46 101 ASN C N 1
ATOM 8062 C CA . ASN C 1 101 ? -43.431 -56.961 19.244 1.00 25.22 101 ASN C CA 1
ATOM 8063 C C . ASN C 1 101 ? -43.066 -58.299 18.595 1.00 24.21 101 ASN C C 1
ATOM 8064 O O . ASN C 1 101 ? -43.769 -58.788 17.703 1.00 26.30 101 ASN C O 1
ATOM 8069 N N . GLY C 1 102 ? -41.954 -58.873 19.053 1.00 19.86 102 GLY C N 1
ATOM 8070 C CA . GLY C 1 102 ? -41.519 -60.187 18.616 1.00 24.68 102 GLY C CA 1
ATOM 8071 C C . GLY C 1 102 ? -40.890 -60.239 17.238 1.00 23.70 102 GLY C C 1
ATOM 8072 O O . GLY C 1 102 ? -40.660 -61.335 16.721 1.00 33.39 102 GLY C O 1
ATOM 8073 N N . LYS C 1 103 ? -40.623 -59.079 16.632 1.00 19.70 103 LYS C N 1
ATOM 8074 C CA . LYS C 1 103 ? -39.961 -59.034 15.321 1.00 20.57 103 LYS C CA 1
ATOM 8075 C C . LYS C 1 103 ? -38.721 -58.156 15.338 1.00 19.81 103 LYS C C 1
ATOM 8076 O O . LYS C 1 103 ? -38.705 -57.099 15.995 1.00 18.05 103 LYS C O 1
ATOM 8082 N N . LEU C 1 104 ? -37.696 -58.559 14.594 1.00 17.61 104 LEU C N 1
ATOM 8083 C CA . LEU C 1 104 ? -36.536 -57.692 14.423 1.00 14.88 104 LEU C CA 1
ATOM 8084 C C . LEU C 1 104 ? -36.883 -56.610 13.418 1.00 17.24 104 LEU C C 1
ATOM 8085 O O . LEU C 1 104 ? -37.408 -56.908 12.337 1.00 19.77 104 LEU C O 1
ATOM 8090 N N . ILE C 1 105 ? -36.603 -55.357 13.766 1.00 14.84 105 ILE C N 1
ATOM 8091 C CA . ILE C 1 105 ? -36.962 -54.266 12.875 1.00 15.77 105 ILE C CA 1
ATOM 8092 C C . ILE C 1 105 ? -35.773 -53.447 12.384 1.00 14.55 105 ILE C C 1
ATOM 8093 O O . ILE C 1 105 ? -35.984 -52.458 11.695 1.00 15.32 105 ILE C O 1
ATOM 8098 N N . ALA C 1 106 ? -34.540 -53.857 12.715 1.00 13.03 106 ALA C N 1
ATOM 8099 C CA . ALA C 1 106 ? -33.324 -53.173 12.241 1.00 14.67 106 ALA C CA 1
ATOM 8100 C C . ALA C 1 106 ? -32.147 -54.084 12.498 1.00 12.31 106 ALA C C 1
ATOM 8101 O O . ALA C 1 106 ? -32.299 -55.094 13.204 1.00 14.11 106 ALA C O 1
ATOM 8103 N N . TYR C 1 107 ? -30.988 -53.739 11.927 1.00 12.78 107 TYR C N 1
ATOM 8104 C CA . TYR C 1 107 ? -29.723 -54.385 12.247 1.00 14.65 107 TYR C CA 1
ATOM 8105 C C . TYR C 1 107 ? -28.996 -53.514 13.248 1.00 14.16 107 TYR C C 1
ATOM 8106 O O . TYR C 1 107 ? -28.839 -52.309 13.023 1.00 14.85 107 TYR C O 1
ATOM 8115 N N . PRO C 1 108 ? -28.591 -54.093 14.382 1.00 10.96 108 PRO C N 1
ATOM 8116 C CA . PRO C 1 108 ? -27.872 -53.289 15.368 1.00 10.50 108 PRO C CA 1
ATOM 8117 C C . PRO C 1 108 ? -26.416 -53.134 14.919 1.00 13.29 108 PRO C C 1
ATOM 8118 O O . PRO C 1 108 ? -25.893 -54.044 14.276 1.00 13.83 108 PRO C O 1
ATOM 8122 N N . ILE C 1 109 ? -25.806 -51.984 15.202 1.00 12.70 109 ILE C N 1
ATOM 8123 C CA . ILE C 1 109 ? -24.483 -51.672 14.665 1.00 10.64 109 ILE C CA 1
ATOM 8124 C C . ILE C 1 109 ? -23.486 -51.443 15.793 1.00 13.95 109 ILE C C 1
ATOM 8125 O O . ILE C 1 109 ? -22.410 -52.028 15.808 1.00 13.25 109 ILE C O 1
ATOM 8130 N N . ALA C 1 110 ? -23.838 -50.589 16.741 1.00 12.21 110 ALA C N 1
ATOM 8131 C CA . ALA C 1 110 ? -22.895 -50.252 17.800 1.00 13.41 110 ALA C CA 1
ATOM 8132 C C . ALA C 1 110 ? -23.556 -49.709 19.047 1.00 12.72 110 ALA C C 1
ATOM 8133 O O . ALA C 1 110 ? -24.625 -49.092 18.982 1.00 14.55 110 ALA C O 1
ATOM 8135 N N . VAL C 1 111 ? -22.895 -49.928 20.176 1.00 12.19 111 VAL C N 1
ATOM 8136 C CA . VAL C 1 111 ? -23.395 -49.497 21.480 1.00 11.57 111 VAL C CA 1
ATOM 8137 C C . VAL C 1 111 ? -22.698 -48.222 21.943 1.00 14.00 111 VAL C C 1
ATOM 8138 O O . VAL C 1 111 ? -21.458 -48.157 21.993 1.00 12.06 111 VAL C O 1
ATOM 8142 N N . GLU C 1 112 ? -23.504 -47.224 22.295 1.00 14.52 112 GLU C N 1
ATOM 8143 C CA . GLU C 1 112 ? -23.027 -45.897 22.666 1.00 15.00 112 GLU C CA 1
ATOM 8144 C C . GLU C 1 112 ? -23.480 -45.619 24.082 1.00 17.00 112 GLU C C 1
ATOM 8145 O O . GLU C 1 112 ? -24.631 -45.864 24.436 1.00 17.03 112 GLU C O 1
ATOM 8151 N N . ALA C 1 113 ? -22.566 -45.113 24.898 1.00 17.09 113 ALA C N 1
ATOM 8152 C CA . ALA C 1 113 ? -22.945 -44.498 26.158 1.00 14.67 113 ALA C CA 1
ATOM 8153 C C . ALA C 1 113 ? -22.052 -43.290 26.365 1.00 12.52 113 ALA C C 1
ATOM 8154 O O . ALA C 1 113 ? -20.885 -43.241 25.908 1.00 15.03 113 ALA C O 1
ATOM 8156 N N . LEU C 1 114 ? -22.606 -42.318 27.078 1.00 12.99 114 LEU C N 1
ATOM 8157 C CA . LEU C 1 114 ? -21.831 -41.164 27.525 1.00 12.57 114 LEU C CA 1
ATOM 8158 C C . LEU C 1 114 ? -20.800 -41.540 28.593 1.00 13.29 114 LEU C C 1
ATOM 8159 O O . LEU C 1 114 ? -21.045 -42.412 29.438 1.00 12.67 114 LEU C O 1
ATOM 8164 N N . SER C 1 115 ? -19.644 -40.874 28.537 1.00 9.70 115 SER C N 1
ATOM 8165 C CA . SER C 1 115 ? -18.633 -40.973 29.579 1.00 13.22 115 SER C CA 1
ATOM 8166 C C . SER C 1 115 ? -18.125 -39.599 30.004 1.00 11.17 115 SER C C 1
ATOM 8167 O O . SER C 1 115 ? -18.365 -38.597 29.336 1.00 12.25 115 SER C O 1
ATOM 8170 N N . LEU C 1 116 ? -17.455 -39.545 31.141 1.00 11.17 116 LEU C N 1
ATOM 8171 C CA . LEU C 1 116 ? -16.770 -38.328 31.532 1.00 9.99 116 LEU C CA 1
ATOM 8172 C C . LEU C 1 116 ? -15.409 -38.278 30.801 1.00 11.27 116 LEU C C 1
ATOM 8173 O O . LEU C 1 116 ? -14.570 -39.205 30.894 1.00 13.25 116 LEU C O 1
ATOM 8178 N N . ILE C 1 117 ? -15.159 -37.185 30.086 1.00 11.31 117 ILE C N 1
ATOM 8179 C CA . ILE C 1 117 ? -13.906 -37.035 29.360 1.00 12.00 117 ILE C CA 1
ATOM 8180 C C . ILE C 1 117 ? -13.182 -35.910 30.084 1.00 12.47 117 ILE C C 1
ATOM 8181 O O . ILE C 1 117 ? -13.792 -34.871 30.405 1.00 13.37 117 ILE C O 1
ATOM 8186 N N . TYR C 1 118 ? -11.912 -36.136 30.417 1.00 12.61 118 TYR C N 1
ATOM 8187 C CA . TYR C 1 118 ? -11.191 -35.171 31.237 1.00 12.59 118 TYR C CA 1
ATOM 8188 C C . TYR C 1 118 ? -9.787 -34.893 30.709 1.00 11.01 118 TYR C C 1
ATOM 8189 O O . TYR C 1 118 ? -9.213 -35.722 30.006 1.00 11.91 118 TYR C O 1
ATOM 8198 N N . ASN C 1 119 ? -9.276 -33.702 31.025 1.00 12.18 119 ASN C N 1
ATOM 8199 C CA . ASN C 1 119 ? -7.951 -33.268 30.622 1.00 11.99 119 ASN C CA 1
ATOM 8200 C C . ASN C 1 119 ? -6.975 -33.700 31.709 1.00 12.25 119 ASN C C 1
ATOM 8201 O O . ASN C 1 119 ? -6.975 -33.153 32.812 1.00 14.79 119 ASN C O 1
ATOM 8206 N N . LYS C 1 120 ? -6.163 -34.713 31.409 1.00 12.80 120 LYS C N 1
ATOM 8207 C CA . LYS C 1 120 ? -5.224 -35.267 32.386 1.00 15.21 120 LYS C CA 1
ATOM 8208 C C . LYS C 1 120 ? -4.150 -34.287 32.824 1.00 16.67 120 LYS C C 1
ATOM 8209 O O . LYS C 1 120 ? -3.528 -34.485 33.867 1.00 19.59 120 LYS C O 1
ATOM 8215 N N . ASP C 1 121 ? -3.901 -33.250 32.033 1.00 15.06 121 ASP C N 1
ATOM 8216 C CA . ASP C 1 121 ? -2.901 -32.255 32.395 1.00 16.51 121 ASP C CA 1
ATOM 8217 C C . ASP C 1 121 ? -3.455 -31.234 33.382 1.00 21.78 121 ASP C C 1
ATOM 8218 O O . ASP C 1 121 ? -2.724 -30.768 34.259 1.00 25.31 121 ASP C O 1
ATOM 8223 N N . LEU C 1 122 ? -4.720 -30.860 33.223 1.00 19.26 122 LEU C N 1
ATOM 8224 C CA . LEU C 1 122 ? -5.356 -29.924 34.162 1.00 14.92 122 LEU C CA 1
ATOM 8225 C C . LEU C 1 122 ? -5.800 -30.643 35.417 1.00 21.74 122 LEU C C 1
ATOM 8226 O O . LEU C 1 122 ? -5.812 -30.064 36.510 1.00 21.25 122 LEU C O 1
ATOM 8231 N N . LEU C 1 123 ? -6.160 -31.910 35.253 1.00 19.01 123 LEU C N 1
ATOM 8232 C CA . LEU C 1 123 ? -6.891 -32.644 36.270 1.00 18.09 123 LEU C CA 1
ATOM 8233 C C . LEU C 1 123 ? -6.484 -34.111 36.226 1.00 17.09 123 LEU C C 1
ATOM 8234 O O . LEU C 1 123 ? -7.179 -34.929 35.647 1.00 19.30 123 LEU C O 1
ATOM 8239 N N . PRO C 1 124 ? -5.327 -34.462 36.816 1.00 18.48 124 PRO C N 1
ATOM 8240 C CA . PRO C 1 124 ? -4.926 -35.876 36.738 1.00 18.02 124 PRO C CA 1
ATOM 8241 C C . PRO C 1 124 ? -5.835 -36.844 37.504 1.00 19.62 124 PRO C C 1
ATOM 8242 O O . PRO C 1 124 ? -5.879 -38.023 37.139 1.00 19.49 124 PRO C O 1
ATOM 8246 N N . ASN C 1 125 ? -6.550 -36.338 38.511 1.00 22.85 125 ASN C N 1
ATOM 8247 C CA . ASN C 1 125 ? -7.444 -37.140 39.334 1.00 21.29 125 ASN C CA 1
ATOM 8248 C C . ASN C 1 125 ? -8.854 -36.573 39.284 1.00 17.55 125 ASN C C 1
ATOM 8249 O O . ASN C 1 125 ? -9.248 -35.782 40.146 1.00 22.70 125 ASN C O 1
ATOM 8254 N N . PRO C 1 126 ? -9.626 -36.973 38.269 1.00 17.87 126 PRO C N 1
ATOM 8255 C CA . PRO C 1 126 ? -10.946 -36.375 38.101 1.00 16.97 126 PRO C CA 1
ATOM 8256 C C . PRO C 1 126 ? -11.914 -36.769 39.217 1.00 14.52 126 PRO C C 1
ATOM 8257 O O . PRO C 1 126 ? -11.767 -37.824 39.852 1.00 18.11 126 PRO C O 1
ATOM 8261 N N . PRO C 1 127 ? -12.919 -35.917 39.461 1.00 14.01 127 PRO C N 1
ATOM 8262 C CA . PRO C 1 127 ? -13.783 -36.134 40.617 1.00 14.01 127 PRO C CA 1
ATOM 8263 C C . PRO C 1 127 ? -14.656 -37.358 40.444 1.00 14.05 127 PRO C C 1
ATOM 8264 O O . PRO C 1 127 ? -15.136 -37.659 39.340 1.00 15.03 127 PRO C O 1
ATOM 8268 N N . LYS C 1 128 ? -14.882 -38.042 41.552 1.00 15.26 128 LYS C N 1
ATOM 8269 C CA . LYS C 1 128 ? -15.743 -39.211 41.553 1.00 17.01 128 LYS C CA 1
ATOM 8270 C C . LYS C 1 128 ? -17.188 -38.824 41.793 1.00 15.33 128 LYS C C 1
ATOM 8271 O O . LYS C 1 128 ? -18.101 -39.608 41.507 1.00 16.77 128 LYS C O 1
ATOM 8277 N N . THR C 1 129 ? -17.393 -37.621 42.338 1.00 13.05 129 THR C N 1
ATOM 8278 C CA . THR C 1 129 ? -18.744 -37.125 42.605 1.00 13.40 129 THR C CA 1
ATOM 8279 C C . THR C 1 129 ? -19.090 -35.807 41.909 1.00 13.40 129 THR C C 1
ATOM 8280 O O . THR C 1 129 ? -18.192 -34.958 41.709 1.00 15.71 129 THR C O 1
ATOM 8284 N N . TRP C 1 130 ? -20.374 -35.654 41.575 1.00 12.16 130 TRP C N 1
ATOM 8285 C CA . TRP C 1 130 ? -20.920 -34.371 41.078 1.00 12.52 130 TRP C CA 1
ATOM 8286 C C . TRP C 1 130 ? -20.742 -33.299 42.157 1.00 13.65 130 TRP C C 1
ATOM 8287 O O . TRP C 1 130 ? -20.477 -32.133 41.861 1.00 16.01 130 TRP C O 1
ATOM 8298 N N . GLU C 1 131 ? -20.877 -33.690 43.417 1.00 12.52 131 GLU C N 1
ATOM 8299 C CA . GLU C 1 131 ? -20.900 -32.735 44.513 1.00 13.05 131 GLU C CA 1
ATOM 8300 C C . GLU C 1 131 ? -19.575 -31.978 44.684 1.00 13.08 131 GLU C C 1
ATOM 8301 O O . GLU C 1 131 ? -19.533 -30.870 45.240 1.00 16.12 131 GLU C O 1
ATOM 8307 N N . GLU C 1 132 ? -18.487 -32.576 44.235 1.00 14.98 132 GLU C N 1
ATOM 8308 C CA . GLU C 1 132 ? -17.214 -31.897 44.421 1.00 15.20 132 GLU C CA 1
ATOM 8309 C C . GLU C 1 132 ? -16.860 -30.942 43.273 1.00 15.31 132 GLU C C 1
ATOM 8310 O O . GLU C 1 132 ? -15.822 -30.265 43.336 1.00 14.85 132 GLU C O 1
ATOM 8316 N N . ILE C 1 133 ? -17.711 -30.821 42.273 1.00 13.21 133 ILE C N 1
ATOM 8317 C CA . ILE C 1 133 ? -17.425 -30.000 41.136 1.00 12.65 133 ILE C CA 1
ATOM 8318 C C . ILE C 1 133 ? -17.451 -28.464 41.395 1.00 12.90 133 ILE C C 1
ATOM 8319 O O . ILE C 1 133 ? -16.632 -27.780 40.873 1.00 18.03 133 ILE C O 1
ATOM 8324 N N . PRO C 1 134 ? -18.380 -27.973 42.210 1.00 15.50 134 PRO C N 1
ATOM 8325 C CA . PRO C 1 134 ? -18.299 -26.540 42.535 1.00 16.81 134 PRO C CA 1
ATOM 8326 C C . PRO C 1 134 ? -16.954 -26.129 43.150 1.00 21.53 134 PRO C C 1
ATOM 8327 O O . PRO C 1 134 ? -16.390 -25.106 42.749 1.00 18.08 134 PRO C O 1
ATOM 8331 N N . ALA C 1 135 ? -16.412 -26.921 44.072 1.00 16.92 135 ALA C N 1
ATOM 8332 C CA . ALA C 1 135 ? -15.156 -26.557 44.704 1.00 16.20 135 ALA C CA 1
ATOM 8333 C C . ALA C 1 135 ? -14.006 -26.661 43.706 1.00 14.43 135 ALA C C 1
ATOM 8334 O O . ALA C 1 135 ? -13.115 -25.805 43.687 1.00 17.64 135 ALA C O 1
ATOM 8336 N N . LEU C 1 136 ? -14.064 -27.669 42.849 1.00 13.86 136 LEU C N 1
ATOM 8337 C CA . LEU C 1 136 ? -13.074 -27.832 41.791 1.00 16.65 136 LEU C CA 1
ATOM 8338 C C . LEU C 1 136 ? -13.096 -26.646 40.823 1.00 18.92 136 LEU C C 1
ATOM 8339 O O . LEU C 1 136 ? -12.037 -26.141 40.397 1.00 18.92 136 LEU C O 1
ATOM 8344 N N . ASP C 1 137 ? -14.300 -26.235 40.446 1.00 18.38 137 ASP C N 1
ATOM 8345 C CA . ASP C 1 137 ? -14.450 -25.115 39.539 1.00 16.29 137 ASP C CA 1
ATOM 8346 C C . ASP C 1 137 ? -13.875 -23.840 40.135 1.00 18.86 137 ASP C C 1
ATOM 8347 O O . ASP C 1 137 ? -13.382 -23.002 39.404 1.00 17.85 137 ASP C O 1
ATOM 8352 N N . LYS C 1 138 ? -13.996 -23.663 41.451 1.00 20.42 138 LYS C N 1
ATOM 8353 C CA . LYS C 1 138 ? -13.510 -22.459 42.099 1.00 16.13 138 LYS C CA 1
ATOM 8354 C C . LYS C 1 138 ? -11.990 -22.436 41.996 1.00 16.70 138 LYS C C 1
ATOM 8355 O O . LYS C 1 138 ? -11.385 -21.397 41.737 1.00 22.88 138 LYS C O 1
ATOM 8361 N N . GLU C 1 139 ? -11.378 -23.599 42.177 1.00 18.31 139 GLU C N 1
ATOM 8362 C CA . GLU C 1 139 ? -9.935 -23.699 42.084 1.00 22.51 139 GLU C CA 1
ATOM 8363 C C . GLU C 1 139 ? -9.454 -23.406 40.659 1.00 24.42 139 GLU C C 1
ATOM 8364 O O . GLU C 1 139 ? -8.465 -22.697 40.459 1.00 22.20 139 GLU C O 1
ATOM 8370 N N . LEU C 1 140 ? -10.172 -23.942 39.677 1.00 20.47 140 LEU C N 1
ATOM 8371 C CA . LEU C 1 140 ? -9.811 -23.763 38.269 1.00 17.31 140 LEU C CA 1
ATOM 8372 C C . LEU C 1 140 ? -10.072 -22.353 37.736 1.00 19.87 140 LEU C C 1
ATOM 8373 O O . LEU C 1 140 ? -9.302 -21.854 36.909 1.00 24.15 140 LEU C O 1
ATOM 8378 N N . LYS C 1 141 ? -11.142 -21.706 38.203 1.00 17.21 141 LYS C N 1
ATOM 8379 C CA . LYS C 1 141 ? -11.429 -20.332 37.803 1.00 19.84 141 LYS C CA 1
ATOM 8380 C C . LYS C 1 141 ? -10.255 -19.419 38.175 1.00 23.65 141 LYS C C 1
ATOM 8381 O O . LYS C 1 141 ? -9.904 -18.488 37.444 1.00 28.22 141 LYS C O 1
ATOM 8387 N N . ALA C 1 142 ? -9.636 -19.704 39.312 1.00 24.22 142 ALA C N 1
ATOM 8388 C CA . ALA C 1 142 ? -8.511 -18.913 39.778 1.00 29.74 142 ALA C CA 1
ATOM 8389 C C . ALA C 1 142 ? -7.320 -19.064 38.831 1.00 30.59 142 ALA C C 1
ATOM 8390 O O . ALA C 1 142 ? -6.425 -18.220 38.824 1.00 31.29 142 ALA C O 1
ATOM 8392 N N . LYS C 1 143 ? -7.327 -20.130 38.031 1.00 28.04 143 LYS C N 1
ATOM 8393 C CA . LYS C 1 143 ? -6.308 -20.351 37.007 1.00 32.30 143 LYS C CA 1
ATOM 8394 C C . LYS C 1 143 ? -6.815 -19.929 35.627 1.00 28.08 143 LYS C C 1
ATOM 8395 O O . LYS C 1 143 ? -6.151 -20.163 34.615 1.00 39.31 143 LYS C O 1
ATOM 8401 N N . GLY C 1 144 ? -7.997 -19.328 35.581 1.00 28.70 144 GLY C N 1
ATOM 8402 C CA . GLY C 1 144 ? -8.597 -18.920 34.320 1.00 25.42 144 GLY C CA 1
ATOM 8403 C C . GLY C 1 144 ? -9.095 -20.101 33.501 1.00 28.90 144 GLY C C 1
ATOM 8404 O O . GLY C 1 144 ? -9.151 -20.031 32.266 1.00 31.34 144 GLY C O 1
ATOM 8405 N N . LYS C 1 145 ? -9.431 -21.190 34.192 1.00 29.41 145 LYS C N 1
ATOM 8406 C CA . LYS C 1 145 ? -10.043 -22.369 33.580 1.00 28.35 145 LYS C CA 1
ATOM 8407 C C . LYS C 1 145 ? -11.415 -22.609 34.224 1.00 27.16 145 LYS C C 1
ATOM 8408 O O . LYS C 1 145 ? -11.811 -21.884 35.136 1.00 25.32 145 LYS C O 1
ATOM 8414 N N . SER C 1 146 ? -12.148 -23.606 33.745 1.00 21.93 146 SER C N 1
ATOM 8415 C CA . SER C 1 146 ? -13.380 -24.014 34.411 1.00 19.93 146 SER C CA 1
ATOM 8416 C C . SER C 1 146 ? -13.306 -25.525 34.572 1.00 15.12 146 SER C C 1
ATOM 8417 O O . SER C 1 146 ? -12.495 -26.180 33.891 1.00 17.36 146 SER C O 1
ATOM 8420 N N . ALA C 1 147 ? -14.128 -26.063 35.474 1.00 16.38 147 ALA C N 1
ATOM 8421 C CA . ALA C 1 147 ? -14.179 -27.504 35.737 1.00 13.72 147 ALA C CA 1
ATOM 8422 C C . ALA C 1 147 ? -14.858 -28.318 34.632 1.00 14.60 147 ALA C C 1
ATOM 8423 O O . ALA C 1 147 ? -14.307 -29.330 34.173 1.00 16.86 147 ALA C O 1
ATOM 8425 N N . LEU C 1 148 ? -16.038 -27.890 34.207 1.00 17.10 148 LEU C N 1
ATOM 8426 C CA . LEU C 1 148 ? -16.909 -28.737 33.387 1.00 13.36 148 LEU C CA 1
ATOM 8427 C C . LEU C 1 148 ? -17.760 -27.959 32.381 1.00 15.57 148 LEU C C 1
ATOM 8428 O O . LEU C 1 148 ? -18.440 -27.011 32.752 1.00 19.04 148 LEU C O 1
ATOM 8433 N N . MET C 1 149 ? -17.712 -28.355 31.107 1.00 16.42 149 MET C N 1
ATOM 8434 C CA . MET C 1 149 ? -18.703 -27.855 30.141 1.00 16.67 149 MET C CA 1
ATOM 8435 C C . MET C 1 149 ? -19.205 -29.002 29.289 1.00 15.69 149 MET C C 1
ATOM 8436 O O . MET C 1 149 ? -18.417 -29.788 28.781 1.00 14.88 149 MET C O 1
ATOM 8441 N N . PHE C 1 150 ? -20.521 -29.090 29.149 1.00 15.78 150 PHE C N 1
ATOM 8442 C CA . PHE C 1 150 ? -21.154 -30.102 28.312 1.00 15.27 150 PHE C CA 1
ATOM 8443 C C . PHE C 1 150 ? -22.511 -29.581 27.768 1.00 15.83 150 PHE C C 1
ATOM 8444 O O . PHE C 1 150 ? -23.064 -28.582 28.264 1.00 17.60 150 PHE C O 1
ATOM 8452 N N . ASN C 1 151 ? -23.009 -30.242 26.735 1.00 16.27 151 ASN C N 1
ATOM 8453 C CA . ASN C 1 151 ? -24.223 -29.819 26.037 1.00 19.61 151 ASN C CA 1
ATOM 8454 C C . ASN C 1 151 ? -25.414 -29.835 26.985 1.00 19.89 151 ASN C C 1
ATOM 8455 O O . ASN C 1 151 ? -25.784 -30.892 27.490 1.00 20.42 151 ASN C O 1
ATOM 8460 N N . LEU C 1 152 ? -26.007 -28.664 27.227 1.00 18.73 152 LEU C N 1
ATOM 8461 C CA . LEU C 1 152 ? -27.160 -28.542 28.128 1.00 21.62 152 LEU C CA 1
ATOM 8462 C C . LEU C 1 152 ? -28.462 -28.456 27.336 1.00 26.85 152 LEU C C 1
ATOM 8463 O O . LEU C 1 152 ? -29.549 -28.364 27.914 1.00 29.79 152 LEU C O 1
ATOM 8468 N N . GLN C 1 153 ? -28.361 -28.505 26.009 1.00 22.38 153 GLN C N 1
ATOM 8469 C CA . GLN C 1 153 ? -29.529 -28.309 25.142 1.00 21.80 153 GLN C CA 1
ATOM 8470 C C . GLN C 1 153 ? -30.286 -29.585 24.777 1.00 31.21 153 GLN C C 1
ATOM 8471 O O . GLN C 1 153 ? -31.454 -29.522 24.373 1.00 30.60 153 GLN C O 1
ATOM 8477 N N . GLU C 1 154 ? -29.620 -30.731 24.886 1.00 19.89 154 GLU C N 1
ATOM 8478 C CA . GLU C 1 154 ? -30.226 -32.007 24.516 1.00 19.90 154 GLU C CA 1
ATOM 8479 C C . GLU C 1 154 ? -30.334 -32.872 25.756 1.00 18.72 154 GLU C C 1
ATOM 8480 O O . GLU C 1 154 ? -29.318 -33.110 26.445 1.00 18.58 154 GLU C O 1
ATOM 8486 N N . PRO C 1 155 ? -31.544 -33.388 26.041 1.00 19.09 155 PRO C N 1
ATOM 8487 C CA . PRO C 1 155 ? -31.730 -34.124 27.300 1.00 18.20 155 PRO C CA 1
ATOM 8488 C C . PRO C 1 155 ? -30.915 -35.413 27.406 1.00 18.61 155 PRO C C 1
ATOM 8489 O O . PRO C 1 155 ? -30.715 -35.922 28.513 1.00 18.13 155 PRO C O 1
ATOM 8493 N N . TYR C 1 156 ? -30.453 -35.931 26.273 1.00 17.44 156 TYR C N 1
ATOM 8494 C CA . TYR C 1 156 ? -29.555 -37.069 26.301 1.00 16.65 156 TYR C CA 1
ATOM 8495 C C . TYR C 1 156 ? -28.367 -36.807 27.235 1.00 17.59 156 TYR C C 1
ATOM 8496 O O . TYR C 1 156 ? -27.932 -37.710 27.940 1.00 18.00 156 TYR C O 1
ATOM 8505 N N . PHE C 1 157 ? -27.836 -35.586 27.230 1.00 18.49 157 PHE C N 1
ATOM 8506 C CA . PHE C 1 157 ? -26.629 -35.279 28.018 1.00 14.81 157 PHE C CA 1
ATOM 8507 C C . PHE C 1 157 ? -26.884 -35.023 29.506 1.00 18.09 157 PHE C C 1
ATOM 8508 O O . PHE C 1 157 ? -25.980 -35.199 30.343 1.00 16.31 157 PHE C O 1
ATOM 8516 N N . THR C 1 158 ? -28.105 -34.596 29.827 1.00 15.73 158 THR C N 1
ATOM 8517 C CA . THR C 1 158 ? -28.447 -34.248 31.214 1.00 18.85 158 THR C CA 1
ATOM 8518 C C . THR C 1 158 ? -29.195 -35.364 31.947 1.00 21.27 158 THR C C 1
ATOM 8519 O O . THR C 1 158 ? -29.228 -35.425 33.191 1.00 17.95 158 THR C O 1
ATOM 8523 N N . TRP C 1 159 ? -29.819 -36.244 31.171 1.00 21.67 159 TRP C N 1
ATOM 8524 C CA . TRP C 1 159 ? -30.518 -37.405 31.721 1.00 22.28 159 TRP C CA 1
ATOM 8525 C C . TRP C 1 159 ? -29.720 -38.231 32.731 1.00 19.00 159 TRP C C 1
ATOM 8526 O O . TRP C 1 159 ? -30.283 -38.666 33.736 1.00 15.80 159 TRP C O 1
ATOM 8537 N N . PRO C 1 160 ? -28.406 -38.453 32.489 1.00 14.54 160 PRO C N 1
ATOM 8538 C CA . PRO C 1 160 ? -27.671 -39.329 33.420 1.00 16.60 160 PRO C CA 1
ATOM 8539 C C . PRO C 1 160 ? -27.728 -38.822 34.856 1.00 18.46 160 PRO C C 1
ATOM 8540 O O . PRO C 1 160 ? -27.748 -39.622 35.785 1.00 19.17 160 PRO C O 1
ATOM 8544 N N . LEU C 1 161 ? -27.808 -37.506 35.010 1.00 16.01 161 LEU C N 1
ATOM 8545 C CA . LEU C 1 161 ? -27.796 -36.883 36.326 1.00 15.24 161 LEU C CA 1
ATOM 8546 C C . LEU C 1 161 ? -29.210 -36.834 36.868 1.00 14.05 161 LEU C C 1
ATOM 8547 O O . LEU C 1 161 ? -29.438 -37.039 38.060 1.00 16.90 161 LEU C O 1
ATOM 8552 N N . ILE C 1 162 ? -30.167 -36.577 35.987 1.00 17.24 162 ILE C N 1
ATOM 8553 C CA . ILE C 1 162 ? -31.566 -36.603 36.398 1.00 17.81 162 ILE C CA 1
ATOM 8554 C C . ILE C 1 162 ? -32.002 -38.002 36.851 1.00 20.02 162 ILE C C 1
ATOM 8555 O O . ILE C 1 162 ? -32.793 -38.158 37.787 1.00 20.25 162 ILE C O 1
ATOM 8560 N N . ALA C 1 163 ? -31.480 -39.013 36.173 1.00 21.37 163 ALA C N 1
ATOM 8561 C CA . ALA C 1 163 ? -31.808 -40.406 36.446 1.00 17.92 163 ALA C CA 1
ATOM 8562 C C . ALA C 1 163 ? -31.159 -40.943 37.702 1.00 17.23 163 ALA C C 1
ATOM 8563 O O . ALA C 1 163 ? -31.686 -41.868 38.329 1.00 19.13 163 ALA C O 1
ATOM 8565 N N . ALA C 1 164 ? -30.011 -40.371 38.070 1.00 16.37 164 ALA C N 1
ATOM 8566 C CA . ALA C 1 164 ? -29.183 -40.936 39.125 1.00 16.42 164 ALA C CA 1
ATOM 8567 C C . ALA C 1 164 ? -29.938 -41.224 40.423 1.00 15.92 164 ALA C C 1
ATOM 8568 O O . ALA C 1 164 ? -29.788 -42.306 40.993 1.00 18.63 164 ALA C O 1
ATOM 8570 N N . ASP C 1 165 ? -30.753 -40.270 40.876 1.00 19.12 165 ASP C N 1
ATOM 8571 C CA . ASP C 1 165 ? -31.401 -40.395 42.183 1.00 19.86 165 ASP C CA 1
ATOM 8572 C C . ASP C 1 165 ? -32.826 -40.954 42.095 1.00 22.78 165 ASP C C 1
ATOM 8573 O O . ASP C 1 165 ? -33.524 -41.057 43.100 1.00 21.77 165 ASP C O 1
ATOM 8578 N N . GLY C 1 166 ? -33.274 -41.325 40.897 1.00 21.16 166 GLY C N 1
ATOM 8579 C CA . GLY C 1 166 ? -34.548 -42.008 40.807 1.00 27.11 166 GLY C CA 1
ATOM 8580 C C . GLY C 1 166 ? -35.415 -41.715 39.606 1.00 23.13 166 GLY C C 1
ATOM 8581 O O . GLY C 1 166 ? -36.471 -42.343 39.430 1.00 23.56 166 GLY C O 1
ATOM 8582 N N . GLY C 1 167 ? -34.995 -40.763 38.780 1.00 21.61 167 GLY C N 1
ATOM 8583 C CA . GLY C 1 167 ? -35.698 -40.486 37.539 1.00 21.78 167 GLY C CA 1
ATOM 8584 C C . GLY C 1 167 ? -35.683 -41.669 36.590 1.00 22.20 167 GLY C C 1
ATOM 8585 O O . GLY C 1 167 ? -34.685 -42.384 36.476 1.00 25.23 167 GLY C O 1
ATOM 8586 N N . TYR C 1 168 ? -36.812 -41.901 35.926 1.00 23.04 168 TYR C N 1
ATOM 8587 C CA . TYR C 1 168 ? -36.888 -42.910 34.876 1.00 23.50 168 TYR C CA 1
ATOM 8588 C C . TYR C 1 168 ? -37.900 -42.476 33.816 1.00 23.96 168 TYR C C 1
ATOM 8589 O O . TYR C 1 168 ? -38.713 -41.597 34.061 1.00 25.41 168 TYR C O 1
ATOM 8598 N N . ALA C 1 169 ? -37.815 -43.064 32.627 1.00 24.14 169 ALA C N 1
ATOM 8599 C CA . ALA C 1 169 ? -38.760 -42.761 31.553 1.00 25.25 169 ALA C CA 1
ATOM 8600 C C . ALA C 1 169 ? -40.032 -43.553 31.794 1.00 26.08 169 ALA C C 1
ATOM 8601 O O . ALA C 1 169 ? -41.071 -42.991 32.165 1.00 26.66 169 ALA C O 1
ATOM 8603 N N . PHE C 1 170 ? -39.941 -44.861 31.601 1.00 26.71 170 PHE C N 1
ATOM 8604 C CA . PHE C 1 170 ? -41.080 -45.746 31.779 1.00 28.15 170 PHE C CA 1
ATOM 8605 C C . PHE C 1 170 ? -40.665 -46.926 32.638 1.00 35.31 170 PHE C C 1
ATOM 8606 O O . PHE C 1 170 ? -39.603 -47.521 32.408 1.00 35.25 170 PHE C O 1
ATOM 8614 N N . LYS C 1 171 ? -41.484 -47.264 33.633 1.00 34.09 171 LYS C N 1
ATOM 8615 C CA . LYS C 1 171 ? -41.121 -48.361 34.528 1.00 39.11 171 LYS C CA 1
ATOM 8616 C C . LYS C 1 171 ? -41.182 -49.694 33.788 1.00 31.12 171 LYS C C 1
ATOM 8617 O O . LYS C 1 171 ? -42.132 -49.963 33.061 1.00 32.05 171 LYS C O 1
ATOM 8623 N N . TYR C 1 172 ? -40.160 -50.520 33.959 1.00 42.47 172 TYR C N 1
ATOM 8624 C CA . TYR C 1 172 ? -40.186 -51.842 33.360 1.00 42.16 172 TYR C CA 1
ATOM 8625 C C . TYR C 1 172 ? -40.688 -52.854 34.374 1.00 47.17 172 TYR C C 1
ATOM 8626 O O . TYR C 1 172 ? -40.122 -53.005 35.460 1.00 43.97 172 TYR C O 1
ATOM 8635 N N . ALA C 1 173 ? -41.760 -53.541 34.006 1.00 55.14 173 ALA C N 1
ATOM 8636 C CA . ALA C 1 173 ? -42.423 -54.478 34.896 1.00 56.66 173 ALA C CA 1
ATOM 8637 C C . ALA C 1 173 ? -43.122 -55.531 34.061 1.00 57.60 173 ALA C C 1
ATOM 8638 O O . ALA C 1 173 ? -43.568 -55.239 32.953 1.00 60.12 173 ALA C O 1
ATOM 8640 N N . ALA C 1 174 ? -43.221 -56.746 34.595 1.00 56.99 174 ALA C N 1
ATOM 8641 C CA . ALA C 1 174 ? -44.003 -57.812 33.973 1.00 56.32 174 ALA C CA 1
ATOM 8642 C C . ALA C 1 174 ? -43.733 -57.948 32.479 1.00 58.60 174 ALA C C 1
ATOM 8643 O O . ALA C 1 174 ? -44.661 -57.951 31.667 1.00 65.23 174 ALA C O 1
ATOM 8645 N N . GLY C 1 175 ? -42.457 -58.030 32.127 1.00 56.87 175 GLY C N 1
ATOM 8646 C CA . GLY C 1 175 ? -42.052 -58.221 30.749 1.00 59.48 175 GLY C CA 1
ATOM 8647 C C . GLY C 1 175 ? -42.363 -57.088 29.786 1.00 58.04 175 GLY C C 1
ATOM 8648 O O . GLY C 1 175 ? -42.325 -57.289 28.569 1.00 62.55 175 GLY C O 1
ATOM 8649 N N . LYS C 1 176 ? -42.664 -55.899 30.304 1.00 51.16 176 LYS C N 1
ATOM 8650 C CA . LYS C 1 176 ? -42.959 -54.772 29.419 1.00 46.50 176 LYS C CA 1
ATOM 8651 C C . LYS C 1 176 ? -42.723 -53.421 30.078 1.00 43.09 176 LYS C C 1
ATOM 8652 O O . LYS C 1 176 ? -42.645 -53.315 31.300 1.00 44.50 176 LYS C O 1
ATOM 8658 N N . TYR C 1 177 ? -42.587 -52.392 29.250 1.00 39.49 177 TYR C N 1
ATOM 8659 C CA . TYR C 1 177 ? -42.542 -51.030 29.748 1.00 38.67 177 TYR C CA 1
ATOM 8660 C C . TYR C 1 177 ? -43.980 -50.561 29.988 1.00 37.69 177 TYR C C 1
ATOM 8661 O O . TYR C 1 177 ? -44.856 -50.728 29.133 1.00 34.82 177 TYR C O 1
ATOM 8670 N N . ASP C 1 178 ? -44.219 -50.017 31.177 1.00 41.35 178 ASP C N 1
ATOM 8671 C CA . ASP C 1 178 ? -45.544 -49.560 31.583 1.00 34.70 178 ASP C CA 1
ATOM 8672 C C . ASP C 1 178 ? -45.709 -48.089 31.223 1.00 33.78 178 ASP C C 1
ATOM 8673 O O . ASP C 1 178 ? -45.244 -47.214 31.957 1.00 32.80 178 ASP C O 1
ATOM 8678 N N . ILE C 1 179 ? -46.411 -47.815 30.125 1.00 34.23 179 ILE C N 1
ATOM 8679 C CA . ILE C 1 179 ? -46.527 -46.452 29.608 1.00 33.47 179 ILE C CA 1
ATOM 8680 C C . ILE C 1 179 ? -47.310 -45.509 30.525 1.00 33.71 179 ILE C C 1
ATOM 8681 O O . ILE C 1 179 ? -47.301 -44.288 30.341 1.00 33.03 179 ILE C O 1
ATOM 8686 N N . LYS C 1 180 ? -47.987 -46.085 31.511 1.00 37.85 180 LYS C N 1
ATOM 8687 C CA . LYS C 1 180 ? -48.723 -45.302 32.493 1.00 35.18 180 LYS C CA 1
ATOM 8688 C C . LYS C 1 180 ? -47.830 -44.895 33.676 1.00 34.12 180 LYS C C 1
ATOM 8689 O O . LYS C 1 180 ? -48.169 -43.992 34.454 1.00 34.07 180 LYS C O 1
ATOM 8695 N N . ASP C 1 181 ? -46.683 -45.556 33.809 1.00 33.35 181 ASP C N 1
ATOM 8696 C CA . ASP C 1 181 ? -45.768 -45.276 34.911 1.00 32.41 181 ASP C CA 1
ATOM 8697 C C . ASP C 1 181 ? -44.506 -44.522 34.430 1.00 30.68 181 ASP C C 1
ATOM 8698 O O . ASP C 1 181 ? -43.490 -45.114 34.060 1.00 33.17 181 ASP C O 1
ATOM 8703 N N . VAL C 1 182 ? -44.605 -43.196 34.472 1.00 30.06 182 VAL C N 1
ATOM 8704 C CA . VAL C 1 182 ? -43.573 -42.280 34.017 1.00 29.81 182 VAL C CA 1
ATOM 8705 C C . VAL C 1 182 ? -42.878 -41.708 35.249 1.00 33.13 182 VAL C C 1
ATOM 8706 O O . VAL C 1 182 ? -43.531 -41.407 36.253 1.00 28.41 182 VAL C O 1
ATOM 8710 N N . GLY C 1 183 ? -41.556 -41.570 35.187 1.00 26.58 183 GLY C N 1
ATOM 8711 C CA . GLY C 1 183 ? -40.771 -41.202 36.356 1.00 27.57 183 GLY C CA 1
ATOM 8712 C C . GLY C 1 183 ? -40.008 -39.906 36.167 1.00 27.76 183 GLY C C 1
ATOM 8713 O O . GLY C 1 183 ? -38.872 -39.759 36.614 1.00 25.36 183 GLY C O 1
ATOM 8714 N N . VAL C 1 184 ? -40.662 -38.947 35.530 1.00 27.67 184 VAL C N 1
ATOM 8715 C CA . VAL C 1 184 ? -40.054 -37.674 35.173 1.00 28.42 184 VAL C CA 1
ATOM 8716 C C . VAL C 1 184 ? -40.137 -36.629 36.307 1.00 32.40 184 VAL C C 1
ATOM 8717 O O . VAL C 1 184 ? -39.275 -35.765 36.415 1.00 23.92 184 VAL C O 1
ATOM 8721 N N . ASP C 1 185 ? -41.135 -36.735 37.184 1.00 24.65 185 ASP C N 1
ATOM 8722 C CA . ASP C 1 185 ? -41.321 -35.732 38.248 1.00 24.69 185 ASP C CA 1
ATOM 8723 C C . ASP C 1 185 ? -41.232 -36.285 39.671 1.00 27.70 185 ASP C C 1
ATOM 8724 O O . ASP C 1 185 ? -41.669 -35.629 40.607 1.00 27.81 185 ASP C O 1
ATOM 8729 N N . ASN C 1 186 ? -40.642 -37.464 39.852 1.00 24.87 186 ASN C N 1
ATOM 8730 C CA . ASN C 1 186 ? -40.415 -37.959 41.211 1.00 25.15 186 ASN C CA 1
ATOM 8731 C C . ASN C 1 186 ? -39.288 -37.204 41.945 1.00 24.11 186 ASN C C 1
ATOM 8732 O O . ASN C 1 186 ? -38.604 -36.379 41.349 1.00 26.56 186 ASN C O 1
ATOM 8737 N N . ALA C 1 187 ? -39.095 -37.506 43.225 1.00 24.41 187 ALA C N 1
ATOM 8738 C CA . ALA C 1 187 ? -38.112 -36.781 44.053 1.00 23.59 187 ALA C CA 1
ATOM 8739 C C . ALA C 1 187 ? -36.705 -36.860 43.489 1.00 24.81 187 ALA C C 1
ATOM 8740 O O . ALA C 1 187 ? -35.923 -35.910 43.608 1.00 22.74 187 ALA C O 1
ATOM 8742 N N . GLY C 1 188 ? -36.379 -38.005 42.892 1.00 22.35 188 GLY C N 1
ATOM 8743 C CA . GLY C 1 188 ? -35.039 -38.238 42.385 1.00 25.26 188 GLY C CA 1
ATOM 8744 C C . GLY C 1 188 ? -34.713 -37.373 41.189 1.00 20.50 188 GLY C C 1
ATOM 8745 O O . GLY C 1 188 ? -33.609 -36.813 41.091 1.00 19.55 188 GLY C O 1
ATOM 8746 N N . ALA C 1 189 ? -35.665 -37.288 40.270 1.00 20.96 189 ALA C N 1
ATOM 8747 C CA . ALA C 1 189 ? -35.513 -36.474 39.077 1.00 20.40 189 ALA C CA 1
ATOM 8748 C C . ALA C 1 189 ? -35.392 -35.009 39.475 1.00 22.72 189 ALA C C 1
ATOM 8749 O O . ALA C 1 189 ? -34.570 -34.285 38.934 1.00 19.20 189 ALA C O 1
ATOM 8751 N N . LYS C 1 190 ? -36.243 -34.571 40.404 1.00 20.65 190 LYS C N 1
ATOM 8752 C CA . LYS C 1 190 ? -36.231 -33.177 40.837 1.00 20.44 190 LYS C CA 1
ATOM 8753 C C . LYS C 1 190 ? -34.888 -32.839 41.477 1.00 21.74 190 LYS C C 1
ATOM 8754 O O . LYS C 1 190 ? -34.351 -31.751 41.263 1.00 21.44 190 LYS C O 1
ATOM 8760 N N . ALA C 1 191 ? -34.335 -33.785 42.233 1.00 19.46 191 ALA C N 1
ATOM 8761 C CA . ALA C 1 191 ? -33.065 -33.550 42.905 1.00 18.70 191 ALA C CA 1
ATOM 8762 C C . ALA C 1 191 ? -31.951 -33.353 41.888 1.00 18.89 191 ALA C C 1
ATOM 8763 O O . ALA C 1 191 ? -31.147 -32.442 42.029 1.00 17.14 191 ALA C O 1
ATOM 8765 N N . GLY C 1 192 ? -31.913 -34.208 40.867 1.00 17.73 192 GLY C N 1
ATOM 8766 C CA . GLY C 1 192 ? -30.903 -34.111 39.832 1.00 16.98 192 GLY C CA 1
ATOM 8767 C C . GLY C 1 192 ? -30.994 -32.810 39.053 1.00 16.73 192 GLY C C 1
ATOM 8768 O O . GLY C 1 192 ? -29.999 -32.128 38.829 1.00 16.07 192 GLY C O 1
ATOM 8769 N N . LEU C 1 193 ? -32.193 -32.463 38.609 1.00 17.52 193 LEU C N 1
ATOM 8770 C CA . LEU C 1 193 ? -32.334 -31.251 37.818 1.00 17.28 193 LEU C CA 1
ATOM 8771 C C . LEU C 1 193 ? -32.057 -30.002 38.682 1.00 18.24 193 LEU C C 1
ATOM 8772 O O . LEU C 1 193 ? -31.492 -29.024 38.202 1.00 16.74 193 LEU C O 1
ATOM 8777 N N . THR C 1 194 ? -32.443 -30.038 39.954 1.00 17.42 194 THR C N 1
ATOM 8778 C CA . THR C 1 194 ? -32.118 -28.939 40.868 1.00 17.30 194 THR C CA 1
ATOM 8779 C C . THR C 1 194 ? -30.609 -28.771 41.019 1.00 19.26 194 THR C C 1
ATOM 8780 O O . THR C 1 194 ? -30.090 -27.657 41.034 1.00 17.15 194 THR C O 1
ATOM 8784 N N . PHE C 1 195 ? -29.907 -29.882 41.137 1.00 16.05 195 PHE C N 1
ATOM 8785 C CA . PHE C 1 195 ? -28.463 -29.790 41.227 1.00 16.41 195 PHE C CA 1
ATOM 8786 C C . PHE C 1 195 ? -27.877 -29.137 39.950 1.00 18.05 195 PHE C C 1
ATOM 8787 O O . PHE C 1 195 ? -27.052 -28.226 40.031 1.00 15.14 195 PHE C O 1
ATOM 8795 N N . LEU C 1 196 ? -28.324 -29.586 38.777 1.00 16.93 196 LEU C N 1
ATOM 8796 C CA . LEU C 1 196 ? -27.856 -29.021 37.514 1.00 19.00 196 LEU C CA 1
ATOM 8797 C C . LEU C 1 196 ? -28.121 -27.521 37.463 1.00 20.71 196 LEU C C 1
ATOM 8798 O O . LEU C 1 196 ? -27.256 -26.743 37.090 1.00 14.73 196 LEU C O 1
ATOM 8803 N N . VAL C 1 197 ? -29.329 -27.106 37.829 1.00 15.67 197 VAL C N 1
ATOM 8804 C CA . VAL C 1 197 ? -29.665 -25.692 37.737 1.00 18.35 197 VAL C CA 1
ATOM 8805 C C . VAL C 1 197 ? -28.874 -24.901 38.789 1.00 15.74 197 VAL C C 1
ATOM 8806 O O . VAL C 1 197 ? -28.495 -23.760 38.557 1.00 16.18 197 VAL C O 1
ATOM 8810 N N . ASP C 1 198 ? -28.597 -25.510 39.934 1.00 15.51 198 ASP C N 1
ATOM 8811 C CA . ASP C 1 198 ? -27.754 -24.833 40.924 1.00 17.16 198 ASP C CA 1
ATOM 8812 C C . ASP C 1 198 ? -26.323 -24.608 40.421 1.00 19.03 198 ASP C C 1
ATOM 8813 O O . ASP C 1 198 ? -25.705 -23.588 40.742 1.00 16.29 198 ASP C O 1
ATOM 8818 N N . LEU C 1 199 ? -25.796 -25.546 39.638 1.00 14.20 199 LEU C N 1
ATOM 8819 C CA . LEU C 1 199 ? -24.502 -25.313 39.025 1.00 13.72 199 LEU C CA 1
ATOM 8820 C C . LEU C 1 199 ? -24.552 -24.068 38.169 1.00 16.20 199 LEU C C 1
ATOM 8821 O O . LEU C 1 199 ? -23.607 -23.290 38.162 1.00 17.09 199 LEU C O 1
ATOM 8826 N N . ILE C 1 200 ? -25.648 -23.910 37.432 1.00 14.56 200 ILE C N 1
ATOM 8827 C CA . ILE C 1 200 ? -25.836 -22.742 36.567 1.00 15.25 200 ILE C CA 1
ATOM 8828 C C . ILE C 1 200 ? -25.973 -21.450 37.373 1.00 18.08 200 ILE C C 1
ATOM 8829 O O . ILE C 1 200 ? -25.290 -20.475 37.090 1.00 15.87 200 ILE C O 1
ATOM 8834 N N . LYS C 1 201 ? -26.859 -21.436 38.371 1.00 15.83 201 LYS C N 1
ATOM 8835 C CA . LYS C 1 201 ? -27.052 -20.246 39.207 1.00 16.30 201 LYS C CA 1
ATOM 8836 C C . LYS C 1 201 ? -25.776 -19.779 39.917 1.00 18.51 201 LYS C C 1
ATOM 8837 O O . LYS C 1 201 ? -25.584 -18.575 40.125 1.00 18.64 201 LYS C O 1
ATOM 8843 N N . ASN C 1 202 ? -24.927 -20.734 40.290 1.00 16.25 202 ASN C N 1
ATOM 8844 C CA . ASN C 1 202 ? -23.652 -20.447 40.944 1.00 14.60 202 ASN C CA 1
ATOM 8845 C C . ASN C 1 202 ? -22.498 -20.232 39.970 1.00 17.42 202 ASN C C 1
ATOM 8846 O O . ASN C 1 202 ? -21.331 -20.152 40.382 1.00 17.73 202 ASN C O 1
ATOM 8851 N N . LYS C 1 203 ? -22.847 -20.131 38.690 1.00 18.52 203 LYS C N 1
ATOM 8852 C CA . LYS C 1 203 ? -21.898 -19.790 37.621 1.00 17.51 203 LYS C CA 1
ATOM 8853 C C . LYS C 1 203 ? -20.790 -20.806 37.408 1.00 21.89 203 LYS C C 1
ATOM 8854 O O . LYS C 1 203 ? -19.704 -20.462 36.946 1.00 20.45 203 LYS C O 1
ATOM 8860 N N . HIS C 1 204 ? -21.066 -22.066 37.726 1.00 14.11 204 HIS C N 1
ATOM 8861 C CA . HIS C 1 204 ? -20.135 -23.128 37.342 1.00 17.62 204 HIS C CA 1
ATOM 8862 C C . HIS C 1 204 ? -20.448 -23.675 35.939 1.00 14.90 204 HIS C C 1
ATOM 8863 O O . HIS C 1 204 ? -19.625 -24.380 35.345 1.00 21.48 204 HIS C O 1
ATOM 8870 N N . MET C 1 205 ? -21.632 -23.360 35.425 1.00 18.55 205 MET C N 1
ATOM 8871 C CA . MET C 1 205 ? -22.003 -23.686 34.046 1.00 17.64 205 MET C CA 1
ATOM 8872 C C . MET C 1 205 ? -22.883 -22.559 33.546 1.00 16.27 205 MET C C 1
ATOM 8873 O O . MET C 1 205 ? -23.322 -21.710 34.329 1.00 19.29 205 MET C O 1
ATOM 8878 N N . ASN C 1 206 ? -23.145 -22.540 32.249 1.00 17.05 206 ASN C N 1
ATOM 8879 C CA . ASN C 1 206 ? -23.898 -21.467 31.622 1.00 17.58 206 ASN C CA 1
ATOM 8880 C C . ASN C 1 206 ? -25.013 -22.129 30.833 1.00 20.30 206 ASN C C 1
ATOM 8881 O O . ASN C 1 206 ? -24.738 -23.065 30.054 1.00 20.84 206 ASN C O 1
ATOM 8886 N N . ALA C 1 207 ? -26.249 -21.655 31.022 1.00 19.42 207 ALA C N 1
ATOM 8887 C CA . ALA C 1 207 ? -27.422 -22.203 30.352 1.00 17.89 207 ALA C CA 1
ATOM 8888 C C . ALA C 1 207 ? -27.280 -22.253 28.826 1.00 18.36 207 ALA C C 1
ATOM 8889 O O . ALA C 1 207 ? -27.867 -23.109 28.181 1.00 26.90 207 ALA C O 1
ATOM 8891 N N . ASP C 1 208 ? -26.498 -21.331 28.267 1.00 22.84 208 ASP C N 1
ATOM 8892 C CA A ASP C 1 208 ? -26.259 -21.181 26.822 0.52 26.27 208 ASP C CA 1
ATOM 8893 C CA B ASP C 1 208 ? -26.393 -21.270 26.816 0.48 26.58 208 ASP C CA 1
ATOM 8894 C C . ASP C 1 208 ? -25.533 -22.385 26.216 1.00 23.38 208 ASP C C 1
ATOM 8895 O O . ASP C 1 208 ? -25.673 -22.689 25.023 1.00 23.36 208 ASP C O 1
ATOM 8904 N N . THR C 1 209 ? -24.697 -23.037 27.026 1.00 22.04 209 THR C N 1
ATOM 8905 C CA . THR C 1 209 ? -23.776 -24.052 26.491 1.00 22.83 209 THR C CA 1
ATOM 8906 C C . THR C 1 209 ? -24.443 -25.168 25.680 1.00 25.85 209 THR C C 1
ATOM 8907 O O . THR C 1 209 ? -25.375 -25.837 26.146 1.00 20.74 209 THR C O 1
ATOM 8911 N N . ASP C 1 210 ? -23.961 -25.341 24.446 1.00 25.04 210 ASP C N 1
ATOM 8912 C CA . ASP C 1 210 ? -24.475 -26.370 23.557 1.00 23.69 210 ASP C CA 1
ATOM 8913 C C . ASP C 1 210 ? -23.330 -27.299 23.148 1.00 24.68 210 ASP C C 1
ATOM 8914 O O . ASP C 1 210 ? -22.226 -27.220 23.709 1.00 21.96 210 ASP C O 1
ATOM 8919 N N . TYR C 1 211 ? -23.580 -28.167 22.174 1.00 18.23 211 TYR C N 1
ATOM 8920 C CA . TYR C 1 211 ? -22.577 -29.147 21.761 1.00 18.89 211 TYR C CA 1
ATOM 8921 C C . TYR C 1 211 ? -21.286 -28.488 21.269 1.00 19.64 211 TYR C C 1
ATOM 8922 O O . TYR C 1 211 ? -20.201 -28.825 21.741 1.00 17.78 211 TYR C O 1
ATOM 8931 N N . SER C 1 212 ? -21.385 -27.564 20.311 1.00 18.78 212 SER C N 1
ATOM 8932 C CA A SER C 1 212 ? -20.187 -26.985 19.721 0.47 23.83 212 SER C CA 1
ATOM 8933 C CA B SER C 1 212 ? -20.178 -26.983 19.722 0.53 23.90 212 SER C CA 1
ATOM 8934 C C . SER C 1 212 ? -19.410 -26.120 20.710 1.00 21.50 212 SER C C 1
ATOM 8935 O O . SER C 1 212 ? -18.173 -26.068 20.661 1.00 19.93 212 SER C O 1
ATOM 8940 N N . ILE C 1 213 ? -20.131 -25.448 21.610 1.00 20.23 213 ILE C N 1
ATOM 8941 C CA . ILE C 1 213 ? -19.466 -24.605 22.610 1.00 24.28 213 ILE C CA 1
ATOM 8942 C C . ILE C 1 213 ? -18.626 -25.433 23.611 1.00 17.15 213 ILE C C 1
ATOM 8943 O O . ILE C 1 213 ? -17.461 -25.116 23.870 1.00 21.79 213 ILE C O 1
ATOM 8948 N N . ALA C 1 214 ? -19.215 -26.503 24.142 1.00 17.11 214 ALA C N 1
ATOM 8949 C CA . ALA C 1 214 ? -18.510 -27.357 25.098 1.00 16.06 214 ALA C CA 1
ATOM 8950 C C . ALA C 1 214 ? -17.360 -28.074 24.412 1.00 16.62 214 ALA C C 1
ATOM 8951 O O . ALA C 1 214 ? -16.280 -28.205 24.980 1.00 17.58 214 ALA C O 1
ATOM 8953 N N . GLU C 1 215 ? -17.588 -28.540 23.185 1.00 18.55 215 GLU C N 1
ATOM 8954 C CA . GLU C 1 215 ? -16.519 -29.217 22.457 1.00 20.76 215 GLU C CA 1
ATOM 8955 C C . GLU C 1 215 ? -15.328 -28.293 22.213 1.00 16.93 215 GLU C C 1
ATOM 8956 O O . GLU C 1 215 ? -14.171 -28.692 22.438 1.00 19.04 215 GLU C O 1
ATOM 8962 N N . ALA C 1 216 ? -15.603 -27.054 21.787 1.00 18.04 216 ALA C N 1
ATOM 8963 C CA . ALA C 1 216 ? -14.518 -26.107 21.536 1.00 20.94 216 ALA C CA 1
ATOM 8964 C C . ALA C 1 216 ? -13.754 -25.784 22.821 1.00 21.25 216 ALA C C 1
ATOM 8965 O O . ALA C 1 216 ? -12.522 -25.755 22.831 1.00 20.70 216 ALA C O 1
ATOM 8967 N N . ALA C 1 217 ? -14.484 -25.584 23.911 1.00 18.85 217 ALA C N 1
ATOM 8968 C CA . ALA C 1 217 ? -13.861 -25.288 25.198 1.00 17.36 217 ALA C CA 1
ATOM 8969 C C . ALA C 1 217 ? -12.943 -26.415 25.649 1.00 18.95 217 ALA C C 1
ATOM 8970 O O . ALA C 1 217 ? -11.806 -26.173 26.059 1.00 19.64 217 ALA C O 1
ATOM 8972 N N . PHE C 1 218 ? -13.431 -27.652 25.599 1.00 18.22 218 PHE C N 1
ATOM 8973 C CA . PHE C 1 218 ? -12.584 -28.757 26.020 1.00 15.08 218 PHE C CA 1
ATOM 8974 C C . PHE C 1 218 ? -11.377 -28.951 25.081 1.00 15.65 218 PHE C C 1
ATOM 8975 O O . PHE C 1 218 ? -10.258 -29.130 25.528 1.00 16.82 218 PHE C O 1
ATOM 8983 N N . ASN C 1 219 ? -11.627 -28.887 23.777 1.00 19.29 219 ASN C N 1
ATOM 8984 C CA . ASN C 1 219 ? -10.592 -29.209 22.820 1.00 17.20 219 ASN C CA 1
ATOM 8985 C C . ASN C 1 219 ? -9.563 -28.099 22.726 1.00 21.89 219 ASN C C 1
ATOM 8986 O O . ASN C 1 219 ? -8.463 -28.295 22.225 1.00 25.45 219 ASN C O 1
ATOM 8991 N N . LYS C 1 220 ? -9.920 -26.932 23.240 1.00 17.14 220 LYS C N 1
ATOM 8992 C CA . LYS C 1 220 ? -8.960 -25.846 23.348 1.00 19.22 220 LYS C CA 1
ATOM 8993 C C . LYS C 1 220 ? -8.343 -25.744 24.745 1.00 24.55 220 LYS C C 1
ATOM 8994 O O . LYS C 1 220 ? -7.558 -24.833 25.030 1.00 22.30 220 LYS C O 1
ATOM 9000 N N . GLY C 1 221 ? -8.680 -26.696 25.618 1.00 19.40 221 GLY C N 1
ATOM 9001 C CA . GLY C 1 221 ? -8.059 -26.756 26.925 1.00 19.10 221 GLY C CA 1
ATOM 9002 C C . GLY C 1 221 ? -8.502 -25.677 27.894 1.00 16.76 221 GLY C C 1
ATOM 9003 O O . GLY C 1 221 ? -7.764 -25.330 28.807 1.00 21.53 221 GLY C O 1
ATOM 9004 N N . GLU C 1 222 ? -9.724 -25.178 27.719 1.00 17.47 222 GLU C N 1
ATOM 9005 C CA . GLU C 1 222 ? -10.243 -24.115 28.584 1.00 20.18 222 GLU C CA 1
ATOM 9006 C C . GLU C 1 222 ? -11.034 -24.691 29.745 1.00 19.56 222 GLU C C 1
ATOM 9007 O O . GLU C 1 222 ? -11.161 -24.057 30.808 1.00 21.56 222 GLU C O 1
ATOM 9013 N N . THR C 1 223 ? -11.585 -25.881 29.540 1.00 16.03 223 THR C N 1
ATOM 9014 C CA . THR C 1 223 ? -12.328 -26.565 30.599 1.00 15.64 223 THR C CA 1
ATOM 9015 C C . THR C 1 223 ? -11.749 -27.952 30.846 1.00 18.34 223 THR C C 1
ATOM 9016 O O . THR C 1 223 ? -11.280 -28.598 29.908 1.00 16.33 223 THR C O 1
ATOM 9020 N N . ALA C 1 224 ? -11.766 -28.400 32.102 1.00 14.57 224 ALA C N 1
ATOM 9021 C CA . ALA C 1 224 ? -11.060 -29.622 32.496 1.00 14.85 224 ALA C CA 1
ATOM 9022 C C . ALA C 1 224 ? -11.835 -30.900 32.179 1.00 12.56 224 ALA C C 1
ATOM 9023 O O . ALA C 1 224 ? -11.255 -31.993 32.155 1.00 13.30 224 ALA C O 1
ATOM 9025 N N . MET C 1 225 ? -13.129 -30.783 31.939 1.00 14.17 225 MET C N 1
ATOM 9026 C CA . MET C 1 225 ? -13.972 -31.966 31.730 1.00 13.25 225 MET C CA 1
ATOM 9027 C C . MET C 1 225 ? -15.126 -31.658 30.804 1.00 12.13 225 MET C C 1
ATOM 9028 O O . MET C 1 225 ? -15.621 -30.526 30.734 1.00 13.01 225 MET C O 1
ATOM 9033 N N . THR C 1 226 ? -15.571 -32.683 30.102 1.00 11.15 226 THR C N 1
ATOM 9034 C CA . THR C 1 226 ? -16.787 -32.601 29.315 1.00 13.05 226 THR C CA 1
ATOM 9035 C C . THR C 1 226 ? -17.507 -33.945 29.407 1.00 11.21 226 THR C C 1
ATOM 9036 O O . THR C 1 226 ? -16.980 -34.908 30.013 1.00 13.06 226 THR C O 1
ATOM 9040 N N . ILE C 1 227 ? -18.697 -34.034 28.837 1.00 13.20 227 ILE C N 1
ATOM 9041 C CA . ILE C 1 227 ? -19.415 -35.291 28.839 1.00 12.68 227 ILE C CA 1
ATOM 9042 C C . ILE C 1 227 ? -19.837 -35.559 27.406 1.00 12.69 227 ILE C C 1
ATOM 9043 O O . ILE C 1 227 ? -20.523 -34.731 26.793 1.00 16.41 227 ILE C O 1
ATOM 9048 N N . ASN C 1 228 ? -19.365 -36.674 26.846 1.00 11.62 228 ASN C N 1
ATOM 9049 C CA . ASN C 1 228 ? -19.664 -36.949 25.452 1.00 16.12 228 ASN C CA 1
ATOM 9050 C C . ASN C 1 228 ? -19.555 -38.426 25.157 1.00 9.56 228 ASN C C 1
ATOM 9051 O O . ASN C 1 228 ? -19.235 -39.224 26.044 1.00 11.27 228 ASN C O 1
ATOM 9056 N N . GLY C 1 229 ? -19.870 -38.785 23.910 1.00 12.96 229 GLY C N 1
ATOM 9057 C CA . GLY C 1 229 ? -19.898 -40.173 23.468 1.00 12.27 229 GLY C CA 1
ATOM 9058 C C . GLY C 1 229 ? -18.713 -40.472 22.554 1.00 10.78 229 GLY C C 1
ATOM 9059 O O . GLY C 1 229 ? -17.926 -39.563 22.231 1.00 13.05 229 GLY C O 1
ATOM 9060 N N . PRO C 1 230 ? -18.601 -41.721 22.089 1.00 12.42 230 PRO C N 1
ATOM 9061 C CA . PRO C 1 230 ? -17.393 -42.125 21.345 1.00 12.72 230 PRO C CA 1
ATOM 9062 C C . PRO C 1 230 ? -17.162 -41.357 20.055 1.00 14.75 230 PRO C C 1
ATOM 9063 O O . PRO C 1 230 ? -16.024 -41.221 19.638 1.00 14.55 230 PRO C O 1
ATOM 9067 N N . TRP C 1 231 ? -18.224 -40.857 19.437 1.00 12.70 231 TRP C N 1
ATOM 9068 C CA . TRP C 1 231 ? -18.098 -40.118 18.178 1.00 13.17 231 TRP C CA 1
ATOM 9069 C C . TRP C 1 231 ? -17.285 -38.825 18.312 1.00 14.81 231 TRP C C 1
ATOM 9070 O O . TRP C 1 231 ? -16.796 -38.281 17.311 1.00 16.17 231 TRP C O 1
ATOM 9081 N N . ALA C 1 232 ? -17.146 -38.329 19.540 1.00 11.57 232 ALA C N 1
ATOM 9082 C CA . ALA C 1 232 ? -16.422 -37.090 19.790 1.00 10.32 232 ALA C CA 1
ATOM 9083 C C . ALA C 1 232 ? -14.903 -37.260 19.895 1.00 10.88 232 ALA C C 1
ATOM 9084 O O . ALA C 1 232 ? -14.166 -36.263 19.839 1.00 14.81 232 ALA C O 1
ATOM 9086 N N . TRP C 1 233 ? -14.447 -38.515 20.038 1.00 12.97 233 TRP C N 1
ATOM 9087 C CA . TRP C 1 233 ? -13.048 -38.776 20.323 1.00 14.38 233 TRP C CA 1
ATOM 9088 C C . TRP C 1 233 ? -12.184 -38.366 19.149 1.00 13.13 233 TRP C C 1
ATOM 9089 O O . TRP C 1 233 ? -11.068 -37.927 19.362 1.00 15.22 233 TRP C O 1
ATOM 9100 N N . SER C 1 234 ? -12.708 -38.454 17.916 1.00 13.75 234 SER C N 1
ATOM 9101 C CA A SER C 1 234 ? -11.942 -38.063 16.727 0.47 17.73 234 SER C CA 1
ATOM 9102 C CA B SER C 1 234 ? -11.910 -38.074 16.747 0.53 17.28 234 SER C CA 1
ATOM 9103 C C . SER C 1 234 ? -11.421 -36.624 16.816 1.00 15.15 234 SER C C 1
ATOM 9104 O O . SER C 1 234 ? -10.223 -36.347 16.638 1.00 15.43 234 SER C O 1
ATOM 9109 N N . ASN C 1 235 ? -12.323 -35.699 17.090 1.00 15.07 235 ASN C N 1
ATOM 9110 C CA . ASN C 1 235 ? -11.944 -34.306 17.197 1.00 19.05 235 ASN C CA 1
ATOM 9111 C C . ASN C 1 235 ? -11.011 -34.045 18.380 1.00 16.01 235 ASN C C 1
ATOM 9112 O O . ASN C 1 235 ? -10.139 -33.190 18.314 1.00 13.90 235 ASN C O 1
ATOM 9117 N N . ILE C 1 236 ? -11.188 -34.782 19.470 1.00 10.76 236 ILE C N 1
ATOM 9118 C CA . ILE C 1 236 ? -10.316 -34.576 20.603 1.00 11.93 236 ILE C CA 1
ATOM 9119 C C . ILE C 1 236 ? -8.898 -35.067 20.259 1.00 13.96 236 ILE C C 1
ATOM 9120 O O . ILE C 1 236 ? -7.903 -34.421 20.624 1.00 13.88 236 ILE C O 1
ATOM 9125 N N . ASP C 1 237 ? -8.795 -36.187 19.545 1.00 13.58 237 ASP C N 1
ATOM 9126 C CA . ASP C 1 237 ? -7.491 -36.621 19.050 1.00 15.69 237 ASP C CA 1
ATOM 9127 C C . ASP C 1 237 ? -6.781 -35.489 18.282 1.00 17.84 237 ASP C C 1
ATOM 9128 O O . ASP C 1 237 ? -5.639 -35.118 18.581 1.00 19.36 237 ASP C O 1
ATOM 9133 N N . THR C 1 238 ? -7.478 -34.901 17.317 1.00 14.09 238 THR C N 1
ATOM 9134 C CA . THR C 1 238 ? -6.876 -33.830 16.518 1.00 15.69 238 THR C CA 1
ATOM 9135 C C . THR C 1 238 ? -6.437 -32.610 17.362 1.00 20.39 238 THR C C 1
ATOM 9136 O O . THR C 1 238 ? -5.422 -31.966 17.092 1.00 18.98 238 THR C O 1
ATOM 9140 N N . SER C 1 239 ? -7.215 -32.302 18.395 1.00 14.86 239 SER C N 1
ATOM 9141 C CA . SER C 1 239 ? -6.971 -31.140 19.257 1.00 16.21 239 SER C CA 1
ATOM 9142 C C . SER C 1 239 ? -5.675 -31.157 20.076 1.00 16.09 239 SER C C 1
ATOM 9143 O O . SER C 1 239 ? -5.277 -30.120 20.625 1.00 18.72 239 SER C O 1
ATOM 9146 N N . ALA C 1 240 ? -5.054 -32.333 20.198 1.00 16.19 240 ALA C N 1
ATOM 9147 C CA . ALA C 1 240 ? -3.816 -32.486 20.986 1.00 14.42 240 ALA C CA 1
ATOM 9148 C C . ALA C 1 240 ? -3.975 -32.445 22.512 1.00 16.66 240 ALA C C 1
ATOM 9149 O O . ALA C 1 240 ? -2.975 -32.477 23.234 1.00 19.48 240 ALA C O 1
ATOM 9151 N N . VAL C 1 241 ? -5.211 -32.421 23.010 1.00 14.89 241 VAL C N 1
ATOM 9152 C CA . VAL C 1 241 ? -5.433 -32.529 24.445 1.00 14.86 241 VAL C CA 1
ATOM 9153 C C . VAL C 1 241 ? -5.054 -33.933 24.975 1.00 14.97 241 VAL C C 1
ATOM 9154 O O . VAL C 1 241 ? -5.362 -34.934 24.345 1.00 13.69 241 VAL C O 1
ATOM 9158 N N . ASN C 1 242 ? -4.394 -33.974 26.131 1.00 14.64 242 ASN C N 1
ATOM 9159 C CA . ASN C 1 242 ? -4.032 -35.242 26.787 1.00 15.02 242 ASN C CA 1
ATOM 9160 C C . ASN C 1 242 ? -5.248 -35.683 27.596 1.00 17.85 242 ASN C C 1
ATOM 9161 O O . ASN C 1 242 ? -5.341 -35.441 28.809 1.00 18.70 242 ASN C O 1
ATOM 9166 N N . TYR C 1 243 ? -6.194 -36.324 26.920 1.00 13.36 243 TYR C N 1
ATOM 9167 C CA . TYR C 1 243 ? -7.476 -36.644 27.540 1.00 13.93 243 TYR C CA 1
ATOM 9168 C C . TYR C 1 243 ? -7.598 -38.095 28.008 1.00 12.92 243 TYR C C 1
ATOM 9169 O O . TYR C 1 243 ? -6.939 -39.004 27.487 1.00 17.60 243 TYR C O 1
ATOM 9178 N N . GLY C 1 244 ? -8.444 -38.292 29.014 1.00 11.99 244 GLY C N 1
ATOM 9179 C CA . GLY C 1 244 ? -8.859 -39.620 29.430 1.00 14.22 244 GLY C CA 1
ATOM 9180 C C . GLY C 1 244 ? -10.390 -39.753 29.391 1.00 13.67 244 GLY C C 1
ATOM 9181 O O . GLY C 1 244 ? -11.161 -38.775 29.353 1.00 13.50 244 GLY C O 1
ATOM 9182 N N . VAL C 1 245 ? -10.834 -41.003 29.415 1.00 13.08 245 VAL C N 1
ATOM 9183 C CA . VAL C 1 245 ? -12.248 -41.310 29.334 1.00 12.94 245 VAL C CA 1
ATOM 9184 C C . VAL C 1 245 ? -12.560 -42.212 30.526 1.00 11.41 245 VAL C C 1
ATOM 9185 O O . VAL C 1 245 ? -11.898 -43.245 30.746 1.00 12.56 245 VAL C O 1
ATOM 9189 N N . THR C 1 246 ? -13.564 -41.836 31.312 1.00 13.34 246 THR C N 1
ATOM 9190 C CA . THR C 1 246 ? -13.738 -42.495 32.590 1.00 12.03 246 THR C CA 1
ATOM 9191 C C . THR C 1 246 ? -15.173 -42.509 33.043 1.00 13.87 246 THR C C 1
ATOM 9192 O O . THR C 1 246 ? -16.066 -41.939 32.391 1.00 13.12 246 THR C O 1
ATOM 9196 N N . VAL C 1 247 ? -15.378 -43.178 34.170 1.00 15.08 247 VAL C N 1
ATOM 9197 C CA . VAL C 1 247 ? -16.681 -43.308 34.779 1.00 13.55 247 VAL C CA 1
ATOM 9198 C C . VAL C 1 247 ? -17.274 -41.912 35.104 1.00 14.89 247 VAL C C 1
ATOM 9199 O O . VAL C 1 247 ? -16.558 -41.019 35.598 1.00 12.40 247 VAL C O 1
ATOM 9203 N N . LEU C 1 248 ? -18.567 -41.725 34.804 1.00 13.55 248 LEU C N 1
ATOM 9204 C CA . LEU C 1 248 ? -19.302 -40.498 35.159 1.00 11.97 248 LEU C CA 1
ATOM 9205 C C . LEU C 1 248 ? -19.286 -40.304 36.674 1.00 10.69 248 LEU C C 1
ATOM 9206 O O . LEU C 1 248 ? -19.218 -41.275 37.433 1.00 13.66 248 LEU C O 1
ATOM 9211 N N . PRO C 1 249 ? -19.361 -39.049 37.134 1.00 14.39 249 PRO C N 1
ATOM 9212 C CA . PRO C 1 249 ? -19.388 -38.830 38.585 1.00 16.39 249 PRO C CA 1
ATOM 9213 C C . PRO C 1 249 ? -20.686 -39.361 39.206 1.00 12.47 249 PRO C C 1
ATOM 9214 O O . PRO C 1 249 ? -21.713 -39.459 38.518 1.00 15.64 249 PRO C O 1
ATOM 9218 N N . THR C 1 250 ? -20.660 -39.690 40.495 1.00 11.57 250 THR C N 1
ATOM 9219 C CA . THR C 1 250 ? -21.906 -40.071 41.167 1.00 12.04 250 THR C CA 1
ATOM 9220 C C . THR C 1 250 ? -22.687 -38.869 41.661 1.00 15.92 250 THR C C 1
ATOM 9221 O O . THR C 1 250 ? -22.132 -37.788 41.861 1.00 12.16 250 THR C O 1
ATOM 9225 N N . PHE C 1 251 ? -23.975 -39.074 41.896 1.00 12.77 251 PHE C N 1
ATOM 9226 C CA . PHE C 1 251 ? -24.826 -38.047 42.505 1.00 12.64 251 PHE C CA 1
ATOM 9227 C C . PHE C 1 251 ? -25.600 -38.633 43.678 1.00 13.35 251 PHE C C 1
ATOM 9228 O O . PHE C 1 251 ? -26.244 -39.679 43.519 1.00 14.45 251 PHE C O 1
ATOM 9236 N N . LYS C 1 252 ? -25.526 -37.979 44.838 1.00 13.54 252 LYS C N 1
ATOM 9237 C CA . LYS C 1 252 ? -26.130 -38.507 46.061 1.00 14.28 252 LYS C CA 1
ATOM 9238 C C . LYS C 1 252 ? -25.678 -39.954 46.276 1.00 15.89 252 LYS C C 1
ATOM 9239 O O . LYS C 1 252 ? -26.449 -40.813 46.724 1.00 15.77 252 LYS C O 1
ATOM 9245 N N . GLY C 1 253 ? -24.424 -40.211 45.932 1.00 14.16 253 GLY C N 1
ATOM 9246 C CA . GLY C 1 253 ? -23.812 -41.516 46.146 1.00 16.41 253 GLY C CA 1
ATOM 9247 C C . GLY C 1 253 ? -24.151 -42.607 45.143 1.00 18.21 253 GLY C C 1
ATOM 9248 O O . GLY C 1 253 ? -23.711 -43.762 45.295 1.00 19.90 253 GLY C O 1
ATOM 9249 N N . GLN C 1 254 ? -24.933 -42.257 44.125 1.00 14.89 254 GLN C N 1
ATOM 9250 C CA . GLN C 1 254 ? -25.426 -43.249 43.176 1.00 14.42 254 GLN C CA 1
ATOM 9251 C C . GLN C 1 254 ? -24.868 -42.959 41.798 1.00 13.69 254 GLN C C 1
ATOM 9252 O O . GLN C 1 254 ? -24.641 -41.803 41.457 1.00 14.22 254 GLN C O 1
ATOM 9258 N N . PRO C 1 255 ? -24.669 -44.001 40.976 1.00 14.45 255 PRO C N 1
ATOM 9259 C CA . PRO C 1 255 ? -24.050 -43.726 39.673 1.00 15.06 255 PRO C CA 1
ATOM 9260 C C . PRO C 1 255 ? -24.922 -42.851 38.770 1.00 12.70 255 PRO C C 1
ATOM 9261 O O . PRO C 1 255 ? -26.160 -42.929 38.823 1.00 14.55 255 PRO C O 1
ATOM 9265 N N . SER C 1 256 ? -24.282 -42.014 37.962 1.00 13.07 256 SER C N 1
ATOM 9266 C CA . SER C 1 256 ? -24.977 -41.393 36.853 1.00 12.98 256 SER C CA 1
ATOM 9267 C C . SER C 1 256 ? -25.412 -42.517 35.912 1.00 13.29 256 SER C C 1
ATOM 9268 O O . SER C 1 256 ? -24.660 -43.471 35.671 1.00 15.66 256 SER C O 1
ATOM 9271 N N . LYS C 1 257 ? -26.613 -42.386 35.379 1.00 13.90 257 LYS C N 1
ATOM 9272 C CA . LYS C 1 257 ? -27.234 -43.443 34.577 1.00 17.16 257 LYS C CA 1
ATOM 9273 C C . LYS C 1 257 ? -27.501 -42.971 33.147 1.00 16.56 257 LYS C C 1
ATOM 9274 O O . LYS C 1 257 ? -28.607 -42.509 32.832 1.00 18.63 257 LYS C O 1
ATOM 9280 N N . PRO C 1 258 ? -26.486 -43.068 32.275 1.00 16.87 258 PRO C N 1
ATOM 9281 C CA . PRO C 1 258 ? -26.740 -42.722 30.870 1.00 16.04 258 PRO C CA 1
ATOM 9282 C C . PRO C 1 258 ? -27.779 -43.645 30.220 1.00 17.75 258 PRO C C 1
ATOM 9283 O O . PRO C 1 258 ? -27.883 -44.829 30.560 1.00 17.22 258 PRO C O 1
ATOM 9287 N N . PHE C 1 259 ? -28.568 -43.086 29.309 1.00 19.34 259 PHE C N 1
ATOM 9288 C CA . PHE C 1 259 ? -29.472 -43.893 28.499 1.00 18.69 259 PHE C CA 1
ATOM 9289 C C . PHE C 1 259 ? -28.664 -44.460 27.333 1.00 17.93 259 PHE C C 1
ATOM 9290 O O . PHE C 1 259 ? -28.184 -43.705 26.495 1.00 22.60 259 PHE C O 1
ATOM 9298 N N . VAL C 1 260 ? -28.506 -45.782 27.288 1.00 12.86 260 VAL C N 1
ATOM 9299 C CA . VAL C 1 260 ? -27.658 -46.438 26.299 1.00 13.71 260 VAL C CA 1
ATOM 9300 C C . VAL C 1 260 ? -28.361 -46.595 24.948 1.00 13.38 260 VAL C C 1
ATOM 9301 O O . VAL C 1 260 ? -29.526 -47.043 24.884 1.00 16.52 260 VAL C O 1
ATOM 9305 N N . GLY C 1 261 ? -27.645 -46.219 23.890 1.00 15.02 261 GLY C N 1
ATOM 9306 C CA . GLY C 1 261 ? -28.198 -46.229 22.544 1.00 16.89 261 GLY C CA 1
ATOM 9307 C C . GLY C 1 261 ? -27.471 -47.263 21.724 1.00 15.62 261 GLY C C 1
ATOM 9308 O O . GLY C 1 261 ? -26.269 -47.473 21.877 1.00 17.06 261 GLY C O 1
ATOM 9309 N N . VAL C 1 262 ? -28.216 -47.977 20.894 1.00 12.63 262 VAL C N 1
ATOM 9310 C CA . VAL C 1 262 ? -27.615 -48.904 19.947 1.00 10.27 262 VAL C CA 1
ATOM 9311 C C . VAL C 1 262 ? -27.888 -48.306 18.582 1.00 11.57 262 VAL C C 1
ATOM 9312 O O . VAL C 1 262 ? -29.061 -48.238 18.133 1.00 14.06 262 VAL C O 1
ATOM 9316 N N . LEU C 1 263 ? -26.822 -47.857 17.923 1.00 11.30 263 LEU C N 1
ATOM 9317 C CA . LEU C 1 263 ? -26.928 -47.338 16.561 1.00 11.57 263 LEU C CA 1
ATOM 9318 C C . LEU C 1 263 ? -27.415 -48.508 15.734 1.00 12.09 263 LEU C C 1
ATOM 9319 O O . LEU C 1 263 ? -26.834 -49.603 15.787 1.00 12.18 263 LEU C O 1
ATOM 9324 N N . SER C 1 264 ? -28.488 -48.269 14.995 1.00 10.17 264 SER C N 1
ATOM 9325 C CA . SER C 1 264 ? -29.222 -49.291 14.254 1.00 11.57 264 SER C CA 1
ATOM 9326 C C . SER C 1 264 ? -29.502 -48.847 12.831 1.00 13.58 264 SER C C 1
ATOM 9327 O O . SER C 1 264 ? -29.576 -47.652 12.542 1.00 11.24 264 SER C O 1
ATOM 9330 N N . ALA C 1 265 ? -29.621 -49.813 11.928 1.00 11.83 265 ALA C N 1
ATOM 9331 C CA . ALA C 1 265 ? -29.907 -49.517 10.522 1.00 9.74 265 ALA C CA 1
ATOM 9332 C C . ALA C 1 265 ? -31.200 -50.242 10.140 1.00 12.47 265 ALA C C 1
ATOM 9333 O O . ALA C 1 265 ? -31.229 -51.476 10.167 1.00 13.16 265 ALA C O 1
ATOM 9335 N N . GLY C 1 266 ? -32.228 -49.492 9.761 1.00 11.20 266 GLY C N 1
ATOM 9336 C CA . GLY C 1 266 ? -33.509 -50.052 9.344 1.00 10.60 266 GLY C CA 1
ATOM 9337 C C . GLY C 1 266 ? -33.655 -49.909 7.843 1.00 12.96 266 GLY C C 1
ATOM 9338 O O . GLY C 1 266 ? -33.020 -49.049 7.206 1.00 13.09 266 GLY C O 1
ATOM 9339 N N . ILE C 1 267 ? -34.496 -50.755 7.271 1.00 13.00 267 ILE C N 1
ATOM 9340 C CA . ILE C 1 267 ? -34.797 -50.727 5.843 1.00 14.81 267 ILE C CA 1
ATOM 9341 C C . ILE C 1 267 ? -36.236 -50.214 5.628 1.00 11.16 267 ILE C C 1
ATOM 9342 O O . ILE C 1 267 ? -37.210 -50.687 6.245 1.00 11.53 267 ILE C O 1
ATOM 9347 N N . ASN C 1 268 ? -36.367 -49.180 4.788 1.00 11.32 268 ASN C N 1
ATOM 9348 C CA . ASN C 1 268 ? -37.651 -48.560 4.471 1.00 11.90 268 ASN C CA 1
ATOM 9349 C C . ASN C 1 268 ? -38.631 -49.582 3.891 1.00 12.04 268 ASN C C 1
ATOM 9350 O O . ASN C 1 268 ? -38.314 -50.287 2.920 1.00 14.45 268 ASN C O 1
ATOM 9355 N N . ALA C 1 269 ? -39.809 -49.686 4.505 1.00 13.17 269 ALA C N 1
ATOM 9356 C CA . ALA C 1 269 ? -40.884 -50.546 4.005 1.00 13.70 269 ALA C CA 1
ATOM 9357 C C . ALA C 1 269 ? -41.208 -50.312 2.527 1.00 14.78 269 ALA C C 1
ATOM 9358 O O . ALA C 1 269 ? -41.653 -51.229 1.815 1.00 18.44 269 ALA C O 1
ATOM 9360 N N . ALA C 1 270 ? -40.979 -49.083 2.066 1.00 14.49 270 ALA C N 1
ATOM 9361 C CA . ALA C 1 270 ? -41.281 -48.721 0.680 1.00 16.00 270 ALA C CA 1
ATOM 9362 C C . ALA C 1 270 ? -40.131 -48.957 -0.317 1.00 20.81 270 ALA C C 1
ATOM 9363 O O . ALA C 1 270 ? -40.309 -48.758 -1.518 1.00 22.02 270 ALA C O 1
ATOM 9365 N N . SER C 1 271 ? -38.955 -49.365 0.160 1.00 16.15 271 SER C N 1
ATOM 9366 C CA . SER C 1 271 ? -37.808 -49.578 -0.742 1.00 14.86 271 SER C CA 1
ATOM 9367 C C . SER C 1 271 ? -38.027 -50.773 -1.670 1.00 14.53 271 SER C C 1
ATOM 9368 O O . SER C 1 271 ? -38.390 -51.864 -1.207 1.00 16.46 271 SER C O 1
ATOM 9371 N N . PRO C 1 272 ? -37.804 -50.587 -2.982 1.00 14.85 272 PRO C N 1
ATOM 9372 C CA . PRO C 1 272 ? -37.801 -51.723 -3.913 1.00 13.45 272 PRO C CA 1
ATOM 9373 C C . PRO C 1 272 ? -36.433 -52.423 -3.922 1.00 12.07 272 PRO C C 1
ATOM 9374 O O . PRO C 1 272 ? -36.189 -53.336 -4.743 1.00 16.76 272 PRO C O 1
ATOM 9378 N N . ASN C 1 273 ? -35.560 -52.004 -3.012 1.00 11.89 273 ASN C N 1
ATOM 9379 C CA . ASN C 1 273 ? -34.170 -52.462 -2.950 1.00 14.90 273 ASN C CA 1
ATOM 9380 C C . ASN C 1 273 ? -33.826 -53.233 -1.679 1.00 10.56 273 ASN C C 1
ATOM 9381 O O . ASN C 1 273 ? -32.638 -53.259 -1.243 1.00 12.80 273 ASN C O 1
ATOM 9386 N N . LYS C 1 274 ? -34.837 -53.852 -1.068 1.00 12.47 274 LYS C N 1
ATOM 9387 C CA . LYS C 1 274 ? -34.680 -54.486 0.256 1.00 11.55 274 LYS C CA 1
ATOM 9388 C C . LYS C 1 274 ? -33.624 -55.591 0.253 1.00 12.10 274 LYS C C 1
ATOM 9389 O O . LYS C 1 274 ? -32.862 -55.700 1.218 1.00 11.60 274 LYS C O 1
ATOM 9395 N N . GLU C 1 275 ? -33.573 -56.404 -0.805 1.00 11.26 275 GLU C N 1
ATOM 9396 C CA . GLU C 1 275 ? -32.622 -57.521 -0.822 1.00 10.42 275 GLU C CA 1
ATOM 9397 C C . GLU C 1 275 ? -31.188 -57.041 -0.929 1.00 12.45 275 GLU C C 1
ATOM 9398 O O . GLU C 1 275 ? -30.331 -57.545 -0.214 1.00 14.01 275 GLU C O 1
ATOM 9404 N N . LEU C 1 276 ? -30.931 -56.039 -1.769 1.00 16.64 276 LEU C N 1
ATOM 9405 C CA . LEU C 1 276 ? -29.559 -55.534 -1.871 1.00 14.50 276 LEU C CA 1
ATOM 9406 C C . LEU C 1 276 ? -29.172 -54.730 -0.619 1.00 10.65 276 LEU C C 1
ATOM 9407 O O . LEU C 1 276 ? -27.999 -54.727 -0.211 1.00 12.42 276 LEU C O 1
ATOM 9412 N N . ALA C 1 277 ? -30.165 -54.105 0.021 1.00 11.81 277 ALA C N 1
ATOM 9413 C CA . ALA C 1 277 ? -29.955 -53.438 1.314 1.00 13.46 277 ALA C CA 1
ATOM 9414 C C . ALA C 1 277 ? -29.506 -54.446 2.368 1.00 11.71 277 ALA C C 1
ATOM 9415 O O . ALA C 1 277 ? -28.575 -54.196 3.151 1.00 11.77 277 ALA C O 1
ATOM 9417 N N . LYS C 1 278 ? -30.169 -55.601 2.419 1.00 9.81 278 LYS C N 1
ATOM 9418 C CA . LYS C 1 278 ? -29.763 -56.643 3.353 1.00 10.18 278 LYS C CA 1
ATOM 9419 C C . LYS C 1 278 ? -28.363 -57.144 3.050 1.00 12.31 278 LYS C C 1
ATOM 9420 O O . LYS C 1 278 ? -27.546 -57.375 3.965 1.00 14.23 278 LYS C O 1
ATOM 9426 N N . GLU C 1 279 ? -28.054 -57.314 1.769 1.00 11.83 279 GLU C N 1
ATOM 9427 C CA . GLU C 1 279 ? -26.680 -57.684 1.401 1.00 9.93 279 GLU C CA 1
ATOM 9428 C C . GLU C 1 279 ? -25.667 -56.642 1.821 1.00 10.34 279 GLU C C 1
ATOM 9429 O O . GLU C 1 279 ? -24.584 -56.985 2.351 1.00 10.19 279 GLU C O 1
ATOM 9435 N N . PHE C 1 280 ? -25.995 -55.381 1.586 1.00 11.17 280 PHE C N 1
ATOM 9436 C CA . PHE C 1 280 ? -25.115 -54.303 2.038 1.00 9.48 280 PHE C CA 1
ATOM 9437 C C . PHE C 1 280 ? -24.878 -54.339 3.548 1.00 9.48 280 PHE C C 1
ATOM 9438 O O . PHE C 1 280 ? -23.708 -54.283 4.014 1.00 9.89 280 PHE C O 1
ATOM 9446 N N . LEU C 1 281 ? -25.952 -54.396 4.325 1.00 11.25 281 LEU C N 1
ATOM 9447 C CA . LEU C 1 281 ? -25.835 -54.352 5.780 1.00 9.54 281 LEU C CA 1
ATOM 9448 C C . LEU C 1 281 ? -25.149 -55.603 6.361 1.00 9.91 281 LEU C C 1
ATOM 9449 O O . LEU C 1 281 ? -24.202 -55.488 7.160 1.00 10.55 281 LEU C O 1
ATOM 9454 N N . GLU C 1 282 ? -25.564 -56.796 5.942 1.00 9.86 282 GLU C N 1
ATOM 9455 C CA . GLU C 1 282 ? -24.993 -58.026 6.523 1.00 10.33 282 GLU C CA 1
ATOM 9456 C C . GLU C 1 282 ? -23.599 -58.357 6.045 1.00 11.38 282 GLU C C 1
ATOM 9457 O O . GLU C 1 282 ? -22.767 -58.848 6.826 1.00 14.48 282 GLU C O 1
ATOM 9463 N N . ASN C 1 283 ? -23.339 -58.126 4.763 1.00 11.27 283 ASN C N 1
ATOM 9464 C CA . ASN C 1 283 ? -22.138 -58.673 4.137 1.00 11.67 283 ASN C CA 1
ATOM 9465 C C . ASN C 1 283 ? -21.051 -57.660 3.737 1.00 10.34 283 ASN C C 1
ATOM 9466 O O . ASN C 1 283 ? -19.938 -58.073 3.331 1.00 12.87 283 ASN C O 1
ATOM 9471 N N . TYR C 1 284 ? -21.356 -56.365 3.909 1.00 9.96 284 TYR C N 1
ATOM 9472 C CA . TYR C 1 284 ? -20.368 -55.299 3.694 1.00 9.82 284 TYR C CA 1
ATOM 9473 C C . TYR C 1 284 ? -20.173 -54.450 4.942 1.00 10.40 284 TYR C C 1
ATOM 9474 O O . TYR C 1 284 ? -19.040 -54.305 5.404 1.00 13.45 284 TYR C O 1
ATOM 9483 N N . LEU C 1 285 ? -21.246 -53.913 5.511 1.00 9.07 285 LEU C N 1
ATOM 9484 C CA . LEU C 1 285 ? -21.109 -53.109 6.716 1.00 11.99 285 LEU C CA 1
ATOM 9485 C C . LEU C 1 285 ? -20.757 -53.915 7.944 1.00 11.67 285 LEU C C 1
ATOM 9486 O O . LEU C 1 285 ? -19.766 -53.614 8.624 1.00 10.79 285 LEU C O 1
ATOM 9491 N N . LEU C 1 286 ? -21.547 -54.934 8.241 1.00 11.13 286 LEU C N 1
ATOM 9492 C CA . LEU C 1 286 ? -21.332 -55.726 9.468 1.00 12.32 286 LEU C CA 1
ATOM 9493 C C . LEU C 1 286 ? -20.265 -56.817 9.286 1.00 13.05 286 LEU C C 1
ATOM 9494 O O . LEU C 1 286 ? -20.509 -58.022 9.506 1.00 13.57 286 LEU C O 1
ATOM 9499 N N . THR C 1 287 ? -19.071 -56.360 8.899 1.00 11.14 287 THR C N 1
ATOM 9500 C CA . THR C 1 287 ? -17.861 -57.185 8.772 1.00 10.19 287 THR C CA 1
ATOM 9501 C C . THR C 1 287 ? -16.750 -56.436 9.480 1.00 10.43 287 THR C C 1
ATOM 9502 O O . THR C 1 287 ? -16.890 -55.245 9.743 1.00 11.66 287 THR C O 1
ATOM 9506 N N . ASP C 1 288 ? -15.646 -57.117 9.778 1.00 13.85 288 ASP C N 1
ATOM 9507 C CA . ASP C 1 288 ? -14.504 -56.438 10.399 1.00 13.60 288 ASP C CA 1
ATOM 9508 C C . ASP C 1 288 ? -14.087 -55.221 9.548 1.00 13.39 288 ASP C C 1
ATOM 9509 O O . ASP C 1 288 ? -13.890 -54.127 10.061 1.00 13.03 288 ASP C O 1
ATOM 9514 N N . GLU C 1 289 ? -14.009 -55.422 8.237 1.00 15.73 289 GLU C N 1
ATOM 9515 C CA . GLU C 1 289 ? -13.540 -54.390 7.311 1.00 13.80 289 GLU C CA 1
ATOM 9516 C C . GLU C 1 289 ? -14.521 -53.215 7.176 1.00 10.84 289 GLU C C 1
ATOM 9517 O O . GLU C 1 289 ? -14.100 -52.040 7.105 1.00 16.71 289 GLU C O 1
ATOM 9523 N N . GLY C 1 290 ? -15.816 -53.529 7.141 1.00 12.73 290 GLY C N 1
ATOM 9524 C CA . GLY C 1 290 ? -16.820 -52.479 7.052 1.00 11.54 290 GLY C CA 1
ATOM 9525 C C . GLY C 1 290 ? -16.842 -51.572 8.269 1.00 12.30 290 GLY C C 1
ATOM 9526 O O . GLY C 1 290 ? -16.795 -50.339 8.160 1.00 12.12 290 GLY C O 1
ATOM 9527 N N . LEU C 1 291 ? -16.901 -52.182 9.447 1.00 13.62 291 LEU C N 1
ATOM 9528 C CA . LEU C 1 291 ? -16.974 -51.379 10.663 1.00 11.24 291 LEU C CA 1
ATOM 9529 C C . LEU C 1 291 ? -15.666 -50.648 10.913 1.00 10.13 291 LEU C C 1
ATOM 9530 O O . LEU C 1 291 ? -15.699 -49.520 11.432 1.00 12.41 291 LEU C O 1
ATOM 9535 N N . GLU C 1 292 ? -14.541 -51.246 10.529 1.00 11.52 292 GLU C N 1
ATOM 9536 C CA . GLU C 1 292 ? -13.274 -50.546 10.663 1.00 11.78 292 GLU C CA 1
ATOM 9537 C C . GLU C 1 292 ? -13.287 -49.237 9.868 1.00 17.28 292 GLU C C 1
ATOM 9538 O O . GLU C 1 292 ? -12.748 -48.214 10.328 1.00 15.45 292 GLU C O 1
ATOM 9544 N N . ALA C 1 293 ? -13.896 -49.266 8.683 1.00 12.30 293 ALA C N 1
ATOM 9545 C CA . ALA C 1 293 ? -13.867 -48.101 7.799 1.00 15.77 293 ALA C CA 1
ATOM 9546 C C . ALA C 1 293 ? -14.635 -46.947 8.439 1.00 14.72 293 ALA C C 1
ATOM 9547 O O . ALA C 1 293 ? -14.194 -45.769 8.432 1.00 13.53 293 ALA C O 1
ATOM 9549 N N . VAL C 1 294 ? -15.792 -47.303 8.991 1.00 13.40 294 VAL C N 1
ATOM 9550 C CA . VAL C 1 294 ? -16.653 -46.338 9.654 1.00 10.15 294 VAL C CA 1
ATOM 9551 C C . VAL C 1 294 ? -15.986 -45.841 10.933 1.00 10.18 294 VAL C C 1
ATOM 9552 O O . VAL C 1 294 ? -15.885 -44.621 11.181 1.00 12.40 294 VAL C O 1
ATOM 9556 N N . ASN C 1 295 ? -15.503 -46.786 11.730 1.00 13.21 295 ASN C N 1
ATOM 9557 C CA . ASN C 1 295 ? -14.899 -46.483 13.020 1.00 12.73 295 ASN C CA 1
ATOM 9558 C C . ASN C 1 295 ? -13.660 -45.571 12.900 1.00 13.04 295 ASN C C 1
ATOM 9559 O O . ASN C 1 295 ? -13.429 -44.710 13.764 1.00 15.84 295 ASN C O 1
ATOM 9564 N N . LYS C 1 296 ? -12.886 -45.736 11.832 1.00 13.87 296 LYS C N 1
ATOM 9565 C CA . LYS C 1 296 ? -11.727 -44.887 11.610 1.00 14.60 296 LYS C CA 1
ATOM 9566 C C . LYS C 1 296 ? -12.118 -43.443 11.278 1.00 17.74 296 LYS C C 1
ATOM 9567 O O . LYS C 1 296 ? -11.332 -42.525 11.490 1.00 21.33 296 LYS C O 1
ATOM 9573 N N . ASP C 1 297 ? -13.331 -43.255 10.760 1.00 16.58 297 ASP C N 1
ATOM 9574 C CA . ASP C 1 297 ? -13.850 -41.921 10.477 1.00 18.73 297 ASP C CA 1
ATOM 9575 C C . ASP C 1 297 ? -14.301 -41.230 11.782 1.00 17.15 297 ASP C C 1
ATOM 9576 O O . ASP C 1 297 ? -13.759 -40.200 12.173 1.00 18.83 297 ASP C O 1
ATOM 9581 N N . LYS C 1 298 ? -15.335 -41.786 12.415 1.00 14.67 298 LYS C N 1
ATOM 9582 C CA A LYS C 1 298 ? -15.706 -41.411 13.777 0.38 13.61 298 LYS C CA 1
ATOM 9583 C CA B LYS C 1 298 ? -15.692 -41.409 13.779 0.62 13.38 298 LYS C CA 1
ATOM 9584 C C . LYS C 1 298 ? -15.902 -42.687 14.599 1.00 14.92 298 LYS C C 1
ATOM 9585 O O . LYS C 1 298 ? -16.601 -43.580 14.169 1.00 12.40 298 LYS C O 1
ATOM 9596 N N . PRO C 1 299 ? -15.305 -42.779 15.804 1.00 14.04 299 PRO C N 1
ATOM 9597 C CA . PRO C 1 299 ? -15.570 -44.007 16.576 1.00 13.65 299 PRO C CA 1
ATOM 9598 C C . PRO C 1 299 ? -17.057 -44.319 16.857 1.00 13.53 299 PRO C C 1
ATOM 9599 O O . PRO C 1 299 ? -17.829 -43.434 17.232 1.00 13.99 299 PRO C O 1
ATOM 9603 N N . LEU C 1 300 ? -17.400 -45.595 16.674 1.00 11.58 300 LEU C N 1
ATOM 9604 C CA . LEU C 1 300 ? -18.736 -46.142 16.821 1.00 14.53 300 LEU C CA 1
ATOM 9605 C C . LEU C 1 300 ? -19.085 -46.450 18.277 1.00 11.59 300 LEU C C 1
ATOM 9606 O O . LEU C 1 300 ? -20.275 -46.515 18.628 1.00 15.69 300 LEU C O 1
ATOM 9611 N N . GLY C 1 301 ? -18.059 -46.630 19.117 1.00 14.62 301 GLY C N 1
ATOM 9612 C CA . GLY C 1 301 ? -18.273 -47.155 20.457 1.00 16.32 301 GLY C CA 1
ATOM 9613 C C . GLY C 1 301 ? -18.012 -48.658 20.467 1.00 15.09 301 GLY C C 1
ATOM 9614 O O . GLY C 1 301 ? -17.137 -49.154 19.740 1.00 15.50 301 GLY C O 1
ATOM 9615 N N . ALA C 1 302 ? -18.756 -49.392 21.281 1.00 16.07 302 ALA C N 1
ATOM 9616 C CA . ALA C 1 302 ? -18.592 -50.850 21.361 1.00 15.36 302 ALA C CA 1
ATOM 9617 C C . ALA C 1 302 ? -19.466 -51.544 20.317 1.00 17.67 302 ALA C C 1
ATOM 9618 O O . ALA C 1 302 ? -20.693 -51.643 20.481 1.00 17.67 302 ALA C O 1
ATOM 9620 N N . VAL C 1 303 ? -18.852 -52.068 19.258 1.00 12.00 303 VAL C N 1
ATOM 9621 C CA . VAL C 1 303 ? -19.657 -52.523 18.112 1.00 12.01 303 VAL C CA 1
ATOM 9622 C C . VAL C 1 303 ? -20.421 -53.810 18.382 1.00 12.49 303 VAL C C 1
ATOM 9623 O O . VAL C 1 303 ? -20.048 -54.605 19.255 1.00 14.79 303 VAL C O 1
ATOM 9627 N N . ALA C 1 304 ? -21.522 -53.995 17.660 1.00 11.31 304 ALA C N 1
ATOM 9628 C CA . ALA C 1 304 ? -22.369 -55.180 17.841 1.00 13.28 304 ALA C CA 1
ATOM 9629 C C . ALA C 1 304 ? -21.746 -56.491 17.339 1.00 13.47 304 ALA C C 1
ATOM 9630 O O . ALA C 1 304 ? -22.104 -57.579 17.796 1.00 13.39 304 ALA C O 1
ATOM 9632 N N . LEU C 1 305 ? -20.820 -56.373 16.395 1.00 11.62 305 LEU C N 1
ATOM 9633 C CA . LEU C 1 305 ? -20.169 -57.511 15.758 1.00 12.79 305 LEU C CA 1
ATOM 9634 C C . LEU C 1 305 ? -19.070 -58.027 16.660 1.00 14.29 305 LEU C C 1
ATOM 9635 O O . LEU C 1 305 ? -18.064 -57.330 16.912 1.00 12.91 305 LEU C O 1
ATOM 9640 N N . LYS C 1 306 ? -19.259 -59.243 17.171 1.00 14.33 306 LYS C N 1
ATOM 9641 C CA . LYS C 1 306 ? -18.359 -59.797 18.159 1.00 15.99 306 LYS C CA 1
ATOM 9642 C C . LYS C 1 306 ? -16.911 -59.814 17.707 1.00 15.99 306 LYS C C 1
ATOM 9643 O O . LYS C 1 306 ? -16.023 -59.488 18.490 1.00 18.72 306 LYS C O 1
ATOM 9649 N N . SER C 1 307 ? -16.674 -60.210 16.463 1.00 15.82 307 SER C N 1
ATOM 9650 C CA . SER C 1 307 ? -15.310 -60.385 15.996 1.00 16.37 307 SER C CA 1
ATOM 9651 C C . SER C 1 307 ? -14.499 -59.099 16.031 1.00 17.59 307 SER C C 1
ATOM 9652 O O . SER C 1 307 ? -13.317 -59.118 16.386 1.00 20.31 307 SER C O 1
ATOM 9655 N N . TYR C 1 308 ? -15.138 -57.976 15.728 1.00 16.10 308 TYR C N 1
ATOM 9656 C CA . TYR C 1 308 ? -14.417 -56.697 15.706 1.00 13.85 308 TYR C CA 1
ATOM 9657 C C . TYR C 1 308 ? -14.397 -56.051 17.098 1.00 15.24 308 TYR C C 1
ATOM 9658 O O . TYR C 1 308 ? -13.409 -55.401 17.480 1.00 17.37 308 TYR C O 1
ATOM 9667 N N . GLU C 1 309 ? -15.472 -56.238 17.874 1.00 13.60 309 GLU C N 1
ATOM 9668 C CA . GLU C 1 309 ? -15.510 -55.754 19.254 1.00 14.05 309 GLU C CA 1
ATOM 9669 C C . GLU C 1 309 ? -14.407 -56.368 20.119 1.00 15.96 309 GLU C C 1
ATOM 9670 O O . GLU C 1 309 ? -13.936 -55.728 21.062 1.00 17.40 309 GLU C O 1
ATOM 9676 N N . GLU C 1 310 ? -13.996 -57.607 19.833 1.00 16.80 310 GLU C N 1
ATOM 9677 C CA . GLU C 1 310 ? -12.903 -58.228 20.589 1.00 22.56 310 GLU C CA 1
ATOM 9678 C C . GLU C 1 310 ? -11.586 -57.431 20.472 1.00 18.77 310 GLU C C 1
ATOM 9679 O O . GLU C 1 310 ? -10.796 -57.392 21.410 1.00 23.73 310 GLU C O 1
ATOM 9685 N N . GLU C 1 311 ? -11.392 -56.748 19.345 1.00 22.69 311 GLU C N 1
ATOM 9686 C CA . GLU C 1 311 ? -10.277 -55.805 19.216 1.00 26.71 311 GLU C CA 1
ATOM 9687 C C . GLU C 1 311 ? -10.550 -54.452 19.885 1.00 19.39 311 GLU C C 1
ATOM 9688 O O . GLU C 1 311 ? -9.699 -53.952 20.639 1.00 23.08 311 GLU C O 1
ATOM 9694 N N . LEU C 1 312 ? -11.723 -53.875 19.641 1.00 20.91 312 LEU C N 1
ATOM 9695 C CA . LEU C 1 312 ? -12.074 -52.577 20.229 1.00 20.59 312 LEU C CA 1
ATOM 9696 C C . LEU C 1 312 ? -12.138 -52.593 21.767 1.00 22.32 312 LEU C C 1
ATOM 9697 O O . LEU C 1 312 ? -11.798 -51.589 22.413 1.00 22.66 312 LEU C O 1
ATOM 9702 N N . ALA C 1 313 ? -12.549 -53.724 22.347 1.00 22.06 313 ALA C N 1
ATOM 9703 C CA . ALA C 1 313 ? -12.597 -53.903 23.805 1.00 21.42 313 ALA C CA 1
ATOM 9704 C C . ALA C 1 313 ? -11.257 -53.642 24.491 1.00 24.55 313 ALA C C 1
ATOM 9705 O O . ALA C 1 313 ? -11.206 -53.348 25.681 1.00 24.24 313 ALA C O 1
ATOM 9707 N N . LYS C 1 314 ? -10.169 -53.744 23.743 1.00 21.74 314 LYS C N 1
ATOM 9708 C CA . LYS C 1 314 ? -8.851 -53.561 24.333 1.00 20.78 314 LYS C CA 1
ATOM 9709 C C . LYS C 1 314 ? -8.507 -52.097 24.657 1.00 20.47 314 LYS C C 1
ATOM 9710 O O . LYS C 1 314 ? -7.568 -51.828 25.419 1.00 23.78 314 LYS C O 1
ATOM 9716 N N . ASP C 1 315 ? -9.263 -51.173 24.070 1.00 17.64 315 ASP C N 1
ATOM 9717 C CA . ASP C 1 315 ? -9.070 -49.728 24.212 1.00 17.52 315 ASP C CA 1
ATOM 9718 C C . ASP C 1 315 ? -9.677 -49.316 25.548 1.00 21.65 315 ASP C C 1
ATOM 9719 O O . ASP C 1 315 ? -10.839 -49.603 25.783 1.00 16.83 315 ASP C O 1
ATOM 9724 N N . PRO C 1 316 ? -8.902 -48.659 26.432 1.00 16.15 316 PRO C N 1
ATOM 9725 C CA . PRO C 1 316 ? -9.464 -48.218 27.724 1.00 16.01 316 PRO C CA 1
ATOM 9726 C C . PRO C 1 316 ? -10.656 -47.285 27.579 1.00 16.21 316 PRO C C 1
ATOM 9727 O O . PRO C 1 316 ? -11.450 -47.230 28.520 1.00 16.66 316 PRO C O 1
ATOM 9731 N N . ARG C 1 317 ? -10.796 -46.575 26.457 1.00 15.42 317 ARG C N 1
ATOM 9732 C CA . ARG C 1 317 ? -11.923 -45.671 26.266 1.00 13.42 317 ARG C CA 1
ATOM 9733 C C . ARG C 1 317 ? -13.197 -46.482 26.040 1.00 14.30 317 ARG C C 1
ATOM 9734 O O . ARG C 1 317 ? -14.278 -46.088 26.454 1.00 17.14 317 ARG C O 1
ATOM 9742 N N . ILE C 1 318 ? -13.048 -47.622 25.375 1.00 12.34 318 ILE C N 1
ATOM 9743 C CA . ILE C 1 318 ? -14.185 -48.525 25.151 1.00 12.38 318 ILE C CA 1
ATOM 9744 C C . ILE C 1 318 ? -14.584 -49.211 26.451 1.00 14.54 318 ILE C C 1
ATOM 9745 O O . ILE C 1 318 ? -15.788 -49.383 26.727 1.00 15.25 318 ILE C O 1
ATOM 9750 N N . ALA C 1 319 ? -13.595 -49.638 27.236 1.00 14.07 319 ALA C N 1
ATOM 9751 C CA . ALA C 1 319 ? -13.849 -50.175 28.570 1.00 13.21 319 ALA C CA 1
ATOM 9752 C C . ALA C 1 319 ? -14.669 -49.196 29.404 1.00 16.41 319 ALA C C 1
ATOM 9753 O O . ALA C 1 319 ? -15.644 -49.600 30.056 1.00 16.16 319 ALA C O 1
ATOM 9755 N N . ALA C 1 320 ? -14.297 -47.913 29.372 1.00 15.22 320 ALA C N 1
ATOM 9756 C CA . ALA C 1 320 ? -15.002 -46.881 30.143 1.00 14.91 320 ALA C CA 1
ATOM 9757 C C . ALA C 1 320 ? -16.406 -46.697 29.607 1.00 15.22 320 ALA C C 1
ATOM 9758 O O . ALA C 1 320 ? -17.376 -46.478 30.360 1.00 17.20 320 ALA C O 1
ATOM 9760 N N . THR C 1 321 ? -16.527 -46.750 28.286 1.00 14.07 321 THR C N 1
ATOM 9761 C CA . THR C 1 321 ? -17.848 -46.670 27.666 1.00 13.84 321 THR C CA 1
ATOM 9762 C C . THR C 1 321 ? -18.759 -47.772 28.174 1.00 15.21 321 THR C C 1
ATOM 9763 O O . THR C 1 321 ? -19.912 -47.500 28.551 1.00 14.42 321 THR C O 1
ATOM 9767 N N . MET C 1 322 ? -18.261 -49.008 28.202 1.00 13.89 322 MET C N 1
ATOM 9768 C CA . MET C 1 322 ? -19.084 -50.125 28.681 1.00 18.85 322 MET C CA 1
ATOM 9769 C C . MET C 1 322 ? -19.325 -50.101 30.195 1.00 17.10 322 MET C C 1
ATOM 9770 O O . MET C 1 322 ? -20.390 -50.541 30.653 1.00 17.11 322 MET C O 1
ATOM 9775 N N . GLU C 1 323 ? -18.370 -49.573 30.974 1.00 14.73 323 GLU C N 1
ATOM 9776 C CA . GLU C 1 323 ? -18.586 -49.391 32.415 1.00 16.35 323 GLU C CA 1
ATOM 9777 C C . GLU C 1 323 ? -19.779 -48.444 32.659 1.00 17.30 323 GLU C C 1
ATOM 9778 O O . GLU C 1 323 ? -20.710 -48.740 33.439 1.00 18.58 323 GLU C O 1
ATOM 9784 N N . ASN C 1 324 ? -19.789 -47.318 31.946 1.00 16.47 324 ASN C N 1
ATOM 9785 C CA . ASN C 1 324 ? -20.893 -46.363 32.039 1.00 17.82 324 ASN C CA 1
ATOM 9786 C C . ASN C 1 324 ? -22.219 -46.932 31.503 1.00 15.85 324 ASN C C 1
ATOM 9787 O O . ASN C 1 324 ? -23.300 -46.687 32.077 1.00 18.85 324 ASN C O 1
ATOM 9792 N N . ALA C 1 325 ? -22.146 -47.705 30.421 1.00 15.44 325 ALA C N 1
ATOM 9793 C CA . ALA C 1 325 ? -23.336 -48.361 29.864 1.00 15.50 325 ALA C CA 1
ATOM 9794 C C . ALA C 1 325 ? -23.953 -49.307 30.900 1.00 16.22 325 ALA C C 1
ATOM 9795 O O . ALA C 1 325 ? -25.186 -49.363 31.038 1.00 17.66 325 ALA C O 1
ATOM 9797 N N . GLN C 1 326 ? -23.105 -50.073 31.595 1.00 17.21 326 GLN C N 1
ATOM 9798 C CA . GLN C 1 326 ? -23.608 -51.035 32.580 1.00 18.79 326 GLN C CA 1
ATOM 9799 C C . GLN C 1 326 ? -24.270 -50.355 33.763 1.00 20.34 326 GLN C C 1
ATOM 9800 O O . GLN C 1 326 ? -25.226 -50.890 34.328 1.00 25.11 326 GLN C O 1
ATOM 9806 N N . LYS C 1 327 ? -23.781 -49.173 34.133 1.00 17.97 327 LYS C N 1
ATOM 9807 C CA . LYS C 1 327 ? -24.432 -48.385 35.190 1.00 18.26 327 LYS C CA 1
ATOM 9808 C C . LYS C 1 327 ? -25.720 -47.689 34.728 1.00 21.39 327 LYS C C 1
ATOM 9809 O O . LYS C 1 327 ? -26.563 -47.302 35.564 1.00 23.74 327 LYS C O 1
ATOM 9815 N N . GLY C 1 328 ? -25.892 -47.537 33.411 1.00 17.29 328 GLY C N 1
ATOM 9816 C CA . GLY C 1 328 ? -27.096 -46.915 32.869 1.00 23.07 328 GLY C CA 1
ATOM 9817 C C . GLY C 1 328 ? -28.176 -47.922 32.517 1.00 25.61 328 GLY C C 1
ATOM 9818 O O . GLY C 1 328 ? -28.182 -49.042 33.038 1.00 26.97 328 GLY C O 1
ATOM 9819 N N . GLU C 1 329 ? -29.101 -47.509 31.655 1.00 22.10 329 GLU C N 1
ATOM 9820 C CA . GLU C 1 329 ? -30.233 -48.346 31.226 1.00 22.15 329 GLU C CA 1
ATOM 9821 C C . GLU C 1 329 ? -30.308 -48.313 29.712 1.00 19.33 329 GLU C C 1
ATOM 9822 O O . GLU C 1 329 ? -30.108 -47.255 29.093 1.00 20.81 329 GLU C O 1
ATOM 9828 N N . ILE C 1 330 ? -30.608 -49.459 29.108 1.00 18.20 330 ILE C N 1
ATOM 9829 C CA . ILE C 1 330 ? -30.834 -49.505 27.674 1.00 17.95 330 ILE C CA 1
ATOM 9830 C C . ILE C 1 330 ? -32.076 -48.678 27.415 1.00 19.61 330 ILE C C 1
ATOM 9831 O O . ILE C 1 330 ? -33.038 -48.741 28.175 1.00 20.41 330 ILE C O 1
ATOM 9836 N N . MET C 1 331 ? -32.059 -47.868 26.370 1.00 17.12 331 MET C N 1
ATOM 9837 C CA . MET C 1 331 ? -33.271 -47.140 26.035 1.00 17.53 331 MET C CA 1
ATOM 9838 C C . MET C 1 331 ? -34.373 -48.109 25.606 1.00 19.79 331 MET C C 1
ATOM 9839 O O . MET C 1 331 ? -34.108 -49.072 24.899 1.00 19.00 331 MET C O 1
ATOM 9844 N N . PRO C 1 332 ? -35.612 -47.869 26.062 1.00 18.31 332 PRO C N 1
ATOM 9845 C CA . PRO C 1 332 ? -36.756 -48.552 25.429 1.00 18.55 332 PRO C CA 1
ATOM 9846 C C . PRO C 1 332 ? -36.770 -48.224 23.935 1.00 20.99 332 PRO C C 1
ATOM 9847 O O . PRO C 1 332 ? -36.272 -47.163 23.530 1.00 18.14 332 PRO C O 1
ATOM 9851 N N . ASN C 1 333 ? -37.307 -49.114 23.109 1.00 18.29 333 ASN C N 1
ATOM 9852 C CA . ASN C 1 333 ? -37.510 -48.766 21.707 1.00 20.06 333 ASN C CA 1
ATOM 9853 C C . ASN C 1 333 ? -38.965 -48.424 21.388 1.00 18.76 333 ASN C C 1
ATOM 9854 O O . ASN C 1 333 ? -39.306 -48.240 20.224 1.00 19.54 333 ASN C O 1
ATOM 9859 N N . ILE C 1 334 ? -39.819 -48.347 22.409 1.00 21.86 334 ILE C N 1
ATOM 9860 C CA . ILE C 1 334 ? -41.279 -48.238 22.210 1.00 21.43 334 ILE C CA 1
ATOM 9861 C C . ILE C 1 334 ? -41.664 -46.927 21.509 1.00 20.11 334 ILE C C 1
ATOM 9862 O O . ILE C 1 334 ? -40.891 -45.967 21.546 1.00 21.46 334 ILE C O 1
ATOM 9867 N N . PRO C 1 335 ? -42.853 -46.877 20.861 1.00 20.58 335 PRO C N 1
ATOM 9868 C CA . PRO C 1 335 ? -43.152 -45.663 20.094 1.00 20.77 335 PRO C CA 1
ATOM 9869 C C . PRO C 1 335 ? -43.210 -44.404 20.942 1.00 27.81 335 PRO C C 1
ATOM 9870 O O . PRO C 1 335 ? -42.964 -43.311 20.422 1.00 27.89 335 PRO C O 1
ATOM 9874 N N . GLN C 1 336 ? -43.491 -44.564 22.234 1.00 21.33 336 GLN C N 1
ATOM 9875 C CA . GLN C 1 336 ? -43.694 -43.429 23.120 1.00 22.68 336 GLN C CA 1
ATOM 9876 C C . GLN C 1 336 ? -42.392 -42.695 23.468 1.00 21.25 336 GLN C C 1
ATOM 9877 O O . GLN C 1 336 ? -42.419 -41.620 24.084 1.00 21.50 336 GLN C O 1
ATOM 9883 N N . MET C 1 337 ? -41.256 -43.243 23.063 1.00 20.60 337 MET C N 1
ATOM 9884 C CA . MET C 1 337 ? -39.979 -42.646 23.457 1.00 22.91 337 MET C CA 1
ATOM 9885 C C . MET C 1 337 ? -39.795 -41.202 22.977 1.00 20.94 337 MET C C 1
ATOM 9886 O O . MET C 1 337 ? -39.209 -40.389 23.684 1.00 21.09 337 MET C O 1
ATOM 9891 N N . SER C 1 338 ? -40.280 -40.887 21.783 1.00 21.63 338 SER C N 1
ATOM 9892 C CA . SER C 1 338 ? -40.059 -39.563 21.222 1.00 20.38 338 SER C CA 1
ATOM 9893 C C . SER C 1 338 ? -40.867 -38.539 22.024 1.00 21.01 338 SER C C 1
ATOM 9894 O O . SER C 1 338 ? -40.412 -37.425 22.268 1.00 23.66 338 SER C O 1
ATOM 9897 N N . ALA C 1 339 ? -42.061 -38.933 22.455 1.00 22.82 339 ALA C N 1
ATOM 9898 C CA . ALA C 1 339 ? -42.870 -38.080 23.329 1.00 22.16 339 ALA C CA 1
ATOM 9899 C C . ALA C 1 339 ? -42.204 -37.824 24.676 1.00 22.10 339 ALA C C 1
ATOM 9900 O O . ALA C 1 339 ? -42.315 -36.725 25.227 1.00 26.98 339 ALA C O 1
ATOM 9902 N N . PHE C 1 340 ? -41.513 -38.829 25.211 1.00 22.74 340 PHE C N 1
ATOM 9903 C CA . PHE C 1 340 ? -40.777 -38.662 26.444 1.00 23.62 340 PHE C CA 1
ATOM 9904 C C . PHE C 1 340 ? -39.639 -37.665 26.234 1.00 21.92 340 PHE C C 1
ATOM 9905 O O . PHE C 1 340 ? -39.462 -36.755 27.032 1.00 23.29 340 PHE C O 1
ATOM 9913 N N . TRP C 1 341 ? -38.883 -37.821 25.147 1.00 22.32 341 TRP C N 1
ATOM 9914 C CA . TRP C 1 341 ? -37.723 -36.962 24.924 1.00 20.36 341 TRP C CA 1
ATOM 9915 C C . TRP C 1 341 ? -38.111 -35.496 24.667 1.00 22.25 341 TRP C C 1
ATOM 9916 O O . TRP C 1 341 ? -37.437 -34.560 25.136 1.00 20.72 341 TRP C O 1
ATOM 9927 N N . TYR C 1 342 ? -39.196 -35.279 23.931 1.00 21.46 342 TYR C N 1
ATOM 9928 C CA . TYR C 1 342 ? -39.606 -33.912 23.655 1.00 22.41 342 TYR C CA 1
ATOM 9929 C C . TYR C 1 342 ? -39.968 -33.221 24.969 1.00 23.92 342 TYR C C 1
ATOM 9930 O O . TYR C 1 342 ? -39.623 -32.064 25.161 1.00 24.80 342 TYR C O 1
ATOM 9939 N N . ALA C 1 343 ? -40.614 -33.960 25.869 1.00 22.29 343 ALA C N 1
ATOM 9940 C CA . ALA C 1 343 ? -41.116 -33.398 27.123 1.00 23.12 343 ALA C CA 1
ATOM 9941 C C . ALA C 1 343 ? -39.984 -33.066 28.058 1.00 22.58 343 ALA C C 1
ATOM 9942 O O . ALA C 1 343 ? -40.022 -32.036 28.733 1.00 25.95 343 ALA C O 1
ATOM 9944 N N . VAL C 1 344 ? -38.963 -33.924 28.101 1.00 21.99 344 VAL C N 1
ATOM 9945 C CA . VAL C 1 344 ? -37.829 -33.685 28.984 1.00 21.94 344 VAL C CA 1
ATOM 9946 C C . VAL C 1 344 ? -36.954 -32.571 28.409 1.00 21.51 344 VAL C C 1
ATOM 9947 O O . VAL C 1 344 ? -36.390 -31.783 29.150 1.00 21.60 344 VAL C O 1
ATOM 9951 N N . ARG C 1 345 ? -36.875 -32.482 27.087 1.00 21.24 345 ARG C N 1
ATOM 9952 C CA . ARG C 1 345 ? -36.055 -31.456 26.459 1.00 21.01 345 ARG C CA 1
ATOM 9953 C C . ARG C 1 345 ? -36.516 -30.051 26.843 1.00 21.56 345 ARG C C 1
ATOM 9954 O O . ARG C 1 345 ? -35.708 -29.165 27.209 1.00 22.10 345 ARG C O 1
ATOM 9962 N N . THR C 1 346 ? -37.817 -29.856 26.754 1.00 22.11 346 THR C N 1
ATOM 9963 C CA . THR C 1 346 ? -38.394 -28.587 27.126 1.00 23.95 346 THR C CA 1
ATOM 9964 C C . THR C 1 346 ? -38.166 -28.307 28.603 1.00 22.93 346 THR C C 1
ATOM 9965 O O . THR C 1 346 ? -37.837 -27.183 28.954 1.00 23.23 346 THR C O 1
ATOM 9969 N N . ALA C 1 347 ? -38.351 -29.317 29.451 1.00 22.95 347 ALA C N 1
ATOM 9970 C CA . ALA C 1 347 ? -38.219 -29.115 30.895 1.00 23.25 347 ALA C CA 1
ATOM 9971 C C . ALA C 1 347 ? -36.814 -28.656 31.264 1.00 22.88 347 ALA C C 1
ATOM 9972 O O . ALA C 1 347 ? -36.642 -27.699 32.024 1.00 23.21 347 ALA C O 1
ATOM 9974 N N . VAL C 1 348 ? -35.804 -29.332 30.734 1.00 22.23 348 VAL C N 1
ATOM 9975 C CA . VAL C 1 348 ? -34.438 -28.981 31.083 1.00 21.89 348 VAL C CA 1
ATOM 9976 C C . VAL C 1 348 ? -34.045 -27.595 30.579 1.00 22.76 348 VAL C C 1
ATOM 9977 O O . VAL C 1 348 ? -33.461 -26.785 31.307 1.00 26.95 348 VAL C O 1
ATOM 9981 N N . ILE C 1 349 ? -34.381 -27.318 29.329 1.00 21.85 349 ILE C N 1
ATOM 9982 C CA . ILE C 1 349 ? -34.117 -26.014 28.751 1.00 23.62 349 ILE C CA 1
ATOM 9983 C C . ILE C 1 349 ? -34.841 -24.867 29.513 1.00 22.95 349 ILE C C 1
ATOM 9984 O O . ILE C 1 349 ? -34.231 -23.837 29.816 1.00 23.21 349 ILE C O 1
ATOM 9989 N N . ASN C 1 350 ? -36.094 -25.071 29.889 1.00 23.14 350 ASN C N 1
ATOM 9990 C CA . ASN C 1 350 ? -36.840 -24.008 30.587 1.00 23.84 350 ASN C CA 1
ATOM 9991 C C . ASN C 1 350 ? -36.308 -23.808 32.003 1.00 25.16 350 ASN C C 1
ATOM 9992 O O . ASN C 1 350 ? -36.187 -22.675 32.480 1.00 24.35 350 ASN C O 1
ATOM 9997 N N . ALA C 1 351 ? -35.973 -24.915 32.669 1.00 23.76 351 ALA C N 1
ATOM 9998 C CA . ALA C 1 351 ? -35.493 -24.821 34.044 1.00 23.94 351 ALA C CA 1
ATOM 9999 C C . ALA C 1 351 ? -34.087 -24.204 34.078 1.00 23.60 351 ALA C C 1
ATOM 10000 O O . ALA C 1 351 ? -33.781 -23.406 34.962 1.00 23.92 351 ALA C O 1
ATOM 10002 N N . ALA C 1 352 ? -33.244 -24.560 33.114 1.00 22.97 352 ALA C N 1
ATOM 10003 C CA . ALA C 1 352 ? -31.886 -24.014 33.063 1.00 22.63 352 ALA C CA 1
ATOM 10004 C C . ALA C 1 352 ? -31.890 -22.525 32.767 1.00 26.00 352 ALA C C 1
ATOM 10005 O O . ALA C 1 352 ? -31.042 -21.779 33.275 1.00 25.75 352 ALA C O 1
ATOM 10007 N N . SER C 1 353 ? -32.856 -22.105 31.949 1.00 28.07 353 SER C N 1
ATOM 10008 C CA . SER C 1 353 ? -32.938 -20.729 31.458 1.00 23.45 353 SER C CA 1
ATOM 10009 C C . SER C 1 353 ? -33.586 -19.798 32.466 1.00 34.65 353 SER C C 1
ATOM 10010 O O . SER C 1 353 ? -33.295 -18.602 32.486 1.00 35.70 353 SER C O 1
ATOM 10013 N N . GLY C 1 354 ? -34.459 -20.357 33.299 1.00 33.10 354 GLY C N 1
ATOM 10014 C CA . GLY C 1 354 ? -35.222 -19.574 34.252 1.00 31.17 354 GLY C CA 1
ATOM 10015 C C . GLY C 1 354 ? -36.655 -19.356 33.787 1.00 27.07 354 GLY C C 1
ATOM 10016 O O . GLY C 1 354 ? -37.450 -18.664 34.451 1.00 32.84 354 GLY C O 1
ATOM 10017 N N . ARG C 1 355 ? -37.013 -19.935 32.646 1.00 25.81 355 ARG C N 1
ATOM 10018 C CA . ARG C 1 355 ? -38.372 -19.770 32.099 1.00 31.00 355 ARG C CA 1
ATOM 10019 C C . ARG C 1 355 ? -39.440 -20.500 32.911 1.00 35.11 355 ARG C C 1
ATOM 10020 O O . ARG C 1 355 ? -40.606 -20.100 32.933 1.00 36.63 355 ARG C O 1
ATOM 10028 N N . GLN C 1 356 ? -39.044 -21.591 33.552 1.00 27.64 356 GLN C N 1
ATOM 10029 C CA . GLN C 1 356 ? -39.900 -22.274 34.503 1.00 26.41 356 GLN C CA 1
ATOM 10030 C C . GLN C 1 356 ? -39.021 -22.638 35.667 1.00 26.25 356 GLN C C 1
ATOM 10031 O O . GLN C 1 356 ? -37.789 -22.781 35.522 1.00 25.70 356 GLN C O 1
ATOM 10037 N N . THR C 1 357 ? -39.659 -22.798 36.816 1.00 26.78 357 THR C N 1
ATOM 10038 C CA . THR C 1 357 ? -39.012 -23.345 37.982 1.00 26.72 357 THR C CA 1
ATOM 10039 C C . THR C 1 357 ? -38.798 -24.823 37.736 1.00 26.22 357 THR C C 1
ATOM 10040 O O . THR C 1 357 ? -39.486 -25.426 36.897 1.00 26.10 357 THR C O 1
ATOM 10044 N N . VAL C 1 358 ? -37.816 -25.398 38.426 1.00 25.92 358 VAL C N 1
ATOM 10045 C CA . VAL C 1 358 ? -37.569 -26.832 38.330 1.00 25.48 358 VAL C CA 1
ATOM 10046 C C . VAL C 1 358 ? -38.836 -27.642 38.598 1.00 25.87 358 VAL C C 1
ATOM 10047 O O . VAL C 1 358 ? -39.184 -28.532 37.816 1.00 25.58 358 VAL C O 1
ATOM 10051 N N . ASP C 1 359 ? -39.538 -27.319 39.682 1.00 26.55 359 ASP C N 1
ATOM 10052 C CA . ASP C 1 359 ? -40.789 -28.011 40.005 1.00 27.01 359 ASP C CA 1
ATOM 10053 C C . ASP C 1 359 ? -41.810 -27.978 38.879 1.00 27.07 359 ASP C C 1
ATOM 10054 O O . ASP C 1 359 ? -42.325 -29.021 38.484 1.00 26.95 359 ASP C O 1
ATOM 10059 N N . ALA C 1 360 ? -42.111 -26.783 38.375 1.00 27.30 360 ALA C N 1
ATOM 10060 C CA . ALA C 1 360 ? -43.110 -26.640 37.323 1.00 27.45 360 ALA C CA 1
ATOM 10061 C C . ALA C 1 360 ? -42.643 -27.283 36.021 1.00 26.75 360 ALA C C 1
ATOM 10062 O O . ALA C 1 360 ? -43.469 -27.786 35.250 1.00 28.17 360 ALA C O 1
ATOM 10064 N N . ALA C 1 361 ? -41.335 -27.258 35.775 1.00 26.13 361 ALA C N 1
ATOM 10065 C CA . ALA C 1 361 ? -40.781 -27.819 34.535 1.00 25.45 361 ALA C CA 1
ATOM 10066 C C . ALA C 1 361 ? -40.965 -29.327 34.452 1.00 25.18 361 ALA C C 1
ATOM 10067 O O . ALA C 1 361 ? -41.341 -29.846 33.399 1.00 25.31 361 ALA C O 1
ATOM 10069 N N . LEU C 1 362 ? -40.707 -30.029 35.550 1.00 25.23 362 LEU C N 1
ATOM 10070 C CA . LEU C 1 362 ? -40.879 -31.481 35.598 1.00 25.02 362 LEU C CA 1
ATOM 10071 C C . LEU C 1 362 ? -42.324 -31.946 35.798 1.00 28.19 362 LEU C C 1
ATOM 10072 O O . LEU C 1 362 ? -42.702 -33.014 35.319 1.00 27.25 362 LEU C O 1
ATOM 10077 N N . ALA C 1 363 ? -43.119 -31.171 36.530 1.00 27.05 363 ALA C N 1
ATOM 10078 C CA . ALA C 1 363 ? -44.544 -31.453 36.650 1.00 28.66 363 ALA C CA 1
ATOM 10079 C C . ALA C 1 363 ? -45.198 -31.419 35.286 1.00 31.05 363 ALA C C 1
ATOM 10080 O O . ALA C 1 363 ? -46.032 -32.268 34.972 1.00 31.83 363 ALA C O 1
ATOM 10082 N N . ALA C 1 364 ? -44.825 -30.437 34.470 1.00 26.65 364 ALA C N 1
ATOM 10083 C CA . ALA C 1 364 ? -45.412 -30.340 33.138 1.00 30.65 364 ALA C CA 1
ATOM 10084 C C . ALA C 1 364 ? -44.935 -31.475 32.259 1.00 26.59 364 ALA C C 1
ATOM 10085 O O . ALA C 1 364 ? -45.694 -32.040 31.476 1.00 26.03 364 ALA C O 1
ATOM 10087 N N . ALA C 1 365 ? -43.656 -31.813 32.369 1.00 25.33 365 ALA C N 1
ATOM 10088 C CA . ALA C 1 365 ? -43.131 -32.854 31.502 1.00 24.70 365 ALA C CA 1
ATOM 10089 C C . ALA C 1 365 ? -43.761 -34.197 31.836 1.00 24.97 365 ALA C C 1
ATOM 10090 O O . ALA C 1 365 ? -44.078 -34.977 30.931 1.00 24.61 365 ALA C O 1
ATOM 10092 N N . GLN C 1 366 ? -43.943 -34.455 33.127 1.00 25.15 366 GLN C N 1
ATOM 10093 C CA . GLN C 1 366 ? -44.547 -35.695 33.597 1.00 32.57 366 GLN C CA 1
ATOM 10094 C C . GLN C 1 366 ? -45.964 -35.872 33.042 1.00 25.81 366 GLN C C 1
ATOM 10095 O O . GLN C 1 366 ? -46.275 -36.906 32.442 1.00 25.79 366 GLN C O 1
ATOM 10101 N N . THR C 1 367 ? -46.818 -34.860 33.234 1.00 27.74 367 THR C N 1
ATOM 10102 C CA . THR C 1 367 ? -48.198 -34.870 32.721 1.00 26.99 367 THR C CA 1
ATOM 10103 C C . THR C 1 367 ? -48.234 -34.981 31.197 1.00 29.96 367 THR C C 1
ATOM 10104 O O . THR C 1 367 ? -49.013 -35.753 30.623 1.00 27.57 367 THR C O 1
ATOM 10108 N N . ASN C 1 368 ? -47.394 -34.205 30.525 1.00 26.47 368 ASN C N 1
ATOM 10109 C CA . ASN C 1 368 ? -47.385 -34.267 29.076 1.00 27.59 368 ASN C CA 1
ATOM 10110 C C . ASN C 1 368 ? -46.872 -35.590 28.526 1.00 25.34 368 ASN C C 1
ATOM 10111 O O . ASN C 1 368 ? -47.457 -36.123 27.581 1.00 27.90 368 ASN C O 1
ATOM 10116 N N . ALA C 1 369 ? -45.794 -36.133 29.096 1.00 24.83 369 ALA C N 1
ATOM 10117 C CA . ALA C 1 369 ? -45.298 -37.428 28.642 1.00 26.64 369 ALA C CA 1
ATOM 10118 C C . ALA C 1 369 ? -46.318 -38.529 28.892 1.00 26.89 369 ALA C C 1
ATOM 10119 O O . ALA C 1 369 ? -46.575 -39.343 28.003 1.00 25.08 369 ALA C O 1
ATOM 10121 N N . ALA C 1 370 ? -46.892 -38.565 30.093 1.00 25.15 370 ALA C N 1
ATOM 10122 C CA . ALA C 1 370 ? -47.851 -39.615 30.455 1.00 30.48 370 ALA C CA 1
ATOM 10123 C C . ALA C 1 370 ? -49.118 -39.567 29.595 1.00 34.09 370 ALA C C 1
ATOM 10124 O O . ALA C 1 370 ? -49.641 -40.602 29.167 1.00 27.35 370 ALA C O 1
ATOM 10126 N N . ARG C 1 371 ? -49.609 -38.361 29.338 1.00 26.39 371 ARG C N 1
ATOM 10127 C CA . ARG C 1 371 ? -50.784 -38.207 28.503 1.00 26.88 371 ARG C CA 1
ATOM 10128 C C . ARG C 1 371 ? -50.476 -38.576 27.057 1.00 26.41 371 ARG C C 1
ATOM 10129 O O . ARG C 1 371 ? -51.225 -39.323 26.437 1.00 26.59 371 ARG C O 1
ATOM 10137 N N . ALA C 1 372 ? -49.373 -38.061 26.515 1.00 25.83 372 ALA C N 1
ATOM 10138 C CA . ALA C 1 372 ? -49.013 -38.384 25.135 1.00 25.39 372 ALA C CA 1
ATOM 10139 C C . ALA C 1 372 ? -48.757 -39.881 24.934 1.00 24.98 372 ALA C C 1
ATOM 10140 O O . ALA C 1 372 ? -49.117 -40.431 23.891 1.00 24.94 372 ALA C O 1
ATOM 10142 N N . ALA C 1 373 ? -48.148 -40.533 25.924 1.00 24.71 373 ALA C N 1
ATOM 10143 C CA . ALA C 1 373 ? -47.865 -41.965 25.861 1.00 24.35 373 ALA C CA 1
ATOM 10144 C C . ALA C 1 373 ? -49.153 -42.766 25.774 1.00 24.88 373 ALA C C 1
ATOM 10145 O O . ALA C 1 373 ? -49.310 -43.614 24.891 1.00 24.71 373 ALA C O 1
ATOM 10147 N N . ALA C 1 374 ? -50.086 -42.483 26.682 1.00 25.55 374 ALA C N 1
ATOM 10148 C CA . ALA C 1 374 ? -51.358 -43.177 26.695 1.00 26.14 374 ALA C CA 1
ATOM 10149 C C . ALA C 1 374 ? -52.146 -42.888 25.424 1.00 26.41 374 ALA C C 1
ATOM 10150 O O . ALA C 1 374 ? -52.729 -43.797 24.830 1.00 26.52 374 ALA C O 1
ATOM 10152 N N . ALA C 1 375 ? -52.141 -41.629 24.998 1.00 26.53 375 ALA C N 1
ATOM 10153 C CA . ALA C 1 375 ? -52.962 -41.212 23.857 1.00 27.46 375 ALA C CA 1
ATOM 10154 C C . ALA C 1 375 ? -52.460 -41.843 22.577 1.00 26.38 375 ALA C C 1
ATOM 10155 O O . ALA C 1 375 ? -53.253 -42.393 21.805 1.00 26.67 375 ALA C O 1
ATOM 10157 N N . SER C 1 376 ? -51.154 -41.770 22.340 1.00 25.64 376 SER C N 1
ATOM 10158 C CA . SER C 1 376 ? -50.622 -42.326 21.103 1.00 25.14 376 SER C CA 1
ATOM 10159 C C . SER C 1 376 ? -50.788 -43.846 21.064 1.00 29.06 376 SER C C 1
ATOM 10160 O O . SER C 1 376 ? -50.972 -44.429 20.003 1.00 24.93 376 SER C O 1
ATOM 10163 N N . GLU C 1 377 ? -50.756 -44.482 22.226 1.00 25.02 377 GLU C N 1
ATOM 10164 C CA . GLU C 1 377 ? -50.949 -45.924 22.303 1.00 24.95 377 GLU C CA 1
ATOM 10165 C C . GLU C 1 377 ? -52.372 -46.281 21.893 1.00 25.64 377 GLU C C 1
ATOM 10166 O O . GLU C 1 377 ? -52.620 -47.234 21.134 1.00 25.59 377 GLU C O 1
ATOM 10172 N N . PHE C 1 378 ? -53.312 -45.487 22.380 1.00 26.33 378 PHE C N 1
ATOM 10173 C CA . PHE C 1 378 ? -54.706 -45.674 22.035 1.00 27.07 378 PHE C CA 1
ATOM 10174 C C . PHE C 1 378 ? -54.896 -45.549 20.526 1.00 27.06 378 PHE C C 1
ATOM 10175 O O . PHE C 1 378 ? -55.599 -46.357 19.906 1.00 27.32 378 PHE C O 1
ATOM 10183 N N . VAL C 1 379 ? -54.283 -44.520 19.948 1.00 26.80 379 VAL C N 1
ATOM 10184 C CA . VAL C 1 379 ? -54.502 -44.193 18.543 1.00 26.88 379 VAL C CA 1
ATOM 10185 C C . VAL C 1 379 ? -53.923 -45.290 17.646 1.00 26.33 379 VAL C C 1
ATOM 10186 O O . VAL C 1 379 ? -54.508 -45.631 16.618 1.00 26.59 379 VAL C O 1
ATOM 10190 N N . ASP C 1 380 ? -52.812 -45.886 18.055 1.00 25.63 380 ASP C N 1
ATOM 10191 C CA . ASP C 1 380 ? -52.269 -47.024 17.311 1.00 25.12 380 ASP C CA 1
ATOM 10192 C C . ASP C 1 380 ? -53.060 -48.316 17.481 1.00 25.72 380 ASP C C 1
ATOM 10193 O O . ASP C 1 380 ? -53.172 -49.094 16.539 1.00 26.22 380 ASP C O 1
ATOM 10198 N N . ALA C 1 381 ? -53.593 -48.541 18.680 1.00 25.79 381 ALA C N 1
ATOM 10199 C CA . ALA C 1 381 ? -54.383 -49.735 18.986 1.00 26.14 381 ALA C CA 1
ATOM 10200 C C . ALA C 1 381 ? -55.731 -49.760 18.293 1.00 29.33 381 ALA C C 1
ATOM 10201 O O . ALA C 1 381 ? -56.247 -50.824 17.941 1.00 29.12 381 ALA C O 1
ATOM 10203 N N . LEU C 1 382 ? -56.305 -48.578 18.106 1.00 18.93 382 LEU C N 1
ATOM 10204 C CA . LEU C 1 382 ? -57.680 -48.449 17.650 1.00 17.44 382 LEU C CA 1
ATOM 10205 C C . LEU C 1 382 ? -57.780 -47.913 16.218 1.00 16.14 382 LEU C C 1
ATOM 10206 O O . LEU C 1 382 ? -58.856 -47.503 15.776 1.00 16.06 382 LEU C O 1
ATOM 10211 N N . ARG C 1 383 ? -56.665 -47.960 15.490 1.00 16.92 383 ARG C N 1
ATOM 10212 C CA . ARG C 1 383 ? -56.546 -47.401 14.140 1.00 13.95 383 ARG C CA 1
ATOM 10213 C C . ARG C 1 383 ? -57.724 -47.722 13.200 1.00 13.11 383 ARG C C 1
ATOM 10214 O O . ARG C 1 383 ? -58.299 -46.828 12.598 1.00 13.95 383 ARG C O 1
ATOM 10222 N N . GLY C 1 384 ? -58.043 -48.999 13.063 1.00 14.37 384 GLY C N 1
ATOM 10223 C CA . GLY C 1 384 ? -59.097 -49.414 12.151 1.00 14.42 384 GLY C CA 1
ATOM 10224 C C . GLY C 1 384 ? -60.469 -48.934 12.590 1.00 13.90 384 GLY C C 1
ATOM 10225 O O . GLY C 1 384 ? -61.284 -48.528 11.753 1.00 16.44 384 GLY C O 1
ATOM 10226 N N . ASP C 1 385 ? -60.730 -48.999 13.890 1.00 15.20 385 ASP C N 1
ATOM 10227 C CA . ASP C 1 385 ? -61.996 -48.486 14.412 1.00 14.09 385 ASP C CA 1
ATOM 10228 C C . ASP C 1 385 ? -62.103 -46.974 14.245 1.00 16.29 385 ASP C C 1
ATOM 10229 O O . ASP C 1 385 ? -63.177 -46.463 13.881 1.00 14.24 385 ASP C O 1
ATOM 10234 N N . LEU C 1 386 ? -60.998 -46.262 14.453 1.00 13.89 386 LEU C N 1
ATOM 10235 C CA . LEU C 1 386 ? -61.006 -44.801 14.292 1.00 12.86 386 LEU C CA 1
ATOM 10236 C C . LEU C 1 386 ? -61.307 -44.403 12.838 1.00 14.21 386 LEU C C 1
ATOM 10237 O O . LEU C 1 386 ? -62.165 -43.537 12.577 1.00 13.64 386 LEU C O 1
ATOM 10242 N N . ILE C 1 387 ? -60.642 -45.063 11.890 1.00 13.18 387 ILE C N 1
ATOM 10243 C CA . ILE C 1 387 ? -60.880 -44.777 10.469 1.00 11.08 387 ILE C CA 1
ATOM 10244 C C . ILE C 1 387 ? -62.335 -45.027 10.108 1.00 13.34 387 ILE C C 1
ATOM 10245 O O . ILE C 1 387 ? -62.936 -44.248 9.360 1.00 14.18 387 ILE C O 1
ATOM 10250 N N . GLN C 1 388 ? -62.919 -46.076 10.671 1.00 12.28 388 GLN C N 1
ATOM 10251 C CA . GLN C 1 388 ? -64.306 -46.419 10.349 1.00 14.67 388 GLN C CA 1
ATOM 10252 C C . GLN C 1 388 ? -65.323 -45.494 11.004 1.00 12.58 388 GLN C C 1
ATOM 10253 O O . GLN C 1 388 ? -66.413 -45.321 10.467 1.00 14.92 388 GLN C O 1
ATOM 10259 N N . LYS C 1 389 ? -64.977 -44.916 12.150 1.00 13.68 389 LYS C N 1
ATOM 10260 C CA . LYS C 1 389 ? -65.997 -44.304 12.990 1.00 12.97 389 LYS C CA 1
ATOM 10261 C C . LYS C 1 389 ? -65.895 -42.794 13.218 1.00 12.75 389 LYS C C 1
ATOM 10262 O O . LYS C 1 389 ? -66.895 -42.142 13.557 1.00 17.84 389 LYS C O 1
ATOM 10268 N N . VAL C 1 390 ? -64.711 -42.243 13.091 1.00 12.71 390 VAL C N 1
ATOM 10269 C CA . VAL C 1 390 ? -64.565 -40.823 13.402 1.00 15.31 390 VAL C CA 1
ATOM 10270 C C . VAL C 1 390 ? -65.354 -39.948 12.423 1.00 13.81 390 VAL C C 1
ATOM 10271 O O . VAL C 1 390 ? -65.253 -40.082 11.190 1.00 14.64 390 VAL C O 1
ATOM 10275 N N . SER C 1 391 ? -66.131 -39.037 12.983 1.00 16.45 391 SER C N 1
ATOM 10276 C CA . SER C 1 391 ? -66.984 -38.172 12.180 1.00 14.14 391 SER C CA 1
ATOM 10277 C C . SER C 1 391 ? -66.453 -36.757 12.048 1.00 18.78 391 SER C C 1
ATOM 10278 O O . SER C 1 391 ? -66.845 -36.052 11.117 1.00 18.58 391 SER C O 1
ATOM 10281 N N . SER C 1 392 ? -65.537 -36.358 12.939 1.00 16.85 392 SER C N 1
ATOM 10282 C CA . SER C 1 392 ? -65.114 -34.954 13.028 1.00 16.65 392 SER C CA 1
ATOM 10283 C C . SER C 1 392 ? -63.755 -34.763 12.368 1.00 16.37 392 SER C C 1
ATOM 10284 O O . SER C 1 392 ? -63.034 -33.830 12.694 1.00 18.05 392 SER C O 1
ATOM 10287 N N . VAL C 1 393 ? -63.423 -35.644 11.426 1.00 15.74 393 VAL C N 1
ATOM 10288 C CA . VAL C 1 393 ? -62.095 -35.669 10.818 1.00 14.16 393 VAL C CA 1
ATOM 10289 C C . VAL C 1 393 ? -61.716 -34.352 10.140 1.00 16.51 393 VAL C C 1
ATOM 10290 O O . VAL C 1 393 ? -60.547 -33.955 10.191 1.00 17.48 393 VAL C O 1
ATOM 10294 N N . MET C 1 394 ? -62.666 -33.685 9.499 1.00 19.42 394 MET C N 1
ATOM 10295 C CA . MET C 1 394 ? -62.326 -32.439 8.813 1.00 20.13 394 MET C CA 1
ATOM 10296 C C . MET C 1 394 ? -61.929 -31.352 9.814 1.00 17.04 394 MET C C 1
ATOM 10297 O O . MET C 1 394 ? -60.933 -30.666 9.617 1.00 27.27 394 MET C O 1
ATOM 10302 N N . ALA C 1 395 ? -62.680 -31.227 10.906 1.00 20.26 395 ALA C N 1
ATOM 10303 C CA . ALA C 1 395 ? -62.332 -30.280 11.962 1.00 20.62 395 ALA C CA 1
ATOM 10304 C C . ALA C 1 395 ? -61.007 -30.618 12.625 1.00 22.15 395 ALA C C 1
ATOM 10305 O O . ALA C 1 395 ? -60.259 -29.718 13.002 1.00 22.64 395 ALA C O 1
ATOM 10307 N N . ILE C 1 396 ? -60.730 -31.912 12.798 1.00 18.15 396 ILE C N 1
ATOM 10308 C CA . ILE C 1 396 ? -59.445 -32.333 13.345 1.00 20.61 396 ILE C CA 1
ATOM 10309 C C . ILE C 1 396 ? -58.327 -31.975 12.378 1.00 20.97 396 ILE C C 1
ATOM 10310 O O . ILE C 1 396 ? -57.307 -31.446 12.789 1.00 20.81 396 ILE C O 1
ATOM 10315 N N . ALA C 1 397 ? -58.503 -32.242 11.088 1.00 17.92 397 ALA C N 1
ATOM 10316 C CA . ALA C 1 397 ? -57.452 -31.899 10.138 1.00 20.90 397 ALA C CA 1
ATOM 10317 C C . ALA C 1 397 ? -57.226 -30.379 10.084 1.00 21.24 397 ALA C C 1
ATOM 10318 O O . ALA C 1 397 ? -56.082 -29.919 9.978 1.00 21.87 397 ALA C O 1
ATOM 10320 N N . ASP C 1 398 ? -58.297 -29.595 10.183 1.00 24.67 398 ASP C N 1
ATOM 10321 C CA . ASP C 1 398 ? -58.159 -28.137 10.168 1.00 25.73 398 ASP C CA 1
ATOM 10322 C C . ASP C 1 398 ? -57.322 -27.677 11.358 1.00 24.98 398 ASP C C 1
ATOM 10323 O O . ASP C 1 398 ? -56.519 -26.748 11.247 1.00 28.08 398 ASP C O 1
ATOM 10328 N N . SER C 1 399 ? -57.527 -28.325 12.503 1.00 25.12 399 SER C N 1
ATOM 10329 C CA . SER C 1 399 ? -56.777 -27.991 13.712 1.00 24.07 399 SER C CA 1
ATOM 10330 C C . SER C 1 399 ? -55.312 -28.419 13.588 1.00 23.69 399 SER C C 1
ATOM 10331 O O . SER C 1 399 ? -54.419 -27.661 13.943 1.00 27.15 399 SER C O 1
ATOM 10334 N N . LEU C 1 400 ? -55.071 -29.628 13.082 1.00 19.64 400 LEU C N 1
ATOM 10335 C CA . LEU C 1 400 ? -53.698 -30.077 12.859 1.00 23.85 400 LEU C CA 1
ATOM 10336 C C . LEU C 1 400 ? -53.005 -29.131 11.870 1.00 24.57 400 LEU C C 1
ATOM 10337 O O . LEU C 1 400 ? -51.841 -28.786 12.041 1.00 28.25 400 LEU C O 1
ATOM 10342 N N . MET C 1 401 ? -53.739 -28.688 10.852 1.00 25.45 401 MET C N 1
ATOM 10343 C CA . MET C 1 401 ? -53.205 -27.720 9.888 1.00 28.91 401 MET C CA 1
ATOM 10344 C C . MET C 1 401 ? -52.822 -26.385 10.529 1.00 33.93 401 MET C C 1
ATOM 10345 O O . MET C 1 401 ? -51.845 -25.754 10.122 1.00 33.45 401 MET C O 1
ATOM 10350 N N . SER C 1 402 ? -53.568 -25.970 11.549 1.00 30.98 402 SER C N 1
ATOM 10351 C CA . SER C 1 402 ? -53.304 -24.696 12.220 1.00 36.16 402 SER C CA 1
ATOM 10352 C C . SER C 1 402 ? -52.077 -24.774 13.122 1.00 38.49 402 SER C C 1
ATOM 10353 O O . SER C 1 402 ? -51.494 -23.751 13.479 1.00 45.72 402 SER C O 1
ATOM 10356 N N . GLU C 1 403 ? -51.692 -25.993 13.486 1.00 35.52 403 GLU C N 1
ATOM 10357 C CA . GLU C 1 403 ? -50.506 -26.208 14.300 1.00 38.11 403 GLU C CA 1
ATOM 10358 C C . GLU C 1 403 ? -49.359 -26.740 13.461 1.00 42.53 403 GLU C C 1
ATOM 10359 O O . GLU C 1 403 ? -48.354 -27.202 14.010 1.00 43.88 403 GLU C O 1
ATOM 10365 N N . ARG C 1 404 ? -49.507 -26.679 12.139 1.00 39.28 404 ARG C N 1
ATOM 10366 C CA . ARG C 1 404 ? -48.456 -27.137 11.227 1.00 42.57 404 ARG C CA 1
ATOM 10367 C C . ARG C 1 404 ? -48.069 -28.602 11.492 1.00 40.98 404 ARG C C 1
ATOM 10368 O O . ARG C 1 404 ? -46.918 -28.992 11.282 1.00 45.27 404 ARG C O 1
ATOM 10376 N N . MET C 1 405 ? -49.026 -29.406 11.958 1.00 31.92 405 MET C N 1
ATOM 10377 C CA . MET C 1 405 ? -48.745 -30.814 12.235 1.00 28.39 405 MET C CA 1
ATOM 10378 C C . MET C 1 405 ? -49.147 -31.688 11.059 1.00 23.80 405 MET C C 1
ATOM 10379 O O . MET C 1 405 ? -49.204 -32.914 11.164 1.00 27.73 405 MET C O 1
ATOM 10384 N N . ILE C 1 406 ? -49.440 -31.049 9.933 1.00 28.43 406 ILE C N 1
ATOM 10385 C CA . ILE C 1 406 ? -49.798 -31.772 8.728 1.00 26.09 406 ILE C CA 1
ATOM 10386 C C . ILE C 1 406 ? -49.282 -30.973 7.532 1.00 24.89 406 ILE C C 1
ATOM 10387 O O . ILE C 1 406 ? -49.239 -29.753 7.575 1.00 30.00 406 ILE C O 1
ATOM 10392 N N . THR C 1 407 ? -48.850 -31.657 6.481 1.00 28.51 407 THR C N 1
ATOM 10393 C CA . THR C 1 407 ? -48.312 -30.961 5.321 1.00 25.63 407 THR C CA 1
ATOM 10394 C C . THR C 1 407 ? -49.454 -30.400 4.471 1.00 28.77 407 THR C C 1
ATOM 10395 O O . THR C 1 407 ? -50.564 -30.942 4.482 1.00 32.40 407 THR C O 1
ATOM 10399 N N . ASP C 1 408 ? -49.183 -29.303 3.763 1.00 32.04 408 ASP C N 1
ATOM 10400 C CA . ASP C 1 408 ? -50.165 -28.715 2.856 1.00 31.16 408 ASP C CA 1
ATOM 10401 C C . ASP C 1 408 ? -50.690 -29.734 1.848 1.00 29.24 408 ASP C C 1
ATOM 10402 O O . ASP C 1 408 ? -51.854 -29.701 1.475 1.00 26.77 408 ASP C O 1
ATOM 10407 N N . GLU C 1 409 ? -49.816 -30.636 1.416 1.00 25.18 409 GLU C N 1
ATOM 10408 C CA . GLU C 1 409 ? -50.135 -31.632 0.394 1.00 32.88 409 GLU C CA 1
ATOM 10409 C C . GLU C 1 409 ? -51.129 -32.658 0.933 1.00 31.12 409 GLU C C 1
ATOM 10410 O O . GLU C 1 409 ? -52.141 -32.956 0.295 1.00 28.41 409 GLU C O 1
ATOM 10416 N N . LEU C 1 410 ? -50.859 -33.189 2.120 1.00 23.78 410 LEU C N 1
ATOM 10417 C CA . LEU C 1 410 ? -51.788 -34.140 2.718 1.00 25.85 410 LEU C CA 1
ATOM 10418 C C . LEU C 1 410 ? -53.070 -33.467 3.235 1.00 22.13 410 LEU C C 1
ATOM 10419 O O . LEU C 1 410 ? -54.164 -34.055 3.172 1.00 21.81 410 LEU C O 1
ATOM 10424 N N . TYR C 1 411 ? -52.952 -32.239 3.747 1.00 19.06 411 TYR C N 1
ATOM 10425 C CA . TYR C 1 411 ? -54.141 -31.522 4.181 1.00 18.64 411 TYR C CA 1
ATOM 10426 C C . TYR C 1 411 ? -55.068 -31.359 2.980 1.00 18.83 411 TYR C C 1
ATOM 10427 O O . TYR C 1 411 ? -56.272 -31.588 3.074 1.00 20.73 411 TYR C O 1
ATOM 10436 N N . SER C 1 412 ? -54.492 -30.988 1.843 1.00 20.10 412 SER C N 1
ATOM 10437 C CA . SER C 1 412 ? -55.276 -30.819 0.630 1.00 21.03 412 SER C CA 1
ATOM 10438 C C . SER C 1 412 ? -55.956 -32.136 0.259 1.00 21.87 412 SER C C 1
ATOM 10439 O O . SER C 1 412 ? -57.152 -32.151 -0.079 1.00 19.47 412 SER C O 1
ATOM 10442 N N . GLU C 1 413 ? -55.220 -33.243 0.344 1.00 20.16 413 GLU C N 1
ATOM 10443 C CA . GLU C 1 413 ? -55.839 -34.531 0.047 1.00 19.37 413 GLU C CA 1
ATOM 10444 C C . GLU C 1 413 ? -57.035 -34.829 0.970 1.00 18.42 413 GLU C C 1
ATOM 10445 O O . GLU C 1 413 ? -58.078 -35.253 0.497 1.00 18.88 413 GLU C O 1
ATOM 10451 N N . VAL C 1 414 ? -56.887 -34.597 2.272 1.00 15.93 414 VAL C N 1
ATOM 10452 C CA . VAL C 1 414 ? -57.981 -34.832 3.217 1.00 16.64 414 VAL C CA 1
ATOM 10453 C C . VAL C 1 414 ? -59.164 -33.913 2.921 1.00 15.02 414 VAL C C 1
ATOM 10454 O O . VAL C 1 414 ? -60.334 -34.325 2.971 1.00 18.44 414 VAL C O 1
ATOM 10458 N N . HIS C 1 415 ? -58.855 -32.659 2.603 1.00 15.45 415 HIS C N 1
ATOM 10459 C CA . HIS C 1 415 ? -59.880 -31.688 2.259 1.00 15.66 415 HIS C CA 1
ATOM 10460 C C . HIS C 1 415 ? -60.765 -32.143 1.087 1.00 15.93 415 HIS C C 1
ATOM 10461 O O . HIS C 1 415 ? -62.004 -32.054 1.166 1.00 17.53 415 HIS C O 1
ATOM 10468 N N . TYR C 1 416 ? -60.157 -32.629 0.014 1.00 16.26 416 TYR C N 1
ATOM 10469 C CA . TYR C 1 416 ? -60.933 -32.951 -1.195 1.00 21.33 416 TYR C CA 1
ATOM 10470 C C . TYR C 1 416 ? -61.592 -34.333 -1.163 1.00 18.97 416 TYR C C 1
ATOM 10471 O O . TYR C 1 416 ? -62.506 -34.596 -1.951 1.00 22.13 416 TYR C O 1
ATOM 10480 N N . ALA C 1 417 ? -61.168 -35.192 -0.237 1.00 15.46 417 ALA C N 1
ATOM 10481 C CA . ALA C 1 417 ? -61.742 -36.537 -0.135 1.00 14.78 417 ALA C CA 1
ATOM 10482 C C . ALA C 1 417 ? -63.207 -36.460 0.242 1.00 19.84 417 ALA C C 1
ATOM 10483 O O . ALA C 1 417 ? -63.631 -35.531 0.924 1.00 17.23 417 ALA C O 1
ATOM 10485 N N . ASP C 1 418 ? -63.953 -37.468 -0.196 1.00 21.61 418 ASP C N 1
ATOM 10486 C CA . ASP C 1 418 ? -65.407 -37.443 -0.276 1.00 25.86 418 ASP C CA 1
ATOM 10487 C C . ASP C 1 418 ? -66.131 -37.663 1.046 1.00 27.18 418 ASP C C 1
ATOM 10488 O O . ASP C 1 418 ? -66.967 -36.852 1.463 1.00 37.77 418 ASP C O 1
ATOM 10493 N N . THR C 1 419 ? -65.838 -38.790 1.678 1.00 15.32 419 THR C N 1
ATOM 10494 C CA . THR C 1 419 ? -66.532 -39.227 2.871 1.00 14.88 419 THR C CA 1
ATOM 10495 C C . THR C 1 419 ? -65.577 -39.281 4.054 1.00 13.48 419 THR C C 1
ATOM 10496 O O . THR C 1 419 ? -64.329 -39.271 3.879 1.00 13.10 419 THR C O 1
ATOM 10500 N N . ASN C 1 420 ? -66.154 -39.325 5.256 1.00 14.67 420 ASN C N 1
ATOM 10501 C CA . ASN C 1 420 ? -65.348 -39.347 6.488 1.00 11.49 420 ASN C CA 1
ATOM 10502 C C . ASN C 1 420 ? -64.311 -40.480 6.552 1.00 9.48 420 ASN C C 1
ATOM 10503 O O . ASN C 1 420 ? -63.173 -40.255 6.974 1.00 14.77 420 ASN C O 1
ATOM 10508 N N . GLN C 1 421 ? -64.699 -41.678 6.104 1.00 9.59 421 GLN C N 1
ATOM 10509 C CA . GLN C 1 421 ? -63.800 -42.827 6.164 1.00 10.93 421 GLN C CA 1
ATOM 10510 C C . GLN C 1 421 ? -62.642 -42.599 5.211 1.00 11.71 421 GLN C C 1
ATOM 10511 O O . GLN C 1 421 ? -61.512 -42.927 5.540 1.00 11.52 421 GLN C O 1
ATOM 10517 N N . ARG C 1 422 ? -62.880 -42.014 4.035 1.00 10.74 422 ARG C N 1
ATOM 10518 C CA . ARG C 1 422 ? -61.745 -41.777 3.121 1.00 13.62 422 ARG C CA 1
ATOM 10519 C C . ARG C 1 422 ? -60.816 -40.643 3.605 1.00 9.97 422 ARG C C 1
ATOM 10520 O O . ARG C 1 422 ? -59.571 -40.741 3.505 1.00 13.70 422 ARG C O 1
ATOM 10528 N N . LYS C 1 423 ? -61.408 -39.597 4.176 1.00 12.34 423 LYS C N 1
ATOM 10529 C CA . LYS C 1 423 ? -60.643 -38.545 4.854 1.00 13.69 423 LYS C CA 1
ATOM 10530 C C . LYS C 1 423 ? -59.787 -39.126 5.974 1.00 12.41 423 LYS C C 1
ATOM 10531 O O . LYS C 1 423 ? -58.601 -38.800 6.096 1.00 11.67 423 LYS C O 1
ATOM 10537 N N . MET C 1 424 ? -60.381 -40.031 6.755 1.00 12.13 424 MET C N 1
ATOM 10538 C CA . MET C 1 424 ? -59.637 -40.689 7.833 1.00 12.25 424 MET C CA 1
ATOM 10539 C C . MET C 1 424 ? -58.474 -41.566 7.368 1.00 11.88 424 MET C C 1
ATOM 10540 O O . MET C 1 424 ? -57.414 -41.608 8.003 1.00 13.19 424 MET C O 1
ATOM 10545 N N . ARG C 1 425 ? -58.686 -42.309 6.281 1.00 11.95 425 ARG C N 1
ATOM 10546 C CA . ARG C 1 425 ? -57.635 -43.146 5.717 1.00 10.53 425 ARG C CA 1
ATOM 10547 C C . ARG C 1 425 ? -56.434 -42.256 5.364 1.00 13.78 425 ARG C C 1
ATOM 10548 O O . ARG C 1 425 ? -55.269 -42.563 5.703 1.00 14.91 425 ARG C O 1
ATOM 10556 N N . LEU C 1 426 ? -56.717 -41.151 4.680 1.00 14.02 426 LEU C N 1
ATOM 10557 C CA . LEU C 1 426 ? -55.677 -40.181 4.354 1.00 13.91 426 LEU C CA 1
ATOM 10558 C C . LEU C 1 426 ? -55.083 -39.515 5.582 1.00 16.79 426 LEU C C 1
ATOM 10559 O O . LEU C 1 426 ? -53.872 -39.360 5.651 1.00 15.15 426 LEU C O 1
ATOM 10564 N N . LEU C 1 427 ? -55.915 -39.069 6.528 1.00 12.74 427 LEU C N 1
ATOM 10565 C CA . LEU C 1 427 ? -55.367 -38.437 7.733 1.00 12.10 427 LEU C CA 1
ATOM 10566 C C . LEU C 1 427 ? -54.384 -39.331 8.491 1.00 13.23 427 LEU C C 1
ATOM 10567 O O . LEU C 1 427 ? -53.406 -38.832 9.062 1.00 15.24 427 LEU C O 1
ATOM 10572 N N . PHE C 1 428 ? -54.627 -40.641 8.504 1.00 12.49 428 PHE C N 1
ATOM 10573 C CA . PHE C 1 428 ? -53.695 -41.530 9.202 1.00 16.67 428 PHE C CA 1
ATOM 10574 C C . PHE C 1 428 ? -52.295 -41.518 8.609 1.00 13.24 428 PHE C C 1
ATOM 10575 O O . PHE C 1 428 ? -51.324 -41.853 9.300 1.00 16.60 428 PHE C O 1
ATOM 10583 N N . ARG C 1 429 ? -52.174 -41.172 7.324 1.00 12.92 429 ARG C N 1
ATOM 10584 C CA . ARG C 1 429 ? -50.840 -40.936 6.753 1.00 15.03 429 ARG C CA 1
ATOM 10585 C C . ARG C 1 429 ? -50.100 -39.803 7.453 1.00 17.18 429 ARG C C 1
ATOM 10586 O O . ARG C 1 429 ? -48.895 -39.877 7.669 1.00 15.57 429 ARG C O 1
ATOM 10594 N N . ALA C 1 430 ? -50.816 -38.737 7.779 1.00 18.08 430 ALA C N 1
ATOM 10595 C CA . ALA C 1 430 ? -50.247 -37.632 8.527 1.00 15.65 430 ALA C CA 1
ATOM 10596 C C . ALA C 1 430 ? -49.933 -38.047 9.948 1.00 16.96 430 ALA C C 1
ATOM 10597 O O . ALA C 1 430 ? -49.003 -37.540 10.550 1.00 20.27 430 ALA C O 1
ATOM 10599 N N . LEU C 1 431 ? -50.718 -38.962 10.499 1.00 14.49 431 LEU C N 1
ATOM 10600 C CA . LEU C 1 431 ? -50.459 -39.375 11.867 1.00 15.15 431 LEU C CA 1
ATOM 10601 C C . LEU C 1 431 ? -49.222 -40.241 11.910 1.00 16.38 431 LEU C C 1
ATOM 10602 O O . LEU C 1 431 ? -48.421 -40.117 12.840 1.00 21.24 431 LEU C O 1
ATOM 10607 N N . ASP C 1 432 ? -49.055 -41.119 10.918 1.00 16.12 432 ASP C N 1
ATOM 10608 C CA . ASP C 1 432 ? -47.848 -41.939 10.829 1.00 17.40 432 ASP C CA 1
ATOM 10609 C C . ASP C 1 432 ? -46.655 -41.046 10.476 1.00 25.23 432 ASP C C 1
ATOM 10610 O O . ASP C 1 432 ? -45.533 -41.298 10.921 1.00 26.14 432 ASP C O 1
ATOM 10615 N N . SER C 1 433 ? -46.892 -39.966 9.728 1.00 17.64 433 SER C N 1
ATOM 10616 C CA . SER C 1 433 ? -45.779 -39.045 9.420 1.00 19.95 433 SER C CA 1
ATOM 10617 C C . SER C 1 433 ? -45.282 -38.303 10.663 1.00 24.87 433 SER C C 1
ATOM 10618 O O . SER C 1 433 ? -44.120 -37.928 10.732 1.00 23.58 433 SER C O 1
ATOM 10621 N N . GLY C 1 434 ? -46.159 -38.065 11.632 1.00 19.08 434 GLY C N 1
ATOM 10622 C CA . GLY C 1 434 ? -45.819 -37.249 12.788 1.00 22.03 434 GLY C CA 1
ATOM 10623 C C . GLY C 1 434 ? -45.503 -37.965 14.097 1.00 20.95 434 GLY C C 1
ATOM 10624 O O . GLY C 1 434 ? -45.212 -37.324 15.118 1.00 24.67 434 GLY C O 1
ATOM 10625 N N . GLY C 1 435 ? -45.578 -39.291 14.099 1.00 23.37 435 GLY C N 1
ATOM 10626 C CA . GLY C 1 435 ? -45.258 -40.037 15.301 1.00 22.34 435 GLY C CA 1
ATOM 10627 C C . GLY C 1 435 ? -46.146 -39.806 16.506 1.00 26.44 435 GLY C C 1
ATOM 10628 O O . GLY C 1 435 ? -47.281 -39.284 16.393 1.00 20.72 435 GLY C O 1
ATOM 10629 N N . ALA C 1 436 ? -45.631 -40.194 17.668 1.00 26.79 436 ALA C N 1
ATOM 10630 C CA . ALA C 1 436 ? -46.408 -40.202 18.908 1.00 28.66 436 ALA C CA 1
ATOM 10631 C C . ALA C 1 436 ? -47.025 -38.836 19.246 1.00 26.63 436 ALA C C 1
ATOM 10632 O O . ALA C 1 436 ? -48.181 -38.749 19.693 1.00 24.66 436 ALA C O 1
ATOM 10634 N N . SER C 1 437 ? -46.250 -37.776 19.030 1.00 30.18 437 SER C N 1
ATOM 10635 C CA . SER C 1 437 ? -46.687 -36.429 19.372 1.00 29.41 437 SER C CA 1
ATOM 10636 C C . SER C 1 437 ? -47.917 -36.012 18.584 1.00 25.79 437 SER C C 1
ATOM 10637 O O . SER C 1 437 ? -48.866 -35.492 19.157 1.00 24.49 437 SER C O 1
ATOM 10640 N N . VAL C 1 438 ? -47.903 -36.248 17.274 1.00 25.70 438 VAL C N 1
ATOM 10641 C CA . VAL C 1 438 ? -49.056 -35.930 16.440 1.00 21.21 438 VAL C CA 1
ATOM 10642 C C . VAL C 1 438 ? -50.247 -36.851 16.735 1.00 22.56 438 VAL C C 1
ATOM 10643 O O . VAL C 1 438 ? -51.377 -36.388 16.752 1.00 17.76 438 VAL C O 1
ATOM 10647 N N . LYS C 1 439 ? -49.994 -38.133 16.995 1.00 21.18 439 LYS C N 1
ATOM 10648 C CA . LYS C 1 439 ? -51.064 -39.045 17.409 1.00 21.43 439 LYS C CA 1
ATOM 10649 C C . LYS C 1 439 ? -51.737 -38.571 18.716 1.00 18.74 439 LYS C C 1
ATOM 10650 O O . LYS C 1 439 ? -52.947 -38.685 18.891 1.00 19.41 439 LYS C O 1
ATOM 10656 N N . ALA C 1 440 ? -50.939 -38.037 19.632 1.00 20.41 440 ALA C N 1
ATOM 10657 C CA . ALA C 1 440 ? -51.457 -37.561 20.910 1.00 21.13 440 ALA C CA 1
ATOM 10658 C C . ALA C 1 440 ? -52.319 -36.326 20.693 1.00 26.99 440 ALA C C 1
ATOM 10659 O O . ALA C 1 440 ? -53.360 -36.154 21.338 1.00 24.75 440 ALA C O 1
ATOM 10661 N N . GLU C 1 441 ? -51.897 -35.466 19.776 1.00 19.94 441 GLU C N 1
ATOM 10662 C CA . GLU C 1 441 ? -52.701 -34.291 19.476 1.00 22.39 441 GLU C CA 1
ATOM 10663 C C . GLU C 1 441 ? -53.981 -34.663 18.728 1.00 20.30 441 GLU C C 1
ATOM 10664 O O . GLU C 1 441 ? -55.032 -34.058 18.954 1.00 20.89 441 GLU C O 1
ATOM 10670 N N . PHE C 1 442 ? -53.925 -35.663 17.851 1.00 17.13 442 PHE C N 1
ATOM 10671 C CA . PHE C 1 442 ? -55.157 -36.146 17.232 1.00 17.78 442 PHE C CA 1
ATOM 10672 C C . PHE C 1 442 ? -56.118 -36.619 18.318 1.00 21.53 442 PHE C C 1
ATOM 10673 O O . PHE C 1 442 ? -57.322 -36.318 18.279 1.00 17.43 442 PHE C O 1
ATOM 10681 N N . TYR C 1 443 ? -55.586 -37.368 19.282 1.00 17.51 443 TYR C N 1
ATOM 10682 C CA . TYR C 1 443 ? -56.411 -37.843 20.389 1.00 19.05 443 TYR C CA 1
ATOM 10683 C C . TYR C 1 443 ? -57.050 -36.682 21.163 1.00 19.25 443 TYR C C 1
ATOM 10684 O O . TYR C 1 443 ? -58.241 -36.713 21.458 1.00 19.01 443 TYR C O 1
ATOM 10693 N N . ARG C 1 444 ? -56.258 -35.679 21.514 1.00 19.13 444 ARG C N 1
ATOM 10694 C CA . ARG C 1 444 ? -56.792 -34.544 22.267 1.00 23.66 444 ARG C CA 1
ATOM 10695 C C . ARG C 1 444 ? -57.922 -33.852 21.516 1.00 24.52 444 ARG C C 1
ATOM 10696 O O . ARG C 1 444 ? -58.953 -33.508 22.102 1.00 22.17 444 ARG C O 1
ATOM 10704 N N . LEU C 1 445 ? -57.735 -33.666 20.215 1.00 19.35 445 LEU C N 1
ATOM 10705 C CA . LEU C 1 445 ? -58.759 -33.066 19.380 1.00 23.19 445 LEU C CA 1
ATOM 10706 C C . LEU C 1 445 ? -60.019 -33.955 19.277 1.00 18.57 445 LEU C C 1
ATOM 10707 O O . LEU C 1 445 ? -61.149 -33.474 19.353 1.00 20.21 445 LEU C O 1
ATOM 10712 N N . LEU C 1 446 ? -59.817 -35.262 19.112 1.00 15.79 446 LEU C N 1
ATOM 10713 C CA . LEU C 1 446 ? -60.938 -36.196 19.048 1.00 17.40 446 LEU C CA 1
ATOM 10714 C C . LEU C 1 446 ? -61.774 -36.215 20.337 1.00 18.09 446 LEU C C 1
ATOM 10715 O O . LEU C 1 446 ? -62.998 -36.308 20.301 1.00 19.69 446 LEU C O 1
ATOM 10720 N N . MET C 1 447 ? -61.115 -36.157 21.482 1.00 19.06 447 MET C N 1
ATOM 10721 C CA . MET C 1 447 ? -61.847 -36.130 22.748 1.00 20.54 447 MET C CA 1
ATOM 10722 C C . MET C 1 447 ? -62.675 -34.857 22.903 1.00 19.34 447 MET C C 1
ATOM 10723 O O . MET C 1 447 ? -63.804 -34.889 23.418 1.00 23.39 447 MET C O 1
ATOM 10728 N N . GLU C 1 448 ? -62.151 -33.745 22.400 1.00 19.26 448 GLU C N 1
ATOM 10729 C CA . GLU C 1 448 ? -62.955 -32.525 22.347 1.00 23.74 448 GLU C CA 1
ATOM 10730 C C . GLU C 1 448 ? -64.188 -32.667 21.462 1.00 23.33 448 GLU C C 1
ATOM 10731 O O . GLU C 1 448 ? -65.237 -32.189 21.822 1.00 22.35 448 GLU C O 1
ATOM 10737 N N . ASN C 1 449 ? -64.064 -33.330 20.315 1.00 18.34 449 ASN C N 1
ATOM 10738 C CA . ASN C 1 449 ? -65.136 -33.372 19.325 1.00 20.67 449 ASN C CA 1
ATOM 10739 C C . ASN C 1 449 ? -66.149 -34.493 19.508 1.00 18.05 449 ASN C C 1
ATOM 10740 O O . ASN C 1 449 ? -67.336 -34.329 19.239 1.00 20.93 449 ASN C O 1
ATOM 10745 N N . GLU C 1 450 ? -65.640 -35.649 19.924 1.00 17.61 450 GLU C N 1
ATOM 10746 C CA . GLU C 1 450 ? -66.410 -36.880 19.941 1.00 16.06 450 GLU C CA 1
ATOM 10747 C C . GLU C 1 450 ? -66.206 -37.681 21.228 1.00 18.12 450 GLU C C 1
ATOM 10748 O O . GLU C 1 450 ? -65.819 -38.847 21.174 1.00 19.40 450 GLU C O 1
ATOM 10754 N N . PRO C 1 451 ? -66.507 -37.072 22.386 1.00 18.62 451 PRO C N 1
ATOM 10755 C CA . PRO C 1 451 ? -66.200 -37.733 23.657 1.00 20.01 451 PRO C CA 1
ATOM 10756 C C . PRO C 1 451 ? -66.914 -39.060 23.846 1.00 24.06 451 PRO C C 1
ATOM 10757 O O . PRO C 1 451 ? -66.354 -39.952 24.473 1.00 21.68 451 PRO C O 1
ATOM 10761 N N . ARG C 1 452 ? -68.138 -39.190 23.352 1.00 20.18 452 ARG C N 1
ATOM 10762 C CA A ARG C 1 452 ? -68.841 -40.451 23.505 0.68 20.89 452 ARG C CA 1
ATOM 10763 C CA B ARG C 1 452 ? -68.877 -40.444 23.462 0.32 21.64 452 ARG C CA 1
ATOM 10764 C C . ARG C 1 452 ? -68.125 -41.571 22.756 1.00 20.15 452 ARG C C 1
ATOM 10765 O O . ARG C 1 452 ? -67.927 -42.661 23.310 1.00 26.50 452 ARG C O 1
ATOM 10780 N N . LEU C 1 453 ? -67.711 -41.305 21.522 1.00 19.09 453 LEU C N 1
ATOM 10781 C CA . LEU C 1 453 ? -66.944 -42.290 20.760 1.00 20.00 453 LEU C CA 1
ATOM 10782 C C . LEU C 1 453 ? -65.648 -42.678 21.480 1.00 21.43 453 LEU C C 1
ATOM 10783 O O . LEU C 1 453 ? -65.306 -43.878 21.580 1.00 20.60 453 LEU C O 1
ATOM 10788 N N . VAL C 1 454 ? -64.925 -41.678 21.987 1.00 18.70 454 VAL C N 1
ATOM 10789 C CA . VAL C 1 454 ? -63.661 -41.949 22.672 1.00 19.66 454 VAL C CA 1
ATOM 10790 C C . VAL C 1 454 ? -63.876 -42.863 23.871 1.00 22.52 454 VAL C C 1
ATOM 10791 O O . VAL C 1 454 ? -63.133 -43.816 24.076 1.00 26.79 454 VAL C O 1
ATOM 10795 N N . HIS C 1 455 ? -64.909 -42.598 24.657 1.00 22.83 455 HIS C N 1
ATOM 10796 C CA . HIS C 1 455 ? -65.124 -43.392 25.859 1.00 27.52 455 HIS C CA 1
ATOM 10797 C C . HIS C 1 455 ? -65.599 -44.809 25.520 1.00 29.10 455 HIS C C 1
ATOM 10798 O O . HIS C 1 455 ? -65.229 -45.774 26.203 1.00 33.15 455 HIS C O 1
ATOM 10805 N N . GLU C 1 456 ? -66.404 -44.926 24.467 1.00 24.37 456 GLU C N 1
ATOM 10806 C CA . GLU C 1 456 ? -66.814 -46.233 23.954 1.00 31.67 456 GLU C CA 1
ATOM 10807 C C . GLU C 1 456 ? -65.600 -47.080 23.544 1.00 34.15 456 GLU C C 1
ATOM 10808 O O . GLU C 1 456 ? -65.533 -48.276 23.850 1.00 37.04 456 GLU C O 1
ATOM 10814 N N . LEU C 1 457 ? -64.640 -46.448 22.871 1.00 27.17 457 LEU C N 1
ATOM 10815 C CA . LEU C 1 457 ? -63.470 -47.155 22.370 1.00 27.66 457 LEU C CA 1
ATOM 10816 C C . LEU C 1 457 ? -62.501 -47.454 23.502 1.00 32.15 457 LEU C C 1
ATOM 10817 O O . LEU C 1 457 ? -61.795 -48.474 23.479 1.00 33.26 457 LEU C O 1
ATOM 10822 N N . GLU C 1 458 ? -62.457 -46.567 24.494 1.00 29.13 458 GLU C N 1
ATOM 10823 C CA . GLU C 1 458 ? -61.587 -46.772 25.643 1.00 36.14 458 GLU C CA 1
ATOM 10824 C C . GLU C 1 458 ? -62.080 -47.920 26.498 1.00 41.24 458 GLU C C 1
ATOM 10825 O O . GLU C 1 458 ? -61.307 -48.529 27.233 1.00 49.04 458 GLU C O 1
ATOM 10831 N N . SER C 1 459 ? -63.371 -48.217 26.395 1.00 44.49 459 SER C N 1
ATOM 10832 C CA . SER C 1 459 ? -63.943 -49.363 27.091 1.00 52.53 459 SER C CA 1
ATOM 10833 C C . SER C 1 459 ? -63.391 -50.658 26.522 1.00 55.09 459 SER C C 1
ATOM 10834 O O . SER C 1 459 ? -62.849 -51.490 27.252 1.00 60.30 459 SER C O 1
ATOM 10837 N N . ARG C 1 460 ? -63.531 -50.817 25.212 1.00 56.63 460 ARG C N 1
ATOM 10838 C CA . ARG C 1 460 ? -63.081 -52.026 24.539 1.00 60.19 460 ARG C CA 1
ATOM 10839 C C . ARG C 1 460 ? -61.556 -52.165 24.537 1.00 63.96 460 ARG C C 1
ATOM 10840 O O . ARG C 1 460 ? -61.037 -53.283 24.523 1.00 71.14 460 ARG C O 1
ATOM 10848 N N . HIS C 1 461 ? -60.837 -51.044 24.574 1.00 58.13 461 HIS C N 1
ATOM 10849 C CA . HIS C 1 461 ? -59.375 -51.096 24.659 1.00 56.43 461 HIS C CA 1
ATOM 10850 C C . HIS C 1 461 ? -58.887 -51.529 26.059 1.00 60.40 461 HIS C C 1
ATOM 10851 O O . HIS C 1 461 ? -57.700 -51.803 26.267 1.00 63.74 461 HIS C O 1
ATOM 10858 N N . SER C 1 462 ? -59.811 -51.598 27.013 1.00 60.49 462 SER C N 1
ATOM 10859 C CA . SER C 1 462 ? -59.524 -52.209 28.308 1.00 63.80 462 SER C CA 1
ATOM 10860 C C . SER C 1 462 ? -60.156 -53.596 28.373 1.00 64.17 462 SER C C 1
ATOM 10861 O O . SER C 1 462 ? -60.330 -54.160 29.453 1.00 69.83 462 SER C O 1
#